Protein AF-0000000076581556 (afdb_homodimer)

Secondary structure (DSSP, 8-state):
--------------------------HHHHS----SS--PPPHHHHHHHHHHHHHHHHHHS-HHHHHHHH--EEETTEEEB-HHHHHHHHS-PPPPTT-----SS--TT--------HHHHHHHHHHH-TTSSSSB-HHHHHHHHHHHTS-GGGHHHHHHHH-TT-SSSB-HHHHHHHHHHHHHHTT--TT---SSS-------SS-HHHHHHHHTTTT-B-HHHHHHHHHHHHHHHHHHHHHHH-TT-SSEEEHHHHHHHHHTTS-TTTHHHHHHHHHT--HHHHT-EEEHHHHHHHHHHHHTHHHHHHHHHHHHHTT----HHHHHHHHHHHH-----HHHHHHHHHHHB-TTS-B-HHHHHHHHHHHHSPSS-------SSS---S---S-HHHHHHHHHHH-S----GGG-/--------------------------HHHHS----SS--PPPHHHHHHHHHHHHHHHHHHS-HHHHHHHH--EEETTEEEB-HHHHHHHHS-PPPPTT-----SS--TT--------HHHHHHHHHHH-TTSSSSB-HHHHHHHHHHHTS-GGGHHHHHHHH-TT-SSSB-HHHHHHHHHHHHHHTT--TT---SSS-------SS-HHHHHHHHTTTT-B-HHHHHHHHHHHHHHHHHHHHHHH-TT-SSEEEHHHHHHHHHTTS-TTTHHHHHHHHHT--HHHHT-EEEHHHHHHHHHHHHTHHHHHHHHHHHHHTT----HHHHHHHHHHHH-----HHHHHHHHHHHB-TTS-B-HHHHHHHHHHHHSPSS--------SS---S---S-HHHHHHHHHHH-S----GGG-

Solvent-accessible surface area (backbone atoms only — not comparable to full-atom values): 46384 Å² total; per-residue (Å²): 128,83,76,76,74,74,77,75,73,76,76,73,72,73,70,70,70,72,69,68,77,80,69,80,71,53,66,74,67,67,58,66,78,64,75,71,98,70,80,77,73,55,66,70,57,46,27,50,53,40,44,51,51,50,46,46,41,27,54,57,26,29,53,65,57,36,47,59,33,25,30,46,42,70,56,95,87,36,67,22,21,39,54,65,30,50,42,56,45,54,37,62,70,63,71,35,80,92,55,87,61,48,60,86,56,31,61,92,89,52,75,45,80,72,84,69,69,67,71,63,34,46,60,50,33,66,65,50,19,66,80,70,73,71,44,32,44,67,69,50,47,51,49,51,52,58,58,66,40,54,49,79,92,45,47,64,40,54,50,59,63,45,19,75,85,68,75,70,36,37,32,64,65,41,49,48,51,46,49,52,28,39,44,58,39,28,47,60,56,67,68,52,47,55,91,68,75,74,55,50,66,63,89,59,76,72,58,52,46,57,42,54,62,31,64,77,32,71,89,23,36,37,65,67,56,51,49,50,50,52,50,49,52,53,48,36,49,51,50,43,52,51,46,62,50,19,76,81,67,74,64,39,28,36,30,38,41,51,38,41,59,57,37,45,34,28,55,82,91,49,25,60,64,36,48,51,39,31,72,62,45,54,67,71,53,28,66,29,79,41,36,58,70,57,53,48,51,54,51,51,48,51,76,52,35,63,60,50,44,52,41,43,50,50,31,55,52,45,65,49,83,31,41,64,68,52,46,52,49,47,42,29,71,64,67,71,42,82,76,55,70,68,59,49,51,50,49,42,59,49,36,23,47,97,84,52,28,53,38,51,65,60,47,43,52,22,47,50,46,53,70,37,60,54,16,32,19,69,56,79,72,39,65,90,70,90,70,75,73,47,73,42,16,11,59,41,56,33,47,37,37,36,57,64,50,17,48,78,85,78,73,70,49,75,119,127,82,75,75,74,75,73,74,71,75,75,71,71,74,69,69,70,70,68,68,76,79,70,80,72,53,66,74,70,67,55,68,82,61,75,71,100,68,80,76,72,55,67,70,57,45,28,52,53,39,43,51,51,51,46,46,41,26,54,54,26,29,53,65,56,36,48,59,33,24,29,47,41,71,57,98,77,37,67,22,21,42,52,65,28,50,40,55,46,54,38,62,70,63,72,35,79,91,54,86,61,50,62,86,56,30,61,90,90,52,76,45,81,72,86,68,74,68,71,63,33,47,60,51,32,66,66,50,21,67,80,69,72,73,42,33,44,67,70,48,47,51,49,50,51,57,57,66,41,53,51,78,92,45,46,63,41,53,49,58,63,45,19,75,84,68,74,70,36,38,32,64,65,42,48,49,52,47,49,53,28,39,42,59,38,29,50,59,57,64,69,52,53,52,89,65,64,75,47,54,60,64,87,60,73,74,58,53,46,56,41,54,64,32,62,76,32,69,90,23,38,37,65,68,56,51,48,50,50,54,50,48,51,53,48,36,49,51,48,42,51,50,46,61,51,19,75,82,68,74,64,39,27,38,30,37,42,50,38,41,59,57,36,45,34,27,54,82,90,51,25,62,65,35,48,51,39,32,72,62,45,54,68,72,54,29,66,30,79,41,38,59,70,56,52,48,50,54,53,52,47,51,76,51,34,62,62,48,45,51,41,42,50,50,30,55,51,46,66,49,84,30,41,67,68,51,45,51,50,47,41,29,71,63,66,70,43,84,76,54,66,67,58,49,51,51,48,42,59,51,36,24,47,97,86,53,28,52,37,52,65,62,46,41,52,21,47,51,45,52,68,38,60,55,16,32,18,70,57,79,67,44,67,86,74,89,72,73,74,44,71,43,18,10,61,41,55,33,47,36,37,34,57,66,47,17,49,76,84,78,71,70,48,75,120

Sequence (830 aa):
MAAAAAAASPALADKSSALPPVSAVDPEQADGVVTGGSKLLPLSMRQRIFFKYEKRIRDLSSLEKIYEYFATHDHAGTKVMTSQDVVRALVPTYPPVGSNVVRAGFLDGERGHSQDSHAAQQQLLHFFDRDQSGTLDFNEFVLIVICLSVPEKDIEVVFDVMDLDNNGVIDEEEFKQVLAQLERRAGIQQGFHSRAGKHAIVDRDQPEMVHRLFQEAGAGVHLSKFRAFLQRLQEGMLRLEFAHYDTAGKGSISGADFANSLVTAADVRRVDALLDKAEQLPPQLAAAHISYKDFKAMAALRSSIYSLSFALDFCTQIERPLSREDFAKLISKTLRLKLPATVMDVLMHVFGDEQGRLDGTTFVQVMKHRNKVPGYKRGPVGISGSESEGQNAGPVVSWLNCCWQCTVADKESRNMAAAAAAASPALADKSSALPPVSAVDPEQADGVVTGGSKLLPLSMRQRIFFKYEKRIRDLSSLEKIYEYFATHDHAGTKVMTSQDVVRALVPTYPPVGSNVVRAGFLDGERGHSQDSHAAQQQLLHFFDRDQSGTLDFNEFVLIVICLSVPEKDIEVVFDVMDLDNNGVIDEEEFKQVLAQLERRAGIQQGFHSRAGKHAIVDRDQPEMVHRLFQEAGAGVHLSKFRAFLQRLQEGMLRLEFAHYDTAGKGSISGADFANSLVTAADVRRVDALLDKAEQLPPQLAAAHISYKDFKAMAALRSSIYSLSFALDFCTQIERPLSREDFAKLISKTLRLKLPATVMDVLMHVFGDEQGRLDGTTFVQVMKHRNKVPGYKRGPVGISGSESEGQNAGPVVSWLNCCWQCTVADKESRN

Foldseek 3Di:
DPPPVPPPPDPPPPPPVPPPPPPLPPLVNLPPPDDDPDDRDPLVVLLLSQLLVLVCCQAQHALVSLQVFLFQDDDPRATWHFPLSLLVSWASAGQAPPDSDRHNTDDPPDRDPPPDPPPLRCQLCVLQVLVVPNTHHSLSSVVLLLLLLAALVCLVVVQCVLPVVRPQFRALVSVQVVSVVQCVQQQVPLPPQPVPGDPRVPPDDRRSSSVVLHVVVPVGHGSVSSSVVSVSSVVSSLVSSQCSNVVVPPQWHFLLSVQLSQLSLADSVCSVVLNVLSVVDDPVLRRDTQGSVLSVLVVLCLSVVQQVLVVLVVCVVVVNWAALVNSQVSCCVRVVGGHDPSSSVSQQRSQPDPVSTGPSQRSSNSSLSSSQTGRAPPDPPDPDDDPDPSPRGGPSSNVSSCVSPPPDPDDPPPD/DPDVVPPPPPPPPVPPVPPPPPPLPPLVVLPPPDDDPDDRDPLVVLLLSQLLVLVCCQAQHALVSLQVFLQQDDDPRAGWHFPLSLLVSWASAGQAPPDSDRHRTDDPPDRDPPPDPPPLRCQLCVLQVLVVPNTHHSLSSVVLLLLLLAALVCLVVVQCVLPVVRPQFRALVSVQVVSVVQCVQQQVPQQPQPVPDRPRVPPDDRRCSSVVLHVVVPVGHGSVSSSVSSVSSVVSSLVSSQCSNVVVVPQWHFLLSVQLSQLSLADSVCSVVLNVLSVVDDPVLRRDTHGSVLSVLVVLCLSVVQQVLVVLVVCVVVVNWAALVNSQVSCCVRVVGGHDPSSSVSQQRSQPDPVSTGPSVRSSNSSLSSSQTGRAPPPPPDPDDDPDDSPRGGPSSNVSSCVSPPPDPDDPPPD

InterPro domains:
  IPR002048 EF-hand domain [PF13499] (123-178)
  IPR002048 EF-hand domain [PS50222] (150-185)
  IPR002048 EF-hand domain [SM00054] (120-148)
  IPR002048 EF-hand domain [SM00054] (154-182)
  IPR002048 EF-hand domain [cd00051] (128-180)
  IPR011992 EF-hand domain pair [SSF47473] (61-268)
  IPR011992 EF-hand domain pair [SSF47473] (206-368)
  IPR018247 EF-Hand 1, calcium-binding site [PS00018] (163-175)
  IPR039800 Calcium uptake protein 1/2/3 [PTHR12294] (18-407)

pLDDT: mean 70.64, std 23.28, range [20.28, 97.56]

Radius of gyration: 30.27 Å; Cα contacts (8 Å, |Δi|>4): 1156; chains: 2; bounding box: 119×92×73 Å

Structure (mmCIF, N/CA/C/O backbone):
data_AF-0000000076581556-model_v1
#
loop_
_entity.id
_entity.type
_entity.pdbx_description
1 polymer 'EF-hand domain-containing protein'
#
loop_
_atom_site.group_PDB
_atom_site.id
_atom_site.type_symbol
_atom_site.label_atom_id
_atom_site.label_alt_id
_atom_site.label_comp_id
_atom_site.label_asym_id
_atom_site.label_entity_id
_atom_site.label_seq_id
_atom_site.pdbx_PDB_ins_code
_atom_site.Cartn_x
_atom_site.Cartn_y
_atom_site.Cartn_z
_atom_site.occupancy
_atom_site.B_iso_or_equiv
_atom_site.auth_seq_id
_atom_site.auth_comp_id
_atom_site.auth_asym_id
_atom_site.auth_atom_id
_atom_site.pdbx_PDB_model_num
ATOM 1 N N . MET A 1 1 ? -56.812 17.719 -35.375 1 20.28 1 MET A N 1
ATOM 2 C CA . MET A 1 1 ? -55.688 18 -36.25 1 20.28 1 MET A CA 1
ATOM 3 C C . MET A 1 1 ? -54.688 18.906 -35.562 1 20.28 1 MET A C 1
ATOM 5 O O . MET A 1 1 ? -53.75 19.422 -36.219 1 20.28 1 MET A O 1
ATOM 9 N N . ALA A 1 2 ? -55.031 19.297 -34.344 1 22.84 2 ALA A N 1
ATOM 10 C CA . ALA A 1 2 ? -54.375 20.453 -33.75 1 22.84 2 ALA A CA 1
ATOM 11 C C . ALA A 1 2 ? -52.875 20.234 -33.625 1 22.84 2 ALA A C 1
ATOM 13 O O . ALA A 1 2 ? -52.406 19.188 -33.156 1 22.84 2 ALA A O 1
ATOM 14 N N . ALA A 1 3 ? -52.094 20.953 -34.469 1 20.64 3 ALA A N 1
ATOM 15 C CA . ALA A 1 3 ? -50.688 21.016 -34.875 1 20.64 3 ALA A CA 1
ATOM 16 C C . ALA A 1 3 ? -49.781 21.344 -33.688 1 20.64 3 ALA A C 1
ATOM 18 O O . ALA A 1 3 ? -49.875 22.422 -33.094 1 20.64 3 ALA A O 1
ATOM 19 N N . ALA A 1 4 ? -49.594 20.359 -32.781 1 22.97 4 ALA A N 1
ATOM 20 C CA . ALA A 1 4 ? -48.875 20.422 -31.516 1 22.97 4 ALA A CA 1
ATOM 21 C C . ALA A 1 4 ? -47.469 20.969 -31.719 1 22.97 4 ALA A C 1
ATOM 23 O O . ALA A 1 4 ? -46.625 20.328 -32.344 1 22.97 4 ALA A O 1
ATOM 24 N N . ALA A 1 5 ? -47.406 22.328 -32.031 1 21.92 5 ALA A N 1
ATOM 25 C CA . ALA A 1 5 ? -46.188 23.031 -32.406 1 21.92 5 ALA A CA 1
ATOM 26 C C . ALA A 1 5 ? -45.094 22.844 -31.344 1 21.92 5 ALA A C 1
ATOM 28 O O . ALA A 1 5 ? -45.281 23.188 -30.188 1 21.92 5 ALA A O 1
ATOM 29 N N . ALA A 1 6 ? -44.344 21.719 -31.438 1 23.2 6 ALA A N 1
ATOM 30 C CA . ALA A 1 6 ? -43.281 21.219 -30.562 1 23.2 6 ALA A CA 1
ATOM 31 C C . ALA A 1 6 ? -42.188 22.281 -30.359 1 23.2 6 ALA A C 1
ATOM 33 O O . ALA A 1 6 ? -41.594 22.734 -31.328 1 23.2 6 ALA A O 1
ATOM 34 N N . ALA A 1 7 ? -42.5 23.266 -29.438 1 23.34 7 ALA A N 1
ATOM 35 C CA . ALA A 1 7 ? -41.625 24.406 -29.172 1 23.34 7 ALA A CA 1
ATOM 36 C C . ALA A 1 7 ? -40.188 23.969 -29 1 23.34 7 ALA A C 1
ATOM 38 O O . ALA A 1 7 ? -39.875 23.016 -28.281 1 23.34 7 ALA A O 1
AT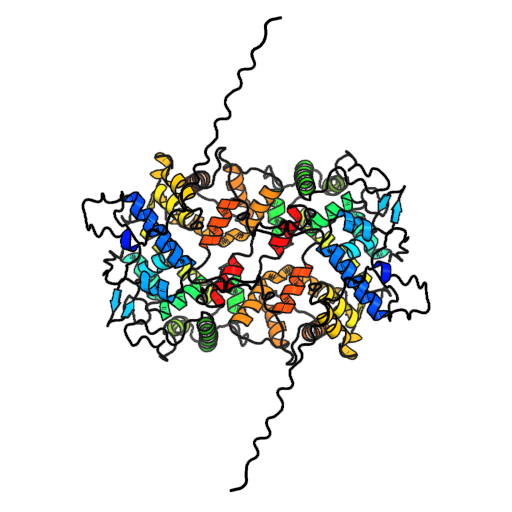OM 39 N N . ALA A 1 8 ? -39.312 24.188 -30.031 1 22.58 8 ALA A N 1
ATOM 40 C CA . ALA A 1 8 ? -37.875 23.953 -30.25 1 22.58 8 ALA A CA 1
ATOM 41 C C . ALA A 1 8 ? -37.031 24.562 -29.141 1 22.58 8 ALA A C 1
ATOM 43 O O . ALA A 1 8 ? -37.062 25.781 -28.938 1 22.58 8 ALA A O 1
ATOM 44 N N . SER A 1 9 ? -37.156 24.016 -27.906 1 23.86 9 SER A N 1
ATOM 45 C CA . SER A 1 9 ? -36.438 24.75 -26.844 1 23.86 9 SER A CA 1
ATOM 46 C C . SER A 1 9 ? -35 25.031 -27.219 1 23.86 9 SER A C 1
ATOM 48 O O . SER A 1 9 ? -34.312 24.156 -27.719 1 23.86 9 SER A O 1
ATOM 50 N N . PRO A 1 10 ? -34.656 26.297 -27.516 1 25.55 10 PRO A N 1
ATOM 51 C CA . PRO A 1 10 ? -33.344 26.719 -28.016 1 25.55 10 PRO A CA 1
ATOM 52 C C . PRO A 1 10 ? -32.188 26.125 -27.203 1 25.55 10 PRO A C 1
ATOM 54 O O . PRO A 1 10 ? -32.375 25.797 -26.031 1 25.55 10 PRO A O 1
ATOM 57 N N . ALA A 1 11 ? -31.312 25.375 -27.875 1 23.88 11 ALA A N 1
ATOM 58 C CA . ALA A 1 11 ? -30.031 24.781 -27.5 1 23.88 11 ALA A CA 1
ATOM 59 C C . ALA A 1 11 ? -29.141 25.781 -26.781 1 23.88 11 ALA A C 1
ATOM 61 O O . ALA A 1 11 ? -28.688 26.766 -27.375 1 23.88 11 ALA A O 1
ATOM 62 N N . LEU A 1 12 ? -29.641 26.297 -25.656 1 22.34 12 LEU A N 1
ATOM 63 C CA . LEU A 1 12 ? -28.734 27.234 -25.016 1 22.34 12 LEU A CA 1
ATOM 64 C C . LEU A 1 12 ? -27.297 26.75 -25.078 1 22.34 12 LEU A C 1
ATOM 66 O O . LEU A 1 12 ? -27 25.625 -24.672 1 22.34 12 LEU A O 1
ATOM 70 N N . ALA A 1 13 ? -26.562 27.188 -26.094 1 25.42 13 ALA A N 1
ATOM 71 C CA . ALA A 1 13 ? -25.125 27.062 -26.344 1 25.42 13 ALA A CA 1
ATOM 72 C C . ALA A 1 13 ? -24.328 27.234 -25.047 1 25.42 13 ALA A C 1
ATOM 74 O O . ALA A 1 13 ? -24.328 28.312 -24.453 1 25.42 13 ALA A O 1
ATOM 75 N N . ASP A 1 14 ? -24.5 26.25 -24.219 1 22.11 14 ASP A N 1
ATOM 76 C CA . ASP A 1 14 ? -23.781 26.359 -22.953 1 22.11 14 ASP A CA 1
ATOM 77 C C . ASP A 1 14 ? -22.312 26.75 -23.188 1 22.11 14 ASP A C 1
ATOM 79 O O . ASP A 1 14 ? -21.547 25.969 -23.766 1 22.11 14 ASP A O 1
ATOM 83 N N . LYS A 1 15 ? -22.109 28.016 -23.703 1 26.53 15 LYS A N 1
ATOM 84 C CA . LYS A 1 15 ? -20.766 28.609 -23.781 1 26.53 15 LYS A CA 1
ATOM 85 C C . LYS A 1 15 ? -19.938 28.234 -22.562 1 26.53 15 LYS A C 1
ATOM 87 O O . LYS A 1 15 ? -20.188 28.703 -21.453 1 26.53 15 LYS A O 1
ATOM 92 N N . SER A 1 16 ? -19.656 27 -22.531 1 24.89 16 SER A N 1
ATOM 93 C CA . SER A 1 16 ? -18.688 26.578 -21.516 1 24.89 16 SER A CA 1
ATOM 94 C C . SER A 1 16 ? -17.547 27.578 -21.391 1 24.89 16 SER A C 1
ATOM 96 O O . SER A 1 16 ? -16.766 27.766 -22.328 1 24.89 16 SER A O 1
ATOM 98 N N . SER A 1 17 ? -17.875 28.766 -20.969 1 24.41 17 SER A N 1
ATOM 99 C CA . SER A 1 17 ? -16.844 29.766 -20.75 1 24.41 17 SER A CA 1
ATOM 100 C C . SER A 1 17 ? -15.555 29.125 -20.234 1 24.41 17 SER A C 1
ATOM 102 O O . SER A 1 17 ? -15.547 28.469 -19.188 1 24.41 17 SER A O 1
ATOM 104 N N . ALA A 1 18 ? -14.727 28.656 -21.156 1 29.45 18 ALA A N 1
ATOM 105 C CA . ALA A 1 18 ? -13.312 28.328 -20.938 1 29.45 18 ALA A CA 1
ATOM 106 C C . ALA A 1 18 ? -12.68 29.281 -19.922 1 29.45 18 ALA A C 1
ATOM 108 O O . ALA A 1 18 ? -12.516 30.469 -20.203 1 29.45 18 ALA A O 1
ATOM 109 N N . LEU A 1 19 ? -13.086 29.125 -18.688 1 26.64 19 LEU A N 1
ATOM 110 C CA . LEU A 1 19 ? -12.422 30.031 -17.75 1 26.64 19 LEU A CA 1
ATOM 111 C C . LEU A 1 19 ? -10.953 30.203 -18.109 1 26.64 19 LEU A C 1
ATOM 113 O O . LEU A 1 19 ? -10.281 29.25 -18.5 1 26.64 19 LEU A O 1
ATOM 117 N N . PRO A 1 20 ? -10.5 31.328 -18.484 1 30.09 20 PRO A N 1
ATOM 118 C CA . PRO A 1 20 ? -9.117 31.578 -18.906 1 30.09 20 PRO A CA 1
ATOM 119 C C . PRO A 1 20 ? -8.102 30.844 -18.031 1 30.09 20 PRO A C 1
ATOM 121 O O . PRO A 1 20 ? -8.398 30.484 -16.891 1 30.09 20 PRO A O 1
ATOM 124 N N . PRO A 1 21 ? -7.133 30.172 -18.594 1 32.97 21 PRO A N 1
ATOM 125 C CA . PRO A 1 21 ? -6.031 29.578 -17.844 1 32.97 21 PRO A CA 1
ATOM 126 C C . PRO A 1 21 ? -5.574 30.453 -16.672 1 32.97 21 PRO A C 1
ATOM 128 O O . PRO A 1 21 ? -5.406 31.656 -16.844 1 32.97 21 PRO A O 1
ATOM 131 N N . VAL A 1 22 ? -6.145 30.406 -15.562 1 33.19 22 VAL A N 1
ATOM 132 C CA . VAL A 1 22 ? -5.676 31.219 -14.445 1 33.19 22 VAL A CA 1
ATOM 133 C C . VAL A 1 22 ? -4.176 31.469 -14.578 1 33.19 22 VAL A C 1
ATOM 135 O O . VAL A 1 22 ? -3.379 30.531 -14.57 1 33.19 22 VAL A O 1
ATOM 138 N N . SER A 1 23 ? -3.658 32.344 -15.258 1 32.62 23 SER A N 1
ATOM 139 C CA . SER A 1 23 ? -2.354 33 -15.305 1 32.62 23 SER A CA 1
ATOM 140 C C . SER A 1 23 ? -1.697 33.031 -13.922 1 32.62 23 SER A C 1
ATOM 142 O O . SER A 1 23 ? -2.363 33.25 -12.914 1 32.62 23 SER A O 1
ATOM 144 N N . ALA A 1 24 ? -0.569 32.25 -13.648 1 40.16 24 ALA A N 1
ATOM 145 C CA . ALA A 1 24 ? 0.362 32.312 -12.523 1 40.16 24 ALA A CA 1
ATOM 146 C C . ALA A 1 24 ? 0.515 33.719 -11.992 1 40.16 24 ALA A C 1
ATOM 148 O O . ALA A 1 24 ? 1.237 34.531 -12.578 1 40.16 24 ALA A O 1
ATOM 149 N N . VAL A 1 25 ? -0.468 34.312 -11.531 1 40.56 25 VAL A N 1
ATOM 150 C CA . VAL A 1 25 ? -0.182 35.594 -10.883 1 40.56 25 VAL A CA 1
ATOM 151 C C . VAL A 1 25 ? 1.058 35.469 -10 1 40.56 25 VAL A C 1
ATOM 153 O O . VAL A 1 25 ? 1.188 34.5 -9.242 1 40.56 25 VAL A O 1
ATOM 156 N N . ASP A 1 26 ? 2.203 35.938 -10.367 1 45.44 26 ASP A N 1
ATOM 157 C CA . ASP A 1 26 ? 3.461 36.062 -9.641 1 45.44 26 ASP A CA 1
ATOM 158 C C . ASP A 1 26 ? 3.217 36.5 -8.195 1 45.44 26 ASP A C 1
ATOM 160 O O . ASP A 1 26 ? 2.564 37.531 -7.957 1 45.44 26 ASP A O 1
ATOM 164 N N . PRO A 1 27 ? 3.277 35.625 -7.219 1 49.97 27 PRO A N 1
ATOM 165 C CA . PRO A 1 27 ? 3.076 36.062 -5.828 1 49.97 27 PRO A CA 1
ATOM 166 C C . PRO A 1 27 ? 3.621 37.438 -5.539 1 49.97 27 PRO A C 1
ATOM 168 O O . PRO A 1 27 ? 3.086 38.156 -4.688 1 49.97 27 PRO A O 1
ATOM 171 N N . GLU A 1 28 ? 4.699 37.781 -6.172 1 48.75 28 GLU A N 1
ATOM 172 C CA . GLU A 1 28 ? 5.199 39.156 -5.957 1 48.75 28 GLU A CA 1
ATOM 173 C C . GLU A 1 28 ? 4.141 40.188 -6.312 1 48.75 28 GLU A C 1
ATOM 175 O O . GLU A 1 28 ? 4.086 41.25 -5.703 1 48.75 28 GLU A O 1
ATOM 180 N N . GLN A 1 29 ? 3.479 39.875 -7.262 1 47.38 29 GLN A N 1
ATOM 181 C CA . GLN A 1 29 ? 2.457 40.844 -7.648 1 47.38 29 GLN A CA 1
ATOM 182 C C . GLN A 1 29 ? 1.274 40.812 -6.684 1 47.38 29 GLN A C 1
ATOM 184 O O . GLN A 1 29 ? 0.545 41.812 -6.555 1 47.38 29 GLN A O 1
ATOM 189 N N . ALA A 1 30 ? 1.108 39.781 -6.043 1 45.78 30 ALA A N 1
ATOM 190 C CA . ALA A 1 30 ? -0.012 39.656 -5.113 1 45.78 30 ALA A CA 1
ATOM 191 C C . ALA A 1 30 ? 0.293 40.375 -3.801 1 45.78 30 ALA A C 1
ATOM 193 O O . ALA A 1 30 ? -0.62 40.688 -3.037 1 45.78 30 ALA A O 1
ATOM 194 N N . ASP A 1 31 ? 1.615 40.5 -3.412 1 42.91 31 ASP A N 1
ATOM 195 C CA . ASP A 1 31 ? 1.929 41.219 -2.182 1 42.91 31 ASP A CA 1
ATOM 196 C C . ASP A 1 31 ? 1.686 42.719 -2.342 1 42.91 31 ASP A C 1
ATOM 198 O O . ASP A 1 31 ? 2.482 43.406 -2.973 1 42.91 31 ASP A O 1
ATOM 202 N N . GLY A 1 32 ? 0.62 43.312 -2.586 1 40.28 32 GLY A N 1
ATOM 203 C CA . GLY A 1 32 ? 0.075 44.656 -2.496 1 40.28 32 GLY A CA 1
ATOM 204 C C . GLY A 1 32 ? 1.046 45.719 -2.961 1 40.28 32 GLY A C 1
ATOM 205 O O . GLY A 1 32 ? 0.921 46.875 -2.582 1 40.28 32 GLY A O 1
ATOM 206 N N . VAL A 1 33 ? 2.377 45.594 -3.312 1 36.62 33 VAL A N 1
ATOM 207 C CA . VAL A 1 33 ? 2.951 46.875 -3.707 1 36.62 33 VAL A CA 1
ATOM 208 C C . VAL A 1 33 ? 2.09 47.5 -4.793 1 36.62 33 VAL A C 1
ATOM 210 O O . VAL A 1 33 ? 1.878 46.906 -5.855 1 36.62 33 VAL A O 1
ATOM 213 N N . VAL A 1 34 ? 1.271 48.531 -4.34 1 35.66 34 VAL A N 1
ATOM 214 C CA . VAL A 1 34 ? 0.47 49.594 -4.977 1 35.66 34 VAL A CA 1
ATOM 215 C C . VAL A 1 34 ? 1.317 50.344 -5.996 1 35.66 34 VAL A C 1
ATOM 217 O O . VAL A 1 34 ? 2.178 51.125 -5.629 1 35.66 34 VAL A O 1
ATOM 220 N N . THR A 1 35 ? 1.955 49.938 -6.898 1 34.78 35 THR A N 1
ATOM 221 C CA . THR A 1 35 ? 2.166 51.156 -7.684 1 34.78 35 THR A CA 1
ATOM 222 C C . THR A 1 35 ? 0.85 51.906 -7.906 1 34.78 35 THR A C 1
ATOM 224 O O . THR A 1 35 ? 0.73 53.062 -7.582 1 34.78 35 THR A O 1
ATOM 227 N N . GLY A 1 36 ? 0.275 52.125 -9.219 1 38.88 36 GLY A N 1
ATOM 228 C CA . GLY A 1 36 ? -0.773 53.062 -9.562 1 38.88 36 GLY A CA 1
ATOM 229 C C . GLY A 1 36 ? -2.084 52.781 -8.852 1 38.88 36 GLY A C 1
ATOM 230 O O . GLY A 1 36 ? -2.189 51.844 -8.086 1 38.88 36 GLY A O 1
ATOM 231 N N . GLY A 1 37 ? -3.377 53.5 -9.227 1 39.31 37 GLY A N 1
ATOM 232 C CA . GLY A 1 37 ? -4.754 53.562 -8.766 1 39.31 37 GLY A CA 1
ATOM 233 C C . GLY A 1 37 ? -5.332 52.219 -8.398 1 39.31 37 GLY A C 1
ATOM 234 O O . GLY A 1 37 ? -6.555 52.031 -8.344 1 39.31 37 GLY A O 1
ATOM 235 N N . SER A 1 38 ? -4.836 50.969 -8.57 1 43.94 38 SER A N 1
ATOM 236 C CA . SER A 1 38 ? -5.332 49.594 -8.758 1 43.94 38 SER A CA 1
ATOM 237 C C . SER A 1 38 ? -5.758 48.969 -7.434 1 43.94 38 SER A C 1
ATOM 239 O O . SER A 1 38 ? -5.039 49.062 -6.441 1 43.94 38 SER A O 1
ATOM 241 N N . LYS A 1 39 ? -7.117 48.719 -7.074 1 55.12 39 LYS A N 1
ATOM 242 C CA . LYS A 1 39 ? -7.957 48.156 -6.008 1 55.12 39 LYS A CA 1
ATOM 243 C C . LYS A 1 39 ? -7.387 46.844 -5.48 1 55.12 39 LYS A C 1
ATOM 245 O O . LYS A 1 39 ? -7.07 45.969 -6.258 1 55.12 39 LYS A O 1
ATOM 250 N N . LEU A 1 40 ? -6.895 46.844 -4.246 1 64.69 40 LEU A N 1
ATOM 251 C CA . LEU A 1 40 ? -6.379 45.688 -3.521 1 64.69 40 LEU A CA 1
ATOM 252 C C . LEU A 1 40 ? -7.395 44.562 -3.518 1 64.69 40 LEU A C 1
ATOM 254 O O . LEU A 1 40 ? -8.602 44.781 -3.445 1 64.69 40 LEU A O 1
ATOM 258 N N . LEU A 1 41 ? -6.996 43.375 -3.906 1 78.5 41 LEU A N 1
ATOM 259 C CA . LEU A 1 41 ? -7.852 42.219 -3.842 1 78.5 41 LEU A CA 1
ATOM 260 C C . LEU A 1 41 ? -8.359 41.969 -2.42 1 78.5 41 LEU A C 1
ATOM 262 O O . LEU A 1 41 ? -7.656 42.281 -1.452 1 78.5 41 LEU A O 1
ATOM 266 N N . PRO A 1 42 ? -9.641 41.625 -2.297 1 85.56 42 PRO A N 1
ATOM 267 C CA . PRO A 1 42 ? -10.172 41.281 -0.974 1 85.56 42 PRO A CA 1
ATOM 268 C C . PRO A 1 42 ? -9.273 40.312 -0.224 1 85.56 42 PRO A C 1
ATOM 270 O O . PRO A 1 42 ? -8.555 39.531 -0.848 1 85.56 42 PRO A O 1
ATOM 273 N N . LEU A 1 43 ? -9.203 40.469 1.059 1 86.5 43 LEU A N 1
ATOM 274 C CA . LEU A 1 43 ? -8.359 39.688 1.937 1 86.5 43 LEU A CA 1
ATOM 275 C C . LEU A 1 43 ? -8.523 38.188 1.644 1 86.5 43 LEU A C 1
ATOM 277 O O . LEU A 1 43 ? -7.535 37.469 1.538 1 86.5 43 LEU A O 1
ATOM 281 N N . SER A 1 44 ? -9.758 37.781 1.514 1 86.25 44 SER A N 1
ATOM 282 C CA . SER A 1 44 ? -10.047 36.375 1.297 1 86.25 44 SER A CA 1
ATOM 283 C C . SER A 1 44 ? -9.391 35.875 0.015 1 86.25 44 SER A C 1
ATOM 285 O O . SER A 1 44 ? -8.867 34.75 -0.023 1 86.25 44 SER A O 1
ATOM 287 N N . MET A 1 45 ? -9.414 36.625 -0.93 1 87.38 45 MET A N 1
ATOM 288 C CA . MET A 1 45 ? -8.812 36.25 -2.205 1 87.38 45 MET A CA 1
ATOM 289 C C . MET A 1 45 ? -7.293 36.188 -2.094 1 87.38 45 MET A C 1
ATOM 291 O O . MET A 1 45 ? -6.66 35.281 -2.639 1 87.38 45 MET A O 1
ATOM 295 N N . ARG A 1 46 ? -6.73 37.156 -1.409 1 87.62 46 ARG A N 1
ATOM 296 C CA . ARG A 1 46 ? -5.281 37.156 -1.221 1 87.62 46 ARG A CA 1
ATOM 297 C C . ARG A 1 46 ? -4.824 35.938 -0.434 1 87.62 46 ARG A C 1
ATOM 299 O O . ARG A 1 46 ? -3.818 35.312 -0.776 1 87.62 46 ARG A O 1
ATOM 306 N N . GLN A 1 47 ? -5.551 35.625 0.598 1 89.31 47 GLN A N 1
ATOM 307 C CA . GLN A 1 47 ? -5.234 34.469 1.416 1 89.31 47 GLN A CA 1
ATOM 308 C C . GLN A 1 47 ? -5.23 33.188 0.579 1 89.31 47 GLN A C 1
ATOM 310 O O . GLN A 1 47 ? -4.328 32.375 0.706 1 89.31 47 GLN A O 1
ATOM 315 N N . ARG A 1 48 ? -6.172 33.094 -0.262 1 89.56 48 ARG A N 1
ATOM 316 C CA . ARG A 1 48 ? -6.277 31.891 -1.112 1 89.56 48 ARG A CA 1
ATOM 317 C C . ARG A 1 48 ? -5.117 31.828 -2.104 1 89.56 48 ARG A C 1
ATOM 319 O O . ARG A 1 48 ? -4.551 30.766 -2.334 1 89.56 48 ARG A O 1
ATOM 326 N N . ILE A 1 49 ? -4.809 32.969 -2.686 1 87.56 49 ILE A N 1
ATOM 327 C CA . ILE A 1 49 ? -3.736 33.031 -3.672 1 87.56 49 ILE A CA 1
ATOM 328 C C . ILE A 1 49 ? -2.412 32.625 -3.018 1 87.56 49 ILE A C 1
ATOM 330 O O . ILE A 1 49 ? -1.678 31.797 -3.543 1 87.56 49 ILE A O 1
ATOM 334 N N . PHE A 1 50 ? -2.15 33.188 -1.896 1 87.25 50 PHE A N 1
ATOM 335 C CA . PHE A 1 50 ? -0.893 32.906 -1.221 1 87.25 50 PHE A CA 1
ATOM 336 C C . PHE A 1 50 ? -0.871 31.453 -0.719 1 87.25 50 PHE A C 1
ATOM 338 O O . PHE A 1 50 ? 0.175 30.797 -0.73 1 87.25 50 PHE A O 1
ATOM 345 N N . PHE A 1 51 ? -1.968 31.047 -0.203 1 91.19 51 PHE A N 1
ATOM 346 C CA . PHE A 1 51 ? -2.033 29.672 0.243 1 91.19 51 PHE A CA 1
ATOM 347 C C . PHE A 1 51 ? -1.659 28.719 -0.888 1 91.19 51 PHE A C 1
ATOM 349 O O . PHE A 1 51 ? -0.867 27.797 -0.691 1 91.19 51 PHE A O 1
ATOM 356 N N . LYS A 1 52 ? -2.225 28.938 -2.018 1 90.19 52 LYS A N 1
ATOM 357 C CA . LYS A 1 52 ? -1.942 28.062 -3.162 1 90.19 52 LYS A CA 1
ATOM 358 C C . LYS A 1 52 ? -0.477 28.172 -3.576 1 90.19 52 LYS A C 1
ATOM 360 O O . LYS A 1 52 ? 0.132 27.172 -3.967 1 90.19 52 LYS A O 1
ATOM 365 N N . TYR A 1 53 ? 0.037 29.359 -3.51 1 87.12 53 TYR A N 1
ATOM 366 C CA . TYR A 1 53 ? 1.455 29.531 -3.799 1 87.12 53 TYR A CA 1
ATOM 367 C C . TYR A 1 53 ? 2.316 28.734 -2.834 1 87.12 53 TYR A C 1
ATOM 369 O O . TYR A 1 53 ? 3.221 28 -3.258 1 87.12 53 TYR A O 1
ATOM 377 N N . GLU A 1 54 ? 1.979 28.875 -1.584 1 89.81 54 GLU A N 1
ATOM 378 C CA . GLU A 1 54 ? 2.732 28.156 -0.554 1 89.81 54 GLU A CA 1
ATOM 379 C C . GLU A 1 54 ? 2.564 26.656 -0.688 1 89.81 54 GLU A C 1
ATOM 381 O O . GLU A 1 54 ? 3.494 25.891 -0.413 1 89.81 54 GLU A O 1
ATOM 386 N N . LYS A 1 55 ? 1.44 26.266 -1.017 1 89.38 55 LYS A N 1
ATOM 387 C CA . LYS A 1 55 ? 1.202 24.844 -1.241 1 89.38 55 LYS A CA 1
ATOM 388 C C . LYS A 1 55 ? 2.07 24.312 -2.379 1 89.38 55 LYS A C 1
ATOM 390 O O . LYS A 1 55 ? 2.6 23.203 -2.297 1 89.38 55 LYS A O 1
ATOM 395 N N . ARG A 1 56 ? 2.195 25.078 -3.432 1 85.94 56 ARG A N 1
ATOM 396 C CA . ARG A 1 56 ? 3.068 24.672 -4.531 1 85.94 56 ARG A CA 1
ATOM 397 C C . ARG A 1 56 ? 4.516 24.562 -4.066 1 85.94 56 ARG A C 1
ATOM 399 O O . ARG A 1 56 ? 5.238 23.656 -4.48 1 85.94 56 ARG A O 1
ATOM 406 N N . ILE A 1 57 ? 4.891 25.484 -3.23 1 84.38 57 ILE A N 1
ATOM 407 C CA . ILE A 1 57 ? 6.246 25.438 -2.688 1 84.38 57 ILE A CA 1
ATOM 408 C C . ILE A 1 57 ? 6.438 24.141 -1.914 1 84.38 57 ILE A C 1
ATOM 410 O O . ILE A 1 57 ? 7.445 23.438 -2.09 1 84.38 57 ILE A O 1
ATOM 414 N N . ARG A 1 58 ? 5.492 23.797 -1.154 1 86 58 ARG A N 1
ATOM 415 C CA . ARG A 1 58 ? 5.57 22.578 -0.352 1 86 58 ARG A CA 1
ATOM 416 C C . ARG A 1 58 ? 5.613 21.344 -1.239 1 86 58 ARG A C 1
ATOM 418 O O . ARG A 1 58 ? 6.402 20.422 -0.997 1 86 58 ARG A O 1
ATOM 425 N N . ASP A 1 59 ? 4.793 21.359 -2.248 1 80.12 59 ASP A N 1
ATOM 426 C CA . ASP A 1 59 ? 4.574 20.141 -3.035 1 80.12 59 ASP A CA 1
ATOM 427 C C . ASP A 1 59 ? 5.668 19.969 -4.086 1 80.12 59 ASP A C 1
ATOM 429 O O . ASP A 1 59 ? 5.988 18.844 -4.473 1 80.12 59 ASP A O 1
ATOM 433 N N . LEU A 1 60 ? 6.258 21.094 -4.496 1 76.31 60 LEU A N 1
ATOM 434 C CA . LEU A 1 60 ? 7.059 20.984 -5.711 1 76.31 60 LEU A CA 1
ATOM 435 C C . LEU A 1 60 ? 8.492 21.438 -5.461 1 76.31 60 LEU A C 1
ATOM 437 O O . LEU A 1 60 ? 9.359 21.281 -6.324 1 76.31 60 LEU A O 1
ATOM 441 N N . SER A 1 61 ? 8.742 21.938 -4.371 1 76.81 61 SER A N 1
ATOM 442 C CA . SER A 1 61 ? 10.062 22.531 -4.152 1 76.81 61 SER A CA 1
ATOM 443 C C . SER A 1 61 ? 10.945 21.594 -3.33 1 76.81 61 SER A C 1
ATOM 445 O O . SER A 1 61 ? 10.469 20.625 -2.742 1 76.81 61 SER A O 1
ATOM 447 N N . SER A 1 62 ? 12.242 21.906 -3.332 1 75.44 62 SER A N 1
ATOM 448 C CA . SER A 1 62 ? 13.211 21.203 -2.494 1 75.44 62 SER A CA 1
ATOM 449 C C . SER A 1 62 ? 13.047 21.594 -1.026 1 75.44 62 SER A C 1
ATOM 451 O O . SER A 1 62 ? 12.438 22.609 -0.71 1 75.44 62 SER A O 1
ATOM 453 N N . LEU A 1 63 ? 13.609 20.812 -0.173 1 79 63 LEU A N 1
ATOM 454 C CA . LEU A 1 63 ? 13.555 21.109 1.255 1 79 63 LEU A CA 1
ATOM 455 C C . LEU A 1 63 ? 14.258 22.422 1.567 1 79 63 LEU A C 1
ATOM 457 O O . LEU A 1 63 ? 13.844 23.156 2.479 1 79 63 LEU A O 1
ATOM 461 N N . GLU A 1 64 ? 15.258 22.672 0.826 1 78.5 64 GLU A N 1
ATOM 462 C CA . GLU A 1 64 ? 15.984 23.922 1.025 1 78.5 64 GLU A CA 1
ATOM 463 C C . GLU A 1 64 ? 15.094 25.125 0.763 1 78.5 64 GLU A C 1
ATOM 465 O O . GLU A 1 64 ? 15.07 26.078 1.549 1 78.5 64 GLU A O 1
ATOM 470 N N . LYS A 1 65 ? 14.461 25.062 -0.321 1 81.44 65 LYS A N 1
ATOM 471 C CA . LYS A 1 65 ? 13.578 26.172 -0.677 1 81.44 65 LYS A CA 1
ATOM 472 C C . LYS A 1 65 ? 12.438 26.297 0.328 1 81.44 65 LYS A C 1
ATOM 474 O O . LYS A 1 65 ? 12.031 27.422 0.67 1 81.44 65 LYS A O 1
ATOM 479 N N . ILE A 1 66 ? 11.977 25.188 0.724 1 86.44 66 ILE A N 1
ATOM 480 C CA . ILE A 1 66 ? 10.922 25.203 1.731 1 86.44 66 ILE A CA 1
ATOM 481 C C . ILE A 1 66 ? 11.445 25.828 3.02 1 86.44 66 ILE A C 1
ATOM 483 O O . ILE A 1 66 ? 10.805 26.703 3.596 1 86.44 66 ILE A O 1
ATOM 487 N N . TYR A 1 67 ? 12.562 25.344 3.402 1 85.31 67 TYR A N 1
ATOM 488 C CA . TYR A 1 67 ? 13.195 25.891 4.602 1 85.31 67 TYR A CA 1
ATOM 489 C C . TYR A 1 67 ? 13.398 27.391 4.488 1 85.31 67 TYR A C 1
ATOM 491 O O . TYR A 1 67 ? 13.047 28.141 5.402 1 85.31 67 TYR A O 1
ATOM 499 N N . GLU A 1 68 ? 13.859 27.875 3.404 1 84.12 68 GLU A N 1
ATOM 500 C CA . GLU A 1 68 ? 14.156 29.281 3.189 1 84.12 68 GLU A CA 1
ATOM 501 C C . GLU A 1 68 ? 12.883 30.125 3.195 1 84.12 68 GLU A C 1
ATOM 503 O O . GLU A 1 68 ? 12.867 31.234 3.721 1 84.12 68 GLU A O 1
ATOM 508 N N . TYR A 1 69 ? 11.938 29.609 2.652 1 86.5 69 TYR A N 1
ATOM 509 C CA . TYR A 1 69 ? 10.695 30.359 2.523 1 86.5 69 TYR A CA 1
ATOM 510 C C . TYR A 1 69 ? 10 30.484 3.871 1 86.5 69 TYR A C 1
ATOM 512 O O . TYR A 1 69 ? 9.445 31.547 4.191 1 86.5 69 TYR A O 1
ATOM 520 N N . PHE A 1 70 ? 10.031 29.5 4.664 1 89.25 70 PHE A N 1
ATOM 521 C CA . PHE A 1 70 ? 9.172 29.469 5.84 1 89.25 70 PHE A CA 1
ATOM 522 C C . PHE A 1 70 ? 9.961 29.844 7.094 1 89.25 70 PHE A C 1
ATOM 524 O O . PHE A 1 70 ? 9.375 30.125 8.141 1 89.25 70 PHE A O 1
ATOM 531 N N . ALA A 1 71 ? 11.25 29.844 6.965 1 87.31 71 ALA A N 1
ATOM 532 C CA . ALA A 1 71 ? 12.055 30.266 8.109 1 87.31 71 ALA A CA 1
ATOM 533 C C . ALA A 1 71 ? 11.867 31.75 8.406 1 87.31 71 ALA A C 1
ATOM 535 O O . ALA A 1 71 ? 12.031 32.594 7.516 1 87.31 71 ALA A O 1
ATOM 536 N N . THR A 1 72 ? 11.531 32.062 9.617 1 81.44 72 THR A N 1
ATOM 537 C CA . THR A 1 72 ? 11.188 33.438 9.938 1 81.44 72 THR A CA 1
ATOM 538 C C . THR A 1 72 ? 12.312 34.094 10.734 1 81.44 72 THR A C 1
ATOM 540 O O . THR A 1 72 ? 12.367 35.344 10.836 1 81.44 72 THR A O 1
ATOM 543 N N . HIS A 1 73 ? 13.195 33.375 11.328 1 77.88 73 HIS A N 1
ATOM 544 C CA . HIS A 1 73 ? 14.195 33.969 12.219 1 77.88 73 HIS A CA 1
ATOM 545 C C . HIS A 1 73 ? 15.594 33.875 11.602 1 77.88 73 HIS A C 1
ATOM 547 O O . HIS A 1 73 ? 15.797 33.156 10.609 1 77.88 73 HIS A O 1
ATOM 553 N N . ASP A 1 74 ? 16.328 34.812 12.062 1 74.94 74 ASP A N 1
ATOM 554 C CA . ASP A 1 74 ? 17.734 34.844 11.625 1 74.94 74 ASP A CA 1
ATOM 555 C C . ASP A 1 74 ? 18.672 34.812 12.828 1 74.94 74 ASP A C 1
ATOM 557 O O . ASP A 1 74 ? 18.453 35.562 13.805 1 74.94 74 ASP A O 1
ATOM 561 N N . HIS A 1 75 ? 19.5 33.906 12.852 1 73.5 75 HIS A N 1
ATOM 562 C CA . HIS A 1 75 ? 20.547 33.812 13.859 1 73.5 75 HIS A CA 1
ATOM 563 C C . HIS A 1 75 ? 21.922 33.875 13.211 1 73.5 75 HIS A C 1
ATOM 565 O O . HIS A 1 75 ? 22.344 32.906 12.555 1 73.5 75 HIS A O 1
ATOM 571 N N . ALA A 1 76 ? 22.656 34.969 13.539 1 70.38 76 ALA A N 1
ATOM 572 C CA . ALA A 1 76 ? 24.016 35.156 13.062 1 70.38 76 ALA A CA 1
ATOM 573 C C . ALA A 1 76 ? 24.094 35.031 11.539 1 70.38 76 ALA A C 1
ATOM 575 O O . ALA A 1 76 ? 24.984 34.375 11 1 70.38 76 ALA A O 1
ATOM 576 N N . GLY A 1 77 ? 23.031 35.531 10.875 1 67.56 77 GLY A N 1
ATOM 577 C CA . GLY A 1 77 ? 23.078 35.562 9.422 1 67.56 77 GLY A CA 1
ATOM 578 C C . GLY A 1 77 ? 22.484 34.344 8.766 1 67.56 77 GLY A C 1
ATOM 579 O O . GLY A 1 77 ? 22.406 34.25 7.539 1 67.56 77 GLY A O 1
ATOM 580 N N . THR A 1 78 ? 22.172 33.406 9.555 1 73.94 78 THR A N 1
ATOM 581 C CA . THR A 1 78 ? 21.578 32.188 8.992 1 73.94 78 THR A CA 1
ATOM 582 C C . THR A 1 78 ? 20.125 32.031 9.406 1 73.94 78 THR A C 1
ATOM 584 O O . THR A 1 78 ? 19.766 32.312 10.562 1 73.94 78 THR A O 1
ATOM 587 N N . LYS A 1 79 ? 19.344 31.703 8.438 1 81.62 79 LYS A N 1
ATOM 588 C CA . LYS A 1 79 ? 17.938 31.531 8.742 1 81.62 79 LYS A CA 1
ATOM 589 C C . LYS A 1 79 ? 17.703 30.312 9.633 1 81.62 79 LYS A C 1
ATOM 591 O O . LYS A 1 79 ? 18.359 29.266 9.453 1 81.62 79 LYS A O 1
ATOM 596 N N . VAL A 1 80 ? 16.859 30.531 10.578 1 83.38 80 VAL A N 1
ATOM 597 C CA . VAL A 1 80 ? 16.5 29.438 11.477 1 83.38 80 VAL A CA 1
ATOM 598 C C . VAL A 1 80 ? 14.984 29.391 11.648 1 83.38 80 VAL A C 1
ATOM 600 O O . VAL A 1 80 ? 14.297 30.375 11.398 1 83.38 80 VAL A O 1
ATOM 603 N N . MET A 1 81 ? 14.492 28.219 12.008 1 85.56 81 MET A N 1
ATOM 604 C CA . MET A 1 81 ? 13.047 28 12.102 1 85.56 81 MET A CA 1
ATOM 605 C C . MET A 1 81 ? 12.617 27.875 13.562 1 85.56 81 MET A C 1
ATOM 607 O O . MET A 1 81 ? 13.336 27.297 14.375 1 85.56 81 MET A O 1
ATOM 611 N N . THR A 1 82 ? 11.477 28.453 13.797 1 83.81 82 THR A N 1
ATOM 612 C CA . THR A 1 82 ? 10.773 28.094 15.023 1 83.81 82 THR A CA 1
ATOM 613 C C . THR A 1 82 ? 9.953 26.812 14.828 1 83.81 82 THR A C 1
ATOM 615 O O . THR A 1 82 ? 9.836 26.312 13.703 1 83.81 82 THR A O 1
ATOM 618 N N . SER A 1 83 ? 9.359 26.344 15.969 1 83.5 83 SER A N 1
ATOM 619 C CA . SER A 1 83 ? 8.492 25.188 15.867 1 83.5 83 SER A CA 1
ATOM 620 C C . SER A 1 83 ? 7.277 25.469 14.992 1 83.5 83 SER A C 1
ATOM 622 O O . SER A 1 83 ? 6.828 24.609 14.234 1 83.5 83 SER A O 1
ATOM 624 N N . GLN A 1 84 ? 6.828 26.656 15.055 1 83.56 84 GLN A N 1
ATOM 625 C CA . GLN A 1 84 ? 5.668 27.031 14.25 1 83.56 84 GLN A CA 1
ATOM 626 C C . GLN A 1 84 ? 6.031 27.109 12.773 1 83.56 84 GLN A C 1
ATOM 628 O O . GLN A 1 84 ? 5.211 26.797 11.906 1 83.56 84 GLN A O 1
ATOM 633 N N . ASP A 1 85 ? 7.242 27.562 12.516 1 87.69 85 ASP A N 1
ATOM 634 C CA . ASP A 1 85 ? 7.707 27.578 11.133 1 87.69 85 ASP A CA 1
ATOM 635 C C . ASP A 1 85 ? 7.719 26.172 10.539 1 87.69 85 ASP A C 1
ATOM 637 O O . ASP A 1 85 ? 7.379 25.984 9.375 1 87.69 85 ASP A O 1
ATOM 641 N N . VAL A 1 86 ? 8.109 25.234 11.383 1 87.62 86 VAL A N 1
ATOM 642 C CA . VAL A 1 86 ? 8.195 23.844 10.922 1 87.62 86 VAL A CA 1
ATOM 643 C C . VAL A 1 86 ? 6.809 23.359 10.516 1 87.62 86 VAL A C 1
ATOM 645 O O . VAL A 1 86 ? 6.645 22.75 9.461 1 87.62 86 VAL A O 1
ATOM 648 N N . VAL A 1 87 ? 5.848 23.656 11.312 1 88.38 87 VAL A N 1
ATOM 649 C CA . VAL A 1 87 ? 4.488 23.219 11.016 1 88.38 87 VAL A CA 1
ATOM 650 C C . VAL A 1 87 ? 3.994 23.891 9.742 1 88.38 87 VAL A C 1
ATOM 652 O O . VAL A 1 87 ? 3.408 23.25 8.875 1 88.38 87 VAL A O 1
ATOM 655 N N . ARG A 1 88 ? 4.262 25.156 9.633 1 88.94 88 ARG A N 1
ATOM 656 C CA . ARG A 1 88 ? 3.816 25.875 8.453 1 88.94 88 ARG A CA 1
ATOM 657 C C . ARG A 1 88 ? 4.516 25.359 7.195 1 88.94 88 ARG A C 1
ATOM 659 O O . ARG A 1 88 ? 3.941 25.391 6.105 1 88.94 88 ARG A O 1
ATOM 666 N N . ALA A 1 89 ? 5.707 24.938 7.406 1 89.62 89 ALA A N 1
ATOM 667 C CA . ALA A 1 89 ? 6.492 24.438 6.277 1 89.62 89 ALA A CA 1
ATOM 668 C C . ALA A 1 89 ? 6.004 23.062 5.836 1 89.62 89 ALA A C 1
ATOM 670 O O . ALA A 1 89 ? 6.047 22.734 4.648 1 89.62 89 ALA A O 1
ATOM 671 N N . LEU A 1 90 ? 5.492 22.312 6.793 1 89.19 90 LEU A N 1
ATOM 672 C CA . LEU A 1 90 ? 5.27 20.891 6.484 1 89.19 90 LEU A CA 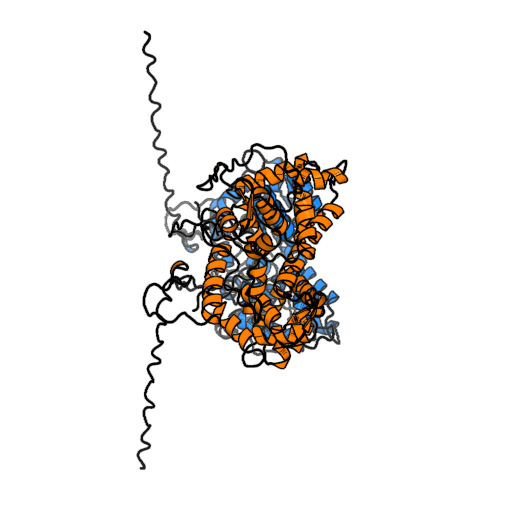1
ATOM 673 C C . LEU A 1 90 ? 3.781 20.594 6.387 1 89.19 90 LEU A C 1
ATOM 675 O O . LEU A 1 90 ? 3.389 19.562 5.824 1 89.19 90 LEU A O 1
ATOM 679 N N . VAL A 1 91 ? 2.994 21.375 6.973 1 90.12 91 VAL A N 1
ATOM 680 C CA . VAL A 1 91 ? 1.548 21.188 6.965 1 90.12 91 VAL A CA 1
ATOM 681 C C . VAL A 1 91 ? 0.881 22.359 6.227 1 90.12 91 VAL A C 1
ATOM 683 O O . VAL A 1 91 ? 1.157 23.516 6.516 1 90.12 91 VAL A O 1
ATOM 686 N N . PRO A 1 92 ? 0.06 22.031 5.246 1 91.69 92 PRO A N 1
ATOM 687 C CA . PRO A 1 92 ? -0.639 23.125 4.562 1 91.69 92 PRO A CA 1
ATOM 688 C C . PRO A 1 92 ? -1.703 23.781 5.434 1 91.69 92 PRO A C 1
ATOM 690 O O . PRO A 1 92 ? -2.895 23.516 5.273 1 91.69 92 PRO A O 1
ATOM 693 N N . THR A 1 93 ? -1.275 24.688 6.195 1 90.81 93 THR A N 1
ATOM 694 C CA . THR A 1 93 ? -2.186 25.391 7.09 1 90.81 93 THR A CA 1
ATOM 695 C C . THR A 1 93 ? -2.828 26.578 6.387 1 90.81 93 THR A C 1
ATOM 697 O O . THR A 1 93 ? -2.164 27.281 5.625 1 90.81 93 THR A O 1
ATOM 700 N N . TYR A 1 94 ? -4.07 26.703 6.535 1 92.25 94 TYR A N 1
ATOM 701 C CA . TYR A 1 94 ? -4.824 27.859 6.066 1 92.25 94 TYR A CA 1
ATOM 702 C C . TYR A 1 94 ? -4.926 28.922 7.156 1 92.25 94 TYR A C 1
ATOM 704 O O . TYR A 1 94 ? -4.918 28.594 8.344 1 92.25 94 TYR A O 1
ATOM 712 N N . PRO A 1 95 ? -5 30.172 6.727 1 90.69 95 PRO A N 1
ATOM 713 C CA . PRO A 1 95 ? -5.176 31.188 7.766 1 90.69 95 PRO A CA 1
ATOM 714 C C . PRO A 1 95 ? -6.43 30.953 8.609 1 90.69 95 PRO A C 1
ATOM 716 O O . PRO A 1 95 ? -7.488 30.609 8.07 1 90.69 95 PRO A O 1
ATOM 719 N N . PRO A 1 96 ? -6.266 31.078 9.914 1 91.62 96 PRO A N 1
ATOM 720 C CA . PRO A 1 96 ? -7.441 30.891 10.766 1 91.62 96 PRO A CA 1
ATOM 721 C C . PRO A 1 96 ? -8.586 31.844 10.398 1 91.62 96 PRO A C 1
ATOM 723 O O . PRO A 1 96 ? -8.352 32.969 9.961 1 91.62 96 PRO A O 1
ATOM 726 N N . VAL A 1 97 ? -9.75 31.344 10.617 1 90.69 97 VAL A N 1
ATOM 727 C CA . VAL A 1 97 ? -10.938 32.156 10.336 1 90.69 97 VAL A CA 1
ATOM 728 C C . VAL A 1 97 ? -10.914 33.406 11.18 1 90.69 97 VAL A C 1
ATOM 730 O O . VAL A 1 97 ? -10.664 33.375 12.383 1 90.69 97 VAL A O 1
ATOM 733 N N . GLY A 1 98 ? -11.117 34.531 10.523 1 85.19 98 GLY A N 1
ATOM 734 C CA . GLY A 1 98 ? -11.148 35.812 11.211 1 85.19 98 GLY A CA 1
ATOM 735 C C . GLY A 1 98 ? -9.789 36.469 11.312 1 85.19 98 GLY A C 1
ATOM 736 O O . GLY A 1 98 ? -9.672 37.625 11.758 1 85.19 98 GLY A O 1
ATOM 737 N N . SER A 1 99 ? -8.789 35.719 10.984 1 85.25 99 SER A N 1
ATOM 738 C CA . SER A 1 99 ? -7.445 36.281 11.039 1 85.25 99 SER A CA 1
ATOM 739 C C . SER A 1 99 ? -7.191 37.219 9.852 1 85.25 99 SER A C 1
ATOM 741 O O . SER A 1 99 ? -7.809 37.062 8.797 1 85.25 99 SER A O 1
ATOM 743 N N . ASN A 1 100 ? -6.258 38.125 10.039 1 81.69 100 ASN A N 1
ATOM 744 C CA . ASN A 1 100 ? -5.859 39.031 8.961 1 81.69 100 ASN A CA 1
ATOM 745 C C . ASN A 1 100 ? -4.52 38.625 8.352 1 81.69 100 ASN A C 1
ATOM 747 O O . ASN A 1 100 ? -3.953 39.344 7.539 1 81.69 100 ASN A O 1
ATOM 751 N N . VAL A 1 101 ? -4.109 37.469 8.789 1 80.25 101 VAL A N 1
ATOM 752 C CA . VAL A 1 101 ? -2.844 36.969 8.258 1 80.25 101 VAL A CA 1
ATOM 753 C C . VAL A 1 101 ? -3.039 36.5 6.82 1 80.25 101 VAL A C 1
ATOM 755 O O . VAL A 1 101 ? -3.982 35.781 6.523 1 80.25 101 VAL A O 1
ATOM 758 N N . VAL A 1 102 ? -2.133 36.906 5.934 1 75.31 102 VAL A N 1
ATOM 759 C CA . VAL A 1 102 ? -2.33 36.656 4.512 1 75.31 102 VAL A CA 1
ATOM 760 C C . VAL A 1 102 ? -1.516 35.438 4.09 1 75.31 102 VAL A C 1
ATOM 762 O O . VAL A 1 102 ? -1.91 34.688 3.18 1 75.31 102 VAL A O 1
ATOM 765 N N . ARG A 1 103 ? -0.378 35.25 4.711 1 75.06 103 ARG A N 1
ATOM 766 C CA . ARG A 1 103 ? 0.472 34.125 4.297 1 75.06 103 ARG A CA 1
ATOM 767 C C . ARG A 1 103 ? 1.222 33.531 5.484 1 75.06 103 ARG A C 1
ATOM 769 O O . ARG A 1 103 ? 1.373 34.188 6.52 1 75.06 103 ARG A O 1
ATOM 776 N N . ALA A 1 104 ? 1.61 32.312 5.352 1 70.81 104 ALA A N 1
ATOM 777 C CA . ALA A 1 104 ? 2.34 31.609 6.406 1 70.81 104 ALA A CA 1
ATOM 778 C C . ALA A 1 104 ? 3.842 31.859 6.285 1 70.81 104 ALA A C 1
ATOM 780 O O . ALA A 1 104 ? 4.551 31.906 7.293 1 70.81 104 ALA A O 1
ATOM 781 N N . GLY A 1 105 ? 4.301 32.062 5.086 1 70.5 105 GLY A N 1
ATOM 782 C CA . GLY A 1 105 ? 5.73 32.219 4.867 1 70.5 105 GLY A CA 1
ATOM 783 C C . GLY A 1 105 ? 6.141 33.625 4.586 1 70.5 105 GLY A C 1
ATOM 784 O O . GLY A 1 105 ? 5.359 34.562 4.801 1 70.5 105 GLY A O 1
ATOM 785 N N . PHE A 1 106 ? 7.453 33.781 4.523 1 63.78 106 PHE A N 1
ATOM 786 C CA . PHE A 1 106 ? 7.977 35.125 4.328 1 63.78 106 PHE A CA 1
ATOM 787 C C . PHE A 1 106 ? 8.883 35.188 3.104 1 63.78 106 PHE A C 1
ATOM 789 O O . PHE A 1 106 ? 9.703 34.281 2.893 1 63.78 106 PHE A O 1
ATOM 796 N N . LEU A 1 107 ? 8.469 36.031 2.131 1 53.84 107 LEU A N 1
ATOM 797 C CA . LEU A 1 107 ? 9.305 36.25 0.955 1 53.84 107 LEU A CA 1
ATOM 798 C C . LEU A 1 107 ? 10.633 36.906 1.343 1 53.84 107 LEU A C 1
ATOM 800 O O . LEU A 1 107 ? 10.789 37.375 2.467 1 53.84 107 LEU A O 1
ATOM 804 N N . ASP A 1 108 ? 11.586 36.75 0.48 1 53.09 108 ASP A N 1
ATOM 805 C CA . ASP A 1 108 ? 12.906 37.344 0.685 1 53.09 108 ASP A CA 1
ATOM 806 C C . ASP A 1 108 ? 12.797 38.812 1.16 1 53.09 108 ASP A C 1
ATOM 808 O O . ASP A 1 108 ? 12.031 39.594 0.596 1 53.09 108 ASP A O 1
ATOM 812 N N . GLY A 1 109 ? 13.469 39.125 2.258 1 49.38 109 GLY A N 1
ATOM 813 C CA . GLY A 1 109 ? 13.531 40.469 2.766 1 49.38 109 GLY A CA 1
ATOM 814 C C . GLY A 1 109 ? 12.492 40.75 3.83 1 49.38 109 GLY A C 1
ATOM 815 O O . GLY A 1 109 ? 12.539 41.812 4.488 1 49.38 109 GLY A O 1
ATOM 816 N N . GLU A 1 110 ? 11.477 39.875 3.877 1 54.19 110 GLU A N 1
ATOM 817 C CA . GLU A 1 110 ? 10.445 40.156 4.871 1 54.19 110 GLU A CA 1
ATOM 818 C C . GLU A 1 110 ? 10.781 39.5 6.215 1 54.19 110 GLU A C 1
ATOM 820 O O . GLU A 1 110 ? 11.391 38.438 6.258 1 54.19 110 GLU A O 1
ATOM 825 N N . ARG A 1 111 ? 10.953 40.375 7.215 1 48.34 111 ARG A N 1
ATOM 826 C CA . ARG A 1 111 ? 11.164 39.844 8.555 1 48.34 111 ARG A CA 1
ATOM 827 C C . ARG A 1 111 ? 9.867 39.25 9.117 1 48.34 111 ARG A C 1
ATOM 829 O O . ARG A 1 111 ? 8.82 39.906 9.062 1 48.34 111 ARG A O 1
ATOM 836 N N . GLY A 1 112 ? 9.648 38 9.07 1 51.62 112 GLY A N 1
ATOM 837 C CA . GLY A 1 112 ? 8.461 37.375 9.625 1 51.62 112 GLY A CA 1
ATOM 838 C C . GLY A 1 112 ? 8.258 37.688 11.094 1 51.62 112 GLY A C 1
ATOM 839 O O . GLY A 1 112 ? 9.219 37.844 11.836 1 51.62 112 GLY A O 1
ATOM 840 N N . HIS A 1 113 ? 7.262 38.531 11.562 1 47.88 113 HIS A N 1
ATOM 841 C CA . HIS A 1 113 ? 6.926 38.656 12.977 1 47.88 113 HIS A CA 1
ATOM 842 C C . HIS A 1 113 ? 6.043 37.5 13.453 1 47.88 113 HIS A C 1
ATOM 844 O O . HIS A 1 113 ? 4.98 37.25 12.875 1 47.88 113 HIS A O 1
ATOM 850 N N . SER A 1 114 ? 6.578 36.375 13.648 1 49.34 114 SER A N 1
ATOM 851 C CA . SER A 1 114 ? 5.719 35.281 14.109 1 49.34 114 SER A CA 1
ATOM 852 C C . SER A 1 114 ? 5.305 35.5 15.562 1 49.34 114 SER A C 1
ATOM 854 O O . SER A 1 114 ? 6.133 35.844 16.406 1 49.34 114 SER A O 1
ATOM 856 N N . GLN A 1 115 ? 4.168 36 15.875 1 45.38 115 GLN A N 1
ATOM 857 C CA . GLN A 1 115 ? 3.623 35.906 17.219 1 45.38 115 GLN A CA 1
ATOM 858 C C . GLN A 1 115 ? 3.561 34.438 17.688 1 45.38 115 GLN A C 1
ATOM 860 O O . GLN A 1 115 ? 2.707 33.688 17.219 1 45.38 115 GLN A O 1
ATOM 865 N N . ASP A 1 116 ? 4.652 33.812 17.953 1 47.91 116 ASP A N 1
ATOM 866 C CA . ASP A 1 116 ? 4.805 32.406 18.297 1 47.91 116 ASP A CA 1
ATOM 867 C C . ASP A 1 116 ? 4.051 32.062 19.594 1 47.91 116 ASP A C 1
ATOM 869 O O . ASP A 1 116 ? 4.195 32.781 20.594 1 47.91 116 ASP A O 1
ATOM 873 N N . SER A 1 117 ? 2.932 31.578 19.594 1 47.47 117 SER A N 1
ATOM 874 C CA . SER A 1 117 ? 2.348 31.031 20.828 1 47.47 117 SER A CA 1
ATOM 875 C C . SER A 1 117 ? 3.314 30.094 21.531 1 47.47 117 SER A C 1
ATOM 877 O O . SER A 1 117 ? 3.945 29.25 20.891 1 47.47 117 SER A O 1
ATOM 879 N N . HIS A 1 118 ? 3.844 30.422 22.719 1 46 118 HIS A N 1
ATOM 880 C CA . HIS A 1 118 ? 4.926 29.922 23.562 1 46 118 HIS A CA 1
ATOM 881 C C . HIS A 1 118 ? 4.793 28.422 23.797 1 46 118 HIS A C 1
ATOM 883 O O . HIS A 1 118 ? 5.789 27.703 23.781 1 46 118 HIS A O 1
ATOM 889 N N . ALA A 1 119 ? 3.662 27.953 24.203 1 44.91 119 ALA A N 1
ATOM 890 C CA . ALA A 1 119 ? 3.619 26.688 24.922 1 44.91 119 ALA A CA 1
ATOM 891 C C . ALA A 1 119 ? 3.891 25.516 23.969 1 44.91 119 ALA A C 1
ATOM 893 O O . ALA A 1 119 ? 4.633 24.594 24.312 1 44.91 119 ALA A O 1
ATOM 894 N N . ALA A 1 120 ? 3.203 25.359 22.875 1 49.03 120 ALA A N 1
ATOM 895 C CA . ALA A 1 120 ? 3.316 24.188 22 1 49.03 120 ALA A CA 1
ATOM 896 C C . ALA A 1 120 ? 4.691 24.141 21.344 1 49.03 120 ALA A C 1
ATOM 898 O O . ALA A 1 120 ? 5.184 23.047 21.031 1 49.03 120 ALA A O 1
ATOM 899 N N . GLN A 1 121 ? 5.383 25.266 21.328 1 53.81 121 GLN A N 1
ATOM 900 C CA . GLN A 1 121 ? 6.703 25.453 20.734 1 53.81 121 GLN A CA 1
ATOM 901 C C . GLN A 1 121 ? 7.754 24.609 21.438 1 53.81 121 GLN A C 1
ATOM 903 O O . GLN A 1 121 ? 8.633 24.031 20.797 1 53.81 121 GLN A O 1
ATOM 908 N N . GLN A 1 122 ? 7.414 24.422 22.766 1 54.88 122 GLN A N 1
ATOM 909 C CA . GLN A 1 122 ? 8.508 23.891 23.562 1 54.88 122 GLN A CA 1
ATOM 910 C C . GLN A 1 122 ? 8.672 22.391 23.344 1 54.88 122 GLN A C 1
ATOM 912 O O . GLN A 1 122 ? 9.781 21.859 23.438 1 54.88 122 GLN A O 1
ATOM 917 N N . GLN A 1 123 ? 7.602 21.781 23.031 1 54.72 123 GLN A N 1
ATOM 918 C CA . GLN A 1 123 ? 7.734 20.328 23.047 1 54.72 123 GLN A CA 1
ATOM 919 C C . GLN A 1 123 ? 8.562 19.844 21.859 1 54.72 123 GLN A C 1
ATOM 921 O O . GLN A 1 123 ? 9.453 19 22.031 1 54.72 123 GLN A O 1
ATOM 926 N N . LEU A 1 124 ? 8.289 20.375 20.609 1 58.69 124 LEU A N 1
ATOM 927 C CA . LEU A 1 124 ? 9.039 19.891 19.453 1 58.69 124 LEU A CA 1
ATOM 928 C C . LEU A 1 124 ? 10.5 20.312 19.531 1 58.69 124 LEU A C 1
ATOM 930 O O . LEU A 1 124 ? 11.398 19.516 19.234 1 58.69 124 LEU A O 1
ATOM 934 N N . LEU A 1 125 ? 10.625 21.594 20.094 1 59.47 125 LEU A N 1
ATOM 935 C CA . LEU A 1 125 ? 11.953 22.172 20.188 1 59.47 125 LEU A CA 1
ATOM 936 C C . LEU A 1 125 ? 12.82 21.422 21.172 1 59.47 125 LEU A C 1
ATOM 938 O O . LEU A 1 125 ? 14.023 21.234 20.953 1 59.47 125 LEU A O 1
ATOM 942 N N . HIS A 1 126 ? 12.062 21.016 22.172 1 60.94 126 HIS A N 1
ATOM 943 C CA . HIS A 1 126 ? 12.828 20.312 23.203 1 60.94 126 HIS A CA 1
ATOM 944 C C . HIS A 1 126 ? 13.461 19.047 22.641 1 60.94 126 HIS A C 1
ATOM 946 O O . HIS A 1 126 ? 14.57 18.672 23.047 1 60.94 126 HIS A O 1
ATOM 952 N N . PHE A 1 127 ? 12.844 18.547 21.672 1 60.44 127 PHE A N 1
ATOM 953 C CA . PHE A 1 127 ? 13.375 17.281 21.156 1 60.44 127 PHE A CA 1
ATOM 954 C C . PHE A 1 127 ? 14.43 17.547 20.094 1 60.44 127 PHE A C 1
ATOM 956 O O . PHE A 1 127 ? 15.398 16.797 19.984 1 60.44 127 PHE A O 1
ATOM 963 N N . PHE A 1 128 ? 14.281 18.672 19.469 1 60.59 128 PHE A N 1
ATOM 964 C CA . PHE A 1 128 ? 15.109 18.766 18.281 1 60.59 128 PHE A CA 1
ATOM 965 C C . PHE A 1 128 ? 16.031 19.969 18.359 1 60.59 128 PHE A C 1
ATOM 967 O O . PHE A 1 128 ? 16.969 20.094 17.562 1 60.59 128 PHE A O 1
ATOM 974 N N . ASP A 1 129 ? 15.648 20.844 19.391 1 57.34 129 ASP A N 1
ATOM 975 C CA . ASP A 1 129 ? 16.484 22.031 19.531 1 57.34 129 ASP A CA 1
ATOM 976 C C . ASP A 1 129 ? 17.812 21.688 20.219 1 57.34 129 ASP A C 1
ATOM 978 O O . ASP A 1 129 ? 17.906 21.75 21.453 1 57.34 129 ASP A O 1
ATOM 982 N N . ARG A 1 130 ? 18.734 21.297 19.453 1 54.75 130 ARG A N 1
ATOM 983 C CA . ARG A 1 130 ? 20.031 20.75 19.859 1 54.75 130 ARG A CA 1
ATOM 984 C C . ARG A 1 130 ? 20.781 21.75 20.734 1 54.75 130 ARG A C 1
ATOM 986 O O . ARG A 1 130 ? 21.391 21.375 21.734 1 54.75 130 ARG A O 1
ATOM 993 N N . ASP A 1 131 ? 20.859 22.984 20.25 1 54.03 131 ASP A N 1
ATOM 994 C CA . ASP A 1 131 ? 21.734 23.969 20.875 1 54.03 131 ASP A CA 1
ATOM 995 C C . ASP A 1 131 ? 20.969 24.812 21.891 1 54.03 131 ASP A C 1
ATOM 997 O O . ASP A 1 131 ? 21.5 25.797 22.406 1 54.03 131 ASP A O 1
ATOM 1001 N N . GLN A 1 132 ? 19.688 24.203 22.203 1 59.12 132 GLN A N 1
ATOM 1002 C CA . GLN A 1 132 ? 18.828 24.891 23.156 1 59.12 132 GLN A CA 1
ATOM 1003 C C . GLN A 1 132 ? 18.719 26.375 22.828 1 59.12 132 GLN A C 1
ATOM 1005 O O . GLN A 1 132 ? 18.719 27.219 23.719 1 59.12 132 GLN A O 1
ATOM 1010 N N . SER A 1 133 ? 19 26.672 21.438 1 61 133 SER A N 1
ATOM 1011 C CA . SER A 1 133 ? 18.875 28.062 21 1 61 133 SER A CA 1
ATOM 1012 C C . SER A 1 133 ? 17.406 28.484 20.906 1 61 133 SER A C 1
ATOM 1014 O O . SER A 1 133 ? 17.109 29.672 20.828 1 61 133 SER A O 1
ATOM 1016 N N . GLY A 1 134 ? 16.516 27.391 20.953 1 70.88 134 GLY A N 1
ATOM 1017 C CA . GLY A 1 134 ? 15.094 27.688 20.797 1 70.88 134 GLY A CA 1
ATOM 1018 C C . GLY A 1 134 ? 14.648 27.766 19.359 1 70.88 134 GLY A C 1
ATOM 1019 O O . GLY A 1 134 ? 13.492 28.078 19.062 1 70.88 134 GLY A O 1
ATOM 1020 N N . THR A 1 135 ? 15.68 27.516 18.422 1 80.31 135 THR A N 1
ATOM 1021 C CA . THR A 1 135 ? 15.391 27.547 17 1 80.31 135 THR A CA 1
ATOM 1022 C C . THR A 1 135 ? 15.977 26.312 16.312 1 80.31 135 THR A C 1
ATOM 1024 O O . THR A 1 135 ? 16.766 25.578 16.906 1 80.31 135 THR A O 1
ATOM 1027 N N . LEU A 1 136 ? 15.5 26.047 15.141 1 83.06 136 LEU A N 1
ATOM 1028 C CA . LEU A 1 136 ? 15.914 24.875 14.383 1 83.06 136 LEU A CA 1
ATOM 1029 C C . LEU A 1 136 ? 16.672 25.281 13.125 1 83.06 136 LEU A C 1
ATOM 1031 O O . LEU A 1 136 ? 16.203 26.125 12.352 1 83.06 136 LEU A O 1
ATOM 1035 N N . ASP A 1 137 ? 17.812 24.75 12.953 1 80.44 137 ASP A N 1
ATOM 1036 C CA . ASP A 1 137 ? 18.562 24.969 11.719 1 80.44 137 ASP A CA 1
ATOM 1037 C C . ASP A 1 137 ? 18.125 24 10.625 1 80.44 137 ASP A C 1
ATOM 1039 O O . ASP A 1 137 ? 17.219 23.188 10.836 1 80.44 137 ASP A O 1
ATOM 1043 N N . PHE A 1 138 ? 18.719 24.094 9.469 1 79.25 138 PHE A N 1
ATOM 1044 C CA . PHE A 1 138 ? 18.281 23.312 8.312 1 79.25 138 PHE A CA 1
ATOM 1045 C C . PHE A 1 138 ? 18.484 21.828 8.562 1 79.25 138 PHE A C 1
ATOM 1047 O O . PHE A 1 138 ? 17.641 21 8.195 1 79.25 138 PHE A O 1
ATOM 1054 N N . ASN A 1 139 ? 19.578 21.438 9.078 1 72.94 139 ASN A N 1
ATOM 1055 C CA . ASN A 1 139 ? 19.859 20.031 9.328 1 72.94 139 ASN A CA 1
ATOM 1056 C C . ASN A 1 139 ? 18.828 19.422 10.281 1 72.94 139 ASN A C 1
ATOM 1058 O O . ASN A 1 139 ? 18.422 18.281 10.094 1 72.94 139 ASN A O 1
ATOM 1062 N N . GLU A 1 140 ? 18.5 20.203 11.273 1 77.62 140 GLU A N 1
ATOM 1063 C CA . GLU A 1 140 ? 17.469 19.75 12.211 1 77.62 140 GLU A CA 1
ATOM 1064 C C . GLU A 1 140 ? 16.109 19.625 11.523 1 77.62 140 GLU A C 1
ATOM 1066 O O . GLU A 1 140 ? 15.359 18.688 11.805 1 77.62 140 GLU A O 1
ATOM 1071 N N . PHE A 1 141 ? 15.914 20.5 10.711 1 82.56 141 PHE A N 1
ATOM 1072 C CA . PHE A 1 141 ? 14.68 20.469 9.93 1 82.56 141 PHE A CA 1
ATOM 1073 C C . PHE A 1 141 ? 14.617 19.219 9.07 1 82.56 141 PHE A C 1
ATOM 1075 O O . PHE A 1 141 ? 13.594 18.531 9.031 1 82.56 141 PHE A O 1
ATOM 1082 N N . VAL A 1 142 ? 15.664 18.906 8.43 1 76.5 142 VAL A N 1
ATOM 1083 C CA . VAL A 1 142 ? 15.734 17.734 7.578 1 76.5 142 VAL A CA 1
ATOM 1084 C C . VAL A 1 142 ? 15.5 16.469 8.414 1 76.5 142 VAL A C 1
ATOM 1086 O O . VAL A 1 142 ? 14.797 15.555 7.977 1 76.5 142 VAL A O 1
ATOM 1089 N N . LEU A 1 143 ? 16.031 16.469 9.508 1 75.38 143 LEU A N 1
ATOM 1090 C CA . LEU A 1 143 ? 15.867 15.32 10.391 1 75.38 143 LEU A CA 1
ATOM 1091 C C . LEU A 1 143 ? 14.398 15.148 10.773 1 75.38 143 LEU A C 1
ATOM 1093 O O . LEU A 1 143 ? 13.898 14.023 10.812 1 75.38 143 LEU A O 1
ATOM 1097 N N . ILE A 1 144 ? 13.789 16.219 11.094 1 80.31 144 ILE A N 1
ATOM 1098 C CA . ILE A 1 144 ? 12.367 16.172 11.43 1 80.31 144 ILE A CA 1
ATOM 1099 C C . ILE A 1 144 ? 11.57 15.609 10.258 1 80.31 144 ILE A C 1
ATOM 1101 O O . ILE A 1 144 ? 10.695 14.758 10.453 1 80.31 144 ILE A O 1
ATOM 1105 N N . VAL A 1 145 ? 11.93 16.047 9.125 1 80.44 145 VAL A N 1
ATOM 1106 C CA . VAL A 1 145 ? 11.242 15.602 7.918 1 80.44 145 VAL A CA 1
ATOM 1107 C C . VAL A 1 145 ? 11.43 14.094 7.738 1 80.44 145 VAL A C 1
ATOM 1109 O O . VAL A 1 145 ? 10.477 13.367 7.449 1 80.44 145 VAL A O 1
ATOM 1112 N N . ILE A 1 146 ? 12.578 13.625 7.895 1 74.12 146 ILE A N 1
ATOM 1113 C CA . ILE A 1 146 ? 12.891 12.211 7.75 1 74.12 146 ILE A CA 1
ATOM 1114 C C . ILE A 1 146 ? 12.086 11.398 8.766 1 74.12 146 ILE A C 1
ATOM 1116 O O . ILE A 1 146 ? 11.469 10.391 8.414 1 74.12 146 ILE A O 1
ATOM 1120 N N . CYS A 1 147 ? 12.094 11.852 9.977 1 77 147 CYS A N 1
ATOM 1121 C CA . CYS A 1 147 ? 11.391 11.148 11.039 1 77 147 CYS A CA 1
ATOM 1122 C C . CYS A 1 147 ? 9.891 11.117 10.773 1 77 147 CYS A C 1
ATOM 1124 O O . CYS A 1 147 ? 9.242 10.086 10.969 1 77 147 CYS A O 1
ATOM 1126 N N . LEU A 1 148 ? 9.391 12.195 10.32 1 80.19 148 LEU A N 1
ATOM 1127 C CA . LEU A 1 148 ? 7.957 12.312 10.078 1 80.19 148 LEU A CA 1
ATOM 1128 C C . LEU A 1 148 ? 7.543 11.492 8.867 1 80.19 148 LEU A C 1
ATOM 1130 O O . LEU A 1 148 ? 6.359 11.188 8.688 1 80.19 148 LEU A O 1
ATOM 1134 N N . SER A 1 149 ? 8.469 11.18 8.055 1 75.62 149 SER A N 1
ATOM 1135 C CA . SER A 1 149 ? 8.164 10.445 6.832 1 75.62 149 SER A CA 1
ATOM 1136 C C . SER A 1 149 ? 7.969 8.961 7.109 1 75.62 149 SER A C 1
ATOM 1138 O O . SER A 1 149 ? 7.484 8.219 6.25 1 75.62 149 SER A O 1
ATOM 1140 N N . VAL A 1 150 ? 8.289 8.484 8.289 1 76.25 150 VAL A N 1
ATOM 1141 C CA . VAL A 1 150 ? 8.102 7.086 8.656 1 76.25 150 VAL A CA 1
ATOM 1142 C C . VAL A 1 150 ? 6.648 6.848 9.062 1 76.25 150 VAL A C 1
ATOM 1144 O O . VAL A 1 150 ? 6.184 7.387 10.07 1 76.25 150 VAL A O 1
ATOM 1147 N N . PRO A 1 151 ? 5.992 6.07 8.258 1 76.31 151 PRO A N 1
ATOM 1148 C CA . PRO A 1 151 ? 4.625 5.766 8.68 1 76.31 151 PRO A CA 1
ATOM 1149 C C . PRO A 1 151 ? 4.578 4.992 10 1 76.31 151 PRO A C 1
ATOM 1151 O O . PRO A 1 151 ? 5.449 4.16 10.266 1 76.31 151 PRO A O 1
ATOM 1154 N N . GLU A 1 152 ? 3.572 5.281 10.734 1 78.5 152 GLU A N 1
ATOM 1155 C CA . GLU A 1 152 ? 3.43 4.648 12.039 1 78.5 152 GLU A CA 1
ATOM 1156 C C . GLU A 1 152 ? 3.445 3.129 11.93 1 78.5 152 GLU A C 1
ATOM 1158 O O . GLU A 1 152 ? 4.066 2.445 12.742 1 78.5 152 GLU A O 1
ATOM 1163 N N . LYS A 1 153 ? 2.828 2.588 10.969 1 77.44 153 LYS A N 1
ATOM 1164 C CA . LYS A 1 153 ? 2.699 1.143 10.812 1 77.44 153 LYS A CA 1
ATOM 1165 C C . LYS A 1 153 ? 4.047 0.501 10.492 1 77.44 153 LYS A C 1
ATOM 1167 O O . LYS A 1 153 ? 4.223 -0.706 10.664 1 77.44 153 LYS A O 1
ATOM 1172 N N . ASP A 1 154 ? 4.984 1.263 10.023 1 79.81 154 ASP A N 1
ATOM 1173 C CA . ASP A 1 154 ? 6.242 0.705 9.539 1 79.81 154 ASP A CA 1
ATOM 1174 C C . ASP A 1 154 ? 7.391 1.018 10.492 1 79.81 154 ASP A C 1
ATOM 1176 O O . ASP A 1 154 ? 8.555 0.741 10.188 1 79.81 154 ASP A O 1
ATOM 1180 N N . ILE A 1 155 ? 7.121 1.607 11.648 1 83.94 155 ILE A N 1
ATOM 1181 C CA . ILE A 1 155 ? 8.148 1.986 12.609 1 83.94 155 ILE A CA 1
ATOM 1182 C C . ILE A 1 155 ? 8.977 0.759 12.992 1 83.94 155 ILE A C 1
ATOM 1184 O O . ILE A 1 155 ? 10.203 0.823 13.055 1 83.94 155 ILE A O 1
ATOM 1188 N N . GLU A 1 156 ? 8.336 -0.316 13.219 1 87.25 156 GLU A N 1
ATOM 1189 C CA . GLU A 1 156 ? 9.039 -1.531 13.617 1 87.25 156 GLU A CA 1
ATOM 1190 C C . GLU A 1 156 ? 9.961 -2.023 12.508 1 87.25 156 GLU A C 1
ATOM 1192 O O . GLU A 1 156 ? 11.078 -2.482 12.773 1 87.25 156 GLU A O 1
ATOM 1197 N N . VAL A 1 157 ? 9.516 -1.962 11.336 1 84.56 157 VAL A N 1
ATOM 1198 C CA . VAL A 1 157 ? 10.312 -2.406 10.195 1 84.56 157 VAL A CA 1
ATOM 1199 C C . VAL A 1 157 ? 11.555 -1.532 10.062 1 84.56 157 VAL A C 1
ATOM 1201 O O . VAL A 1 157 ? 12.656 -2.041 9.844 1 84.56 157 VAL A O 1
ATOM 1204 N N . VAL A 1 158 ? 11.414 -0.21 10.141 1 83.88 158 VAL A N 1
ATOM 1205 C CA . VAL A 1 158 ? 12.539 0.716 10.07 1 83.88 158 VAL A CA 1
ATOM 1206 C C . VAL A 1 158 ? 13.547 0.393 11.164 1 83.88 158 VAL A C 1
ATOM 1208 O O . VAL A 1 158 ? 14.758 0.366 10.922 1 83.88 158 VAL A O 1
ATOM 1211 N N . PHE A 1 159 ? 12.969 0.14 12.328 1 86.12 159 PHE A N 1
ATOM 1212 C CA . PHE A 1 159 ? 13.812 -0.237 13.461 1 86.12 159 PHE A CA 1
ATOM 1213 C C . PHE A 1 159 ? 14.617 -1.488 13.133 1 86.12 159 PHE A C 1
ATOM 1215 O O . PHE A 1 159 ? 15.828 -1.53 13.375 1 86.12 159 PHE A O 1
ATOM 1222 N N . ASP A 1 160 ? 13.984 -2.469 12.586 1 85.25 160 ASP A N 1
ATOM 1223 C CA . ASP A 1 160 ? 14.617 -3.746 12.266 1 85.25 160 ASP A CA 1
ATOM 1224 C C . ASP A 1 160 ? 15.719 -3.568 11.234 1 85.25 160 ASP A C 1
ATOM 1226 O O . ASP A 1 160 ? 16.75 -4.242 11.297 1 85.25 160 ASP A O 1
ATOM 1230 N N . VAL A 1 161 ? 15.523 -2.666 10.305 1 83.75 161 VAL A N 1
ATOM 1231 C CA . VAL A 1 161 ? 16.516 -2.432 9.258 1 83.75 161 VAL A CA 1
ATOM 1232 C C . VAL A 1 161 ? 17.703 -1.661 9.82 1 83.75 161 VAL A C 1
ATOM 1234 O O . VAL A 1 161 ? 18.844 -1.905 9.438 1 83.75 161 VAL A O 1
ATOM 1237 N N . MET A 1 162 ? 17.406 -0.773 10.703 1 83.44 162 MET A N 1
ATOM 1238 C CA . MET A 1 162 ? 18.453 0.083 11.25 1 83.44 162 MET A CA 1
ATOM 1239 C C . MET A 1 162 ? 19.328 -0.694 12.219 1 83.44 162 MET A C 1
ATOM 1241 O O . MET A 1 162 ? 20.5 -0.348 12.414 1 83.44 162 MET A O 1
ATOM 1245 N N . ASP A 1 163 ? 18.703 -1.711 12.812 1 84.94 163 ASP A N 1
ATOM 1246 C CA . ASP A 1 163 ? 19.469 -2.561 13.719 1 84.94 163 ASP A CA 1
ATOM 1247 C C . ASP A 1 163 ? 20.391 -3.49 12.938 1 84.94 163 ASP A C 1
ATOM 1249 O O . ASP A 1 163 ? 20.141 -4.691 12.844 1 84.94 163 ASP A O 1
ATOM 1253 N N . LEU A 1 164 ? 21.453 -3.006 12.555 1 76.69 164 LEU A N 1
ATOM 1254 C CA . LEU A 1 164 ? 22.359 -3.648 11.617 1 76.69 164 LEU A CA 1
ATOM 1255 C C . LEU A 1 164 ? 22.984 -4.902 12.219 1 76.69 164 LEU A C 1
ATOM 1257 O O . LEU A 1 164 ? 23.219 -5.883 11.516 1 76.69 164 LEU A O 1
ATOM 1261 N N . ASP A 1 165 ? 23.297 -4.902 13.414 1 78.31 165 ASP A N 1
ATOM 1262 C CA . ASP A 1 165 ? 23.953 -6.062 14 1 78.31 165 ASP A CA 1
ATOM 1263 C C . ASP A 1 165 ? 22.953 -6.996 14.664 1 78.31 165 ASP A C 1
ATOM 1265 O O . ASP A 1 165 ? 23.328 -7.973 15.312 1 78.31 165 ASP A O 1
ATOM 1269 N N . ASN A 1 166 ? 21.625 -6.613 14.633 1 79.62 166 ASN A N 1
ATOM 1270 C CA . ASN A 1 166 ? 20.5 -7.445 15.078 1 79.62 166 ASN A CA 1
ATOM 1271 C C . ASN A 1 166 ? 20.562 -7.723 16.578 1 79.62 166 ASN A C 1
ATOM 1273 O O . ASN A 1 166 ? 20.312 -8.844 17.016 1 79.62 166 ASN A O 1
ATOM 1277 N N . ASN A 1 167 ? 21.031 -6.789 17.312 1 84.19 167 ASN A N 1
ATOM 1278 C CA . ASN A 1 167 ? 21.141 -7.012 18.766 1 84.19 167 ASN A CA 1
ATOM 1279 C C . ASN A 1 167 ? 19.922 -6.453 19.5 1 84.19 167 ASN A C 1
ATOM 1281 O O . ASN A 1 167 ? 19.906 -6.418 20.734 1 84.19 167 ASN A O 1
ATOM 1285 N N . GLY A 1 168 ? 18.938 -5.91 18.75 1 84.81 168 GLY A N 1
ATOM 1286 C CA . GLY A 1 168 ? 17.688 -5.5 19.344 1 84.81 168 GLY A CA 1
ATOM 1287 C C . GLY A 1 168 ? 17.672 -4.043 19.766 1 84.81 168 GLY A C 1
ATOM 1288 O O . GLY A 1 168 ? 16.656 -3.553 20.297 1 84.81 168 GLY A O 1
ATOM 1289 N N . VAL A 1 169 ? 18.859 -3.424 19.594 1 87.06 169 VAL A N 1
ATOM 1290 C CA . VAL A 1 169 ? 18.922 -2.002 19.922 1 87.06 169 VAL A CA 1
ATOM 1291 C C . VAL A 1 169 ? 19.594 -1.238 18.781 1 87.06 169 VAL A C 1
ATOM 1293 O O . VAL A 1 169 ? 20.422 -1.792 18.062 1 87.06 169 VAL A O 1
ATOM 1296 N N . ILE A 1 170 ? 19.141 -0.053 18.609 1 85.56 170 ILE A N 1
ATOM 1297 C CA . ILE A 1 170 ? 19.812 0.84 17.672 1 85.56 170 ILE A CA 1
ATOM 1298 C C . ILE A 1 170 ? 20.828 1.704 18.422 1 85.56 170 ILE A C 1
ATOM 1300 O O . ILE A 1 170 ? 20.453 2.482 19.297 1 85.56 170 ILE A O 1
ATOM 1304 N N . ASP A 1 171 ? 22.016 1.482 18.141 1 82 171 ASP A N 1
ATOM 1305 C CA . ASP A 1 171 ? 23.016 2.314 18.797 1 82 171 ASP A CA 1
ATOM 1306 C C . ASP A 1 171 ? 23.281 3.586 18 1 82 171 ASP A C 1
ATOM 1308 O O . ASP A 1 171 ? 22.703 3.779 16.922 1 82 171 ASP A O 1
ATOM 1312 N N . GLU A 1 172 ? 24.062 4.426 18.578 1 76.75 172 GLU A N 1
ATOM 1313 C CA . GLU A 1 172 ? 24.297 5.738 17.984 1 76.75 172 GLU A CA 1
ATOM 1314 C C . GLU A 1 172 ? 24.969 5.613 16.625 1 76.75 172 GLU A C 1
ATOM 1316 O O . GLU A 1 172 ? 24.641 6.359 15.695 1 76.75 172 GLU A O 1
ATOM 1321 N N . GLU A 1 173 ? 25.812 4.695 16.531 1 77.44 173 GLU A N 1
ATOM 1322 C CA . GLU A 1 173 ? 26.531 4.52 15.273 1 77.44 173 GLU A CA 1
ATOM 1323 C C . GLU A 1 173 ? 25.594 4.043 14.164 1 77.44 173 GLU A C 1
ATOM 1325 O O . GLU A 1 173 ? 25.672 4.531 13.031 1 77.44 173 GLU A O 1
ATOM 1330 N N . GLU A 1 174 ? 24.766 3.111 14.461 1 80.75 174 GLU A N 1
ATOM 1331 C CA . GLU A 1 174 ? 23.797 2.617 13.5 1 80.75 174 GLU A CA 1
ATOM 1332 C C . GLU A 1 174 ? 22.875 3.734 13.023 1 80.75 174 GLU A C 1
ATOM 1334 O O . GLU A 1 174 ? 22.609 3.865 11.828 1 80.75 174 GLU A O 1
ATOM 1339 N N . PHE A 1 175 ? 22.484 4.484 13.984 1 75.56 175 PHE A N 1
ATOM 1340 C CA . PHE A 1 175 ? 21.578 5.586 13.672 1 75.56 175 PHE A CA 1
ATOM 1341 C C . PHE A 1 175 ? 22.25 6.602 12.766 1 75.56 175 PHE A C 1
ATOM 1343 O O . PHE A 1 175 ? 21.672 7.051 11.773 1 75.56 175 PHE A O 1
ATOM 1350 N N . LYS A 1 176 ? 23.438 6.926 13.07 1 71.75 176 LYS A N 1
ATOM 1351 C CA . LYS A 1 176 ? 24.203 7.895 12.289 1 71.75 176 LYS A CA 1
ATOM 1352 C C . LYS A 1 176 ? 24.406 7.402 10.852 1 71.75 176 LYS A C 1
ATOM 1354 O O . LYS A 1 176 ? 24.312 8.188 9.906 1 71.75 176 LYS A O 1
ATOM 1359 N N . GLN A 1 177 ? 24.641 6.211 10.781 1 73.06 177 GLN A N 1
ATOM 1360 C CA . GLN A 1 177 ? 24.875 5.633 9.461 1 73.06 177 GLN A CA 1
AT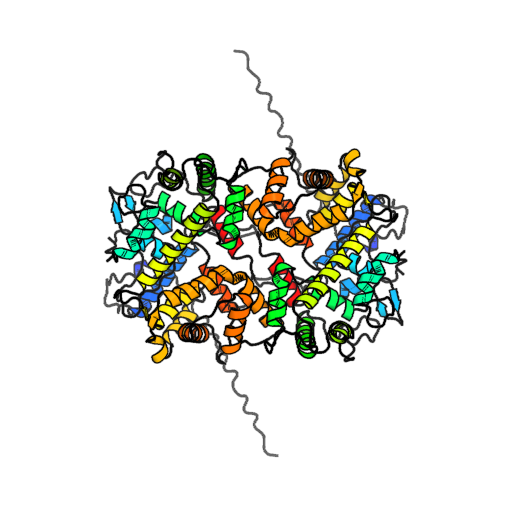OM 1361 C C . GLN A 1 177 ? 23.625 5.742 8.578 1 73.06 177 GLN A C 1
ATOM 1363 O O . GLN A 1 177 ? 23.719 6.125 7.414 1 73.06 177 GLN A O 1
ATOM 1368 N N . VAL A 1 178 ? 22.547 5.398 9.164 1 72.19 178 VAL A N 1
ATOM 1369 C CA . VAL A 1 178 ? 21.297 5.422 8.422 1 72.19 178 VAL A CA 1
ATOM 1370 C C . VAL A 1 178 ? 20.938 6.863 8.07 1 72.19 178 VAL A C 1
ATOM 1372 O O . VAL A 1 178 ? 20.531 7.152 6.938 1 72.19 178 VAL A O 1
ATOM 1375 N N . LEU A 1 179 ? 21.172 7.703 9.062 1 68.19 179 LEU A N 1
ATOM 1376 C CA . LEU A 1 179 ? 20.859 9.109 8.836 1 68.19 179 LEU A CA 1
ATOM 1377 C C . LEU A 1 179 ? 21.734 9.688 7.727 1 68.19 179 LEU A C 1
ATOM 1379 O O . LEU A 1 179 ? 21.25 10.438 6.879 1 68.19 179 LEU A O 1
ATOM 1383 N N . ALA A 1 180 ? 22.969 9.375 7.801 1 66.69 180 ALA A N 1
ATOM 1384 C CA . ALA A 1 180 ? 23.906 9.852 6.785 1 66.69 180 ALA A CA 1
ATOM 1385 C C . ALA A 1 180 ? 23.5 9.383 5.395 1 66.69 180 ALA A C 1
ATOM 1387 O O . ALA A 1 180 ? 23.578 10.148 4.426 1 66.69 180 ALA A O 1
ATOM 1388 N N . GLN A 1 181 ? 23.047 8.219 5.352 1 68.69 181 GLN A N 1
ATOM 1389 C CA . GLN A 1 181 ? 22.641 7.672 4.066 1 68.69 181 GLN A CA 1
ATOM 1390 C C . GLN A 1 181 ? 21.344 8.336 3.572 1 68.69 181 GLN A C 1
ATOM 1392 O O . GLN A 1 181 ? 21.219 8.625 2.383 1 68.69 181 GLN A O 1
ATOM 1397 N N . LEU A 1 182 ? 20.469 8.555 4.473 1 64.38 182 LEU A N 1
ATOM 1398 C CA . LEU A 1 182 ? 19.203 9.195 4.129 1 64.38 182 LEU A CA 1
ATOM 1399 C C . LEU A 1 182 ? 19.438 10.633 3.662 1 64.38 182 LEU A C 1
ATOM 1401 O O . LEU A 1 182 ? 18.797 11.094 2.717 1 64.38 182 LEU A O 1
ATOM 1405 N N . GLU A 1 183 ? 20.344 11.305 4.336 1 62.22 183 GLU A N 1
ATOM 1406 C CA . GLU A 1 183 ? 20.703 12.672 3.969 1 62.22 183 GLU A CA 1
ATOM 1407 C C . GLU A 1 183 ? 21.312 12.727 2.576 1 62.22 183 GLU A C 1
ATOM 1409 O O . GLU A 1 183 ? 21.016 13.625 1.79 1 62.22 183 GLU A O 1
ATOM 1414 N N . ARG A 1 184 ? 22.219 11.852 2.344 1 61.69 184 ARG A N 1
ATOM 1415 C CA . ARG A 1 184 ? 22.875 11.773 1.042 1 61.69 184 ARG A CA 1
ATOM 1416 C C . ARG A 1 184 ? 21.859 11.57 -0.074 1 61.69 184 ARG A C 1
ATOM 1418 O O . ARG A 1 184 ? 21.953 12.203 -1.128 1 61.69 184 ARG A O 1
ATOM 1425 N N . ARG A 1 185 ? 20.984 10.812 0.245 1 56.78 185 ARG A N 1
ATOM 1426 C CA . ARG A 1 185 ? 20 10.461 -0.774 1 56.78 185 ARG A CA 1
ATOM 1427 C C . ARG A 1 185 ? 18.953 11.57 -0.945 1 56.78 185 ARG A C 1
ATOM 1429 O O . ARG A 1 185 ? 18.359 11.711 -2.016 1 56.78 185 ARG A O 1
ATOM 1436 N N . ALA A 1 186 ? 18.594 12.172 0.156 1 53.72 186 ALA A N 1
ATOM 1437 C CA . ALA A 1 186 ? 17.656 13.281 0.094 1 53.72 186 ALA A CA 1
ATOM 1438 C C . ALA A 1 186 ? 18.203 14.438 -0.739 1 53.72 186 ALA A C 1
ATOM 1440 O O . ALA A 1 186 ? 17.484 15.367 -1.086 1 53.72 186 ALA A O 1
ATOM 1441 N N . GLY A 1 187 ? 19.281 14.172 -1.577 1 48.25 187 GLY A N 1
ATOM 1442 C CA . GLY A 1 187 ? 19.906 15.211 -2.387 1 48.25 187 GLY A CA 1
ATOM 1443 C C . GLY A 1 187 ? 20.375 16.406 -1.572 1 48.25 187 GLY A C 1
ATOM 1444 O O . GLY A 1 187 ? 20.391 17.531 -2.07 1 48.25 187 GLY A O 1
ATOM 1445 N N . ILE A 1 188 ? 20.344 16.453 -0.364 1 45.06 188 ILE A N 1
ATOM 1446 C CA . ILE A 1 188 ? 20.859 17.578 0.399 1 45.06 188 ILE A CA 1
ATOM 1447 C C . ILE A 1 188 ? 22.297 17.891 -0.031 1 45.06 188 ILE A C 1
ATOM 1449 O O . ILE A 1 188 ? 23.188 17.062 0.136 1 45.06 188 ILE A O 1
ATOM 1453 N N . GLN A 1 189 ? 22.438 18.406 -1.351 1 40.94 189 GLN A N 1
ATOM 1454 C CA . GLN A 1 189 ? 23.734 18.859 -1.847 1 40.94 189 GLN A CA 1
ATOM 1455 C C . G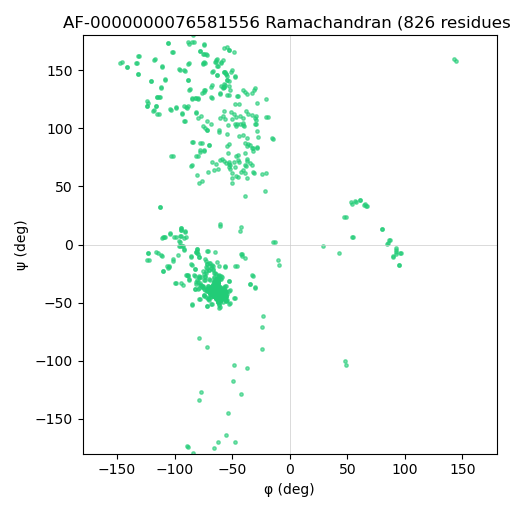LN A 1 189 ? 24.609 19.406 -0.714 1 40.94 189 GLN A C 1
ATOM 1457 O O . GLN A 1 189 ? 24.125 20.156 0.14 1 40.94 189 GLN A O 1
ATOM 1462 N N . GLN A 1 190 ? 25.578 18.719 -0.392 1 42.28 190 GLN A N 1
ATOM 1463 C CA . GLN A 1 190 ? 26.594 19.234 0.521 1 42.28 190 GLN A CA 1
ATOM 1464 C C . GLN A 1 190 ? 26.719 20.75 0.393 1 42.28 190 GLN A C 1
ATOM 1466 O O . GLN A 1 190 ? 27.141 21.422 1.336 1 42.28 190 GLN A O 1
ATOM 1471 N N . GLY A 1 191 ? 26.594 21.297 -0.823 1 37.5 191 GLY A N 1
ATOM 1472 C CA . GLY A 1 191 ? 26.906 22.688 -1.074 1 37.5 191 GLY A CA 1
ATOM 1473 C C . GLY A 1 191 ? 25.719 23.609 -0.916 1 37.5 191 GLY A C 1
ATOM 1474 O O . GLY A 1 191 ? 25.469 24.453 -1.777 1 37.5 191 GLY A O 1
ATOM 1475 N N . PHE A 1 192 ? 24.688 23.297 -0.454 1 39.31 192 PHE A N 1
ATOM 1476 C CA . PHE A 1 192 ? 23.688 24.344 -0.306 1 39.31 192 PHE A CA 1
ATOM 1477 C C . PHE A 1 192 ? 24.297 25.609 0.252 1 39.31 192 PHE A C 1
ATOM 1479 O O . PHE A 1 192 ? 24.656 25.672 1.428 1 39.31 192 PHE A O 1
ATOM 1486 N N . HIS A 1 193 ? 25.109 26.312 -0.529 1 35 193 HIS A N 1
ATOM 1487 C CA . HIS A 1 193 ? 25.453 27.688 -0.21 1 35 193 HIS A CA 1
ATOM 1488 C C . HIS A 1 193 ? 24.234 28.609 -0.245 1 35 193 HIS A C 1
ATOM 1490 O O . HIS A 1 193 ? 23.609 28.766 -1.293 1 35 193 HIS A O 1
ATOM 1496 N N . SER A 1 194 ? 23.25 28.594 0.592 1 37.62 194 SER A N 1
ATOM 1497 C CA . SER A 1 194 ? 22.453 29.812 0.591 1 37.62 194 SER A CA 1
ATOM 1498 C C . SER A 1 194 ? 23.234 30.984 -0.006 1 37.62 194 SER A C 1
ATOM 1500 O O . SER A 1 194 ? 24.469 31 0.043 1 37.62 194 SER A O 1
ATOM 1502 N N . ARG A 1 195 ? 22.812 31.734 -1.008 1 35.47 195 ARG A N 1
ATOM 1503 C CA . ARG A 1 195 ? 23.531 32.938 -1.389 1 35.47 195 ARG A CA 1
ATOM 1504 C C . ARG A 1 195 ? 24.359 33.469 -0.227 1 35.47 195 ARG A C 1
ATOM 1506 O O . ARG A 1 195 ? 25.359 34.188 -0.437 1 35.47 195 ARG A O 1
ATOM 1513 N N . ALA A 1 196 ? 23.844 33.844 0.87 1 32.59 196 ALA A N 1
ATOM 1514 C CA . ALA A 1 196 ? 24.844 34.156 1.898 1 32.59 196 ALA A CA 1
ATOM 1515 C C . ALA A 1 196 ? 25.703 32.906 2.18 1 32.59 196 ALA A C 1
ATOM 1517 O O . ALA A 1 196 ? 25.281 31.781 1.958 1 32.59 196 ALA A O 1
ATOM 1518 N N . GLY A 1 197 ? 27.094 32.938 2.32 1 31.7 197 GLY A N 1
ATOM 1519 C CA . GLY A 1 197 ? 28.266 32.062 2.408 1 31.7 197 GLY A CA 1
ATOM 1520 C C . GLY A 1 197 ? 27.938 30.672 2.889 1 31.7 197 GLY A C 1
ATOM 1521 O O . GLY A 1 197 ? 28.297 29.688 2.24 1 31.7 197 GLY A O 1
ATOM 1522 N N . LYS A 1 198 ? 27.938 30.312 4.289 1 34.19 198 LYS A N 1
ATOM 1523 C CA . LYS A 1 198 ? 28.609 29.406 5.223 1 34.19 198 LYS A CA 1
ATOM 1524 C C . LYS A 1 198 ? 27.781 28.141 5.438 1 34.19 198 LYS A C 1
ATOM 1526 O O . LYS A 1 198 ? 27.984 27.422 6.418 1 34.19 198 LYS A O 1
ATOM 1531 N N . HIS A 1 199 ? 26.531 27.953 4.992 1 35.16 199 HIS A N 1
ATOM 1532 C CA . HIS A 1 199 ? 26.094 26.875 5.879 1 35.16 199 HIS A CA 1
ATOM 1533 C C . HIS A 1 199 ? 26.609 25.516 5.406 1 35.16 199 HIS A C 1
ATOM 1535 O O . HIS A 1 199 ? 26.172 25.016 4.375 1 35.16 199 HIS A O 1
ATOM 1541 N N . ALA A 1 200 ? 27.891 25.312 5.312 1 33.44 200 ALA A N 1
ATOM 1542 C CA . ALA A 1 200 ? 28.484 23.984 5.23 1 33.44 200 ALA A CA 1
ATOM 1543 C C . ALA A 1 200 ? 27.609 22.953 5.949 1 33.44 200 ALA A C 1
ATOM 1545 O O . ALA A 1 200 ? 27.094 23.219 7.035 1 33.44 200 ALA A O 1
ATOM 1546 N N . ILE A 1 201 ? 26.828 22.266 5.281 1 37.59 201 ILE A N 1
ATOM 1547 C CA . ILE A 1 201 ? 26.484 21.078 6.059 1 37.59 201 ILE A CA 1
ATOM 1548 C C . ILE A 1 201 ? 27.594 20.797 7.07 1 37.59 201 ILE A C 1
ATOM 1550 O O . ILE A 1 201 ? 28.734 20.516 6.691 1 37.59 201 ILE A O 1
ATOM 1554 N N . VAL A 1 202 ? 27.938 21.703 8.055 1 33.16 202 VAL A N 1
ATOM 1555 C CA . VAL A 1 202 ? 28.969 21.547 9.078 1 33.16 202 VAL A CA 1
ATOM 1556 C C . VAL A 1 202 ? 29.391 20.078 9.164 1 33.16 202 VAL A C 1
ATOM 1558 O O . VAL A 1 202 ? 28.547 19.188 9.297 1 33.16 202 VAL A O 1
ATOM 1561 N N . ASP A 1 203 ? 30.375 19.547 8.492 1 38.03 203 ASP A N 1
ATOM 1562 C CA . ASP A 1 203 ? 31.219 18.438 8.945 1 38.03 203 ASP A CA 1
ATOM 1563 C C . ASP A 1 203 ? 30.953 18.109 10.414 1 38.03 203 ASP A C 1
ATOM 1565 O O . ASP A 1 203 ? 31.812 17.562 11.102 1 38.03 203 ASP A O 1
ATOM 1569 N N . ARG A 1 204 ? 30.281 19.141 11.148 1 37.75 204 ARG A N 1
ATOM 1570 C CA . ARG A 1 204 ? 30.406 19.078 12.602 1 37.75 204 ARG A CA 1
ATOM 1571 C C . ARG A 1 204 ? 29.906 17.734 13.133 1 37.75 204 ARG A C 1
ATOM 1573 O O . ARG A 1 204 ? 29.172 17.016 12.445 1 37.75 204 ARG A O 1
ATOM 1580 N N . ASP A 1 205 ? 30.188 17.5 14.406 1 40.19 205 ASP A N 1
ATOM 1581 C CA . ASP A 1 205 ? 29.844 16.516 15.414 1 40.19 205 ASP A CA 1
ATOM 1582 C C . ASP A 1 205 ? 28.391 16.062 15.289 1 40.19 205 ASP A C 1
ATOM 1584 O O . ASP A 1 205 ? 27.516 16.875 14.945 1 40.19 205 ASP A O 1
ATOM 1588 N N . GLN A 1 206 ? 28.172 14.75 15.258 1 47.31 206 GLN A N 1
ATOM 1589 C CA . GLN A 1 206 ? 26.969 13.914 15.266 1 47.31 206 GLN A CA 1
ATOM 1590 C C . GLN A 1 206 ? 25.766 14.695 15.781 1 47.31 206 GLN A C 1
ATOM 1592 O O . GLN A 1 206 ? 25.859 15.406 16.781 1 47.31 206 GLN A O 1
ATOM 1597 N N . PRO A 1 207 ? 24.844 15.008 14.898 1 48.62 207 PRO A N 1
ATOM 1598 C CA . PRO A 1 207 ? 23.672 15.758 15.359 1 48.62 207 PRO A CA 1
ATOM 1599 C C . PRO A 1 207 ? 23.312 15.461 16.812 1 48.62 207 PRO A C 1
ATOM 1601 O O . PRO A 1 207 ? 23.375 14.312 17.25 1 48.62 207 PRO A O 1
ATOM 1604 N N . GLU A 1 208 ? 23.641 16.375 17.672 1 48.88 208 GLU A N 1
ATOM 1605 C CA . GLU A 1 208 ? 23.266 16.297 19.078 1 48.88 208 GLU A CA 1
ATOM 1606 C C . GLU A 1 208 ? 21.922 15.586 19.25 1 48.88 208 GLU A C 1
ATOM 1608 O O . GLU A 1 208 ? 21.656 14.984 20.297 1 48.88 208 GLU A O 1
ATOM 1613 N N . MET A 1 209 ? 21.062 15.68 18.172 1 53.38 209 MET A N 1
ATOM 1614 C CA . MET A 1 209 ? 19.797 14.953 18.297 1 53.38 209 MET A CA 1
ATOM 1615 C C . MET A 1 209 ? 20.062 13.469 18.547 1 53.38 209 MET A C 1
ATOM 1617 O O . MET A 1 209 ? 19.406 12.859 19.406 1 53.38 209 MET A O 1
ATOM 1621 N N . VAL A 1 210 ? 21 13.023 17.719 1 57.53 210 VAL A N 1
ATOM 1622 C CA . VAL A 1 210 ? 21.359 11.625 17.875 1 57.53 210 VAL A CA 1
ATOM 1623 C C . VAL A 1 210 ? 21.906 11.398 19.297 1 57.53 210 VAL A C 1
ATOM 1625 O O . VAL A 1 210 ? 21.578 10.406 19.938 1 57.53 210 VAL A O 1
ATOM 1628 N N . HIS A 1 211 ? 22.484 12.461 19.75 1 58.34 211 HIS A N 1
ATOM 1629 C CA . HIS A 1 211 ? 23.094 12.32 21.062 1 58.34 211 HIS A CA 1
ATOM 1630 C C . HIS A 1 211 ? 22.031 12.289 22.156 1 58.34 211 HIS A C 1
ATOM 1632 O O . HIS A 1 211 ? 22.141 11.5 23.109 1 58.34 211 HIS A O 1
ATOM 1638 N N . ARG A 1 212 ? 21.062 13.023 22.031 1 58.84 212 ARG A N 1
ATOM 1639 C CA . ARG A 1 212 ? 20.031 13.055 23.078 1 58.84 212 ARG A CA 1
ATOM 1640 C C . ARG A 1 212 ? 19.234 11.758 23.078 1 58.84 212 ARG A C 1
ATOM 1642 O O . ARG A 1 212 ? 18.891 11.234 24.156 1 58.84 212 ARG A O 1
ATOM 1649 N N . LEU A 1 213 ? 18.828 11.367 21.875 1 61.59 213 LEU A N 1
ATOM 1650 C CA . LEU A 1 213 ? 18.141 10.086 21.797 1 61.59 213 LEU A CA 1
ATOM 1651 C C . LEU A 1 213 ? 18.953 8.984 22.453 1 61.59 213 LEU A C 1
ATOM 1653 O O . LEU A 1 213 ? 18.406 8.102 23.109 1 61.59 213 LEU A O 1
ATOM 1657 N N . PHE A 1 214 ? 20.234 9.172 22.359 1 64.62 214 PHE A N 1
ATOM 1658 C CA . PHE A 1 214 ? 21.094 8.086 22.812 1 64.62 214 PHE A CA 1
ATOM 1659 C C . PHE A 1 214 ? 21.734 8.43 24.156 1 64.62 214 PHE A C 1
ATOM 1661 O O . PHE A 1 214 ? 22.266 7.555 24.844 1 64.62 214 PHE A O 1
ATOM 1668 N N . GLN A 1 215 ? 21.797 9.695 24.531 1 60.38 215 GLN A N 1
ATOM 1669 C CA . GLN A 1 215 ? 22.312 10.016 25.859 1 60.38 215 GLN A CA 1
ATOM 1670 C C . GLN A 1 215 ? 21.531 9.297 26.953 1 60.38 215 GLN A C 1
ATOM 1672 O O . GLN A 1 215 ? 22.109 8.812 27.922 1 60.38 215 GLN A O 1
ATOM 1677 N N . GLU A 1 216 ? 20.266 9.266 26.719 1 58.22 216 GLU A N 1
ATOM 1678 C CA . GLU A 1 216 ? 19.453 8.625 27.75 1 58.22 216 GLU A CA 1
ATOM 1679 C C . GLU A 1 216 ? 19.438 7.109 27.594 1 58.22 216 GLU A C 1
ATOM 1681 O O . GLU A 1 216 ? 19.125 6.379 28.531 1 58.22 216 GLU A O 1
ATOM 1686 N N . ALA A 1 217 ? 19.75 6.684 26.391 1 59.44 217 ALA A N 1
ATOM 1687 C CA . ALA A 1 217 ? 19.5 5.273 26.094 1 59.44 217 ALA A CA 1
ATOM 1688 C C . ALA A 1 217 ? 20.734 4.426 26.391 1 59.44 217 ALA A C 1
ATOM 1690 O O . ALA A 1 217 ? 20.641 3.195 26.453 1 59.44 217 ALA A O 1
ATOM 1691 N N . GLY A 1 218 ? 21.828 5 26.984 1 59.31 218 GLY A N 1
ATOM 1692 C CA . GLY A 1 218 ? 23.031 4.246 27.281 1 59.31 218 GLY A CA 1
ATOM 16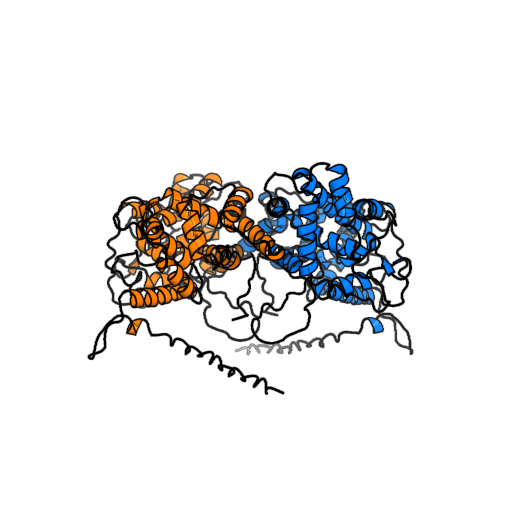93 C C . GLY A 1 218 ? 23.516 3.406 26.109 1 59.31 218 GLY A C 1
ATOM 1694 O O . GLY A 1 218 ? 24.016 3.943 25.125 1 59.31 218 GLY A O 1
ATOM 1695 N N . ALA A 1 219 ? 23.172 2.051 26.188 1 63.97 219 ALA A N 1
ATOM 1696 C CA . ALA A 1 219 ? 23.656 0.979 25.328 1 63.97 219 ALA A CA 1
ATOM 1697 C C . ALA A 1 219 ? 22.891 0.941 24 1 63.97 219 ALA A C 1
ATOM 1699 O O . ALA A 1 219 ? 23.297 0.252 23.062 1 63.97 219 ALA A O 1
ATOM 1700 N N . GLY A 1 220 ? 21.781 1.848 23.781 1 76.56 220 GLY A N 1
ATOM 1701 C CA . GLY A 1 220 ? 21.031 1.831 22.547 1 76.56 220 GLY A CA 1
ATOM 1702 C C . GLY A 1 220 ? 19.547 2.066 22.75 1 76.56 220 GLY A C 1
ATOM 1703 O O . GLY A 1 220 ? 19.062 2.062 23.891 1 76.56 220 GLY A O 1
ATOM 1704 N N . VAL A 1 221 ? 18.938 2.438 21.75 1 84 221 VAL A N 1
ATOM 1705 C CA . VAL A 1 221 ? 17.516 2.725 21.781 1 84 221 VAL A CA 1
ATOM 1706 C C . VAL A 1 221 ? 16.719 1.47 21.406 1 84 221 VAL A C 1
ATOM 1708 O O . VAL A 1 221 ? 16.922 0.909 20.328 1 84 221 VAL A O 1
ATOM 1711 N N . HIS A 1 222 ? 15.898 1.011 22.328 1 87.31 222 HIS A N 1
ATOM 1712 C CA . HIS A 1 222 ? 15.008 -0.111 22.062 1 87.31 222 HIS A CA 1
ATOM 1713 C C . HIS A 1 222 ? 13.836 0.316 21.188 1 87.31 222 HIS A C 1
ATOM 1715 O O . HIS A 1 222 ? 13.578 1.512 21.016 1 87.31 222 HIS A O 1
ATOM 1721 N N . LEU A 1 223 ? 13.195 -0.694 20.641 1 87.5 223 LEU A N 1
ATOM 1722 C CA . LEU A 1 223 ? 12.055 -0.454 19.766 1 87.5 223 LEU A CA 1
ATOM 1723 C C . LEU A 1 223 ? 11.008 0.407 20.453 1 87.5 223 LEU A C 1
ATOM 1725 O O . LEU A 1 223 ? 10.453 1.326 19.844 1 87.5 223 LEU A O 1
ATOM 1729 N N . SER A 1 224 ? 10.758 0.137 21.656 1 87.56 224 SER A N 1
ATOM 1730 C CA . SER A 1 224 ? 9.727 0.857 22.391 1 87.56 224 SER A CA 1
ATOM 1731 C C . SER A 1 224 ? 10.055 2.342 22.5 1 87.56 224 SER A C 1
ATOM 1733 O O . SER A 1 224 ? 9.188 3.193 22.297 1 87.56 224 SER A O 1
ATOM 1735 N N . LYS A 1 225 ? 11.289 2.641 22.812 1 83.88 225 LYS A N 1
ATOM 1736 C CA . LYS A 1 225 ? 11.703 4.035 22.922 1 83.88 225 LYS A CA 1
ATOM 1737 C C . LYS A 1 225 ? 11.703 4.73 21.562 1 83.88 225 LYS A C 1
ATOM 1739 O O . LYS A 1 225 ? 11.336 5.898 21.469 1 83.88 225 LYS A O 1
ATOM 1744 N N . PHE A 1 226 ? 12.172 3.99 20.641 1 83.56 226 PHE A N 1
ATOM 1745 C CA . PHE A 1 226 ? 12.18 4.516 19.281 1 83.56 226 PHE A CA 1
ATOM 1746 C C . PHE A 1 226 ? 10.758 4.855 18.828 1 83.56 226 PHE A C 1
ATOM 1748 O O . PHE A 1 226 ? 10.516 5.949 18.312 1 83.56 226 PHE A O 1
ATOM 1755 N N . ARG A 1 227 ? 9.898 4.004 19.031 1 87.56 227 ARG A N 1
ATOM 1756 C CA . ARG A 1 227 ? 8.492 4.195 18.688 1 87.56 227 ARG A CA 1
ATOM 1757 C C . ARG A 1 227 ? 7.898 5.387 19.438 1 87.56 227 ARG A C 1
ATOM 1759 O O . ARG A 1 227 ? 7.23 6.23 18.828 1 87.56 227 ARG A O 1
ATOM 1766 N N . ALA A 1 228 ? 8.133 5.469 20.672 1 84.62 228 ALA A N 1
ATOM 1767 C CA . ALA A 1 228 ? 7.621 6.562 21.5 1 84.62 228 ALA A CA 1
ATOM 1768 C C . ALA A 1 228 ? 8.148 7.906 21 1 84.62 228 ALA A C 1
ATOM 1770 O O . ALA A 1 228 ? 7.414 8.898 21 1 84.62 228 ALA A O 1
ATOM 1771 N N . PHE A 1 229 ? 9.359 7.879 20.641 1 81.56 229 PHE A N 1
ATOM 1772 C CA . PHE A 1 229 ? 9.977 9.109 20.141 1 81.56 229 PHE A CA 1
ATOM 1773 C C . PHE A 1 229 ? 9.258 9.602 18.891 1 81.56 229 PHE A C 1
ATOM 1775 O O . PHE A 1 229 ? 8.891 10.773 18.812 1 81.56 229 PHE A O 1
ATOM 1782 N N . LEU A 1 230 ? 9.094 8.75 17.938 1 82.81 230 LEU A N 1
ATOM 1783 C CA . LEU A 1 230 ? 8.438 9.125 16.688 1 82.81 230 LEU A CA 1
ATOM 1784 C C . LEU A 1 230 ? 6.988 9.523 16.938 1 82.81 230 LEU A C 1
ATOM 1786 O O . LEU A 1 230 ? 6.496 10.484 16.328 1 82.81 230 LEU A O 1
ATOM 1790 N N . GLN A 1 231 ? 6.359 8.828 17.828 1 86.38 231 GLN A N 1
ATOM 1791 C CA . GLN A 1 231 ? 4.969 9.141 18.156 1 86.38 231 GLN A CA 1
ATOM 1792 C C . GLN A 1 231 ? 4.859 10.508 18.828 1 86.38 231 GLN A C 1
ATOM 1794 O O . GLN A 1 231 ? 3.918 11.258 18.578 1 86.38 231 GLN A O 1
ATOM 1799 N N . ARG A 1 232 ? 5.762 10.805 19.656 1 84.75 232 ARG A N 1
ATOM 1800 C CA . ARG A 1 232 ? 5.785 12.109 20.312 1 84.75 232 ARG A CA 1
ATOM 1801 C C . ARG A 1 232 ? 6 13.227 19.312 1 84.75 232 ARG A C 1
ATOM 1803 O O . ARG A 1 232 ? 5.406 14.305 19.422 1 84.75 232 ARG A O 1
ATOM 1810 N N . LEU A 1 233 ? 6.879 12.969 18.422 1 83.75 233 LEU A N 1
ATOM 1811 C CA . LEU A 1 233 ? 7.121 13.953 17.375 1 83.75 233 LEU A CA 1
ATOM 1812 C C . LEU A 1 233 ? 5.855 14.203 16.562 1 83.75 233 LEU A C 1
ATOM 1814 O O . LEU A 1 233 ? 5.5 15.352 16.297 1 83.75 233 LEU A O 1
ATOM 1818 N N . GLN A 1 234 ? 5.211 13.188 16.203 1 86.19 234 GLN A N 1
ATOM 1819 C CA . GLN A 1 234 ? 3.969 13.297 15.438 1 86.19 234 GLN A CA 1
ATOM 1820 C C . GLN A 1 234 ? 2.902 14.047 16.234 1 86.19 234 GLN A C 1
ATOM 1822 O O . GLN A 1 234 ? 2.193 14.898 15.695 1 86.19 234 GLN A O 1
ATOM 1827 N N . GLU A 1 235 ? 2.846 13.734 17.453 1 88.94 235 GLU A N 1
ATOM 1828 C CA . GLU A 1 235 ? 1.885 14.406 18.312 1 88.94 235 GLU A CA 1
ATOM 1829 C C . GLU A 1 235 ? 2.23 15.883 18.484 1 88.94 235 GLU A C 1
ATOM 1831 O O . GLU A 1 235 ? 1.339 16.734 18.531 1 88.94 235 GLU A O 1
ATOM 1836 N N . GLY A 1 236 ? 3.496 16.125 18.625 1 87.19 236 GLY A N 1
ATOM 1837 C CA . GLY A 1 236 ? 3.926 17.5 18.703 1 87.19 236 GLY A CA 1
ATOM 1838 C C . GLY A 1 236 ? 3.518 18.312 17.484 1 87.19 236 GLY A C 1
ATOM 1839 O O . GLY A 1 236 ? 3.039 19.453 17.609 1 87.19 236 GLY A O 1
ATOM 1840 N N . MET A 1 237 ? 3.658 17.75 16.328 1 88.62 237 MET A N 1
ATOM 1841 C CA . MET A 1 237 ? 3.242 18.406 15.094 1 88.62 237 MET A CA 1
ATOM 1842 C C . MET A 1 237 ? 1.739 18.672 15.094 1 88.62 237 MET A C 1
ATOM 1844 O O . MET A 1 237 ? 1.287 19.734 14.68 1 88.62 237 MET A O 1
ATOM 1848 N N . LEU A 1 238 ? 1.022 17.719 15.562 1 91.5 238 LEU A N 1
ATOM 1849 C CA . LEU A 1 238 ? -0.431 17.828 15.609 1 91.5 238 LEU A CA 1
ATOM 1850 C C . LEU A 1 238 ? -0.855 18.953 16.562 1 91.5 238 LEU A C 1
ATOM 1852 O O . LEU A 1 238 ? -1.773 19.719 16.266 1 91.5 238 LEU A O 1
ATOM 1856 N N . ARG A 1 239 ? -0.223 19.016 17.625 1 90.62 239 ARG A N 1
ATOM 1857 C CA . ARG A 1 239 ? -0.53 20.062 18.594 1 90.62 239 ARG A CA 1
ATOM 1858 C C . ARG A 1 239 ? -0.236 21.453 18.031 1 90.62 239 ARG A C 1
ATOM 1860 O O . ARG A 1 239 ? -1.002 22.391 18.25 1 90.62 239 ARG A O 1
ATOM 1867 N N . LEU A 1 240 ? 0.847 21.516 17.359 1 88.62 240 LEU A N 1
ATOM 1868 C CA . LEU A 1 240 ? 1.222 22.797 16.766 1 88.62 240 LEU A CA 1
ATOM 1869 C C . LEU A 1 240 ? 0.245 23.188 15.672 1 88.62 240 LEU A C 1
ATOM 1871 O O . LEU A 1 240 ? -0.089 24.375 15.531 1 88.62 240 LEU A O 1
ATOM 1875 N N . GLU A 1 241 ? -0.155 22.25 14.898 1 91.62 241 GLU A N 1
ATOM 1876 C CA . GLU A 1 241 ? -1.174 22.531 13.898 1 91.62 241 GLU A CA 1
ATOM 1877 C C . GLU A 1 241 ? -2.469 23.016 14.539 1 91.62 241 GLU A C 1
ATOM 1879 O O . GLU A 1 241 ? -3.09 23.969 14.07 1 91.62 241 GLU A O 1
ATOM 1884 N N . PHE A 1 242 ? -2.879 22.312 15.555 1 93.5 242 PHE A N 1
ATOM 1885 C CA . PHE A 1 242 ? -4.074 22.703 16.297 1 93.5 242 PHE A CA 1
ATOM 1886 C C . PHE A 1 242 ? -3.93 24.125 16.844 1 93.5 242 PHE A C 1
ATOM 1888 O O . PHE A 1 242 ? -4.852 24.938 16.734 1 93.5 242 PHE A O 1
ATOM 1895 N N . ALA A 1 243 ? -2.791 24.391 17.375 1 89.19 243 ALA A N 1
ATOM 1896 C CA . ALA A 1 243 ? -2.516 25.703 17.969 1 89.19 243 ALA A CA 1
ATOM 1897 C C . ALA A 1 243 ? -2.557 26.797 16.906 1 89.19 243 ALA A C 1
ATOM 1899 O O . ALA A 1 243 ? -2.926 27.938 17.203 1 89.19 243 ALA A O 1
ATOM 1900 N N . HIS A 1 244 ? -2.189 26.453 15.727 1 88.38 244 HIS A N 1
ATOM 1901 C CA . HIS A 1 244 ? -2.271 27.406 14.617 1 88.38 244 HIS A CA 1
ATOM 1902 C C . HIS A 1 244 ? -3.689 27.938 14.453 1 88.38 244 HIS A C 1
ATOM 1904 O O . HIS A 1 244 ? -3.881 29.141 14.219 1 88.38 244 HIS A O 1
ATOM 1910 N N . TYR A 1 245 ? -4.656 27.125 14.602 1 91.81 245 TYR A N 1
ATOM 1911 C CA . TYR A 1 245 ? -6.047 27.516 14.406 1 91.81 245 TYR A CA 1
ATOM 1912 C C . TYR A 1 245 ? -6.66 28.031 15.703 1 91.81 245 TYR A C 1
ATOM 1914 O O . TYR A 1 245 ? -7.637 28.781 15.672 1 91.81 245 TYR A O 1
ATOM 1922 N N . ASP A 1 246 ? -6.117 27.562 16.797 1 91.56 246 ASP A N 1
ATOM 1923 C CA . ASP A 1 246 ? -6.578 28.047 18.094 1 91.56 246 ASP A CA 1
ATOM 1924 C C . ASP A 1 246 ? -5.855 29.328 18.484 1 91.56 246 ASP A C 1
ATOM 1926 O O . ASP A 1 246 ? -5.148 29.359 19.5 1 91.56 246 ASP A O 1
ATOM 1930 N N . THR A 1 247 ? -6.109 30.359 17.812 1 84.56 247 THR A N 1
ATOM 1931 C CA . THR A 1 247 ? -5.387 31.609 17.969 1 84.56 247 THR A CA 1
ATOM 1932 C C . THR A 1 247 ? -5.633 32.219 19.344 1 84.56 247 THR A C 1
ATOM 1934 O O . THR A 1 247 ? -4.781 32.906 19.891 1 84.56 247 THR A O 1
ATOM 1937 N N . ALA A 1 248 ? -6.746 31.953 19.906 1 83.31 248 ALA A N 1
ATOM 1938 C CA . ALA A 1 248 ? -7.102 32.531 21.188 1 83.31 248 ALA A CA 1
ATOM 1939 C C . ALA A 1 248 ? -6.68 31.625 22.344 1 83.31 248 ALA A C 1
ATOM 1941 O O . ALA A 1 248 ? -6.875 31.969 23.516 1 83.31 248 ALA A O 1
ATOM 1942 N N . GLY A 1 249 ? -6.188 30.5 22.047 1 86.19 249 GLY A N 1
ATOM 1943 C CA . GLY A 1 249 ? -5.734 29.578 23.078 1 86.19 249 GLY A CA 1
ATOM 1944 C C . GLY A 1 249 ? -6.867 29.031 23.938 1 86.19 249 GLY A C 1
ATOM 1945 O O . GLY A 1 249 ? -6.723 28.906 25.156 1 86.19 249 GLY A O 1
ATOM 1946 N N . LYS A 1 250 ? -8.023 28.844 23.375 1 88.69 250 LYS A N 1
ATOM 1947 C CA . LYS A 1 250 ? -9.211 28.422 24.109 1 88.69 250 LYS A CA 1
ATOM 1948 C C . LYS A 1 250 ? -9.258 26.891 24.234 1 88.69 250 LYS A C 1
ATOM 1950 O O . LYS A 1 250 ? -10.109 26.359 24.938 1 88.69 250 LYS A O 1
ATOM 1955 N N . GLY A 1 251 ? -8.422 26.234 23.531 1 90.75 251 GLY A N 1
ATOM 1956 C CA . GLY A 1 251 ? -8.43 24.781 23.562 1 90.75 251 GLY A CA 1
ATOM 1957 C C . GLY A 1 251 ? -9.406 24.156 22.578 1 90.75 251 GLY A C 1
ATOM 1958 O O . GLY A 1 251 ? -9.695 22.969 22.656 1 90.75 251 GLY A O 1
ATOM 1959 N N . SER A 1 252 ? -10.008 25 21.812 1 94.94 252 SER A N 1
ATOM 1960 C CA . SER A 1 252 ? -10.906 24.547 20.75 1 94.94 252 SER A CA 1
ATOM 1961 C C . SER A 1 252 ? -10.766 25.406 19.5 1 94.94 252 SER A C 1
ATOM 1963 O O . SER A 1 252 ? -10.32 26.562 19.578 1 94.94 252 SER A O 1
ATOM 1965 N N . ILE A 1 253 ? -11.062 24.828 18.375 1 96.06 253 ILE A N 1
ATOM 1966 C CA . ILE A 1 253 ? -11.102 25.562 17.125 1 96.06 253 ILE A CA 1
ATOM 1967 C C . ILE A 1 253 ? -12.516 25.531 16.547 1 96.06 253 ILE A C 1
ATOM 1969 O O . ILE A 1 253 ? -13.344 24.719 16.969 1 96.06 253 ILE A O 1
ATOM 1973 N N . SER A 1 254 ? -12.789 26.453 15.688 1 96.12 254 SER A N 1
ATOM 1974 C CA . SER A 1 254 ? -14.125 26.5 15.094 1 96.12 254 SER A CA 1
ATOM 1975 C C . SER A 1 254 ? -14.32 25.391 14.062 1 96.12 254 SER A C 1
ATOM 1977 O O . SER A 1 254 ? -13.344 24.859 13.539 1 96.12 254 SER A O 1
ATOM 1979 N N . GLY A 1 255 ? -15.594 25.078 13.852 1 97.25 255 GLY A N 1
ATOM 1980 C CA . GLY A 1 255 ? -15.891 24.141 12.781 1 97.25 255 GLY A CA 1
ATOM 1981 C C . GLY A 1 255 ? -15.352 24.578 11.438 1 97.25 255 GLY A C 1
ATOM 1982 O O . GLY A 1 255 ? -14.93 23.75 10.633 1 97.25 255 GLY A O 1
ATOM 1983 N N . ALA A 1 256 ? -15.391 25.844 11.242 1 96.88 256 ALA A N 1
ATOM 1984 C CA . ALA A 1 256 ? -14.875 26.391 9.992 1 96.88 256 ALA A CA 1
ATOM 1985 C C . ALA A 1 256 ? -13.367 26.172 9.875 1 96.88 256 ALA A C 1
ATOM 1987 O O . ALA A 1 256 ? -12.883 25.75 8.82 1 96.88 256 ALA A O 1
ATOM 1988 N N . ASP A 1 257 ? -12.68 26.422 10.938 1 96.44 257 ASP A N 1
ATOM 1989 C CA . ASP A 1 257 ? -11.242 26.188 10.938 1 96.44 257 ASP A CA 1
ATOM 1990 C C . ASP A 1 257 ? -10.914 24.703 10.758 1 96.44 257 ASP A C 1
ATOM 1992 O O . ASP A 1 257 ? -9.969 24.359 10.055 1 96.44 257 ASP A O 1
ATOM 1996 N N . PHE A 1 258 ? -11.711 23.953 11.422 1 97.56 258 PHE A N 1
ATOM 1997 C CA . PHE A 1 258 ? -11.523 22.516 11.273 1 97.56 258 PHE A CA 1
ATOM 1998 C C . PHE A 1 258 ? -11.75 22.078 9.828 1 97.56 258 PHE A C 1
ATOM 2000 O O . PHE A 1 258 ? -10.953 21.312 9.281 1 97.56 258 PHE A O 1
ATOM 2007 N N . ALA A 1 259 ? -12.773 22.531 9.195 1 97.56 259 ALA A N 1
ATOM 2008 C CA . ALA A 1 259 ? -13.047 22.234 7.793 1 97.56 259 ALA A CA 1
ATOM 2009 C C . ALA A 1 259 ? -11.867 22.641 6.91 1 97.56 259 ALA A C 1
ATOM 2011 O O . ALA A 1 259 ? -11.445 21.875 6.043 1 97.56 259 ALA A O 1
ATOM 2012 N N . ASN A 1 260 ? -11.359 23.844 7.172 1 95.56 260 ASN A N 1
ATOM 2013 C CA . ASN A 1 260 ? -10.195 24.312 6.426 1 95.56 260 ASN A CA 1
ATOM 2014 C C . ASN A 1 260 ? -9 23.375 6.613 1 95.56 260 ASN A C 1
ATOM 2016 O O . ASN A 1 260 ? -8.312 23.047 5.648 1 95.56 260 ASN A O 1
ATOM 2020 N N . SER A 1 261 ? -8.773 22.969 7.82 1 95.25 261 SER A N 1
ATOM 2021 C CA . SER A 1 261 ? -7.633 22.094 8.109 1 95.25 261 SER A CA 1
ATOM 2022 C C . SER A 1 261 ? -7.742 20.766 7.363 1 95.25 261 SER A C 1
ATOM 2024 O O . SER A 1 261 ? -6.73 20.141 7.066 1 95.25 261 SER A O 1
ATOM 2026 N N . LEU A 1 262 ? -8.906 20.328 7.039 1 94.75 262 LEU A N 1
ATOM 2027 C CA . LEU A 1 262 ? -9.125 19.078 6.328 1 94.75 262 LEU A CA 1
ATOM 2028 C C . LEU A 1 262 ? -8.844 19.25 4.836 1 94.75 262 LEU A C 1
ATOM 2030 O O . LEU A 1 262 ? -8.117 18.438 4.246 1 94.75 262 LEU A O 1
ATOM 2034 N N . VAL A 1 263 ? -9.352 20.266 4.254 1 94.69 263 VAL A N 1
ATOM 2035 C CA . VAL A 1 263 ? -9.43 20.344 2.801 1 94.69 263 VAL A CA 1
ATOM 2036 C C . VAL A 1 263 ? -8.117 20.891 2.238 1 94.69 263 VAL A C 1
ATOM 2038 O O . VAL A 1 263 ? -7.836 20.734 1.049 1 94.69 263 VAL A O 1
ATOM 2041 N N . THR A 1 264 ? -7.312 21.516 3.074 1 91.81 264 THR A N 1
ATOM 2042 C CA . THR A 1 264 ? -6.109 22.172 2.594 1 91.81 264 THR A CA 1
ATOM 2043 C C . THR A 1 264 ? -5.078 21.156 2.115 1 91.81 264 THR A C 1
ATOM 2045 O O . THR A 1 264 ? -4.148 21.5 1.383 1 91.81 264 THR A O 1
ATOM 2048 N N . ALA A 1 265 ? -5.273 19.969 2.482 1 88.94 265 ALA A N 1
ATOM 2049 C CA . ALA A 1 265 ? -4.344 18.938 2.043 1 88.94 265 ALA A CA 1
ATOM 2050 C C . ALA A 1 265 ? -4.652 18.484 0.617 1 88.94 265 ALA A C 1
ATOM 2052 O O . ALA A 1 265 ? -3.863 17.766 0.002 1 88.94 265 ALA A O 1
ATOM 2053 N N . ALA A 1 266 ? -5.707 18.938 0.083 1 91.31 266 ALA A N 1
ATOM 2054 C CA . ALA A 1 266 ? -6.09 18.547 -1.272 1 91.31 266 ALA A CA 1
ATOM 2055 C C . ALA A 1 266 ? -5.07 19.047 -2.293 1 91.31 266 ALA A C 1
ATOM 2057 O O . ALA A 1 266 ? -4.32 19.984 -2.023 1 91.31 266 ALA A O 1
ATOM 2058 N N . ASP A 1 267 ? -5.09 18.375 -3.375 1 86.06 267 ASP A N 1
ATOM 2059 C CA . ASP A 1 267 ? -4.277 18.844 -4.492 1 86.06 267 ASP A CA 1
ATOM 2060 C C . ASP A 1 267 ? -4.621 20.281 -4.852 1 86.06 267 ASP A C 1
ATOM 2062 O O . ASP A 1 267 ? -5.781 20.688 -4.773 1 86.06 267 ASP A O 1
ATOM 2066 N N . VAL A 1 268 ? -3.598 21.016 -5.293 1 86.44 268 VAL A N 1
ATOM 2067 C CA . VAL A 1 268 ? -3.754 22.438 -5.566 1 86.44 268 VAL A CA 1
ATOM 2068 C C . VAL A 1 268 ? -4.824 22.641 -6.637 1 86.44 268 VAL A C 1
ATOM 2070 O O . VAL A 1 268 ? -5.5 23.672 -6.66 1 86.44 268 VAL A O 1
ATOM 2073 N N . ARG A 1 269 ? -5.047 21.719 -7.496 1 85.25 269 ARG A N 1
ATOM 2074 C CA . ARG A 1 269 ? -6.035 21.797 -8.57 1 85.25 269 ARG A CA 1
ATOM 2075 C C . ARG A 1 269 ? -7.453 21.672 -8.023 1 85.25 269 ARG A C 1
ATOM 2077 O O . ARG A 1 269 ? -8.414 22.094 -8.664 1 85.25 269 ARG A O 1
ATOM 2084 N N . ARG A 1 270 ? -7.602 21.047 -6.871 1 88.94 270 ARG A N 1
ATOM 2085 C CA . ARG A 1 270 ? -8.922 20.734 -6.344 1 88.94 270 ARG A CA 1
ATOM 2086 C C . ARG A 1 270 ? -9.195 21.5 -5.051 1 88.94 270 ARG A C 1
ATOM 2088 O O . ARG A 1 270 ? -10.312 21.469 -4.531 1 88.94 270 ARG A O 1
ATOM 2095 N N . VAL A 1 271 ? -8.234 22.125 -4.594 1 93.12 271 VAL A N 1
ATOM 2096 C CA . VAL A 1 271 ? -8.32 22.703 -3.254 1 93.12 271 VAL A CA 1
ATOM 2097 C C . VAL A 1 271 ? -9.352 23.812 -3.238 1 93.12 271 VAL A C 1
ATOM 2099 O O . VAL A 1 271 ? -10.07 24 -2.252 1 93.12 271 VAL A O 1
ATOM 2102 N N . ASP A 1 272 ? -9.477 24.562 -4.324 1 92.25 272 ASP A N 1
ATOM 2103 C CA . ASP A 1 272 ? -10.414 25.672 -4.371 1 92.25 272 ASP A CA 1
ATOM 2104 C C . ASP A 1 272 ? -11.852 25.203 -4.18 1 92.25 272 ASP A C 1
ATOM 2106 O O . ASP A 1 272 ? -12.602 25.781 -3.395 1 92.25 272 ASP A O 1
ATOM 2110 N N . ALA A 1 273 ? -12.156 24.172 -4.855 1 93.31 273 ALA A N 1
ATOM 2111 C CA . ALA A 1 273 ? -13.508 23.641 -4.758 1 93.31 273 ALA A CA 1
ATOM 2112 C C . ALA A 1 273 ? -13.82 23.188 -3.334 1 93.31 273 ALA A C 1
ATOM 2114 O O . ALA A 1 273 ? -14.93 23.422 -2.834 1 93.31 273 ALA A O 1
ATOM 2115 N N . LEU A 1 274 ? -12.938 22.641 -2.725 1 95.44 274 LEU A N 1
ATOM 2116 C CA . LEU A 1 274 ? -13.148 22.141 -1.372 1 95.44 274 LEU A CA 1
ATOM 2117 C C . LEU A 1 274 ? -13.156 23.281 -0.363 1 95.44 274 LEU A C 1
ATOM 2119 O O . LEU A 1 274 ? -13.898 23.234 0.622 1 95.44 274 LEU A O 1
ATOM 2123 N N . LEU A 1 275 ? -12.312 24.297 -0.625 1 95 275 LEU A N 1
ATOM 2124 C CA . LEU A 1 275 ? -12.352 25.484 0.224 1 95 275 LEU A CA 1
ATOM 2125 C C . LEU A 1 275 ? -13.703 26.188 0.117 1 95 275 LEU A C 1
ATOM 2127 O O . LEU A 1 275 ? -14.211 26.719 1.108 1 95 275 LEU A O 1
ATOM 2131 N N . ASP A 1 276 ? -14.227 26.203 -1.087 1 95.06 276 ASP A N 1
ATOM 2132 C CA . ASP A 1 276 ? -15.57 26.75 -1.269 1 95.06 276 ASP A CA 1
ATOM 2133 C C . ASP A 1 276 ? -16.594 26.016 -0.407 1 95.06 276 ASP A C 1
ATOM 2135 O O . ASP A 1 276 ? -17.438 26.641 0.23 1 95.06 276 ASP A O 1
ATOM 2139 N N . LYS A 1 277 ? -16.516 24.734 -0.381 1 95.38 277 LYS A N 1
ATOM 2140 C CA . LYS A 1 277 ? -17.422 23.938 0.441 1 95.38 277 LYS A CA 1
ATOM 2141 C C . LYS A 1 277 ? -17.234 24.234 1.924 1 95.38 277 LYS A C 1
ATOM 2143 O O . LYS A 1 277 ? -18.203 24.312 2.676 1 95.38 277 LYS A O 1
ATOM 2148 N N . ALA A 1 278 ? -16.016 24.406 2.312 1 95.62 278 ALA A N 1
ATOM 2149 C CA . ALA A 1 278 ? -15.734 24.75 3.703 1 95.62 278 ALA A CA 1
ATOM 2150 C C . ALA A 1 278 ? -16.344 26.094 4.07 1 95.62 278 ALA A C 1
ATOM 2152 O O . ALA A 1 278 ? -16.859 26.266 5.176 1 95.62 278 ALA A O 1
ATOM 2153 N N . GLU A 1 279 ? -16.297 27.016 3.139 1 93.81 279 GLU A N 1
ATOM 2154 C CA . GLU A 1 279 ? -16.844 28.344 3.371 1 93.81 279 GLU A CA 1
ATOM 2155 C C . GLU A 1 279 ? -18.359 28.312 3.447 1 93.81 279 GLU A C 1
ATOM 2157 O O . GLU A 1 279 ? -18.984 29.188 4.051 1 93.81 279 GLU A O 1
ATOM 2162 N N . GLN A 1 280 ? -18.922 27.297 2.881 1 94.81 280 GLN A N 1
ATOM 2163 C CA . GLN A 1 280 ? -20.375 27.188 2.812 1 94.81 280 GLN A CA 1
ATOM 2164 C C . GLN A 1 280 ? -20.922 26.359 3.975 1 94.81 280 GLN A C 1
ATOM 2166 O O . GLN A 1 280 ? -22.109 26 3.99 1 94.81 280 GLN A O 1
ATOM 2171 N N . LEU A 1 281 ? -20.141 26.109 4.91 1 95.88 281 LEU A N 1
ATOM 2172 C CA . LEU A 1 281 ? -20.609 25.391 6.09 1 95.88 281 LEU A CA 1
ATOM 2173 C C . LEU A 1 281 ? -21.781 26.109 6.734 1 95.88 281 LEU A C 1
ATOM 2175 O O . LEU A 1 281 ? -21.766 27.328 6.871 1 95.88 281 LEU A O 1
ATOM 2179 N N . PRO A 1 282 ? -22.781 25.375 7.094 1 95.44 282 PRO A N 1
ATOM 2180 C CA . PRO A 1 282 ? -23.859 26 7.859 1 95.44 282 PRO A CA 1
ATOM 2181 C C . PRO A 1 282 ? -23.359 26.703 9.117 1 95.44 282 PRO A C 1
ATOM 2183 O O . PRO A 1 282 ? -22.422 26.234 9.766 1 95.44 282 PRO A O 1
ATOM 2186 N N . PRO A 1 283 ? -23.938 27.812 9.414 1 95.5 283 PRO A N 1
ATOM 2187 C CA . PRO A 1 283 ? -23.453 28.641 10.516 1 95.5 283 PRO A CA 1
ATOM 2188 C C . PRO A 1 283 ? -23.312 27.859 11.82 1 95.5 283 PRO A C 1
ATOM 2190 O O . PRO A 1 283 ? -22.359 28.062 12.562 1 95.5 283 PRO A O 1
ATOM 2193 N N . GLN A 1 284 ? -24.219 27 12.117 1 95.31 284 GLN A N 1
ATOM 2194 C CA . GLN A 1 284 ? -24.172 26.219 13.352 1 95.31 284 GLN A CA 1
ATOM 2195 C C . GLN A 1 284 ? -22.938 25.312 13.375 1 95.31 284 GLN A C 1
ATOM 2197 O O . GLN A 1 284 ? -22.297 25.156 14.414 1 95.31 284 GLN A O 1
ATOM 2202 N N . LEU A 1 285 ? -22.641 24.75 12.266 1 96.31 285 LEU A N 1
ATOM 2203 C CA . LEU A 1 285 ? -21.5 23.875 12.141 1 96.31 285 LEU A CA 1
ATOM 2204 C C . LEU A 1 285 ? -20.203 24.672 12.086 1 96.31 285 LEU A C 1
ATOM 2206 O O . LEU A 1 285 ? -19.188 24.25 12.648 1 96.31 285 LEU A O 1
ATOM 2210 N N . ALA A 1 286 ? -20.281 25.812 11.438 1 96.69 286 ALA A N 1
ATOM 2211 C CA . ALA A 1 286 ? -19.109 26.688 11.328 1 96.69 286 ALA A CA 1
ATOM 2212 C C . ALA A 1 286 ? -18.672 27.203 12.695 1 96.69 286 ALA A C 1
ATOM 2214 O O . ALA A 1 286 ? -17.484 27.359 12.961 1 96.69 286 ALA A O 1
ATOM 2215 N N . ALA A 1 287 ? -19.641 27.406 13.562 1 95.12 287 ALA A N 1
ATOM 2216 C CA . ALA A 1 287 ? -19.375 27.984 14.875 1 95.12 287 ALA A CA 1
ATOM 2217 C C . ALA A 1 287 ? -19.156 26.891 15.922 1 95.12 287 ALA A C 1
ATOM 2219 O O . ALA A 1 287 ? -18.875 27.188 17.078 1 95.12 287 ALA A O 1
ATOM 2220 N N . ALA A 1 288 ? -19.266 25.641 15.492 1 96.12 288 ALA A N 1
ATOM 2221 C CA . ALA A 1 288 ? -19.109 24.547 16.438 1 96.12 288 ALA A CA 1
ATOM 2222 C C . ALA A 1 288 ? -17.703 24.547 17.031 1 96.12 288 ALA A C 1
ATOM 2224 O O . ALA A 1 288 ? -16.766 25.094 16.453 1 96.12 288 ALA A O 1
ATOM 2225 N N . HIS A 1 289 ? -17.594 24 18.219 1 95.19 289 HIS A N 1
ATOM 2226 C CA . HIS A 1 289 ? -16.312 23.906 18.906 1 95.19 289 HIS A CA 1
ATOM 2227 C C . HIS A 1 289 ? -15.695 22.531 18.75 1 95.19 289 HIS A C 1
ATOM 2229 O O . HIS A 1 289 ? -16.297 21.531 19.156 1 95.19 289 HIS A O 1
ATOM 2235 N N . ILE A 1 290 ? -14.539 22.484 18.125 1 96.94 290 ILE A N 1
ATOM 2236 C CA . ILE A 1 290 ? -13.773 21.25 17.938 1 96.94 290 ILE A CA 1
ATOM 2237 C C . ILE A 1 290 ? -12.609 21.219 18.922 1 96.94 290 ILE A C 1
ATOM 2239 O O . ILE A 1 290 ? -11.688 22.031 18.844 1 96.94 290 ILE A O 1
ATOM 2243 N N . SER A 1 291 ? -12.617 20.266 19.844 1 96.56 291 SER A N 1
ATOM 2244 C CA . SER A 1 291 ? -11.555 20.141 20.828 1 96.56 291 SER A CA 1
ATOM 2245 C C . SER A 1 291 ? -10.312 19.484 20.219 1 96.56 291 SER A C 1
ATOM 2247 O O . SER A 1 291 ? -10.367 18.953 19.109 1 96.56 291 SER A O 1
ATOM 2249 N N . TYR A 1 292 ? -9.242 19.594 20.969 1 95.38 292 TYR A N 1
ATOM 2250 C CA . TYR A 1 292 ? -8.031 18.906 20.516 1 95.38 292 TYR A CA 1
ATOM 2251 C C . TYR A 1 292 ? -8.25 17.406 20.438 1 95.38 292 TYR A C 1
ATOM 2253 O O . TYR A 1 292 ? -7.719 16.75 19.531 1 95.38 292 TYR A O 1
ATOM 2261 N N . LYS A 1 293 ? -8.992 16.891 21.375 1 94.94 293 LYS A N 1
ATOM 2262 C CA . LYS A 1 293 ? -9.305 15.453 21.359 1 94.94 293 LYS A CA 1
ATOM 2263 C C . LYS A 1 293 ? -10.008 15.062 20.062 1 94.94 293 LYS A C 1
ATOM 2265 O O . LYS A 1 293 ? -9.688 14.031 19.469 1 94.94 293 LYS A O 1
ATOM 2270 N N . ASP A 1 294 ? -10.914 15.922 19.641 1 95.5 294 ASP A N 1
ATOM 2271 C CA . ASP A 1 294 ? -11.617 15.688 18.375 1 95.5 294 ASP A CA 1
ATOM 2272 C C . ASP A 1 294 ? -10.648 15.766 17.188 1 95.5 294 ASP A C 1
ATOM 2274 O O . ASP A 1 294 ? -10.703 14.93 16.297 1 95.5 294 ASP A O 1
ATOM 2278 N N . PHE A 1 295 ? -9.852 16.75 17.281 1 96 295 PHE A N 1
ATOM 2279 C CA . PHE A 1 295 ? -8.852 16.969 16.25 1 96 295 PHE A CA 1
ATOM 2280 C C . PHE A 1 295 ? -7.91 15.766 16.141 1 96 295 PHE A C 1
ATOM 2282 O O . PHE A 1 295 ? -7.594 15.305 15.047 1 96 295 PHE A O 1
ATOM 2289 N N . LYS A 1 296 ? -7.512 15.281 17.25 1 94.38 296 LYS A N 1
ATOM 2290 C CA . LYS A 1 296 ? -6.613 14.133 17.344 1 94.38 296 LYS A CA 1
ATOM 2291 C C . LYS A 1 296 ? -7.281 12.875 16.797 1 94.38 296 LYS A C 1
ATOM 2293 O O . LYS A 1 296 ? -6.625 12.023 16.188 1 94.38 296 LYS A O 1
ATOM 2298 N N . ALA A 1 297 ? -8.531 12.719 17 1 94.19 297 ALA A N 1
ATOM 2299 C CA . ALA A 1 297 ? -9.281 11.578 16.484 1 94.19 297 ALA A CA 1
ATOM 2300 C C . ALA A 1 297 ? -9.219 11.547 14.953 1 94.19 297 ALA A C 1
ATOM 2302 O O . ALA A 1 297 ? -9.078 10.477 14.352 1 94.19 297 ALA A O 1
ATOM 2303 N N . MET A 1 298 ? -9.336 12.68 14.359 1 93.94 298 MET A N 1
ATOM 2304 C CA . MET A 1 298 ? -9.234 12.766 12.906 1 93.94 298 MET A CA 1
ATOM 2305 C C . MET A 1 298 ? -7.836 12.391 12.43 1 93.94 298 MET A C 1
ATOM 2307 O O . MET A 1 298 ? -7.684 11.711 11.414 1 93.94 298 MET A O 1
ATOM 2311 N N . ALA A 1 299 ? -6.852 12.82 13.172 1 91.56 299 ALA A N 1
ATOM 2312 C CA . ALA A 1 299 ? -5.473 12.469 12.844 1 91.56 299 ALA A CA 1
ATOM 2313 C C . ALA A 1 299 ? -5.254 10.961 12.938 1 91.56 299 ALA A C 1
ATOM 2315 O O . ALA A 1 299 ? -4.527 10.383 12.125 1 91.56 299 ALA A O 1
ATOM 2316 N N . ALA A 1 300 ? -5.887 10.383 13.914 1 91.06 300 ALA A N 1
ATOM 2317 C CA . ALA A 1 300 ? -5.797 8.938 14.078 1 91.06 300 ALA A CA 1
ATOM 2318 C C . ALA A 1 300 ? -6.418 8.211 12.891 1 91.06 300 ALA A C 1
ATOM 2320 O O . ALA A 1 300 ? -5.883 7.199 12.43 1 91.06 300 ALA A O 1
ATOM 2321 N N . LEU A 1 301 ? -7.473 8.695 12.43 1 92.38 301 LEU A N 1
ATOM 2322 C CA . LEU A 1 301 ? -8.102 8.125 11.242 1 92.38 301 LEU A CA 1
ATOM 2323 C C . LEU A 1 301 ? -7.156 8.203 10.047 1 92.38 301 LEU A C 1
ATOM 2325 O O . LEU A 1 301 ? -6.992 7.219 9.312 1 92.38 301 LEU A O 1
ATOM 2329 N N . ARG A 1 302 ? -6.508 9.266 9.922 1 88.75 302 ARG A N 1
ATOM 2330 C CA . ARG A 1 302 ? -5.605 9.477 8.789 1 88.75 302 ARG A CA 1
ATOM 2331 C C . ARG A 1 302 ? -4.426 8.508 8.844 1 88.75 302 ARG A C 1
ATOM 2333 O O . ARG A 1 302 ? -3.98 8.008 7.809 1 88.75 302 ARG A O 1
ATOM 2340 N N . SER A 1 303 ? -3.979 8.328 10.008 1 83.38 303 SER A N 1
ATOM 2341 C CA . SER A 1 303 ? -2.832 7.441 10.188 1 83.38 303 SER A CA 1
ATOM 2342 C C . SER A 1 303 ? -3.184 6.004 9.82 1 83.38 303 SER A C 1
ATOM 2344 O O . SER A 1 303 ? -2.307 5.219 9.461 1 83.38 303 SER A O 1
ATOM 2346 N N . SER A 1 304 ? -4.465 5.672 9.898 1 80.44 304 SER A N 1
ATOM 2347 C CA . SER A 1 304 ? -4.922 4.32 9.578 1 80.44 304 SER A CA 1
ATOM 2348 C C . SER A 1 304 ? -5.773 4.309 8.32 1 80.44 304 SER A C 1
ATOM 2350 O O . SER A 1 304 ? -6.711 3.514 8.203 1 80.44 304 SER A O 1
ATOM 2352 N N . ILE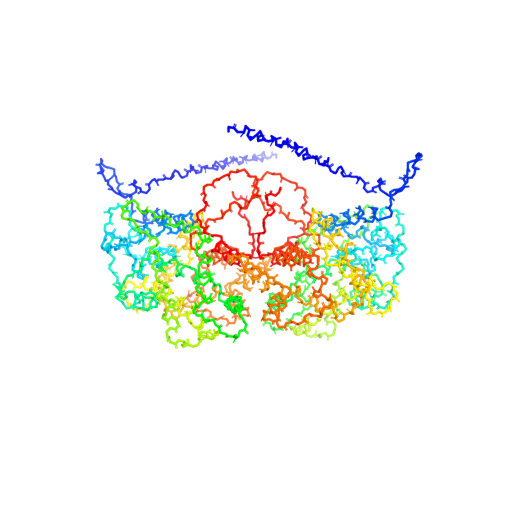 A 1 305 ? -5.441 5.18 7.461 1 84.81 305 ILE A N 1
ATOM 2353 C CA . ILE A 1 305 ? -6.324 5.449 6.336 1 84.81 305 ILE A CA 1
ATOM 2354 C C . ILE A 1 305 ? -6.293 4.273 5.359 1 84.81 305 ILE A C 1
ATOM 2356 O O . ILE A 1 305 ? -7.203 4.109 4.543 1 84.81 305 ILE A O 1
ATOM 2360 N N . TYR A 1 306 ? -5.352 3.451 5.441 1 75.75 306 TYR A N 1
ATOM 2361 C CA . TYR A 1 306 ? -5.188 2.398 4.445 1 75.75 306 TYR A CA 1
ATOM 2362 C C . TYR A 1 306 ? -6.402 1.479 4.422 1 75.75 306 TYR A C 1
ATOM 2364 O O . TYR A 1 306 ? -7.02 1.279 3.371 1 75.75 306 TYR A O 1
ATOM 2372 N N . SER A 1 307 ? -6.746 0.932 5.574 1 80.56 307 SER A N 1
ATOM 2373 C CA . SER A 1 307 ? -7.867 0.001 5.645 1 80.56 307 SER A CA 1
ATOM 2374 C C . SER A 1 307 ? -9.172 0.671 5.219 1 80.56 307 SER A C 1
ATOM 2376 O O . SER A 1 307 ? -9.992 0.064 4.527 1 80.56 307 SER A O 1
ATOM 2378 N N . LEU A 1 308 ? -9.266 1.874 5.621 1 87.38 308 LEU A N 1
ATOM 2379 C CA . LEU A 1 308 ? -10.469 2.607 5.25 1 87.38 308 LEU A CA 1
ATOM 2380 C C . LEU A 1 308 ? -10.5 2.893 3.752 1 87.38 308 LEU A C 1
ATOM 2382 O O . LEU A 1 308 ? -11.555 2.828 3.121 1 87.38 308 LEU A O 1
ATOM 2386 N N . SER A 1 309 ? -9.328 3.291 3.271 1 83.81 309 SER A N 1
ATOM 2387 C CA . SER A 1 309 ? -9.227 3.527 1.836 1 83.81 309 SER A CA 1
ATOM 2388 C C . SER A 1 309 ? -9.648 2.295 1.042 1 83.81 309 SER A C 1
ATOM 2390 O O . SER A 1 309 ? -10.398 2.404 0.067 1 83.81 309 SER A O 1
ATOM 2392 N N . PHE A 1 310 ? -9.195 1.176 1.454 1 79.25 310 PHE A N 1
ATOM 2393 C CA . PHE A 1 310 ? -9.57 -0.074 0.807 1 79.25 310 PHE A CA 1
ATOM 2394 C C . PHE A 1 310 ? -11.078 -0.293 0.897 1 79.25 310 PHE A C 1
ATOM 2396 O O . PHE A 1 310 ? -11.719 -0.656 -0.091 1 79.25 310 PHE A O 1
ATOM 2403 N N . ALA A 1 311 ? -11.625 -0.1 2.049 1 84.62 311 ALA A N 1
ATOM 2404 C CA . ALA A 1 311 ? -13.062 -0.275 2.268 1 84.62 311 ALA A CA 1
ATOM 2405 C C . ALA A 1 311 ? -13.867 0.66 1.374 1 84.62 311 ALA A C 1
ATOM 2407 O O . ALA A 1 311 ? -14.852 0.241 0.753 1 84.62 311 ALA A O 1
ATOM 2408 N N . LEU A 1 312 ? -13.438 1.867 1.312 1 87.12 312 LEU A N 1
ATOM 2409 C CA . LEU A 1 312 ? -14.164 2.855 0.518 1 87.12 312 LEU A CA 1
ATOM 2410 C C . LEU A 1 312 ? -14.062 2.533 -0.969 1 87.12 312 LEU A C 1
ATOM 2412 O O . LEU A 1 312 ? -15.039 2.693 -1.708 1 87.12 312 LEU A O 1
ATOM 2416 N N . ASP A 1 313 ? -12.953 2.15 -1.394 1 76.81 313 ASP A N 1
ATOM 2417 C CA . ASP A 1 313 ? -12.781 1.724 -2.779 1 76.81 313 ASP A CA 1
ATOM 2418 C C . ASP A 1 313 ? -13.68 0.53 -3.1 1 76.81 313 ASP A C 1
ATOM 2420 O O . ASP A 1 313 ? -14.273 0.464 -4.176 1 76.81 313 ASP A O 1
ATOM 2424 N N . PHE A 1 314 ? -13.672 -0.372 -2.18 1 76.62 314 PHE A N 1
ATOM 2425 C CA . PHE A 1 314 ? -14.523 -1.541 -2.367 1 76.62 314 PHE A CA 1
ATOM 2426 C C . PHE A 1 314 ? -15.992 -1.135 -2.451 1 76.62 314 PHE A C 1
ATOM 2428 O O . PHE A 1 314 ? -16.734 -1.642 -3.293 1 76.62 314 PHE A O 1
ATOM 2435 N N . CYS A 1 315 ? -16.406 -0.244 -1.618 1 82.88 315 CYS A N 1
ATOM 2436 C CA . CYS A 1 315 ? -17.766 0.278 -1.673 1 82.88 315 CYS A CA 1
ATOM 2437 C C . CYS A 1 315 ? -18.062 0.88 -3.039 1 82.88 315 CYS A C 1
ATOM 2439 O O . CYS A 1 315 ? -19.156 0.699 -3.576 1 82.88 315 CYS A O 1
ATOM 2441 N N . THR A 1 316 ? -17.109 1.601 -3.498 1 77.5 316 THR A N 1
ATOM 2442 C CA . THR A 1 316 ? -17.266 2.215 -4.812 1 77.5 316 THR A CA 1
ATOM 2443 C C . THR A 1 316 ? -17.406 1.146 -5.895 1 77.5 316 THR A C 1
ATOM 2445 O O . THR A 1 316 ? -18.219 1.284 -6.812 1 77.5 316 THR A O 1
ATOM 2448 N N . GLN A 1 317 ? -16.578 0.106 -5.766 1 70.62 317 GLN A N 1
ATOM 2449 C CA . GLN A 1 317 ? -16.609 -0.967 -6.754 1 70.62 317 GLN A CA 1
ATOM 2450 C C . GLN A 1 317 ? -17.969 -1.659 -6.781 1 70.62 317 GLN A C 1
ATOM 2452 O O . GLN A 1 317 ? -18.422 -2.094 -7.84 1 70.62 317 GLN A O 1
ATOM 2457 N N . ILE A 1 318 ? -18.609 -1.739 -5.668 1 74.25 318 ILE A N 1
ATOM 2458 C CA . ILE A 1 318 ? -19.906 -2.426 -5.629 1 74.25 318 ILE A CA 1
ATOM 2459 C C . ILE A 1 318 ? -21.031 -1.401 -5.684 1 74.25 318 ILE A C 1
ATOM 2461 O O . ILE A 1 318 ? -22.188 -1.722 -5.371 1 74.25 318 ILE A O 1
ATOM 2465 N N . GLU A 1 319 ? -20.672 -0.116 -5.887 1 78.38 319 GLU A N 1
ATOM 2466 C CA . GLU A 1 319 ? -21.625 0.973 -6.078 1 78.38 319 GLU A CA 1
ATOM 2467 C C . GLU A 1 319 ? -22.531 1.142 -4.855 1 78.38 319 GLU A C 1
ATOM 2469 O O . GLU A 1 319 ? -23.75 1.277 -4.988 1 78.38 319 GLU A O 1
ATOM 2474 N N . ARG A 1 320 ? -21.953 0.979 -3.809 1 82.56 320 ARG A N 1
ATOM 2475 C CA . ARG A 1 320 ? -22.656 1.217 -2.549 1 82.56 320 ARG A CA 1
ATOM 2476 C C . ARG A 1 320 ? -22.453 2.656 -2.08 1 82.56 320 ARG A C 1
ATOM 2478 O O . ARG A 1 320 ? -21.375 3.025 -1.623 1 82.56 320 ARG A O 1
ATOM 2485 N N . PRO A 1 321 ? -23.516 3.445 -2.219 1 87.75 321 PRO A N 1
ATOM 2486 C CA . PRO A 1 321 ? -23.375 4.797 -1.673 1 87.75 321 PRO A CA 1
ATOM 2487 C C . PRO A 1 321 ? -23.266 4.809 -0.15 1 87.75 321 PRO A C 1
ATOM 2489 O O . PRO A 1 321 ? -23.828 3.936 0.521 1 87.75 321 PRO A O 1
ATOM 2492 N N . LEU A 1 322 ? -22.562 5.73 0.351 1 92.31 322 LEU A N 1
ATOM 2493 C CA . LEU A 1 322 ? -22.344 5.789 1.792 1 92.31 322 LEU A CA 1
ATOM 2494 C C . LEU A 1 322 ? -23 7.023 2.396 1 92.31 322 LEU A C 1
ATOM 2496 O O . LEU A 1 322 ? -22.562 8.148 2.146 1 92.31 322 LEU A O 1
ATOM 2500 N N . SER A 1 323 ? -24 6.797 3.182 1 93.81 323 SER A N 1
ATOM 2501 C CA . SER A 1 323 ? -24.594 7.855 3.994 1 93.81 323 SER A CA 1
ATOM 2502 C C . SER A 1 323 ? -23.703 8.203 5.184 1 93.81 323 SER A C 1
ATOM 2504 O O . SER A 1 323 ? -22.688 7.539 5.422 1 93.81 323 SER A O 1
ATOM 2506 N N . ARG A 1 324 ? -24.094 9.234 5.855 1 95.19 324 ARG A N 1
ATOM 2507 C CA . ARG A 1 324 ? -23.375 9.633 7.062 1 95.19 324 ARG A CA 1
ATOM 2508 C C . ARG A 1 324 ? -23.312 8.484 8.062 1 95.19 324 ARG A C 1
ATOM 2510 O O . ARG A 1 324 ? -22.25 8.211 8.633 1 95.19 324 ARG A O 1
ATOM 2517 N N . GLU A 1 325 ? -24.406 7.855 8.227 1 93 325 GLU A N 1
ATOM 2518 C CA . GLU A 1 325 ? -24.484 6.758 9.188 1 93 325 GLU A CA 1
ATOM 2519 C C . GLU A 1 325 ? -23.656 5.562 8.727 1 93 325 GLU A C 1
ATOM 2521 O O . GLU A 1 325 ? -22.969 4.926 9.523 1 93 325 GLU A O 1
ATOM 2526 N N . ASP A 1 326 ? -23.734 5.316 7.434 1 91.56 326 ASP A N 1
ATOM 2527 C CA . ASP A 1 326 ? -22.969 4.215 6.871 1 91.56 326 ASP A CA 1
ATOM 2528 C C . ASP A 1 326 ? -21.469 4.469 7.02 1 91.56 326 ASP A C 1
ATOM 2530 O O . ASP A 1 326 ? -20.703 3.553 7.336 1 91.56 326 ASP A O 1
ATOM 2534 N N . PHE A 1 327 ? -21.125 5.691 6.734 1 94.69 327 PHE A N 1
ATOM 2535 C CA . PHE A 1 327 ? -19.703 6.039 6.82 1 94.69 327 PHE A CA 1
ATOM 2536 C C . PHE A 1 327 ? -19.203 5.918 8.258 1 94.69 327 PHE A C 1
ATOM 2538 O O . PHE A 1 327 ? -18.125 5.363 8.5 1 94.69 327 PHE A O 1
ATOM 2545 N N . ALA A 1 328 ? -19.969 6.352 9.211 1 94.38 328 ALA A N 1
ATOM 2546 C CA . ALA A 1 328 ? -19.609 6.246 10.617 1 94.38 328 ALA A CA 1
ATOM 2547 C C . ALA A 1 328 ? -19.438 4.789 11.031 1 94.38 328 ALA A C 1
ATOM 2549 O O . ALA A 1 328 ? -18.484 4.445 11.742 1 94.38 328 ALA A O 1
ATOM 2550 N N . LYS A 1 329 ? -20.281 3.973 10.594 1 91.5 329 LYS A N 1
ATOM 2551 C CA . LYS A 1 329 ? -20.219 2.549 10.906 1 91.5 329 LYS A CA 1
ATOM 2552 C C . LYS A 1 329 ? -18.984 1.91 10.281 1 91.5 329 LYS A C 1
ATOM 2554 O O . LYS A 1 329 ? -18.312 1.085 10.914 1 91.5 329 LYS A O 1
ATOM 2559 N N . LEU A 1 330 ? -18.781 2.291 9.102 1 90.62 330 LEU A N 1
ATOM 2560 C CA . LEU A 1 330 ? -17.625 1.752 8.398 1 90.62 330 LEU A CA 1
ATOM 2561 C C . LEU A 1 330 ? -16.328 2.113 9.117 1 90.62 330 LEU A C 1
ATOM 2563 O O . LEU A 1 330 ? -15.445 1.27 9.273 1 90.62 330 LEU A O 1
ATOM 2567 N N . ILE A 1 331 ? -16.219 3.379 9.555 1 93.88 331 ILE A N 1
ATOM 2568 C CA . ILE A 1 331 ? -15.047 3.826 10.305 1 93.88 331 ILE A CA 1
ATOM 2569 C C . ILE A 1 331 ? -14.914 3.01 11.586 1 93.88 331 ILE A C 1
ATOM 2571 O O . ILE A 1 331 ? -13.828 2.523 11.906 1 93.88 331 ILE A O 1
ATOM 2575 N N . SER A 1 332 ? -15.953 2.855 12.25 1 92.06 332 SER A N 1
ATOM 2576 C CA . SER A 1 332 ? -15.953 2.127 13.508 1 92.06 332 SER A CA 1
ATOM 2577 C C . SER A 1 332 ? -15.539 0.672 13.312 1 92.06 332 SER A C 1
ATOM 2579 O O . SER A 1 332 ? -14.727 0.14 14.07 1 92.06 332 SER A O 1
ATOM 2581 N N . LYS A 1 333 ? -15.984 0.038 12.289 1 87.88 333 LYS A N 1
ATOM 2582 C CA . LYS A 1 333 ? -15.711 -1.374 12.039 1 87.88 333 LYS A CA 1
ATOM 2583 C C . LYS A 1 333 ? -14.281 -1.582 11.555 1 87.88 333 LYS A C 1
ATOM 2585 O O . LYS A 1 333 ? -13.602 -2.521 11.984 1 87.88 333 LYS A O 1
ATOM 2590 N N . THR A 1 334 ? -13.906 -0.724 10.672 1 86.5 334 THR A N 1
ATOM 2591 C CA . THR A 1 334 ? -12.625 -0.934 10.008 1 86.5 334 THR A CA 1
ATOM 2592 C C . THR A 1 334 ? -11.477 -0.424 10.875 1 86.5 334 THR A C 1
ATOM 2594 O O . THR A 1 334 ? -10.406 -1.033 10.914 1 86.5 334 THR A O 1
ATOM 2597 N N . LEU A 1 335 ? -11.703 0.682 11.547 1 89.44 335 LEU A N 1
ATOM 2598 C CA . LEU A 1 335 ? -10.609 1.32 12.266 1 89.44 335 LEU A CA 1
ATOM 2599 C C . LEU A 1 335 ? -10.82 1.223 13.773 1 89.44 335 LEU A C 1
ATOM 2601 O O . LEU A 1 335 ? -9.93 1.566 14.555 1 89.44 335 LEU A O 1
ATOM 2605 N N . ARG A 1 336 ? -11.984 0.783 14.211 1 89.69 336 ARG A N 1
ATOM 2606 C CA . ARG A 1 336 ? -12.344 0.735 15.625 1 89.69 336 ARG A CA 1
ATOM 2607 C C . ARG A 1 336 ? -12.234 2.115 16.266 1 89.69 336 ARG A C 1
ATOM 2609 O O . ARG A 1 336 ? -11.695 2.256 17.359 1 89.69 336 ARG A O 1
ATOM 2616 N N . LEU A 1 337 ? -12.602 3.084 15.492 1 92.81 337 LEU A N 1
ATOM 2617 C CA . LEU A 1 337 ? -12.602 4.48 15.914 1 92.81 337 LEU A CA 1
ATOM 2618 C C . LEU A 1 337 ? -14 5.078 15.812 1 92.81 337 LEU A C 1
ATOM 2620 O O . LEU A 1 337 ? -14.781 4.691 14.945 1 92.81 337 LEU A O 1
ATOM 2624 N N . LYS A 1 338 ? -14.305 5.879 16.797 1 93.25 338 LYS A N 1
ATOM 2625 C CA . LYS A 1 338 ? -15.555 6.641 16.75 1 93.25 338 LYS A CA 1
ATOM 2626 C C . LYS A 1 338 ? -15.273 8.141 16.688 1 93.25 338 LYS A C 1
ATOM 2628 O O . LYS A 1 338 ? -14.625 8.695 17.578 1 93.25 338 LYS A O 1
ATOM 2633 N N . LEU A 1 339 ? -15.734 8.719 15.625 1 95.38 339 LEU A N 1
ATOM 2634 C CA . LEU A 1 339 ? -15.57 10.164 15.492 1 95.38 339 LEU A CA 1
ATOM 2635 C C . LEU A 1 339 ? -16.734 10.906 16.125 1 95.38 339 LEU A C 1
ATOM 2637 O O . LEU A 1 339 ? -17.875 10.453 16.047 1 95.38 339 LEU A O 1
ATOM 2641 N N . PRO A 1 340 ? -16.438 12 16.75 1 94.69 340 PRO A N 1
ATOM 2642 C CA . PRO A 1 340 ? -17.531 12.82 17.281 1 94.69 340 PRO A CA 1
ATOM 2643 C C . PRO A 1 340 ? -18.5 13.289 16.188 1 94.69 340 PRO A C 1
ATOM 2645 O O . PRO A 1 340 ? -18.109 13.414 15.023 1 94.69 340 PRO A O 1
ATOM 2648 N N . ALA A 1 341 ? -19.75 13.602 16.609 1 94.88 341 ALA A N 1
ATOM 2649 C CA . ALA A 1 341 ? -20.812 13.953 15.68 1 94.88 341 ALA A CA 1
ATOM 2650 C C . ALA A 1 341 ? -20.453 15.195 14.875 1 94.88 341 ALA A C 1
ATOM 2652 O O . ALA A 1 341 ? -20.672 15.25 13.664 1 94.88 341 ALA A O 1
ATOM 2653 N N . THR A 1 342 ? -19.891 16.172 15.547 1 95.31 342 THR A N 1
ATOM 2654 C CA . THR A 1 342 ? -19.547 17.422 14.883 1 95.31 342 THR A CA 1
ATOM 2655 C C . THR A 1 342 ? -18.5 17.188 13.805 1 95.31 342 THR A C 1
ATOM 2657 O O . THR A 1 342 ? -18.594 17.75 12.711 1 95.31 342 THR A O 1
ATOM 2660 N N . VAL A 1 343 ? -17.516 16.391 14.133 1 96.5 343 VAL A N 1
ATOM 2661 C CA . VAL A 1 343 ? -16.453 16.047 13.188 1 96.5 343 VAL A CA 1
ATOM 2662 C C . VAL A 1 343 ? -17.047 15.344 11.969 1 96.5 343 VAL A C 1
ATOM 2664 O O . VAL A 1 343 ? -16.75 15.688 10.828 1 96.5 343 VAL A O 1
ATOM 2667 N N . MET A 1 344 ? -17.938 14.414 12.234 1 96.44 344 MET A N 1
ATOM 2668 C CA . MET A 1 344 ? -18.578 13.664 11.156 1 96.44 344 MET A CA 1
ATOM 2669 C C . MET A 1 344 ? -19.406 14.586 10.266 1 96.44 344 MET A C 1
ATOM 2671 O O . MET A 1 344 ? -19.359 14.461 9.039 1 96.44 344 MET A O 1
ATOM 2675 N N . ASP A 1 345 ? -20.062 15.477 10.875 1 96.56 345 ASP A N 1
ATOM 2676 C CA . ASP A 1 345 ? -20.922 16.375 10.125 1 96.56 345 ASP A CA 1
ATOM 2677 C C . ASP A 1 345 ? -20.094 17.297 9.219 1 96.56 345 ASP A C 1
ATOM 2679 O O . ASP A 1 345 ? -20.469 17.547 8.07 1 96.56 345 ASP A O 1
ATOM 2683 N N . VAL A 1 346 ? -19 17.812 9.734 1 96.75 346 VAL A N 1
ATOM 2684 C CA . VAL A 1 346 ? -18.125 18.641 8.93 1 96.75 346 VAL A CA 1
ATOM 2685 C C . VAL A 1 346 ? -17.547 17.828 7.773 1 96.75 346 VAL A C 1
ATOM 2687 O O . VAL A 1 346 ? -17.531 18.281 6.629 1 96.75 346 VAL A O 1
ATOM 2690 N N . LEU A 1 347 ? -17.141 16.609 8.047 1 96.25 347 LEU A N 1
ATOM 2691 C CA . LEU A 1 347 ? -16.594 15.719 7.031 1 96.25 347 LEU A CA 1
ATOM 2692 C C . LEU A 1 347 ? -17.594 15.469 5.914 1 96.25 347 LEU A C 1
ATOM 2694 O O . LEU A 1 347 ? -17.266 15.578 4.73 1 96.25 347 LEU A O 1
ATOM 2698 N N . MET A 1 348 ? -18.797 15.195 6.336 1 96.75 348 MET A N 1
ATOM 2699 C CA . MET A 1 348 ? -19.828 14.867 5.359 1 96.75 348 MET A CA 1
ATOM 2700 C C . MET A 1 348 ? -20.203 16.094 4.531 1 96.75 348 MET A C 1
ATOM 2702 O O . MET A 1 348 ? -20.562 15.961 3.355 1 96.75 348 MET A O 1
ATOM 2706 N N . HIS A 1 349 ? -20.094 17.219 5.133 1 96.5 349 HIS A N 1
ATOM 2707 C CA . HIS A 1 349 ? -20.391 18.438 4.391 1 96.5 349 HIS A CA 1
ATOM 2708 C C . HIS A 1 349 ? -19.328 18.719 3.334 1 96.5 349 HIS A C 1
ATOM 2710 O O . HIS A 1 349 ? -19.656 18.984 2.178 1 96.5 349 HIS A O 1
ATOM 2716 N N . VAL A 1 350 ? -18.094 18.609 3.719 1 96.12 350 VAL A N 1
ATOM 2717 C CA . VAL A 1 350 ? -17 19.016 2.842 1 96.12 350 VAL A CA 1
ATOM 2718 C C . VAL A 1 350 ? -16.766 17.938 1.779 1 96.12 350 VAL A C 1
ATOM 2720 O O . VAL A 1 350 ? -16.484 18.25 0.622 1 96.12 350 VAL A O 1
ATOM 2723 N N . PHE A 1 351 ? -16.953 16.656 2.133 1 96.19 351 PHE A N 1
ATOM 2724 C CA . PHE A 1 351 ? -16.641 15.586 1.199 1 96.19 351 PHE A CA 1
ATOM 2725 C C . PHE A 1 351 ? -17.906 14.906 0.693 1 96.19 351 PHE A C 1
ATOM 2727 O O . PHE A 1 351 ? -17.844 13.875 0.022 1 96.19 351 PHE A O 1
ATOM 2734 N N . GLY A 1 352 ? -18.984 15.445 1.052 1 94.06 352 GLY A N 1
ATOM 2735 C CA . GLY A 1 352 ? -20.25 14.859 0.601 1 94.06 352 GLY A CA 1
ATOM 2736 C C . GLY A 1 352 ? -20.703 15.398 -0.737 1 94.06 352 GLY A C 1
ATOM 2737 O O . GLY A 1 352 ? -20.297 16.484 -1.146 1 94.06 352 GLY A O 1
ATOM 2738 N N . ASP A 1 353 ? -21.484 14.617 -1.375 1 89.94 353 ASP A N 1
ATOM 2739 C CA . ASP A 1 353 ? -22.109 15.094 -2.604 1 89.94 353 ASP A CA 1
ATOM 2740 C C . ASP A 1 353 ? -23.438 15.781 -2.307 1 89.94 353 ASP A C 1
ATOM 2742 O O . ASP A 1 353 ? -23.75 16.062 -1.148 1 89.94 353 ASP A O 1
ATOM 2746 N N . GLU A 1 354 ? -24.125 16.125 -3.35 1 87.75 354 GLU A N 1
ATOM 2747 C CA . GLU A 1 354 ? -25.359 16.906 -3.213 1 87.75 354 GLU A CA 1
ATOM 2748 C C . GLU A 1 354 ? -26.438 16.094 -2.512 1 87.75 354 GLU A C 1
ATOM 2750 O O . GLU A 1 354 ? -27.359 16.656 -1.909 1 87.75 354 GLU A O 1
ATOM 2755 N N . GLN A 1 355 ? -26.281 14.766 -2.557 1 91.44 355 GLN A N 1
ATOM 2756 C CA . GLN A 1 355 ? -27.281 13.898 -1.947 1 91.44 355 GLN A CA 1
ATOM 2757 C C . GLN A 1 355 ? -26.891 13.523 -0.521 1 91.44 355 GLN A C 1
ATOM 2759 O O . GLN A 1 355 ? -27.578 12.734 0.13 1 91.44 355 GLN A O 1
ATOM 2764 N N . GLY A 1 356 ? -25.844 14.125 -0.027 1 90.5 356 GLY A N 1
ATOM 2765 C CA . GLY A 1 356 ? -25.406 13.852 1.332 1 90.5 356 GLY A CA 1
ATOM 2766 C C . GLY A 1 356 ? -24.609 12.562 1.456 1 90.5 356 GLY A C 1
ATOM 2767 O O . GLY A 1 356 ? -24.438 12.031 2.559 1 90.5 356 GLY A O 1
ATOM 2768 N N . ARG A 1 357 ? -24.219 12.086 0.311 1 94.56 357 ARG A N 1
ATOM 2769 C CA . ARG A 1 357 ? -23.406 10.867 0.3 1 94.56 357 ARG A CA 1
ATOM 2770 C C . ARG A 1 357 ? -21.922 11.203 0.225 1 94.56 357 ARG A C 1
ATOM 2772 O O . ARG A 1 357 ? -21.531 12.219 -0.367 1 94.56 357 ARG A O 1
ATOM 2779 N N . LEU A 1 358 ? -21.156 10.289 0.792 1 95.94 358 LEU A N 1
ATOM 2780 C CA . LEU A 1 358 ? -19.719 10.539 0.855 1 95.94 358 LEU A CA 1
ATOM 2781 C C . LEU A 1 358 ? -19.078 10.312 -0.506 1 95.94 358 LEU A C 1
ATOM 2783 O O . LEU A 1 358 ? -19.328 9.297 -1.159 1 95.94 358 LEU A O 1
ATOM 2787 N N . ASP A 1 359 ? -18.312 11.273 -0.889 1 93.31 359 ASP A N 1
ATOM 2788 C CA . ASP A 1 359 ? -17.359 11.055 -1.973 1 93.31 359 ASP A CA 1
ATOM 2789 C C . ASP A 1 359 ? -16.078 10.438 -1.45 1 93.31 359 ASP A C 1
ATOM 2791 O O . ASP A 1 359 ? -15.117 11.148 -1.144 1 93.31 359 ASP A O 1
ATOM 2795 N N . GLY A 1 360 ? -16.094 9.156 -1.402 1 89.75 360 GLY A N 1
ATOM 2796 C CA . GLY A 1 360 ? -14.992 8.414 -0.81 1 89.75 360 GLY A CA 1
ATOM 2797 C C . GLY A 1 360 ? -13.672 8.625 -1.533 1 89.75 360 GLY A C 1
ATOM 2798 O O . GLY A 1 360 ? -12.609 8.672 -0.904 1 89.75 360 GLY A O 1
ATOM 2799 N N . THR A 1 361 ? -13.734 8.828 -2.779 1 83.56 361 THR A N 1
ATOM 2800 C CA . THR A 1 361 ? -12.531 8.984 -3.588 1 83.56 361 THR A CA 1
ATOM 2801 C C . THR A 1 361 ? -11.812 10.289 -3.24 1 83.56 361 THR A C 1
ATOM 2803 O O . THR A 1 361 ? -10.609 10.281 -2.949 1 83.56 361 THR A O 1
ATOM 2806 N N . THR A 1 362 ? -12.547 11.344 -3.25 1 89.19 362 THR A N 1
ATOM 2807 C CA . THR A 1 362 ? -11.961 12.633 -2.902 1 89.19 362 THR A CA 1
ATOM 2808 C C . THR A 1 362 ? -11.438 12.625 -1.467 1 89.19 362 THR A C 1
ATOM 2810 O O . THR A 1 362 ? -10.344 13.117 -1.196 1 89.19 362 THR A O 1
ATOM 2813 N N . PHE A 1 363 ? -12.273 12.078 -0.613 1 94.12 363 PHE A N 1
ATOM 2814 C CA . PHE A 1 363 ? -11.898 12.008 0.793 1 94.12 363 PHE A CA 1
ATOM 2815 C C . PHE A 1 363 ? -10.562 11.297 0.959 1 94.12 363 PHE A C 1
ATOM 2817 O O . PHE A 1 363 ? -9.648 11.812 1.607 1 94.12 363 PHE A O 1
ATOM 2824 N N . VAL A 1 364 ? -10.375 10.164 0.357 1 87.81 364 VAL A N 1
ATOM 2825 C CA . VAL A 1 364 ? -9.172 9.352 0.486 1 87.81 364 VAL A CA 1
ATOM 2826 C C . VAL A 1 364 ? -7.98 10.086 -0.127 1 87.81 364 VAL A C 1
ATOM 2828 O O . VAL A 1 364 ? -6.887 10.086 0.439 1 87.81 364 VAL A O 1
ATOM 2831 N N . GLN A 1 365 ? -8.172 10.656 -1.232 1 84.44 365 GLN A N 1
ATOM 2832 C CA . GLN A 1 365 ? -7.102 11.383 -1.899 1 84.44 365 GLN A CA 1
ATOM 2833 C C . GLN A 1 365 ? -6.562 12.5 -1.012 1 84.44 365 GLN A C 1
ATOM 2835 O O . GLN A 1 365 ? -5.348 12.68 -0.899 1 84.44 365 GLN A O 1
ATOM 2840 N N . VAL A 1 366 ? -7.473 13.18 -0.466 1 90.94 366 VAL A N 1
ATOM 2841 C CA . VAL A 1 366 ? -7.078 14.305 0.38 1 90.94 366 VAL A CA 1
ATOM 2842 C C . VAL A 1 366 ? -6.344 13.789 1.616 1 90.94 366 VAL A C 1
ATOM 2844 O O . VAL A 1 366 ? -5.312 14.336 2.008 1 90.94 366 VAL A O 1
ATOM 2847 N N . MET A 1 367 ? -6.863 12.734 2.23 1 88.94 367 MET A N 1
ATOM 2848 C CA . MET A 1 367 ? -6.246 12.18 3.434 1 88.94 367 MET A CA 1
ATOM 2849 C C . MET A 1 367 ? -4.855 11.633 3.133 1 88.94 367 MET A C 1
ATOM 2851 O O . MET A 1 367 ? -3.918 11.852 3.902 1 88.94 367 MET A O 1
ATOM 2855 N N . LYS A 1 368 ? -4.719 10.969 2.049 1 81.62 368 LYS A N 1
ATOM 2856 C CA . LYS A 1 368 ? -3.424 10.406 1.668 1 81.62 368 LYS A CA 1
ATOM 2857 C C . LYS A 1 368 ? -2.422 11.516 1.351 1 81.62 368 LYS A C 1
ATOM 2859 O O . LYS A 1 368 ? -1.24 11.406 1.68 1 81.62 368 LYS A O 1
ATOM 2864 N N . HIS A 1 369 ? -2.924 12.484 0.684 1 81.75 369 HIS A N 1
ATOM 2865 C CA . HIS A 1 369 ? -2.055 13.617 0.363 1 81.75 369 HIS A CA 1
ATOM 2866 C C . HIS A 1 369 ? -1.535 14.289 1.628 1 81.75 369 HIS A C 1
ATOM 2868 O O . HIS A 1 369 ? -0.396 14.758 1.662 1 81.75 369 HIS A O 1
ATOM 2874 N N . ARG A 1 370 ? -2.375 14.32 2.57 1 84.56 370 ARG A N 1
ATOM 2875 C CA . ARG A 1 370 ? -1.995 14.922 3.844 1 84.56 370 ARG A CA 1
ATOM 2876 C C . ARG A 1 370 ? -0.844 14.164 4.488 1 84.56 370 ARG A C 1
ATOM 2878 O O . ARG A 1 370 ? -0.02 14.75 5.195 1 84.56 370 ARG A O 1
ATOM 2885 N N . ASN A 1 371 ? -0.768 12.945 4.23 1 74.62 371 ASN A N 1
ATOM 2886 C CA . ASN A 1 371 ? 0.254 12.109 4.852 1 74.62 371 ASN A CA 1
ATOM 2887 C C . ASN A 1 371 ? 1.596 12.242 4.137 1 74.62 371 ASN A C 1
ATOM 2889 O O . ASN A 1 371 ? 2.627 11.82 4.66 1 74.62 371 ASN A O 1
ATOM 2893 N N . LYS A 1 372 ? 1.537 12.93 3.09 1 72.94 372 LYS A N 1
ATOM 2894 C CA . LYS A 1 372 ? 2.783 13.148 2.359 1 72.94 372 LYS A CA 1
ATOM 2895 C C . LYS A 1 372 ? 3.609 14.258 3.002 1 72.94 372 LYS A C 1
ATOM 2897 O O . LYS A 1 372 ? 3.074 15.305 3.367 1 72.94 372 LYS A O 1
ATOM 2902 N N . VAL A 1 373 ? 4.797 13.938 3.287 1 68.69 373 VAL A N 1
ATOM 2903 C CA . VAL A 1 373 ? 5.688 14.969 3.797 1 68.69 373 VAL A CA 1
ATOM 2904 C C . VAL A 1 373 ? 6.324 15.727 2.631 1 68.69 373 VAL A C 1
ATOM 2906 O O . VAL A 1 373 ? 6.742 15.117 1.645 1 68.69 373 VAL A O 1
ATOM 2909 N N . PRO A 1 374 ? 6.137 17.125 2.693 1 66.44 374 PRO A N 1
ATOM 2910 C CA . PRO A 1 374 ? 6.652 17.953 1.604 1 66.44 374 PRO A CA 1
ATOM 2911 C C . PRO A 1 374 ? 8.133 17.703 1.321 1 66.44 374 PRO A C 1
ATOM 2913 O O . PRO A 1 374 ? 8.867 17.266 2.205 1 66.44 374 PRO A O 1
ATOM 2916 N N . GLY A 1 375 ? 8.609 18.328 -0.006 1 55.94 375 GLY A N 1
ATOM 2917 C CA . GLY A 1 375 ? 10 18.297 -0.425 1 55.94 375 GLY A CA 1
ATOM 2918 C C . GLY A 1 375 ? 10.32 17.141 -1.357 1 55.94 375 GLY A C 1
ATOM 2919 O O . GLY A 1 375 ? 11.461 16.984 -1.798 1 55.94 375 GLY A O 1
ATOM 2920 N N . TYR A 1 376 ? 9.391 16.234 -1.574 1 48.12 376 TYR A N 1
ATOM 2921 C CA . TYR A 1 376 ? 9.805 15.047 -2.301 1 48.12 376 TYR A CA 1
ATOM 2922 C C . TYR A 1 376 ? 9.344 15.102 -3.754 1 48.12 376 TYR A C 1
ATOM 2924 O O . TYR A 1 376 ? 8.148 15.148 -4.031 1 48.12 376 TYR A O 1
ATOM 2932 N N . LYS A 1 377 ? 10.008 15.914 -4.648 1 44.09 377 LYS A N 1
ATOM 2933 C CA . LYS A 1 377 ? 9.602 15.75 -6.039 1 44.09 377 LYS A CA 1
ATOM 2934 C C . LYS A 1 377 ? 9.664 14.289 -6.465 1 44.09 377 LYS A C 1
ATOM 2936 O O . LYS A 1 377 ? 10.5 13.523 -5.961 1 44.09 377 LYS A O 1
ATOM 2941 N N . ARG A 1 378 ? 8.68 13.891 -7.145 1 39.91 378 ARG A N 1
ATOM 2942 C CA . ARG A 1 378 ? 8.68 12.664 -7.945 1 39.91 378 ARG A CA 1
ATOM 2943 C C . ARG A 1 378 ? 9.953 12.562 -8.781 1 39.91 378 ARG A C 1
ATOM 2945 O O . ARG A 1 378 ? 10.258 13.453 -9.578 1 39.91 378 ARG A O 1
ATOM 2952 N N . GLY A 1 379 ? 11.086 12.258 -8.414 1 32.31 379 GLY A N 1
ATOM 2953 C CA . GLY A 1 379 ? 11.969 11.969 -9.531 1 32.31 379 GLY A CA 1
ATOM 2954 C C . GLY A 1 379 ? 11.25 11.375 -10.727 1 32.31 379 GLY A C 1
ATOM 2955 O O . GLY A 1 379 ? 10.141 10.852 -10.586 1 32.31 379 GLY A O 1
ATOM 2956 N N . PRO A 1 380 ? 11.508 11.883 -12.023 1 29.05 380 PRO A N 1
ATOM 2957 C CA . PRO A 1 380 ? 10.945 11.234 -13.211 1 29.05 380 PRO A CA 1
ATOM 2958 C C . PRO A 1 380 ? 10.805 9.719 -13.039 1 29.05 380 PRO A C 1
ATOM 2960 O O . PRO A 1 380 ? 11.789 9.031 -12.766 1 29.05 380 PRO A O 1
ATOM 2963 N N . VAL A 1 381 ? 9.992 9.109 -12.508 1 30.47 381 VAL A N 1
ATOM 2964 C CA . VAL A 1 381 ? 9.797 7.812 -13.148 1 30.47 381 VAL A CA 1
ATOM 2965 C C . VAL A 1 381 ? 9.758 7.984 -14.664 1 30.47 381 VAL A C 1
ATOM 2967 O O . VAL A 1 381 ? 8.93 8.727 -15.188 1 30.47 381 VAL A O 1
ATOM 2970 N N . GLY A 1 382 ? 10.859 7.852 -15.398 1 27.52 382 GLY A N 1
ATOM 2971 C CA . GLY A 1 382 ? 10.953 7.812 -16.859 1 27.52 382 GLY A CA 1
ATOM 2972 C C . GLY A 1 382 ? 9.805 7.07 -17.5 1 27.52 382 GLY A C 1
ATOM 2973 O O . GLY A 1 382 ? 9.789 5.84 -17.531 1 27.52 382 GLY A O 1
ATOM 2974 N N . ILE A 1 383 ? 8.508 7.102 -17.547 1 26.86 383 ILE A N 1
ATOM 2975 C CA . ILE A 1 383 ? 8.109 7.02 -18.953 1 26.86 383 ILE A CA 1
ATOM 2976 C C . ILE A 1 383 ? 8.93 8.008 -19.781 1 26.86 383 ILE A C 1
ATOM 2978 O O . ILE A 1 383 ? 9.492 8.961 -19.234 1 26.86 383 ILE A O 1
ATOM 2982 N N . SER A 1 384 ? 8.656 8.305 -21.094 1 25.55 384 SER A N 1
ATOM 2983 C CA . SER A 1 384 ? 9.477 9.172 -21.938 1 25.55 384 SER A CA 1
ATOM 2984 C C . SER A 1 384 ? 9.938 10.406 -21.172 1 25.55 384 SER A C 1
ATOM 2986 O O . SER A 1 384 ? 11.141 10.664 -21.062 1 25.55 384 SER A O 1
ATOM 2988 N N . GLY A 1 385 ? 9.664 11.641 -21.859 1 25.44 385 GLY A N 1
ATOM 2989 C CA . GLY A 1 385 ? 10.32 12.844 -22.344 1 25.44 385 GLY A CA 1
ATOM 2990 C C . GLY A 1 385 ? 10.578 13.852 -21.234 1 25.44 385 GLY A C 1
ATOM 2991 O O . GLY A 1 385 ? 11.641 14.484 -21.203 1 25.44 385 GLY A O 1
ATOM 2992 N N . SER A 1 386 ? 9.5 14.656 -20.844 1 23.92 386 SER A N 1
ATOM 2993 C CA . SER A 1 386 ? 9.984 15.945 -20.344 1 23.92 386 SER A CA 1
ATOM 2994 C C . SER A 1 386 ? 10.734 15.781 -19.031 1 23.92 386 SER A C 1
ATOM 2996 O O . SER A 1 386 ? 10.305 15.031 -18.156 1 23.92 386 SER A O 1
ATOM 2998 N N . GLU A 1 387 ? 12.125 15.844 -18.984 1 28.56 387 GLU A N 1
ATOM 2999 C CA . GLU A 1 387 ? 13.219 16.297 -18.141 1 28.56 387 GLU A CA 1
ATOM 3000 C C . GLU A 1 387 ? 12.703 17.234 -17.031 1 28.56 387 GLU A C 1
ATOM 3002 O O . GLU A 1 387 ? 13.477 18.016 -16.469 1 28.56 387 GLU A O 1
ATOM 3007 N N . SER A 1 388 ? 11.477 17.484 -16.922 1 27.17 388 SER A N 1
ATOM 3008 C CA . SER A 1 388 ? 11.508 18.656 -16.047 1 27.17 388 SER A CA 1
ATOM 3009 C C . SER A 1 388 ? 12.273 18.375 -14.773 1 27.17 388 SER A C 1
ATOM 3011 O O . SER A 1 388 ? 12.398 17.219 -14.359 1 27.17 388 SER A O 1
ATOM 3013 N N . GLU A 1 389 ? 13.016 19.359 -14.203 1 29.81 389 GLU A N 1
ATOM 3014 C CA . GLU A 1 389 ? 13.984 19.812 -13.203 1 29.81 389 GLU A CA 1
ATOM 3015 C C . GLU A 1 389 ? 13.641 19.266 -11.828 1 29.81 389 GLU A C 1
ATOM 3017 O O . GLU A 1 389 ? 14.359 19.516 -10.859 1 29.81 389 GLU A O 1
ATOM 3022 N N . GLY A 1 390 ? 12.445 18.797 -11.508 1 31.47 390 GLY A N 1
ATOM 3023 C CA . GLY A 1 390 ? 12.375 18.797 -10.055 1 31.47 390 GLY A CA 1
ATOM 3024 C C . GLY A 1 390 ? 13.148 17.656 -9.422 1 31.47 390 GLY A C 1
ATOM 3025 O O . GLY A 1 390 ? 12.594 16.578 -9.195 1 31.47 390 GLY A O 1
ATOM 3026 N N . GLN A 1 391 ? 14.453 17.469 -9.719 1 34.44 391 GLN A N 1
ATOM 3027 C CA . GLN A 1 391 ? 15.633 16.766 -9.211 1 34.44 391 GLN A CA 1
ATOM 3028 C C . GLN A 1 391 ? 15.688 16.812 -7.691 1 34.44 391 GLN A C 1
ATOM 3030 O O . GLN A 1 391 ? 16.562 16.219 -7.078 1 34.44 391 GLN A O 1
ATOM 3035 N N . ASN A 1 392 ? 14.883 17.625 -7.004 1 34.41 392 ASN A N 1
ATOM 3036 C CA . ASN A 1 392 ? 15.453 18.109 -5.75 1 34.41 392 ASN A CA 1
ATOM 3037 C C . ASN A 1 392 ? 15.07 17.203 -4.578 1 34.41 392 ASN A C 1
ATOM 3039 O O . ASN A 1 392 ? 15.484 17.453 -3.443 1 34.41 392 ASN A O 1
ATOM 3043 N N . ALA A 1 393 ? 13.82 16.594 -4.543 1 40.97 393 ALA A N 1
ATOM 3044 C CA . ALA A 1 393 ? 13.641 15.938 -3.25 1 40.97 393 ALA A CA 1
ATOM 3045 C C . ALA A 1 393 ? 14.312 14.57 -3.229 1 40.97 393 ALA A C 1
ATOM 3047 O O . ALA A 1 393 ? 14.43 13.914 -4.266 1 40.97 393 ALA A O 1
ATOM 3048 N N . GLY A 1 394 ? 15.18 14.344 -2.227 1 45.03 394 GLY A N 1
ATOM 3049 C CA . GLY A 1 394 ? 16 13.148 -2.094 1 45.03 394 GLY A CA 1
ATOM 3050 C C . GLY A 1 394 ? 15.219 11.859 -2.207 1 45.03 394 GLY A C 1
ATOM 3051 O O . GLY A 1 394 ? 14 11.852 -1.997 1 45.03 394 GLY A O 1
ATOM 3052 N N . PRO A 1 395 ? 15.695 10.82 -2.672 1 46.72 395 PRO A N 1
ATOM 3053 C CA . PRO A 1 395 ? 15.117 9.523 -3.023 1 46.72 395 PRO A CA 1
ATOM 3054 C C . PRO A 1 395 ? 14.391 8.867 -1.851 1 46.72 395 PRO A C 1
ATOM 3056 O O . PRO A 1 395 ? 13.375 8.195 -2.045 1 46.72 395 PRO A O 1
ATOM 3059 N N . VAL A 1 396 ? 14.734 9.336 -0.645 1 47.22 396 VAL A N 1
ATOM 3060 C CA . VAL A 1 396 ? 14.211 8.578 0.491 1 47.22 396 VAL A CA 1
ATOM 3061 C C . VAL A 1 396 ? 12.797 9.047 0.82 1 47.22 396 VAL A C 1
ATOM 3063 O O . VAL A 1 396 ? 11.898 8.227 1.014 1 47.22 396 VAL A O 1
ATOM 3066 N N . VAL A 1 397 ? 12.672 10.266 0.946 1 46.91 397 VAL A N 1
ATOM 3067 C CA . VAL A 1 397 ? 11.359 10.797 1.307 1 46.91 397 VAL A CA 1
ATOM 3068 C C . VAL A 1 397 ? 10.344 10.453 0.216 1 46.91 397 VAL A C 1
ATOM 3070 O O . VAL A 1 397 ? 9.203 10.094 0.512 1 46.91 397 VAL A O 1
ATOM 3073 N N . SER A 1 398 ? 10.844 10.5 -0.94 1 49.56 398 SER A N 1
ATOM 3074 C CA . SER A 1 398 ? 9.984 10.125 -2.059 1 49.56 398 SER A CA 1
ATOM 3075 C C . SER A 1 398 ? 9.531 8.672 -1.937 1 49.56 398 SER A C 1
ATOM 3077 O O . SER A 1 398 ? 8.359 8.359 -2.18 1 49.56 398 SER A O 1
ATOM 3079 N N . TRP A 1 399 ? 10.539 8.047 -1.539 1 50.53 399 TRP A N 1
ATOM 3080 C CA . TRP A 1 399 ? 10.242 6.625 -1.393 1 50.53 399 TRP A CA 1
ATOM 3081 C C . TRP A 1 399 ? 9.227 6.398 -0.278 1 50.53 399 TRP A C 1
ATOM 3083 O O . TRP A 1 399 ? 8.258 5.648 -0.453 1 50.53 399 TRP A O 1
ATOM 3093 N N . LEU A 1 400 ? 9.375 7.094 0.767 1 47.75 400 LEU A N 1
ATOM 3094 C CA . LEU A 1 400 ? 8.469 6.926 1.896 1 47.75 400 LEU A CA 1
ATOM 3095 C C . LEU A 1 400 ? 7.062 7.395 1.536 1 47.75 400 LEU A C 1
ATOM 3097 O O . LEU A 1 400 ? 6.074 6.766 1.923 1 47.75 400 LEU A O 1
ATOM 3101 N N . ASN A 1 401 ? 7.07 8.438 0.83 1 47.38 401 ASN A N 1
ATOM 3102 C CA . ASN A 1 401 ? 5.785 8.961 0.383 1 47.38 401 ASN A CA 1
ATOM 3103 C C . ASN A 1 401 ? 5.07 7.969 -0.535 1 47.38 401 ASN A C 1
ATOM 3105 O O . ASN A 1 401 ? 3.844 7.844 -0.485 1 47.38 401 ASN A O 1
ATOM 3109 N N . CYS A 1 402 ? 5.84 7.301 -1.35 1 48.88 402 CYS A N 1
ATOM 3110 C CA . CYS A 1 402 ? 5.277 6.266 -2.215 1 48.88 402 CYS A CA 1
ATOM 3111 C C . CYS A 1 402 ? 4.68 5.133 -1.394 1 48.88 402 CYS A C 1
ATOM 3113 O O . CYS A 1 402 ? 3.623 4.602 -1.738 1 48.88 402 CYS A O 1
ATOM 3115 N N . CYS A 1 403 ? 5.43 4.98 -0.427 1 46.06 403 CYS A N 1
ATOM 3116 C CA . CYS A 1 403 ? 4.941 3.9 0.421 1 46.06 403 CYS A CA 1
ATOM 3117 C C . CYS A 1 403 ? 3.602 4.266 1.052 1 46.06 403 CYS A C 1
ATOM 3119 O O . CYS A 1 403 ? 2.758 3.395 1.275 1 46.06 403 CYS A O 1
ATOM 3121 N N . TRP A 1 404 ? 3.537 5.602 1.278 1 44.19 404 TRP A N 1
ATOM 3122 C CA . TRP A 1 404 ? 2.285 6.09 1.846 1 44.19 404 TRP A CA 1
ATOM 3123 C C . TRP A 1 404 ? 1.158 6.016 0.821 1 44.19 404 TRP A C 1
ATOM 3125 O O . TRP A 1 404 ? -0.007 5.84 1.184 1 44.19 404 TRP A O 1
ATOM 3135 N N . GLN A 1 405 ? 1.562 6.328 -0.461 1 44.16 405 GLN A N 1
ATOM 3136 C CA . GLN A 1 405 ? 0.557 6.473 -1.509 1 44.16 405 GLN A CA 1
ATOM 3137 C C . GLN A 1 405 ? 0.129 5.113 -2.053 1 44.16 405 GLN A C 1
ATOM 3139 O O . GLN A 1 405 ? -0.904 5.004 -2.717 1 44.16 405 GLN A O 1
ATOM 3144 N N . CYS A 1 406 ? 0.928 4.293 -2.033 1 44.78 406 CYS A N 1
ATOM 3145 C CA . CYS A 1 406 ? 0.652 3.041 -2.73 1 44.78 406 CYS A CA 1
ATOM 3146 C C . CYS A 1 406 ? -0.771 2.568 -2.457 1 44.78 406 CYS A C 1
ATOM 3148 O O . CYS A 1 406 ? -1.134 1.443 -2.807 1 44.78 406 CYS A O 1
ATOM 3150 N N . THR A 1 407 ? -1.593 3.336 -1.91 1 37.47 407 THR A N 1
ATOM 3151 C CA . THR A 1 407 ? -2.891 2.734 -2.193 1 37.47 407 THR A CA 1
ATOM 3152 C C . THR A 1 407 ? -3.316 3.016 -3.631 1 37.47 407 THR A C 1
ATOM 3154 O O . THR A 1 407 ? -2.6 2.67 -4.574 1 37.47 407 THR A O 1
ATOM 3157 N N . VAL A 1 408 ? -4.707 3.643 -3.926 1 33.12 408 VAL A N 1
ATOM 3158 C CA . VAL A 1 408 ? -5.633 3.645 -5.051 1 33.12 408 VAL A CA 1
ATOM 3159 C C . VAL A 1 408 ? -5.145 4.621 -6.121 1 33.12 408 VAL A C 1
ATOM 3161 O O . VAL A 1 408 ? -4.988 5.812 -5.855 1 33.12 408 VAL A O 1
ATOM 3164 N N . ALA A 1 409 ? -4.312 4.426 -6.949 1 32.66 409 ALA A N 1
ATOM 3165 C CA . ALA A 1 409 ? -4.086 5.293 -8.102 1 32.66 409 ALA A CA 1
ATOM 3166 C C . ALA A 1 409 ? -5.406 5.832 -8.648 1 32.66 409 ALA A C 1
ATOM 3168 O O . ALA A 1 409 ? -6.266 5.062 -9.086 1 32.66 409 ALA A O 1
ATOM 3169 N N . ASP A 1 410 ? -5.961 7.023 -8.242 1 30.47 410 ASP A N 1
ATOM 3170 C CA . ASP A 1 410 ? -7.152 7.793 -8.594 1 30.47 410 ASP A CA 1
ATOM 3171 C C . ASP A 1 410 ? -7.211 8.055 -10.094 1 30.47 410 ASP A C 1
ATOM 3173 O O . ASP A 1 410 ? -6.184 8.016 -10.781 1 30.47 410 ASP A O 1
ATOM 3177 N N . LYS A 1 411 ? -8.461 8.594 -10.5 1 30.98 411 LYS A N 1
ATOM 3178 C CA . LYS A 1 411 ? -9.297 9.086 -11.594 1 30.98 411 LYS A CA 1
ATOM 3179 C C . LYS A 1 411 ? -8.703 10.352 -12.203 1 30.98 411 LYS A C 1
ATOM 3181 O O . LYS A 1 411 ? -9.352 11.016 -13.016 1 30.98 411 LYS A O 1
ATOM 3186 N N . GLU A 1 412 ? -7.738 11.023 -11.852 1 28.67 412 GLU A N 1
ATOM 3187 C CA . GLU A 1 412 ? -7.676 12.398 -12.344 1 28.67 412 GLU A CA 1
ATOM 3188 C C . GLU A 1 412 ? -7.609 12.438 -13.867 1 28.67 412 GLU A C 1
ATOM 3190 O O . GLU A 1 412 ? -7.648 13.516 -14.469 1 28.67 412 GLU A O 1
ATOM 3195 N N . SER A 1 413 ? -7.293 11.516 -14.672 1 26.94 413 SER A N 1
ATOM 3196 C CA . SER A 1 413 ? -7.098 11.969 -16.047 1 26.94 413 SER A CA 1
ATOM 3197 C C . SER A 1 413 ? -8.422 12.344 -16.703 1 26.94 413 SER A C 1
ATOM 3199 O O . SER A 1 413 ? -8.477 12.602 -17.906 1 26.94 413 SER A O 1
ATOM 3201 N N . ARG A 1 414 ? -9.703 12.195 -16.172 1 25.72 414 ARG A N 1
ATOM 3202 C CA . ARG A 1 414 ? -10.82 12.547 -17.047 1 25.72 414 ARG A CA 1
ATOM 3203 C C . ARG A 1 414 ? -11.055 14.055 -17.047 1 25.72 414 ARG A C 1
ATOM 3205 O O . ARG A 1 414 ? -11.961 14.547 -17.719 1 25.72 414 ARG A O 1
ATOM 3212 N N . ASN A 1 415 ? -10.891 14.906 -16.047 1 21.25 415 ASN A N 1
ATOM 3213 C CA . ASN A 1 415 ? -11.289 16.25 -16.469 1 21.25 415 ASN A CA 1
ATOM 3214 C C . ASN A 1 415 ? -10.203 16.906 -17.328 1 21.25 415 ASN A C 1
ATOM 3216 O O . ASN A 1 415 ? -9.023 16.875 -16.969 1 21.25 415 ASN A O 1
ATOM 3220 N N . MET B 1 1 ? 63.875 10.281 -24.484 1 20.95 1 MET B N 1
ATOM 3221 C CA . MET B 1 1 ? 63 10.883 -25.484 1 20.95 1 MET B CA 1
ATOM 3222 C C . MET B 1 1 ? 61.906 9.898 -25.906 1 20.95 1 MET B C 1
ATOM 3224 O O . MET B 1 1 ? 61.188 10.148 -26.859 1 20.95 1 MET B O 1
ATOM 3228 N N . ALA B 1 2 ? 62.062 8.672 -25.391 1 23 2 ALA B N 1
ATOM 3229 C CA . ALA B 1 2 ? 61.344 7.555 -26.016 1 23 2 ALA B CA 1
ATOM 3230 C C . ALA B 1 2 ? 59.844 7.801 -26.047 1 23 2 ALA B C 1
ATOM 3232 O O . ALA B 1 2 ? 59.25 8.258 -25.062 1 23 2 ALA B O 1
ATOM 3233 N N . ALA B 1 3 ? 59.344 7.93 -27.266 1 20.78 3 ALA B N 1
ATOM 3234 C CA . ALA B 1 3 ? 58.062 8.312 -27.875 1 20.78 3 ALA B CA 1
ATOM 3235 C C . ALA B 1 3 ? 56.938 7.387 -27.406 1 20.78 3 ALA B C 1
ATOM 3237 O O . ALA B 1 3 ? 57 6.18 -27.656 1 20.78 3 ALA B O 1
ATOM 3238 N N . ALA B 1 4 ? 56.5 7.551 -26.156 1 22.52 4 ALA B N 1
ATOM 3239 C CA . ALA B 1 4 ? 55.469 6.824 -25.406 1 22.52 4 ALA B CA 1
ATOM 3240 C C . ALA B 1 4 ? 54.188 6.719 -26.203 1 22.52 4 ALA B C 1
ATOM 3242 O O . ALA B 1 4 ? 53.469 7.711 -26.391 1 22.52 4 ALA B O 1
ATOM 3243 N N . ALA B 1 5 ? 54.344 6.008 -27.438 1 22.03 5 ALA B N 1
ATOM 3244 C CA . ALA B 1 5 ? 53.25 5.941 -28.391 1 22.03 5 ALA B CA 1
ATOM 3245 C C . ALA B 1 5 ? 51.969 5.438 -27.719 1 22.03 5 ALA B C 1
ATOM 3247 O O . ALA B 1 5 ? 51.969 4.352 -27.141 1 22.03 5 ALA B O 1
ATOM 3248 N N . ALA B 1 6 ? 51.188 6.375 -27.125 1 23.67 6 ALA B N 1
ATOM 3249 C CA . ALA B 1 6 ? 49.938 6.281 -26.406 1 23.67 6 ALA B CA 1
ATOM 3250 C C . ALA B 1 6 ? 48.906 5.523 -27.219 1 23.67 6 ALA B C 1
ATOM 3252 O O . ALA B 1 6 ? 48.469 5.98 -28.281 1 23.67 6 ALA B O 1
ATOM 3253 N N . ALA B 1 7 ? 49.188 4.18 -27.469 1 23.25 7 ALA B N 1
ATOM 3254 C CA . ALA B 1 7 ? 48.344 3.404 -28.359 1 23.25 7 ALA B CA 1
ATOM 3255 C C . ALA B 1 7 ? 46.875 3.617 -28.031 1 23.25 7 ALA B C 1
ATOM 3257 O O . ALA B 1 7 ? 46.469 3.596 -26.859 1 23.25 7 ALA B O 1
ATOM 3258 N N . ALA B 1 8 ? 46.188 4.48 -28.875 1 23.48 8 ALA B N 1
ATOM 3259 C CA . ALA B 1 8 ? 44.781 4.891 -28.953 1 23.48 8 ALA B CA 1
ATOM 3260 C C . ALA B 1 8 ? 43.844 3.678 -28.906 1 23.48 8 ALA B C 1
ATOM 3262 O O . ALA B 1 8 ? 43.938 2.789 -29.75 1 23.48 8 ALA B O 1
ATOM 3263 N N . SER B 1 9 ? 43.75 3.051 -27.703 1 23.98 9 SER B N 1
ATOM 3264 C CA . SER B 1 9 ? 42.969 1.835 -27.656 1 23.98 9 SER B CA 1
ATOM 3265 C C . SER B 1 9 ? 41.625 2.033 -28.359 1 23.98 9 SER B C 1
ATOM 3267 O O . SER B 1 9 ? 40.938 3.043 -28.156 1 23.98 9 SER B O 1
ATOM 3269 N N . PRO B 1 10 ? 41.469 1.496 -29.609 1 25.56 10 PRO B N 1
ATOM 3270 C CA . PRO B 1 10 ? 40.281 1.7 -30.438 1 25.56 10 PRO B CA 1
ATOM 3271 C C . PRO B 1 10 ? 39 1.551 -29.641 1 25.56 10 PRO B C 1
ATOM 3273 O O . PRO B 1 10 ? 38.969 0.86 -28.625 1 25.56 10 PRO B O 1
ATOM 3276 N N . ALA B 1 11 ? 38.188 2.656 -29.641 1 24.5 11 ALA B N 1
ATOM 3277 C CA . ALA B 1 11 ? 36.812 2.834 -29.172 1 24.5 11 ALA B CA 1
ATOM 3278 C C . ALA B 1 11 ? 35.906 1.678 -29.625 1 24.5 11 ALA B C 1
ATOM 3280 O O . ALA B 1 11 ? 35.625 1.544 -30.812 1 24.5 11 ALA B O 1
ATOM 3281 N N . LEU B 1 12 ? 36.312 0.469 -29.219 1 21.58 12 LEU B N 1
ATOM 3282 C CA . LEU B 1 12 ? 35.375 -0.559 -29.656 1 21.58 12 LEU B CA 1
ATOM 3283 C C . LEU B 1 12 ? 33.938 -0.064 -29.547 1 21.58 12 LEU B C 1
ATOM 3285 O O . LEU B 1 12 ? 33.5 0.31 -28.453 1 21.58 12 LEU B O 1
ATOM 3289 N N . ALA B 1 13 ? 33.469 0.607 -30.625 1 25.92 13 ALA B N 1
ATOM 3290 C CA . ALA B 1 13 ? 32.094 0.981 -30.859 1 25.92 13 ALA B CA 1
ATOM 3291 C C . ALA B 1 13 ? 31.141 -0.111 -30.375 1 25.92 13 ALA B C 1
ATOM 3293 O O . ALA B 1 13 ? 31.141 -1.227 -30.906 1 25.92 13 ALA B O 1
ATOM 3294 N N . ASP B 1 14 ? 31.047 -0.153 -29.078 1 21.91 14 ASP B N 1
ATOM 3295 C CA . ASP B 1 14 ? 30.078 -1.093 -28.5 1 21.91 14 ASP B CA 1
ATOM 3296 C C . ASP B 1 14 ? 28.766 -1.071 -29.281 1 21.91 14 ASP B C 1
ATOM 3298 O O . ASP B 1 14 ? 28.047 -0.074 -29.266 1 21.91 14 ASP B O 1
ATOM 3302 N N . LYS B 1 15 ? 28.859 -1.462 -30.594 1 26.72 15 LYS B N 1
ATOM 3303 C CA . LYS B 1 15 ? 27.641 -1.701 -31.359 1 26.72 15 LYS B CA 1
ATOM 3304 C C . LYS B 1 15 ? 26.562 -2.342 -30.5 1 26.72 15 LYS B C 1
ATOM 3306 O O . LYS B 1 15 ? 26.688 -3.498 -30.094 1 26.72 15 LYS B O 1
ATOM 3311 N N . SER B 1 16 ? 26.078 -1.516 -29.672 1 25.41 16 SER B N 1
ATOM 3312 C CA . SER B 1 16 ? 24.859 -1.911 -28.984 1 25.41 16 SER B CA 1
ATOM 3313 C C . SER B 1 16 ? 23.906 -2.656 -29.906 1 25.41 16 SER B C 1
ATOM 3315 O O . SER B 1 16 ? 23.422 -2.09 -30.891 1 25.41 16 SER B O 1
ATOM 3317 N N . SER B 1 17 ? 24.375 -3.783 -30.391 1 24.53 17 SER B N 1
ATOM 3318 C CA . SER B 1 17 ? 23.484 -4.586 -31.219 1 24.53 17 SER B CA 1
ATOM 3319 C C . SER B 1 17 ? 22.031 -4.453 -30.766 1 24.53 17 SER B C 1
ATOM 3321 O O . SER B 1 17 ? 21.703 -4.766 -29.609 1 24.53 17 SER B O 1
ATOM 3323 N N . ALA B 1 18 ? 21.359 -3.406 -31.219 1 29.45 18 ALA B N 1
ATOM 3324 C CA . ALA B 1 18 ? 19.906 -3.295 -31.219 1 29.45 18 ALA B CA 1
ATOM 3325 C C . ALA B 1 18 ? 19.25 -4.656 -31.422 1 29.45 18 ALA B C 1
ATOM 3327 O O . ALA B 1 18 ? 19.344 -5.242 -32.5 1 29.45 18 ALA B O 1
ATOM 3328 N N . LEU B 1 19 ? 19.391 -5.496 -30.438 1 27.05 19 LEU B N 1
ATOM 3329 C CA . LEU B 1 19 ? 18.688 -6.754 -30.672 1 27.05 19 LEU B CA 1
ATOM 3330 C C . LEU B 1 19 ? 17.375 -6.516 -31.406 1 27.05 19 LEU B C 1
ATOM 3332 O O . LEU B 1 19 ? 16.656 -5.551 -31.109 1 27.05 19 LEU B O 1
ATOM 3336 N N . PRO B 1 20 ? 17.219 -6.922 -32.594 1 30.45 20 PRO B N 1
ATOM 3337 C CA . PRO B 1 20 ? 16 -6.695 -33.375 1 30.45 20 PRO B CA 1
ATOM 3338 C C . PRO B 1 20 ? 14.734 -6.828 -32.531 1 30.45 20 PRO B C 1
ATOM 3340 O O . PRO B 1 20 ? 14.75 -7.492 -31.484 1 30.45 20 PRO B O 1
ATOM 3343 N N . PRO B 1 21 ? 13.812 -5.902 -32.594 1 32.91 21 PRO B N 1
ATOM 3344 C CA . PRO B 1 21 ? 12.508 -6.066 -31.938 1 32.91 21 PRO B CA 1
ATOM 3345 C C . PRO B 1 21 ? 12 -7.504 -32 1 32.91 21 PRO B C 1
ATOM 3347 O O . PRO B 1 21 ? 12.086 -8.148 -33.031 1 32.91 21 PRO B O 1
ATOM 3350 N N . VAL B 1 22 ? 12.352 -8.336 -31.109 1 32.97 22 VAL B N 1
ATOM 3351 C CA . VAL B 1 22 ? 11.805 -9.688 -31.156 1 32.97 22 VAL B CA 1
ATOM 3352 C C . VAL B 1 22 ? 10.43 -9.68 -31.812 1 32.97 22 VAL B C 1
ATOM 3354 O O . VAL B 1 22 ? 9.508 -9.023 -31.328 1 32.97 22 VAL B O 1
ATOM 3357 N N . SER B 1 23 ? 10.25 -9.711 -33.031 1 32.78 23 SER B N 1
ATOM 3358 C CA . SER B 1 23 ? 9.094 -10.055 -33.844 1 32.78 23 SER B CA 1
ATOM 3359 C C . SER B 1 23 ? 8.195 -11.062 -33.156 1 32.78 23 SER B C 1
ATOM 3361 O O . SER B 1 23 ? 8.672 -12.047 -32.594 1 32.78 23 SER B O 1
ATOM 3363 N N . ALA B 1 24 ? 6.977 -10.703 -32.625 1 40.41 24 ALA B N 1
ATOM 3364 C CA . ALA B 1 24 ? 5.875 -11.531 -32.156 1 40.41 24 ALA B CA 1
ATOM 3365 C C . ALA B 1 24 ? 5.785 -12.828 -32.938 1 40.41 24 ALA B C 1
ATOM 3367 O O . ALA B 1 24 ? 5.312 -12.828 -34.094 1 40.41 24 ALA B O 1
ATOM 3368 N N . VAL B 1 25 ? 6.734 -13.656 -32.906 1 40.59 25 VAL B N 1
ATOM 3369 C CA . VAL B 1 25 ? 6.461 -14.938 -33.531 1 40.59 25 VAL B CA 1
ATOM 3370 C C . VAL B 1 25 ? 5.047 -15.398 -33.188 1 40.59 25 VAL B C 1
ATOM 3372 O O . VAL B 1 25 ? 4.633 -15.344 -32.031 1 40.59 25 VAL B O 1
ATOM 3375 N N . ASP B 1 26 ? 4.094 -15.32 -34.062 1 45.59 26 ASP B N 1
ATOM 3376 C CA . ASP B 1 26 ? 2.729 -15.836 -34 1 45.59 26 ASP B CA 1
ATOM 3377 C C . ASP B 1 26 ? 2.697 -17.234 -33.375 1 45.59 26 ASP B C 1
ATOM 3379 O O . ASP B 1 26 ? 3.393 -18.141 -33.844 1 45.59 26 ASP B O 1
ATOM 3383 N N . PRO B 1 27 ? 2.318 -17.406 -32.156 1 49.97 27 PRO B N 1
ATOM 3384 C CA . PRO B 1 27 ? 2.244 -18.75 -31.562 1 49.97 27 PRO B CA 1
ATOM 3385 C C . PRO B 1 27 ? 1.815 -19.812 -32.562 1 49.97 27 PRO B C 1
ATOM 3387 O O . PRO B 1 27 ? 2.217 -20.969 -32.469 1 49.97 27 PRO B O 1
ATOM 3390 N N . GLU B 1 28 ? 0.977 -19.438 -33.469 1 49.09 28 GLU B N 1
ATOM 3391 C CA . GLU B 1 28 ? 0.593 -20.422 -34.5 1 49.09 28 GLU B CA 1
ATOM 3392 C C . GLU B 1 28 ? 1.813 -20.953 -35.25 1 49.09 28 GLU B C 1
ATOM 3394 O O . GLU B 1 28 ? 1.838 -22.109 -35.656 1 49.09 28 GLU B O 1
ATOM 3399 N N . GLN B 1 29 ? 2.637 -20.094 -35.438 1 47.69 29 GLN B N 1
ATOM 3400 C CA . GLN B 1 29 ? 3.818 -20.547 -36.156 1 47.69 29 GLN B CA 1
ATOM 3401 C C . GLN B 1 29 ? 4.73 -21.391 -35.281 1 47.69 29 GLN B C 1
ATOM 3403 O O . GLN B 1 29 ? 5.504 -22.203 -35.781 1 47.69 29 GLN B O 1
ATOM 3408 N N . ALA B 1 30 ? 4.641 -21.188 -34.062 1 46.09 30 ALA B N 1
ATOM 3409 C CA . ALA B 1 30 ? 5.473 -21.953 -33.156 1 46.09 30 ALA B CA 1
ATOM 3410 C C . ALA B 1 30 ? 4.918 -23.359 -32.969 1 46.09 30 ALA B C 1
ATOM 3412 O O . ALA B 1 30 ? 5.625 -24.25 -32.5 1 46.09 30 ALA B O 1
ATOM 3413 N N . ASP B 1 31 ? 3.547 -23.516 -33.125 1 44.62 31 ASP B N 1
ATOM 3414 C CA . ASP B 1 31 ? 3.004 -24.859 -32.969 1 44.62 31 ASP B CA 1
ATOM 3415 C C . ASP B 1 31 ? 3.514 -25.766 -34.094 1 44.62 31 ASP B C 1
ATOM 3417 O O . ASP B 1 31 ? 3.281 -25.5 -35.281 1 44.62 31 ASP B O 1
ATOM 3421 N N . GLY B 1 32 ? 4.637 -26.219 -34.469 1 40 32 GLY B N 1
ATOM 3422 C CA . GLY B 1 32 ? 5.34 -27.156 -35.312 1 40 32 GLY B CA 1
ATOM 3423 C C . GLY B 1 32 ? 4.57 -27.5 -36.594 1 40 32 GLY B C 1
ATOM 3424 O O . GLY B 1 32 ? 4.789 -28.562 -37.188 1 40 32 GLY B O 1
ATOM 3425 N N . VAL B 1 33 ? 3.354 -27.078 -37 1 36.56 33 VAL B N 1
ATOM 3426 C CA . VAL B 1 33 ? 3.039 -27.625 -38.344 1 36.56 33 VAL B CA 1
ATOM 3427 C C . VAL B 1 33 ? 4.141 -27.266 -39.312 1 36.56 33 VAL B C 1
ATOM 3429 O O . VAL B 1 33 ? 4.383 -26.078 -39.594 1 36.56 33 VAL B O 1
ATOM 3432 N N . VAL B 1 34 ? 5.133 -28.219 -39.5 1 35.69 34 VAL B N 1
ATOM 3433 C CA . VAL B 1 34 ? 6.188 -28.406 -40.5 1 35.69 34 VAL B CA 1
ATOM 3434 C C . VAL B 1 34 ? 5.598 -28.312 -41.906 1 35.69 34 VAL B C 1
ATOM 3436 O O . VAL B 1 34 ? 4.898 -29.234 -42.344 1 35.69 34 VAL B O 1
ATOM 3439 N N . THR B 1 35 ? 5.008 -27.469 -42.406 1 34.19 35 THR B N 1
ATOM 3440 C CA . THR B 1 35 ? 5.078 -27.766 -43.812 1 34.19 35 THR B CA 1
ATOM 3441 C C . THR B 1 35 ? 6.516 -28.078 -44.25 1 34.19 35 THR B C 1
ATOM 3443 O O . THR B 1 35 ? 6.777 -29.109 -44.844 1 34.19 35 THR B O 1
ATOM 3446 N N . GLY B 1 36 ? 7.344 -27.156 -44.969 1 39 36 GLY B N 1
ATOM 3447 C CA . GLY B 1 36 ? 8.555 -27.516 -45.688 1 39 36 GLY B CA 1
ATOM 3448 C C . GLY B 1 36 ? 9.672 -28 -44.781 1 39 36 GLY B C 1
ATOM 3449 O O . GLY B 1 36 ? 9.516 -28 -43.562 1 39 36 GLY B O 1
ATOM 3450 N N . GLY B 1 37 ? 11.062 -28.328 -45.25 1 39.72 37 GLY B N 1
ATOM 3451 C CA . GLY B 1 37 ? 12.305 -28.859 -44.719 1 39.72 37 GLY B CA 1
ATOM 3452 C C . GLY B 1 37 ? 12.648 -28.297 -43.344 1 39.72 37 GLY B C 1
ATOM 3453 O O . GLY B 1 37 ? 13.812 -28.359 -42.938 1 39.72 37 GLY B O 1
ATOM 3454 N N . SER B 1 38 ? 12.07 -27.312 -42.656 1 44.12 38 SER B N 1
ATOM 3455 C CA . SER B 1 38 ? 12.43 -26.312 -41.656 1 44.12 38 SER B CA 1
ATOM 3456 C C . SER B 1 38 ? 12.531 -26.938 -40.281 1 44.12 38 SER B C 1
ATOM 3458 O O . SER B 1 38 ? 11.656 -27.703 -39.875 1 44.12 38 SER B O 1
ATOM 3460 N N . LYS B 1 39 ? 13.758 -27.094 -39.594 1 55.53 39 LYS B N 1
ATOM 3461 C CA . LYS B 1 39 ? 14.305 -27.594 -38.344 1 55.53 39 LYS B CA 1
ATOM 3462 C C . LYS B 1 39 ? 13.484 -27.094 -37.156 1 55.53 39 LYS B C 1
ATOM 3464 O O . LYS B 1 39 ? 13.25 -25.891 -37 1 55.53 39 LYS B O 1
ATOM 3469 N N . LEU B 1 40 ? 12.734 -27.953 -36.469 1 65.06 40 LEU B N 1
ATOM 3470 C CA . LEU B 1 40 ? 11.938 -27.703 -35.281 1 65.06 40 LEU B CA 1
ATOM 3471 C C . LEU B 1 40 ? 12.805 -27.078 -34.188 1 65.06 40 LEU B C 1
ATOM 3473 O O . LEU B 1 40 ? 13.984 -27.406 -34.062 1 65.06 40 LEU B O 1
ATOM 3477 N N . LEU B 1 41 ? 12.359 -26 -33.656 1 78.25 41 LEU B N 1
ATOM 3478 C CA . LEU B 1 41 ? 13.047 -25.375 -32.531 1 78.25 41 LEU B CA 1
ATOM 3479 C C . LEU B 1 41 ? 13.195 -26.359 -31.359 1 78.25 41 LEU B C 1
ATOM 3481 O O . LEU B 1 41 ? 12.328 -27.219 -31.156 1 78.25 41 LEU B O 1
ATOM 3485 N N . PRO B 1 42 ? 14.383 -26.375 -30.734 1 85.38 42 PRO B N 1
ATOM 3486 C CA . PRO B 1 42 ? 14.555 -27.203 -29.547 1 85.38 42 PRO B CA 1
ATOM 3487 C C . PRO B 1 42 ? 13.406 -27.031 -28.547 1 85.38 42 PRO B C 1
ATOM 3489 O O . PRO B 1 42 ? 12.773 -25.984 -28.5 1 85.38 42 PRO B O 1
ATOM 3492 N N . LEU B 1 43 ? 13.07 -28.125 -27.906 1 86.19 43 LEU B N 1
ATOM 3493 C CA . LEU B 1 43 ? 11.969 -28.188 -26.953 1 86.19 43 LEU B CA 1
ATOM 3494 C C . LEU B 1 43 ? 12.031 -27.016 -25.969 1 86.19 43 LEU B C 1
ATOM 3496 O O . LEU B 1 43 ? 11.023 -26.359 -25.703 1 86.19 43 LEU B O 1
ATOM 3500 N N . SER B 1 44 ? 13.211 -26.781 -25.469 1 86 44 SER B N 1
ATOM 3501 C CA . SER B 1 44 ? 13.383 -25.734 -24.469 1 86 44 SER B CA 1
ATOM 3502 C C . SER B 1 44 ? 12.992 -24.359 -25.016 1 86 44 SER B C 1
ATOM 3504 O O . SER B 1 44 ? 12.367 -23.562 -24.328 1 86 44 SER B O 1
ATOM 3506 N N . MET B 1 45 ? 13.305 -24.141 -26.156 1 87.19 45 MET B N 1
ATOM 3507 C CA . MET B 1 45 ? 12.969 -22.875 -26.812 1 87.19 45 MET B CA 1
ATOM 3508 C C . MET B 1 45 ? 11.469 -22.766 -27.047 1 87.19 45 MET B C 1
ATOM 3510 O O . MET B 1 45 ? 10.883 -21.703 -26.828 1 87.19 45 MET B O 1
ATOM 3514 N N . ARG B 1 46 ? 10.867 -23.844 -27.469 1 87.44 46 ARG B N 1
ATOM 3515 C CA . ARG B 1 46 ? 9.422 -23.844 -27.688 1 87.44 46 ARG B CA 1
ATOM 3516 C C . ARG B 1 46 ? 8.672 -23.594 -26.375 1 87.44 46 ARG B C 1
ATOM 3518 O O . ARG B 1 46 ? 7.711 -22.812 -26.344 1 87.44 46 ARG B O 1
ATOM 3525 N N . GLN B 1 47 ? 9.109 -24.25 -25.359 1 89.19 47 GLN B N 1
ATOM 3526 C CA . GLN B 1 47 ? 8.492 -24.078 -24.047 1 89.19 47 GLN B CA 1
ATOM 3527 C C . GLN B 1 47 ? 8.547 -22.625 -23.609 1 89.19 47 GLN B C 1
ATOM 3529 O O . GLN B 1 47 ? 7.562 -22.094 -23.109 1 89.19 47 GLN B O 1
ATOM 3534 N N . ARG B 1 48 ? 9.641 -22.031 -23.828 1 89.38 48 ARG B N 1
ATOM 3535 C CA . ARG B 1 48 ? 9.812 -20.625 -23.438 1 89.38 48 ARG B CA 1
ATOM 3536 C C . ARG B 1 48 ? 8.914 -19.719 -24.25 1 89.38 48 ARG B C 1
ATOM 3538 O O . ARG B 1 48 ? 8.305 -18.781 -23.719 1 89.38 48 ARG B O 1
ATOM 3545 N N . ILE B 1 49 ? 8.852 -19.953 -25.531 1 87.5 49 ILE B N 1
ATOM 3546 C CA . ILE B 1 49 ? 8.047 -19.141 -26.422 1 87.5 49 ILE B CA 1
ATOM 3547 C C . ILE B 1 49 ? 6.574 -19.234 -26.031 1 87.5 49 ILE B C 1
ATOM 3549 O O . ILE B 1 49 ? 5.891 -18.219 -25.891 1 87.5 49 ILE B O 1
ATOM 3553 N N . PHE B 1 50 ? 6.133 -20.422 -25.812 1 87.19 50 PHE B N 1
ATOM 3554 C CA . PHE B 1 50 ? 4.727 -20.609 -25.469 1 87.19 50 PHE B CA 1
ATOM 3555 C C . PHE B 1 50 ? 4.438 -20.062 -24.078 1 87.19 50 PHE B C 1
ATOM 3557 O O . PHE B 1 50 ? 3.357 -19.516 -23.828 1 87.19 50 PHE B O 1
ATOM 3564 N N . PHE B 1 51 ? 5.34 -20.312 -23.219 1 91.12 51 PHE B N 1
ATOM 3565 C CA . PHE B 1 51 ? 5.152 -19.766 -21.875 1 91.12 51 PHE B CA 1
ATOM 3566 C C . PHE B 1 51 ? 4.949 -18.25 -21.938 1 91.12 51 PHE B C 1
ATOM 3568 O O . PHE B 1 51 ? 4.039 -17.719 -21.297 1 91.12 51 PHE B O 1
ATOM 3575 N N . LYS B 1 52 ? 5.781 -17.594 -22.656 1 90.12 52 LYS B N 1
ATOM 3576 C CA . LYS B 1 52 ? 5.672 -16.141 -22.781 1 90.12 52 LYS B CA 1
ATOM 3577 C C . LYS B 1 52 ? 4.359 -15.734 -23.438 1 90.12 52 LYS B C 1
ATOM 3579 O O . LYS B 1 52 ? 3.75 -14.734 -23.062 1 90.12 52 LYS B O 1
ATOM 3584 N N . TYR B 1 53 ? 3.969 -16.5 -24.406 1 87.25 53 TYR B N 1
ATOM 3585 C CA . TYR B 1 53 ? 2.68 -16.25 -25.047 1 87.25 53 TYR B CA 1
ATOM 3586 C C . TYR B 1 53 ? 1.543 -16.375 -24.031 1 87.25 53 TYR B C 1
ATOM 3588 O O . TYR B 1 53 ? 0.685 -15.492 -23.953 1 87.25 53 TYR B O 1
ATOM 3596 N N . GLU B 1 54 ? 1.599 -17.438 -23.297 1 89.75 54 GLU B N 1
ATOM 3597 C CA . GLU B 1 54 ? 0.562 -17.688 -22.297 1 89.75 54 GLU B CA 1
ATOM 3598 C C . GLU B 1 54 ? 0.597 -16.625 -21.203 1 89.75 54 GLU B C 1
ATOM 3600 O O . GLU B 1 54 ? -0.446 -16.234 -20.672 1 89.75 54 GLU B O 1
ATOM 3605 N N . LYS B 1 55 ? 1.715 -16.234 -20.859 1 89.44 55 LYS B N 1
ATOM 3606 C CA . LYS B 1 55 ? 1.844 -15.172 -19.875 1 89.44 55 LYS B CA 1
ATOM 3607 C C . LYS B 1 55 ? 1.201 -13.875 -20.359 1 89.44 55 LYS B C 1
ATOM 3609 O O . LYS B 1 55 ? 0.551 -13.172 -19.594 1 89.44 55 LYS B O 1
ATOM 3614 N N . ARG B 1 56 ? 1.406 -13.57 -21.625 1 86 56 ARG B N 1
ATOM 3615 C CA . ARG B 1 56 ? 0.765 -12.391 -22.188 1 86 56 ARG B CA 1
ATOM 3616 C C . ARG B 1 56 ? -0.754 -12.523 -22.156 1 86 56 ARG B C 1
ATOM 3618 O O . ARG B 1 56 ? -1.458 -11.547 -21.891 1 86 56 ARG B O 1
ATOM 3625 N N . ILE B 1 57 ? -1.206 -13.711 -22.406 1 84.69 57 ILE B N 1
ATOM 3626 C CA . ILE B 1 57 ? -2.645 -13.945 -22.344 1 84.69 57 ILE B CA 1
ATOM 3627 C C . ILE B 1 57 ? -3.146 -13.664 -20.922 1 84.69 57 ILE B C 1
ATOM 3629 O O . ILE B 1 57 ? -4.156 -12.984 -20.734 1 84.69 57 ILE B O 1
ATOM 3633 N N . ARG B 1 58 ? -2.441 -14.125 -19.984 1 86.06 58 ARG B N 1
ATOM 3634 C CA . ARG B 1 58 ? -2.83 -13.938 -18.594 1 86.06 58 ARG B CA 1
ATOM 3635 C C . ARG B 1 58 ? -2.805 -12.461 -18.219 1 86.06 58 ARG B C 1
ATOM 3637 O O . ARG B 1 58 ? -3.721 -11.969 -17.547 1 86.06 58 ARG B O 1
ATOM 3644 N N . ASP B 1 59 ? -1.783 -11.789 -18.656 1 80.25 59 ASP B N 1
ATOM 3645 C CA . ASP B 1 59 ? -1.526 -10.43 -18.188 1 80.25 59 ASP B CA 1
ATOM 3646 C C . ASP B 1 59 ? -2.369 -9.414 -18.938 1 80.25 59 ASP B C 1
ATOM 3648 O O . ASP B 1 59 ? -2.715 -8.359 -18.406 1 80.25 59 ASP B O 1
ATOM 3652 N N . LEU B 1 60 ? -2.725 -9.773 -20.188 1 76.31 60 LEU B N 1
ATOM 3653 C CA . LEU B 1 60 ? -3.236 -8.703 -21.031 1 76.31 60 LEU B CA 1
ATOM 3654 C C . LEU B 1 60 ? -4.633 -9.031 -21.547 1 76.31 60 LEU B C 1
ATOM 3656 O O . LEU B 1 60 ? -5.297 -8.188 -22.141 1 76.31 60 LEU B O 1
ATOM 3660 N N . SER B 1 61 ? -5.059 -10.156 -21.312 1 76.94 61 SER B N 1
ATOM 3661 C CA . SER B 1 61 ? -6.324 -10.562 -21.922 1 76.94 61 SER B CA 1
ATOM 3662 C C . SER B 1 61 ? -7.469 -10.484 -20.922 1 76.94 61 SER B C 1
ATOM 3664 O O . SER B 1 61 ? -7.238 -10.352 -19.719 1 76.94 61 SER B O 1
ATOM 3666 N N . SER B 1 62 ? -8.695 -10.539 -21.438 1 75.5 62 SER B N 1
ATOM 3667 C CA . SER B 1 62 ? -9.898 -10.617 -20.625 1 75.5 62 SER B CA 1
ATOM 3668 C C . SER B 1 62 ? -10.039 -11.992 -19.969 1 75.5 62 SER B C 1
ATOM 3670 O O . SER B 1 62 ? -9.406 -12.953 -20.406 1 75.5 62 SER B O 1
ATOM 3672 N N . LEU B 1 63 ? -10.859 -12.07 -18.984 1 79.06 63 LEU B N 1
ATOM 3673 C CA . LEU B 1 63 ? -11.102 -13.344 -18.312 1 79.06 63 LEU B CA 1
ATOM 3674 C C . LEU B 1 63 ? -11.703 -14.367 -19.281 1 79.06 63 LEU B C 1
ATOM 3676 O O . LEU B 1 63 ? -11.438 -15.562 -19.172 1 79.06 63 LEU B O 1
ATOM 3680 N N . GLU B 1 64 ? -12.484 -13.852 -20.156 1 78.94 64 GLU B N 1
ATOM 3681 C CA . GLU B 1 64 ? -13.102 -14.742 -21.141 1 78.94 64 GLU B CA 1
ATOM 3682 C C . GLU B 1 64 ? -12.039 -15.414 -22 1 78.94 64 GLU B C 1
ATOM 3684 O O . GLU B 1 64 ? -12.102 -16.625 -22.234 1 78.94 64 GLU B O 1
ATOM 3689 N N . LYS B 1 65 ? -11.195 -14.625 -22.469 1 81.62 65 LYS B N 1
ATOM 3690 C CA . LYS B 1 65 ? -10.141 -15.164 -23.328 1 81.62 65 LYS B CA 1
ATOM 3691 C C . LYS B 1 65 ? -9.25 -16.125 -22.547 1 81.62 65 LYS B C 1
ATOM 3693 O O . LYS B 1 65 ? -8.812 -17.156 -23.094 1 81.62 65 LYS B O 1
ATOM 3698 N N . ILE B 1 66 ? -9.008 -15.75 -21.359 1 86.56 66 ILE B N 1
ATOM 3699 C CA . ILE B 1 66 ? -8.211 -16.625 -20.516 1 86.56 66 ILE B CA 1
ATOM 3700 C C . ILE B 1 66 ? -8.945 -17.953 -20.312 1 86.56 66 ILE B C 1
ATOM 3702 O O . ILE B 1 66 ? -8.359 -19.031 -20.469 1 86.56 66 ILE B O 1
ATOM 3706 N N . TYR B 1 67 ? -10.156 -17.812 -19.969 1 85.38 67 TYR B N 1
ATOM 3707 C CA . TYR B 1 67 ? -10.984 -19 -19.781 1 85.38 67 TYR B CA 1
ATOM 3708 C C . TYR B 1 67 ? -10.992 -19.875 -21.031 1 85.38 67 TYR B C 1
ATOM 3710 O O . TYR B 1 67 ? -10.781 -21.078 -20.953 1 85.38 67 TYR B O 1
ATOM 3718 N N . GLU B 1 68 ? -11.148 -19.312 -22.156 1 84.25 68 GLU B N 1
ATOM 3719 C CA . GLU B 1 68 ? -11.234 -20.031 -23.422 1 84.25 68 GLU B CA 1
ATOM 3720 C C . GLU B 1 68 ? -9.914 -20.703 -23.766 1 84.25 68 GLU B C 1
ATOM 3722 O O . GLU B 1 68 ? -9.898 -21.828 -24.281 1 84.25 68 GLU B O 1
ATOM 3727 N N . TYR B 1 69 ? -8.93 -20.062 -23.5 1 86.44 69 TYR B N 1
ATOM 3728 C CA . TYR B 1 69 ? -7.617 -20.594 -23.859 1 86.44 69 TYR B CA 1
ATOM 3729 C C . TYR B 1 69 ? -7.23 -21.766 -22.984 1 86.44 69 TYR B C 1
ATOM 3731 O O . TYR B 1 69 ? -6.656 -22.75 -23.453 1 86.44 69 TYR B O 1
ATOM 3739 N N . PHE B 1 70 ? -7.543 -21.719 -21.75 1 89.31 70 PHE B N 1
ATOM 3740 C CA . PHE B 1 70 ? -6.977 -22.688 -20.812 1 89.31 70 PHE B CA 1
ATOM 3741 C C . PHE B 1 70 ? -7.984 -23.781 -20.5 1 89.31 70 PHE B C 1
ATOM 3743 O O . PHE B 1 70 ? -7.625 -24.812 -19.938 1 89.31 70 PHE B O 1
ATOM 3750 N N . ALA B 1 71 ? -9.211 -23.562 -20.875 1 87.44 71 ALA B N 1
ATOM 3751 C CA . ALA B 1 71 ? -10.203 -24.609 -20.656 1 87.44 71 ALA B CA 1
ATOM 3752 C C . ALA B 1 71 ? -9.93 -25.812 -21.562 1 87.44 71 ALA B C 1
ATOM 3754 O O . ALA B 1 71 ? -9.789 -25.672 -22.781 1 87.44 71 ALA B O 1
ATOM 3755 N N . THR B 1 72 ? -9.836 -26.969 -20.984 1 81.62 72 THR B N 1
ATOM 3756 C CA . THR B 1 72 ? -9.43 -28.141 -21.734 1 81.62 72 THR B CA 1
ATOM 3757 C C . THR B 1 72 ? -10.625 -29.047 -22.016 1 81.62 72 THR B C 1
ATOM 3759 O O . THR B 1 72 ? -10.57 -29.922 -22.891 1 81.62 72 THR B O 1
ATOM 3762 N N . HIS B 1 73 ? -11.695 -28.922 -21.297 1 78.12 73 HIS B N 1
ATOM 3763 C CA . HIS B 1 73 ? -12.805 -29.859 -21.422 1 78.12 73 HIS B CA 1
ATOM 3764 C C . HIS B 1 73 ? -14.023 -29.203 -22.047 1 78.12 73 HIS B C 1
ATOM 3766 O O . HIS B 1 73 ? -14.07 -27.969 -22.188 1 78.12 73 HIS B O 1
ATOM 3772 N N . ASP B 1 74 ? -14.75 -30.078 -22.656 1 74.88 74 ASP B N 1
ATOM 3773 C CA . ASP B 1 74 ? -16 -29.625 -23.266 1 74.88 74 ASP B CA 1
ATOM 3774 C C . ASP B 1 74 ? -17.188 -30.406 -22.719 1 74.88 74 ASP B C 1
ATOM 3776 O O . ASP B 1 74 ? -17.125 -31.641 -22.609 1 74.88 74 ASP B O 1
ATOM 3780 N N . HIS B 1 75 ? -18.078 -29.75 -22.188 1 73.69 75 HIS B N 1
ATOM 3781 C CA . HIS B 1 75 ? -19.344 -30.344 -21.75 1 73.69 75 HIS B CA 1
ATOM 3782 C C . HIS B 1 75 ? -20.531 -29.734 -22.5 1 73.69 75 HIS B C 1
ATOM 3784 O O . HIS B 1 75 ? -20.875 -28.578 -22.281 1 73.69 75 HIS B O 1
ATOM 3790 N N . ALA B 1 76 ? -21.188 -30.625 -23.281 1 70.75 76 ALA B N 1
ATOM 3791 C CA . ALA B 1 76 ? -22.375 -30.234 -24.031 1 70.75 76 ALA B CA 1
ATOM 3792 C C . ALA B 1 76 ? -22.109 -29.016 -24.906 1 70.75 76 ALA B C 1
ATOM 3794 O O . ALA B 1 76 ? -22.922 -28.078 -24.953 1 70.75 76 ALA B O 1
ATOM 3795 N N . GLY B 1 77 ? -20.875 -28.938 -25.438 1 68.19 77 GLY B N 1
ATOM 3796 C CA . GLY B 1 77 ? -20.578 -27.875 -26.375 1 68.19 77 GLY B CA 1
ATOM 3797 C C . GLY B 1 77 ? -20 -26.641 -25.719 1 68.19 77 GLY B C 1
ATOM 3798 O O . GLY B 1 77 ? -19.641 -25.672 -26.391 1 68.19 77 GLY B O 1
ATOM 3799 N N . THR B 1 78 ? -19.969 -26.656 -24.438 1 74.06 78 THR B N 1
ATOM 3800 C CA . THR B 1 78 ? -19.406 -25.5 -23.734 1 74.06 78 THR B CA 1
ATOM 3801 C C . THR B 1 78 ? -18.094 -25.875 -23.047 1 74.06 78 THR B C 1
ATOM 3803 O O . THR B 1 78 ? -17.984 -26.953 -22.453 1 74.06 78 THR B O 1
ATOM 3806 N N . LYS B 1 79 ? -17.172 -25.016 -23.203 1 81.88 79 LYS B N 1
ATOM 3807 C CA . LYS B 1 79 ? -15.883 -25.266 -22.562 1 81.88 79 LYS B CA 1
ATOM 3808 C C . LYS B 1 79 ? -16 -25.172 -21.047 1 81.88 79 LYS B C 1
ATOM 3810 O O . LYS B 1 79 ? -16.703 -24.297 -20.531 1 81.88 79 LYS B O 1
ATOM 3815 N N . VAL B 1 80 ? -15.383 -26.125 -20.438 1 83.62 80 VAL B N 1
ATOM 3816 C CA . VAL B 1 80 ? -15.352 -26.141 -18.984 1 83.62 80 VAL B CA 1
ATOM 3817 C C . VAL B 1 80 ? -13.93 -26.391 -18.5 1 83.62 80 VAL B C 1
ATOM 3819 O O . VAL B 1 80 ? -13.094 -26.922 -19.234 1 83.62 80 VAL B O 1
ATOM 3822 N N . MET B 1 81 ? -13.656 -25.953 -17.281 1 86 81 MET B N 1
ATOM 3823 C CA . MET B 1 81 ? -12.305 -26.047 -16.734 1 86 81 MET B CA 1
ATOM 3824 C C . MET B 1 81 ? -12.234 -27.109 -15.641 1 86 81 MET B C 1
ATOM 3826 O O . MET B 1 81 ? -13.18 -27.281 -14.875 1 86 81 MET B O 1
ATOM 3830 N N . THR B 1 82 ? -11.117 -27.781 -15.656 1 84.12 82 THR B N 1
ATOM 3831 C CA . THR B 1 82 ? -10.758 -28.547 -14.469 1 84.12 82 THR B CA 1
ATOM 3832 C C . THR B 1 82 ? -10.039 -27.656 -13.453 1 84.12 82 THR B C 1
ATOM 3834 O O . THR B 1 82 ? -9.734 -26.5 -13.734 1 84.12 82 THR B O 1
ATOM 3837 N N . SER B 1 83 ? -9.781 -28.281 -12.266 1 83.81 83 SER B N 1
ATOM 3838 C CA . SER B 1 83 ? -9.039 -27.547 -11.25 1 83.81 83 SER B CA 1
ATOM 3839 C C . SER B 1 83 ? -7.637 -27.203 -11.742 1 83.81 83 SER B C 1
ATOM 3841 O O . SER B 1 83 ? -7.125 -26.109 -11.445 1 83.81 83 SER B O 1
ATOM 3843 N N . GLN B 1 84 ? -7.086 -28.062 -12.492 1 83.94 84 GLN B N 1
ATOM 3844 C CA . GLN B 1 84 ? -5.742 -27.828 -13.008 1 83.94 84 GLN B CA 1
ATOM 3845 C C . GLN B 1 84 ? -5.746 -26.719 -14.062 1 83.94 84 GLN B C 1
ATOM 3847 O O . GLN B 1 84 ? -4.793 -25.938 -14.164 1 83.94 84 GLN B O 1
ATOM 3852 N N . ASP B 1 85 ? -6.82 -26.688 -14.836 1 87.81 85 ASP B N 1
ATOM 3853 C CA . ASP B 1 85 ? -6.953 -25.609 -15.805 1 87.81 85 ASP B CA 1
ATOM 3854 C C . ASP B 1 85 ? -6.98 -24.25 -15.109 1 87.81 85 ASP B C 1
ATOM 3856 O O . ASP B 1 85 ? -6.41 -23.266 -15.609 1 87.81 85 ASP B O 1
ATOM 3860 N N . VAL B 1 86 ? -7.648 -24.234 -13.969 1 87.69 86 VAL B N 1
ATOM 3861 C CA . VAL B 1 86 ? -7.77 -22.984 -13.227 1 87.69 86 VAL B CA 1
ATOM 3862 C C . VAL B 1 86 ? -6.391 -22.5 -12.789 1 87.69 86 VAL B C 1
ATOM 3864 O O . VAL B 1 86 ? -6.059 -21.328 -12.945 1 87.69 86 VAL B O 1
ATOM 3867 N N . VAL B 1 87 ? -5.605 -23.406 -12.305 1 88.5 87 VAL B N 1
ATOM 3868 C CA . VAL B 1 87 ? -4.27 -23.047 -11.852 1 88.5 87 VAL B CA 1
ATOM 3869 C C . VAL B 1 87 ? -3.43 -22.578 -13.039 1 88.5 87 VAL B C 1
ATOM 3871 O O . VAL B 1 87 ? -2.73 -21.562 -12.961 1 88.5 87 VAL B O 1
ATOM 3874 N N . ARG B 1 88 ? -3.537 -23.266 -14.109 1 89 88 ARG B N 1
ATOM 3875 C CA . ARG B 1 88 ? -2.762 -22.891 -15.289 1 89 88 ARG B CA 1
ATOM 3876 C C . ARG B 1 88 ? -3.209 -21.531 -15.828 1 89 88 ARG B C 1
ATOM 3878 O O . ARG B 1 88 ? -2.406 -20.797 -16.391 1 89 88 ARG B O 1
ATOM 3885 N N . ALA B 1 89 ? -4.457 -21.297 -15.648 1 89.62 89 ALA B N 1
ATOM 3886 C CA . ALA B 1 89 ? -5.016 -20.031 -16.141 1 89.62 89 ALA B CA 1
ATOM 3887 C C . ALA B 1 89 ? -4.59 -18.859 -15.266 1 89.62 89 ALA B C 1
ATOM 3889 O O . ALA B 1 89 ? -4.398 -17.75 -15.766 1 89.62 89 ALA B O 1
ATOM 3890 N N . LEU B 1 90 ? -4.395 -19.141 -13.992 1 89.25 90 LEU B N 1
ATOM 3891 C CA . LEU B 1 90 ? -4.258 -18.016 -13.062 1 89.25 90 LEU B CA 1
ATOM 3892 C C . LEU B 1 90 ? -2.826 -17.906 -12.555 1 89.25 90 LEU B C 1
ATOM 3894 O O . LEU B 1 90 ? -2.426 -16.859 -12.047 1 89.25 90 LEU B O 1
ATOM 3898 N N . VAL B 1 91 ? -2.115 -18.953 -12.609 1 90.19 91 VAL B N 1
ATOM 3899 C CA . VAL B 1 91 ? -0.731 -18.969 -12.148 1 90.19 91 VAL B CA 1
ATOM 3900 C C . VAL B 1 91 ? 0.204 -19.234 -13.32 1 90.19 91 VAL B C 1
ATOM 3902 O O . VAL B 1 91 ? -0.002 -20.188 -14.086 1 90.19 91 VAL B O 1
ATOM 3905 N N . PRO B 1 92 ? 1.187 -18.375 -13.5 1 91.75 92 PRO B N 1
ATOM 3906 C CA . PRO B 1 92 ? 2.137 -18.641 -14.586 1 91.75 92 PRO B CA 1
ATOM 3907 C C . PRO B 1 92 ? 3.039 -19.828 -14.297 1 91.75 92 PRO B C 1
ATOM 3909 O O . PRO B 1 92 ? 4.195 -19.656 -13.898 1 91.75 92 PRO B O 1
ATOM 3912 N N . THR B 1 93 ? 2.553 -20.953 -14.609 1 90.75 93 THR B N 1
ATOM 3913 C CA . THR B 1 93 ? 3.307 -22.172 -14.383 1 90.75 93 THR B CA 1
ATOM 3914 C C . THR B 1 93 ? 4.211 -22.484 -15.57 1 90.75 93 THR B C 1
ATOM 3916 O O . THR B 1 93 ? 3.805 -22.328 -16.719 1 90.75 93 THR B O 1
ATOM 3919 N N . TYR B 1 94 ? 5.402 -22.797 -15.289 1 92.06 94 TYR B N 1
ATOM 3920 C CA . TYR B 1 94 ? 6.359 -23.266 -16.281 1 92.06 94 TYR B CA 1
ATOM 3921 C C . TYR B 1 94 ? 6.32 -24.797 -16.391 1 92.06 94 TYR B C 1
ATOM 3923 O O . TYR B 1 94 ? 5.996 -25.484 -15.43 1 92.06 94 TYR B O 1
ATOM 3931 N N . PRO B 1 95 ? 6.617 -25.281 -17.578 1 90.44 95 PRO B N 1
ATOM 3932 C CA . PRO B 1 95 ? 6.656 -26.734 -17.672 1 90.44 95 PRO B CA 1
ATOM 3933 C C . PRO B 1 95 ? 7.656 -27.359 -16.703 1 90.44 95 PRO B C 1
ATOM 3935 O O . PRO B 1 95 ? 8.766 -26.844 -16.531 1 90.44 95 PRO B O 1
ATOM 3938 N N . PRO B 1 96 ? 7.207 -28.422 -16.047 1 91.5 96 PRO B N 1
ATOM 3939 C CA . PRO B 1 96 ? 8.133 -29.078 -15.117 1 91.5 96 PRO B CA 1
ATOM 3940 C C . PRO B 1 96 ? 9.422 -29.531 -15.789 1 91.5 96 PRO B C 1
ATOM 3942 O O . PRO B 1 96 ? 9.414 -29.906 -16.969 1 91.5 96 PRO B O 1
ATOM 3945 N N . VAL B 1 97 ? 10.453 -29.5 -15.016 1 90.62 97 VAL B N 1
ATOM 3946 C CA . VAL B 1 97 ? 11.75 -29.922 -15.523 1 90.62 97 VAL B CA 1
ATOM 3947 C C . VAL B 1 97 ? 11.68 -31.391 -15.977 1 90.62 97 VAL B C 1
ATOM 3949 O O . VAL B 1 97 ? 11.148 -32.25 -15.25 1 90.62 97 VAL B O 1
ATOM 3952 N N . GLY B 1 98 ? 12.133 -31.625 -17.172 1 85.06 98 GLY B N 1
ATOM 3953 C CA . GLY B 1 98 ? 12.148 -32.969 -17.703 1 85.06 98 GLY B CA 1
ATOM 3954 C C . GLY B 1 98 ? 10.875 -33.344 -18.438 1 85.06 98 GLY B C 1
ATOM 3955 O O . GLY B 1 98 ? 10.781 -34.406 -19.047 1 85.06 98 GLY B O 1
ATOM 3956 N N . SER B 1 99 ? 9.898 -32.5 -18.312 1 84.94 99 SER B N 1
ATOM 3957 C CA . SER B 1 99 ? 8.641 -32.75 -19.016 1 84.94 99 SER B CA 1
ATOM 3958 C C . SER B 1 99 ? 8.758 -32.438 -20.5 1 84.94 99 SER B C 1
ATOM 3960 O O . SER B 1 99 ? 9.586 -31.609 -20.891 1 84.94 99 SER B O 1
ATOM 3962 N N . ASN B 1 100 ? 7.918 -33.062 -21.281 1 81.12 100 ASN B N 1
ATOM 3963 C CA . ASN B 1 100 ? 7.871 -32.781 -22.719 1 81.12 100 ASN B CA 1
ATOM 3964 C C . ASN B 1 100 ? 6.664 -31.922 -23.078 1 81.12 100 ASN B C 1
ATOM 3966 O O . ASN B 1 100 ? 6.371 -31.734 -24.266 1 81.12 100 ASN B O 1
ATOM 3970 N N . VAL B 1 101 ? 6.043 -31.453 -22.047 1 79.81 101 VAL B N 1
ATOM 3971 C CA . VAL B 1 101 ? 4.887 -30.609 -22.281 1 79.81 101 VAL B CA 1
ATOM 3972 C C . VAL B 1 101 ? 5.348 -29.234 -22.766 1 79.81 101 VAL B C 1
ATOM 3974 O O . VAL B 1 101 ? 6.238 -28.625 -22.172 1 79.81 101 VAL B O 1
ATOM 3977 N N . VAL B 1 102 ? 4.723 -28.734 -23.828 1 74.88 102 VAL B N 1
ATOM 3978 C CA . VAL B 1 102 ? 5.207 -27.516 -24.469 1 74.88 102 VAL B CA 1
ATOM 3979 C C . VAL B 1 102 ? 4.387 -26.312 -23.984 1 74.88 102 VAL B C 1
ATOM 3981 O O . VAL B 1 102 ? 4.895 -25.203 -23.906 1 74.88 102 VAL B O 1
ATOM 3984 N N . ARG B 1 103 ? 3.125 -26.547 -23.703 1 74.81 103 ARG B N 1
ATOM 3985 C CA . ARG B 1 103 ? 2.279 -25.422 -23.312 1 74.81 103 ARG B CA 1
ATOM 3986 C C . ARG B 1 103 ? 1.218 -25.859 -22.312 1 74.81 103 ARG B C 1
ATOM 3988 O O . ARG B 1 103 ? 0.91 -27.047 -22.203 1 74.81 103 ARG B O 1
ATOM 3995 N N . ALA B 1 104 ? 0.745 -24.938 -21.562 1 70.69 104 ALA B N 1
ATOM 3996 C CA . ALA B 1 104 ? -0.274 -25.203 -20.547 1 70.69 104 ALA B CA 1
ATOM 3997 C C . ALA B 1 104 ? -1.676 -25.109 -21.141 1 70.69 104 ALA B C 1
ATOM 3999 O O . ALA B 1 104 ? -2.582 -25.844 -20.719 1 70.69 104 ALA B O 1
ATOM 4000 N N . GLY B 1 105 ? -1.823 -24.281 -22.141 1 70.69 105 GLY B N 1
ATOM 4001 C CA . GLY B 1 105 ? -3.143 -24.062 -22.719 1 70.69 105 GLY B CA 1
ATOM 4002 C C . GLY B 1 105 ? -3.326 -24.734 -24.062 1 70.69 105 GLY B C 1
ATOM 4003 O O . GLY B 1 105 ? -2.518 -25.578 -24.453 1 70.69 105 GLY B O 1
ATOM 4004 N N . PHE B 1 106 ? -4.559 -24.641 -24.5 1 64 106 PHE B N 1
ATOM 4005 C CA . PHE B 1 106 ? -4.883 -25.297 -25.766 1 64 106 PHE B CA 1
ATOM 4006 C C . PHE B 1 106 ? -5.477 -24.312 -26.766 1 64 106 PHE B C 1
ATOM 4008 O O . PHE B 1 106 ? -6.324 -23.5 -26.391 1 64 106 PHE B O 1
ATOM 4015 N N . LEU B 1 107 ? -4.773 -24.172 -27.906 1 53.88 107 LEU B N 1
ATOM 4016 C CA . LEU B 1 107 ? -5.293 -23.328 -28.984 1 53.88 107 LEU B CA 1
ATOM 4017 C C . LEU B 1 107 ? -6.602 -23.891 -29.531 1 53.88 107 LEU B C 1
ATOM 4019 O O . LEU B 1 107 ? -6.957 -25.047 -29.25 1 53.88 107 LEU B O 1
ATOM 4023 N N . ASP B 1 108 ? -7.34 -23.047 -30.172 1 53.12 108 ASP B N 1
ATOM 4024 C CA . ASP B 1 108 ? -8.609 -23.422 -30.781 1 53.12 108 ASP B CA 1
ATOM 4025 C C . ASP B 1 108 ? -8.469 -24.734 -31.547 1 53.12 108 ASP B C 1
ATOM 4027 O O . ASP B 1 108 ? -7.527 -24.906 -32.344 1 53.12 108 ASP B O 1
ATOM 4031 N N . GLY B 1 109 ? -9.336 -25.688 -31.266 1 49.41 109 GLY B N 1
ATOM 4032 C CA . GLY B 1 109 ? -9.383 -26.938 -32 1 49.41 109 GLY B CA 1
ATOM 4033 C C . GLY B 1 109 ? -8.586 -28.047 -31.328 1 49.41 109 GLY B C 1
ATOM 4034 O O . GLY B 1 109 ? -8.68 -29.203 -31.734 1 49.41 109 GLY B O 1
ATOM 4035 N N . GLU B 1 110 ? -7.691 -27.625 -30.406 1 54.38 110 GLU B N 1
ATOM 4036 C CA . GLU B 1 110 ? -6.887 -28.672 -29.766 1 54.38 110 GLU B CA 1
ATOM 4037 C C . GLU B 1 110 ? -7.582 -29.219 -28.531 1 54.38 110 GLU B C 1
ATOM 4039 O O . GLU B 1 110 ? -8.281 -28.5 -27.828 1 54.38 110 GLU B O 1
ATOM 4044 N N . ARG B 1 111 ? -7.863 -30.547 -28.609 1 48.38 111 ARG B N 1
ATOM 4045 C CA . ARG B 1 111 ? -8.422 -31.172 -27.422 1 48.38 111 ARG B CA 1
ATOM 4046 C C . ARG B 1 111 ? -7.344 -31.375 -26.359 1 48.38 111 ARG B C 1
ATOM 4048 O O . ARG B 1 111 ? -6.262 -31.891 -26.656 1 48.38 111 ARG B O 1
ATOM 4055 N N . GLY B 1 112 ? -7.273 -30.562 -25.344 1 52.03 112 GLY B N 1
ATOM 4056 C CA . GLY B 1 112 ? -6.309 -30.703 -24.266 1 52.03 112 GLY B CA 1
ATOM 4057 C C . GLY B 1 112 ? -6.391 -32.031 -23.562 1 52.03 112 GLY B C 1
ATOM 4058 O O . GLY B 1 112 ? -7.473 -32.625 -23.469 1 52.03 112 GLY B O 1
ATOM 4059 N N . HIS B 1 113 ? -5.41 -33 -23.656 1 48.12 113 HIS B N 1
ATOM 4060 C CA . HIS B 1 113 ? -5.375 -34.219 -22.844 1 48.12 113 HIS B CA 1
ATOM 4061 C C . HIS B 1 113 ? -4.777 -33.938 -21.469 1 48.12 113 HIS B C 1
ATOM 4063 O O . HIS B 1 113 ? -3.666 -33.406 -21.375 1 48.12 113 HIS B O 1
ATOM 4069 N N . SER B 1 114 ? -5.488 -33.344 -20.578 1 49.5 114 SER B N 1
ATOM 4070 C CA . SER B 1 114 ? -4.891 -33.094 -19.266 1 49.5 114 SER B CA 1
ATOM 4071 C C . SER B 1 114 ? -4.793 -34.375 -18.453 1 49.5 114 SER B C 1
ATOM 4073 O O . SER B 1 114 ? -5.742 -35.156 -18.406 1 49.5 114 SER B O 1
ATOM 4075 N N . GLN B 1 115 ? -3.701 -35.031 -18.359 1 45.81 115 GLN B N 1
ATOM 4076 C CA . GLN B 1 115 ? -3.496 -36.062 -17.344 1 45.81 115 GLN B CA 1
ATOM 4077 C C . GLN B 1 115 ? -3.699 -35.469 -15.945 1 45.81 115 GLN B C 1
ATOM 4079 O O . GLN B 1 115 ? -2.863 -34.719 -15.453 1 45.81 115 GLN B O 1
ATOM 4084 N N . ASP B 1 116 ? -4.887 -35.156 -15.555 1 48.06 116 ASP B N 1
ATOM 4085 C CA . ASP B 1 116 ? -5.281 -34.5 -14.312 1 48.06 116 ASP B CA 1
ATOM 4086 C C . ASP B 1 116 ? -4.887 -35.344 -13.094 1 48.06 116 ASP B C 1
ATOM 4088 O O . ASP B 1 116 ? -5.203 -36.531 -13.023 1 48.06 116 ASP B O 1
ATOM 4092 N N . SER B 1 117 ? -3.861 -35.125 -12.438 1 48 117 SER B N 1
ATOM 4093 C CA . SER B 1 117 ? -3.648 -35.75 -11.133 1 48 117 SER B CA 1
ATOM 4094 C C . SER B 1 117 ? -4.855 -35.531 -10.227 1 48 117 SER B C 1
ATOM 4096 O O . SER B 1 117 ? -5.402 -34.438 -10.141 1 48 117 SER B O 1
ATOM 4098 N N . HIS B 1 118 ? -5.602 -36.625 -9.844 1 46.56 118 HIS B N 1
ATOM 4099 C CA . HIS B 1 118 ? -6.898 -36.812 -9.203 1 46.56 118 HIS B CA 1
ATOM 4100 C C . HIS B 1 118 ? -6.984 -36 -7.898 1 46.56 118 HIS B C 1
ATOM 4102 O O . HIS B 1 118 ? -8.016 -35.406 -7.605 1 46.56 118 HIS B O 1
ATOM 4108 N N . ALA B 1 119 ? -6.035 -36.125 -7.027 1 45.09 119 ALA B N 1
ATOM 4109 C CA . ALA B 1 119 ? -6.297 -35.812 -5.621 1 45.09 119 ALA B CA 1
ATOM 4110 C C . ALA B 1 119 ? -6.457 -34.312 -5.402 1 45.09 119 ALA B C 1
ATOM 4112 O O . ALA B 1 119 ? -7.355 -33.875 -4.676 1 45.09 119 ALA B O 1
ATOM 4113 N N . ALA B 1 120 ? -5.551 -33.469 -5.82 1 49.5 120 ALA B N 1
ATOM 4114 C CA . ALA B 1 120 ? -5.57 -32.062 -5.516 1 49.5 120 ALA B CA 1
ATOM 4115 C C . ALA B 1 120 ? -6.75 -31.359 -6.195 1 49.5 120 ALA B C 1
ATOM 4117 O O . ALA B 1 120 ? -7.258 -30.344 -5.699 1 49.5 120 ALA B O 1
ATOM 4118 N N . GLN B 1 121 ? -7.316 -32.031 -7.215 1 54.38 121 GLN B N 1
ATOM 4119 C CA . GLN B 1 121 ? -8.43 -31.562 -8.031 1 54.38 121 GLN B CA 1
ATOM 4120 C C . GLN B 1 121 ? -9.703 -31.406 -7.203 1 54.38 121 GLN B C 1
ATOM 4122 O O . GLN B 1 121 ? -10.461 -30.453 -7.387 1 54.38 121 GLN B O 1
ATOM 4127 N N . GLN B 1 122 ? -9.695 -32.312 -6.164 1 55.19 122 GLN B N 1
ATOM 4128 C CA . GLN B 1 122 ? -10.992 -32.469 -5.52 1 55.19 122 GLN B CA 1
ATOM 4129 C C . GLN B 1 122 ? -11.258 -31.312 -4.559 1 55.19 122 GLN B C 1
ATOM 4131 O O . GLN B 1 122 ? -12.406 -30.891 -4.375 1 55.19 122 GLN B O 1
ATOM 4136 N N . GLN B 1 123 ? -10.219 -30.766 -4.07 1 55.47 123 GLN B N 1
ATOM 4137 C CA . GLN B 1 123 ? -10.492 -29.828 -2.996 1 55.47 123 GLN B CA 1
ATOM 4138 C C . GLN B 1 123 ? -11.078 -28.531 -3.545 1 55.47 123 GLN B C 1
ATOM 4140 O O . GLN B 1 123 ? -12.062 -28 -3.014 1 55.47 123 GLN B O 1
ATOM 4145 N N . LEU B 1 124 ? -10.477 -27.984 -4.676 1 59.5 124 LEU B N 1
ATOM 4146 C CA . LEU B 1 124 ? -10.977 -26.719 -5.207 1 59.5 124 LEU B CA 1
ATOM 4147 C C . LEU B 1 124 ? -12.375 -26.891 -5.797 1 59.5 124 LEU B C 1
ATOM 4149 O O . LEU B 1 124 ? -13.25 -26.047 -5.605 1 59.5 124 LEU B O 1
ATOM 4153 N N . LEU B 1 125 ? -12.508 -28.125 -6.418 1 60.41 125 LEU B N 1
ATOM 4154 C CA . LEU B 1 125 ? -13.766 -28.438 -7.094 1 60.41 125 LEU B CA 1
ATOM 4155 C C . LEU B 1 125 ? -14.898 -28.578 -6.09 1 60.41 125 LEU B C 1
ATOM 4157 O O . LEU B 1 125 ? -16.031 -28.156 -6.348 1 60.41 125 LEU B O 1
ATOM 4161 N N . HIS B 1 126 ? -14.43 -29.125 -4.996 1 61.75 126 HIS B N 1
ATOM 4162 C CA . HIS B 1 126 ? -15.477 -29.344 -4.004 1 61.75 126 HIS B CA 1
ATOM 4163 C C . HIS B 1 126 ? -16.078 -28.031 -3.533 1 61.75 126 HIS B C 1
ATOM 4165 O O . HIS B 1 126 ? -17.281 -27.953 -3.242 1 61.75 126 HIS B O 1
ATOM 4171 N N . PHE B 1 127 ? -15.305 -27.062 -3.654 1 61.09 127 PHE B N 1
ATOM 4172 C CA . PHE B 1 127 ? -15.797 -25.781 -3.15 1 61.09 127 PHE B CA 1
ATOM 4173 C C . PHE B 1 127 ? -16.562 -25.031 -4.234 1 61.09 127 PHE B C 1
ATOM 4175 O O . PHE B 1 127 ? -17.531 -24.328 -3.943 1 61.09 127 PHE B O 1
ATOM 4182 N N . PHE B 1 128 ? -16.203 -25.328 -5.441 1 61.81 128 PHE B N 1
ATOM 4183 C CA . PHE B 1 128 ? -16.719 -24.406 -6.434 1 61.81 128 PHE B CA 1
ATOM 4184 C C . PHE B 1 128 ? -17.516 -25.141 -7.504 1 61.81 128 PHE B C 1
ATOM 4186 O O . PHE B 1 128 ? -18.234 -24.531 -8.289 1 61.81 128 PHE B O 1
ATOM 4193 N N . ASP B 1 129 ? -17.297 -26.516 -7.434 1 58.44 129 ASP B N 1
ATOM 4194 C CA . ASP B 1 129 ? -18.031 -27.297 -8.422 1 58.44 129 ASP B CA 1
ATOM 4195 C C . ASP B 1 129 ? -19.484 -27.469 -8.031 1 58.44 129 ASP B C 1
ATOM 4197 O O . ASP B 1 129 ? -19.859 -28.438 -7.359 1 58.44 129 ASP B O 1
ATOM 4201 N N . ARG B 1 130 ? -20.25 -26.531 -8.422 1 55.88 130 ARG B N 1
ATOM 4202 C CA . ARG B 1 130 ? -21.641 -26.359 -8.039 1 55.88 130 ARG B CA 1
ATOM 4203 C C . ARG B 1 130 ? -22.484 -27.562 -8.469 1 55.88 130 ARG B C 1
ATOM 4205 O O . ARG B 1 130 ? -23.344 -28.016 -7.719 1 55.88 130 ARG B O 1
ATOM 4212 N N . ASP B 1 131 ? -22.328 -27.938 -9.727 1 55.91 131 ASP B N 1
ATOM 4213 C CA . ASP B 1 131 ? -23.203 -28.953 -10.305 1 55.91 131 ASP B CA 1
ATOM 4214 C C . ASP B 1 131 ? -22.625 -30.344 -10.133 1 55.91 131 ASP B C 1
ATOM 4216 O O . ASP B 1 131 ? -23.156 -31.312 -10.688 1 55.91 131 ASP B O 1
ATOM 4220 N N . GLN B 1 132 ? -21.5 -30.344 -9.203 1 60.78 132 GLN B N 1
ATOM 4221 C CA . GLN B 1 132 ? -20.828 -31.609 -8.93 1 60.78 132 GLN B CA 1
ATOM 4222 C C . GLN B 1 132 ? -20.484 -32.344 -10.219 1 60.78 132 GLN B C 1
ATOM 4224 O O . GLN B 1 132 ? -20.594 -33.562 -10.289 1 60.78 132 GLN B O 1
ATOM 4229 N N . SER B 1 133 ? -20.375 -31.469 -11.352 1 62.44 133 SER B N 1
ATOM 4230 C CA . SER B 1 133 ? -20.016 -32.062 -12.633 1 62.44 133 SER B CA 1
ATOM 4231 C C . SER B 1 133 ? -18.547 -32.438 -12.664 1 62.44 133 SER B C 1
ATOM 4233 O O . SER B 1 133 ? -18.109 -33.188 -13.539 1 62.44 133 SER B O 1
ATOM 4235 N N . GLY B 1 134 ? -17.797 -31.906 -11.609 1 71.75 134 GLY B N 1
ATOM 4236 C CA . GLY B 1 134 ? -16.375 -32.156 -11.594 1 71.75 134 GLY B CA 1
ATOM 4237 C C . GLY B 1 134 ? -15.586 -31.172 -12.445 1 71.75 134 GLY B C 1
ATOM 4238 O O . GLY B 1 134 ? -14.367 -31.312 -12.602 1 71.75 134 GLY B O 1
ATOM 4239 N N . THR B 1 135 ? -16.375 -30.219 -13.07 1 80.94 135 THR B N 1
ATOM 4240 C CA . THR B 1 135 ? -15.758 -29.188 -13.898 1 80.94 135 THR B CA 1
ATOM 4241 C C . THR B 1 135 ? -16.281 -27.812 -13.539 1 80.94 135 THR B C 1
ATOM 4243 O O . THR B 1 135 ? -17.266 -27.688 -12.805 1 80.94 135 THR B O 1
ATOM 4246 N N . LEU B 1 136 ? -15.578 -26.812 -13.93 1 83.31 136 LEU B N 1
ATOM 4247 C CA . LEU B 1 136 ? -15.93 -25.438 -13.609 1 83.31 136 LEU B CA 1
ATOM 4248 C C . LEU B 1 136 ? -16.344 -24.672 -14.867 1 83.31 136 LEU B C 1
ATOM 4250 O O . LEU B 1 136 ? -15.617 -24.688 -15.867 1 83.31 136 LEU B O 1
ATOM 4254 N N . ASP B 1 137 ? -17.469 -24.078 -14.836 1 80.75 137 ASP B N 1
ATOM 4255 C CA . ASP B 1 137 ? -17.891 -23.219 -15.93 1 80.75 137 ASP B CA 1
ATOM 4256 C C . ASP B 1 137 ? -17.312 -21.812 -15.766 1 80.75 137 ASP B C 1
ATOM 4258 O O . ASP B 1 137 ? -16.578 -21.531 -14.82 1 80.75 137 ASP B O 1
ATOM 4262 N N . PHE B 1 138 ? -17.625 -20.938 -16.688 1 79.56 138 PHE B N 1
ATOM 4263 C CA . PHE B 1 138 ? -17.031 -19.609 -16.703 1 79.56 138 PHE B CA 1
ATOM 4264 C C . PHE B 1 138 ? -17.438 -18.812 -15.469 1 79.56 138 PHE B C 1
ATOM 4266 O O . PHE B 1 138 ? -16.625 -18.094 -14.891 1 79.56 138 PHE B O 1
ATOM 4273 N N . ASN B 1 139 ? -18.641 -18.828 -15.109 1 73.06 139 ASN B N 1
ATOM 4274 C CA . ASN B 1 139 ? -19.125 -18.078 -13.953 1 73.06 139 ASN B CA 1
ATOM 4275 C C . ASN B 1 139 ? -18.406 -18.516 -12.672 1 73.06 139 ASN B C 1
ATOM 4277 O O . ASN B 1 139 ? -18.078 -17.688 -11.828 1 73.06 139 ASN B O 1
ATOM 4281 N N . GLU B 1 140 ? -18.219 -19.812 -12.578 1 77.81 140 GLU B N 1
ATOM 4282 C CA . GLU B 1 140 ? -17.484 -20.328 -11.43 1 77.81 140 GLU B CA 1
ATOM 4283 C C . GLU B 1 140 ? -16.031 -19.875 -11.453 1 77.81 140 GLU B C 1
ATOM 4285 O O . GLU B 1 140 ? -15.453 -19.562 -10.406 1 77.81 140 GLU B O 1
ATOM 4290 N N . PHE B 1 141 ? -15.562 -19.859 -12.578 1 82.75 141 PHE B N 1
ATOM 4291 C CA . PHE B 1 141 ? -14.195 -19.375 -12.758 1 82.75 141 PHE B CA 1
ATOM 4292 C C . PHE B 1 141 ? -14.078 -17.922 -12.32 1 82.75 141 PHE B C 1
ATOM 4294 O O . PHE B 1 141 ? -13.141 -17.547 -11.594 1 82.75 141 PHE B O 1
ATOM 4301 N N . VAL B 1 142 ? -14.984 -17.125 -12.711 1 76.5 142 VAL B N 1
ATOM 4302 C CA . VAL B 1 142 ? -14.984 -15.703 -12.367 1 76.5 142 VAL B CA 1
ATOM 4303 C C . VAL B 1 142 ? -15.078 -15.547 -10.852 1 76.5 142 VAL B C 1
ATOM 4305 O O . VAL B 1 142 ? -14.406 -14.695 -10.266 1 76.5 142 VAL B O 1
ATOM 4308 N N . LEU B 1 143 ? -15.836 -16.312 -10.289 1 75.38 143 LEU B N 1
ATOM 4309 C CA . LEU B 1 143 ? -15.992 -16.266 -8.844 1 75.38 143 LEU B CA 1
ATOM 4310 C C . LEU B 1 143 ? -14.672 -16.594 -8.141 1 75.38 143 LEU B C 1
ATOM 4312 O O . LEU B 1 143 ? -14.312 -15.953 -7.152 1 75.38 143 LEU B O 1
ATOM 4316 N N . ILE B 1 144 ? -14.031 -17.594 -8.625 1 80.5 144 ILE B N 1
ATOM 4317 C CA . ILE B 1 144 ? -12.734 -17.969 -8.07 1 80.5 144 ILE B CA 1
ATOM 4318 C C . ILE B 1 144 ? -11.766 -16.797 -8.172 1 80.5 144 ILE B C 1
ATOM 4320 O O . ILE B 1 144 ? -11.047 -16.484 -7.219 1 80.5 144 ILE B O 1
ATOM 4324 N N . VAL B 1 145 ? -11.812 -16.188 -9.281 1 80.56 145 VAL B N 1
ATOM 4325 C CA . VAL B 1 145 ? -10.922 -15.062 -9.531 1 80.56 145 VAL B CA 1
ATOM 4326 C C . VAL B 1 145 ? -11.227 -13.938 -8.555 1 80.56 145 VAL B C 1
ATOM 4328 O O . VAL B 1 145 ? -10.312 -13.352 -7.969 1 80.56 145 VAL B O 1
ATOM 4331 N N . ILE B 1 146 ? -12.422 -13.633 -8.352 1 74.12 146 ILE B N 1
ATOM 4332 C CA . ILE B 1 146 ? -12.844 -12.57 -7.445 1 74.12 146 ILE B CA 1
ATOM 4333 C C . ILE B 1 146 ? -12.391 -12.898 -6.023 1 74.12 146 ILE B C 1
ATOM 4335 O O . ILE B 1 146 ? -11.82 -12.039 -5.34 1 74.12 146 ILE B O 1
ATOM 4339 N N . CYS B 1 147 ? -12.617 -14.102 -5.633 1 77.06 147 CYS B N 1
ATOM 4340 C CA . CYS B 1 147 ? -12.25 -14.523 -4.289 1 77.06 147 CYS B CA 1
ATOM 4341 C C . CYS B 1 147 ? -10.742 -14.453 -4.086 1 77.06 147 CYS B C 1
ATOM 4343 O O . CYS B 1 147 ? -10.266 -14 -3.041 1 77.06 147 CYS B O 1
ATOM 4345 N N . LEU B 1 148 ? -10.039 -14.859 -5.066 1 80.25 148 LEU B N 1
ATOM 4346 C CA . LEU B 1 148 ? -8.586 -14.906 -4.969 1 80.25 148 LEU B CA 1
ATOM 4347 C C . LEU B 1 148 ? -7.992 -13.5 -5.004 1 80.25 148 LEU B C 1
ATOM 4349 O O . LEU B 1 148 ? -6.844 -13.297 -4.613 1 80.25 148 LEU B O 1
ATOM 4353 N N . SER B 1 149 ? -8.734 -12.602 -5.48 1 75.75 149 SER B N 1
ATOM 4354 C CA . SER B 1 149 ? -8.242 -11.234 -5.613 1 75.75 149 SER B CA 1
ATOM 4355 C C . SER B 1 149 ? -8.273 -10.5 -4.277 1 75.75 149 SER B C 1
ATOM 4357 O O . SER B 1 149 ? -7.691 -9.422 -4.141 1 75.75 149 SER B O 1
ATOM 4359 N N . VAL B 1 150 ? -8.898 -11.055 -3.268 1 76.19 150 VAL B N 1
ATOM 4360 C CA . VAL B 1 150 ? -8.953 -10.445 -1.941 1 76.19 150 VAL B CA 1
ATOM 4361 C C . VAL B 1 150 ? -7.66 -10.75 -1.184 1 76.19 150 VAL B C 1
ATOM 4363 O O . VAL B 1 150 ? -7.379 -11.906 -0.864 1 76.19 150 VAL B O 1
ATOM 4366 N N . PRO B 1 151 ? -6.922 -9.695 -0.95 1 76.19 151 PRO B N 1
ATOM 4367 C CA . PRO B 1 151 ? -5.727 -9.961 -0.149 1 76.19 151 PRO B CA 1
ATOM 4368 C C . PRO B 1 151 ? -6.055 -10.461 1.257 1 76.19 151 PRO B C 1
ATOM 4370 O O . PRO B 1 151 ? -7.047 -10.031 1.852 1 76.19 151 PRO B O 1
ATOM 4373 N N . GLU B 1 152 ? -5.211 -11.312 1.723 1 78.75 152 GLU B N 1
ATOM 4374 C CA . GLU B 1 152 ? -5.434 -11.906 3.039 1 78.75 152 GLU B CA 1
ATOM 4375 C C . GLU B 1 152 ? -5.582 -10.828 4.109 1 78.75 152 GLU B C 1
ATOM 4377 O O . GLU B 1 152 ? -6.438 -10.938 4.992 1 78.75 152 GLU B O 1
ATOM 4382 N N . LYS B 1 153 ? -4.824 -9.812 4.062 1 77.38 153 LYS B N 1
ATOM 4383 C CA . LYS B 1 153 ? -4.816 -8.773 5.082 1 77.38 153 LYS B CA 1
ATOM 4384 C C . LYS B 1 153 ? -6.117 -7.969 5.062 1 77.38 153 LYS B C 1
ATOM 4386 O O . LYS B 1 153 ? -6.453 -7.301 6.039 1 77.38 153 LYS B O 1
ATOM 4391 N N . ASP B 1 154 ? -6.848 -8.023 3.998 1 79.88 154 ASP B N 1
ATOM 4392 C CA . ASP B 1 154 ? -8.016 -7.16 3.834 1 79.88 154 ASP B CA 1
ATOM 4393 C C . ASP B 1 154 ? -9.305 -7.961 3.93 1 79.88 154 ASP B C 1
ATOM 4395 O O . ASP B 1 154 ? -10.391 -7.43 3.689 1 79.88 154 ASP B O 1
ATOM 4399 N N . ILE B 1 155 ? -9.25 -9.242 4.258 1 83.94 155 ILE B N 1
ATOM 4400 C CA . ILE B 1 155 ? -10.422 -10.109 4.332 1 83.94 155 ILE B CA 1
ATOM 4401 C C . ILE B 1 155 ? -11.438 -9.516 5.309 1 83.94 155 ILE B C 1
ATOM 4403 O O . ILE B 1 155 ? -12.633 -9.477 5.023 1 83.94 155 ILE B O 1
ATOM 4407 N N . GLU B 1 156 ? -10.984 -9.055 6.406 1 87.19 156 GLU B N 1
ATOM 4408 C CA . GLU B 1 156 ? -11.883 -8.5 7.41 1 87.19 156 GLU B CA 1
ATOM 4409 C C . GLU B 1 156 ? -12.578 -7.242 6.891 1 87.19 156 GLU B C 1
ATOM 4411 O O . GLU B 1 156 ? -13.766 -7.035 7.148 1 87.19 156 GLU B O 1
ATOM 4416 N N . VAL B 1 157 ? -11.875 -6.445 6.219 1 84.38 157 VAL B N 1
ATOM 4417 C CA . VAL B 1 157 ? -12.438 -5.215 5.676 1 84.38 157 VAL B CA 1
ATOM 4418 C C . VAL B 1 157 ? -13.523 -5.551 4.648 1 84.38 157 VAL B C 1
ATOM 4420 O O . VAL B 1 157 ? -14.594 -4.945 4.652 1 84.38 157 VAL B O 1
ATOM 4423 N N . VAL B 1 158 ? -13.258 -6.488 3.738 1 83.69 158 VAL B N 1
ATOM 4424 C CA . VAL B 1 158 ? -14.234 -6.91 2.738 1 83.69 158 VAL B CA 1
ATOM 4425 C C . VAL B 1 158 ? -15.492 -7.426 3.432 1 83.69 158 VAL B C 1
ATOM 4427 O O . VAL B 1 158 ? -16.609 -7.094 3.029 1 83.69 158 VAL B O 1
ATOM 4430 N N . PHE B 1 159 ? -15.219 -8.195 4.469 1 86.06 159 PHE B N 1
ATOM 4431 C CA . PHE B 1 159 ? -16.328 -8.711 5.258 1 86.06 159 PHE B CA 1
ATOM 4432 C C . PHE B 1 159 ? -17.172 -7.574 5.82 1 86.06 159 PHE B C 1
ATOM 4434 O O . PHE B 1 159 ? -18.406 -7.602 5.727 1 86.06 159 PHE B O 1
ATOM 4441 N N . ASP B 1 160 ? -16.531 -6.594 6.367 1 85.25 160 ASP B N 1
ATOM 4442 C CA . ASP B 1 160 ? -17.219 -5.465 6.992 1 85.25 160 ASP B CA 1
ATOM 4443 C C . ASP B 1 160 ? -18.031 -4.68 5.973 1 85.25 160 ASP B C 1
ATOM 4445 O O . ASP B 1 160 ? -19.109 -4.176 6.289 1 85.25 160 ASP B O 1
ATOM 4449 N N . VAL B 1 161 ? -17.531 -4.586 4.762 1 83.69 161 VAL B N 1
ATOM 4450 C CA . VAL B 1 161 ? -18.234 -3.84 3.715 1 83.69 161 VAL B CA 1
ATOM 4451 C C . VAL B 1 161 ? -19.422 -4.641 3.215 1 83.69 161 VAL B C 1
ATOM 4453 O O . VAL B 1 161 ? -20.469 -4.07 2.898 1 83.69 161 VAL B O 1
ATOM 4456 N N . MET B 1 162 ? -19.25 -5.914 3.154 1 83.38 162 MET B N 1
ATOM 4457 C CA . MET B 1 162 ? -20.297 -6.773 2.611 1 83.38 162 MET B CA 1
ATOM 4458 C C . MET B 1 162 ? -21.453 -6.906 3.594 1 83.38 162 MET B C 1
ATOM 4460 O O . MET B 1 162 ? -22.594 -7.148 3.189 1 83.38 162 MET B O 1
ATOM 4464 N N . ASP B 1 163 ? -21.062 -6.762 4.867 1 84.94 163 ASP B N 1
ATOM 4465 C CA . ASP B 1 163 ? -22.109 -6.812 5.895 1 84.94 163 ASP B CA 1
ATOM 4466 C C . ASP B 1 163 ? -22.938 -5.527 5.906 1 84.94 163 ASP B C 1
ATOM 4468 O O . ASP B 1 163 ? -22.797 -4.703 6.812 1 84.94 163 ASP B O 1
ATOM 4472 N N . LEU B 1 164 ? -23.812 -5.438 5.059 1 76.81 164 LEU B N 1
ATOM 4473 C CA . LEU B 1 164 ? -24.562 -4.215 4.758 1 76.81 164 LEU B CA 1
ATOM 4474 C C . LEU B 1 164 ? -25.422 -3.791 5.941 1 76.81 164 LEU B C 1
ATOM 4476 O O . LEU B 1 164 ? -25.594 -2.598 6.191 1 76.81 164 LEU B O 1
ATOM 4480 N N . ASP B 1 165 ? -25.984 -4.66 6.609 1 78.31 165 ASP B N 1
ATOM 4481 C CA . ASP B 1 165 ? -26.891 -4.273 7.695 1 78.31 165 ASP B CA 1
ATOM 4482 C C . ASP B 1 165 ? -26.156 -4.277 9.039 1 78.31 165 ASP B C 1
ATOM 4484 O O . ASP B 1 165 ? -26.781 -4.094 10.086 1 78.31 165 ASP B O 1
ATOM 4488 N N . ASN B 1 166 ? -24.812 -4.645 9.047 1 79.69 166 ASN B N 1
ATOM 4489 C CA . ASN B 1 166 ? -23.922 -4.559 10.195 1 79.69 166 ASN B CA 1
ATOM 4490 C C . ASN B 1 166 ? -24.359 -5.508 11.312 1 79.69 166 ASN B C 1
ATOM 4492 O O . ASN B 1 166 ? -24.312 -5.148 12.484 1 79.69 166 ASN B O 1
ATOM 4496 N N . ASN B 1 167 ? -24.875 -6.621 10.953 1 84.12 167 ASN B N 1
ATOM 4497 C CA . ASN B 1 167 ? -25.328 -7.551 11.977 1 84.12 167 ASN B CA 1
ATOM 4498 C C . ASN B 1 167 ? -24.266 -8.602 12.289 1 84.12 167 ASN B C 1
ATOM 4500 O O . ASN B 1 167 ? -24.516 -9.555 13.023 1 84.12 167 ASN B O 1
ATOM 4504 N N . GLY B 1 168 ? -23.094 -8.492 11.648 1 84.69 168 GLY B N 1
ATOM 4505 C CA . GLY B 1 168 ? -21.953 -9.336 11.992 1 84.69 168 GLY B CA 1
ATOM 4506 C C . GLY B 1 168 ? -21.891 -10.602 11.156 1 84.69 168 GLY B C 1
ATOM 4507 O O . GLY B 1 168 ? -20.984 -11.422 11.336 1 84.69 168 GLY B O 1
ATOM 4508 N N . VAL B 1 169 ? -22.938 -10.742 10.305 1 87 169 VAL B N 1
ATOM 4509 C CA . VAL B 1 169 ? -22.922 -11.898 9.414 1 87 169 VAL B CA 1
ATOM 4510 C C . VAL B 1 169 ? -23.234 -11.469 7.988 1 87 169 VAL B C 1
ATOM 4512 O O . VAL B 1 169 ? -23.938 -10.477 7.777 1 87 169 VAL B O 1
ATOM 4515 N N . ILE B 1 170 ? -22.641 -12.148 7.078 1 85.5 170 ILE B N 1
ATOM 4516 C CA . ILE B 1 170 ? -22.984 -11.945 5.676 1 85.5 170 ILE B CA 1
ATOM 4517 C C . ILE B 1 170 ? -24.047 -12.961 5.258 1 85.5 170 ILE B C 1
ATOM 4519 O O . ILE B 1 170 ? -23.797 -14.172 5.289 1 85.5 170 ILE B O 1
ATOM 4523 N N . ASP B 1 171 ? -25.156 -12.469 5.004 1 82 171 ASP B N 1
ATOM 4524 C CA . ASP B 1 171 ? -26.188 -13.391 4.551 1 82 171 ASP B CA 1
ATOM 4525 C C . ASP B 1 171 ? -26.141 -13.578 3.035 1 82 171 ASP B C 1
ATOM 4527 O O . ASP B 1 171 ? -25.312 -12.953 2.355 1 82 171 ASP B O 1
ATOM 4531 N N . GLU B 1 172 ? -26.922 -14.492 2.574 1 76.94 172 GLU B N 1
ATOM 4532 C CA . GLU B 1 172 ? -26.891 -14.875 1.164 1 76.94 172 GLU B CA 1
ATOM 4533 C C . GLU B 1 172 ? -27.234 -13.688 0.267 1 76.94 172 GLU B C 1
ATOM 4535 O O . GLU B 1 172 ? -26.641 -13.508 -0.792 1 76.94 172 GLU B O 1
ATOM 4540 N N . GLU B 1 173 ? -28.125 -12.93 0.722 1 77.44 173 GLU B N 1
ATOM 4541 C CA . GLU B 1 173 ? -28.562 -11.789 -0.079 1 77.44 173 GLU B CA 1
ATOM 4542 C C . GLU B 1 173 ? -27.453 -10.75 -0.19 1 77.44 173 GLU B C 1
ATOM 4544 O O . GLU B 1 173 ? -27.219 -10.203 -1.269 1 77.44 173 GLU B O 1
ATOM 4549 N N . GLU B 1 174 ? -26.828 -10.461 0.884 1 80.81 174 GLU B N 1
ATOM 4550 C CA . GLU B 1 174 ? -25.703 -9.516 0.887 1 80.81 174 GLU B CA 1
ATOM 4551 C C . GLU B 1 174 ? -24.594 -9.984 -0.038 1 80.81 174 GLU B C 1
ATOM 4553 O O . GLU B 1 174 ? -24.047 -9.188 -0.812 1 80.81 174 GLU B O 1
ATOM 4558 N N . PHE B 1 175 ? -24.344 -11.234 0.061 1 75.56 175 PHE B N 1
ATOM 4559 C CA . PHE B 1 175 ? -23.297 -11.805 -0.76 1 75.56 175 PHE B CA 1
ATOM 4560 C C . PHE B 1 175 ? -23.641 -11.703 -2.24 1 75.56 175 PHE B C 1
ATOM 4562 O O . PHE B 1 175 ? -22.797 -11.312 -3.055 1 75.56 175 PHE B O 1
ATOM 4569 N N . LYS B 1 176 ? -24.812 -12.031 -2.57 1 71.75 176 LYS B N 1
ATOM 4570 C CA . LYS B 1 176 ? -25.281 -11.984 -3.955 1 71.75 176 LYS B CA 1
ATOM 4571 C C . LYS B 1 176 ? -25.203 -10.57 -4.512 1 71.75 176 LYS B C 1
ATOM 4573 O O . LYS B 1 176 ? -24.812 -10.375 -5.668 1 71.75 176 LYS B O 1
ATOM 4578 N N . GLN B 1 177 ? -25.531 -9.703 -3.697 1 73.06 177 GLN B N 1
ATOM 4579 C CA . GLN B 1 177 ? -25.516 -8.312 -4.129 1 73.06 177 GLN B CA 1
ATOM 4580 C C . GLN B 1 177 ? -24.109 -7.852 -4.469 1 73.06 177 GLN B C 1
ATOM 4582 O O . GLN B 1 177 ? -23.891 -7.211 -5.5 1 73.06 177 GLN B O 1
ATOM 4587 N N . VAL B 1 178 ? -23.234 -8.188 -3.615 1 72.06 178 VAL B N 1
ATOM 4588 C CA . VAL B 1 178 ? -21.844 -7.781 -3.809 1 72.06 178 VAL B CA 1
ATOM 4589 C C . VAL B 1 178 ? -21.266 -8.492 -5.031 1 72.06 178 VAL B C 1
ATOM 4591 O O . VAL B 1 178 ? -20.594 -7.867 -5.855 1 72.06 178 VAL B O 1
ATOM 4594 N N . LEU B 1 179 ? -21.641 -9.758 -5.113 1 68.31 179 LEU B N 1
ATOM 4595 C CA . LEU B 1 179 ? -21.141 -10.531 -6.246 1 68.31 179 LEU B CA 1
ATOM 4596 C C . LEU B 1 179 ? -21.672 -9.977 -7.562 1 68.31 179 LEU B C 1
ATOM 4598 O O . LEU B 1 179 ? -20.938 -9.875 -8.547 1 68.31 179 LEU B O 1
ATOM 4602 N N . ALA B 1 180 ? -22.922 -9.703 -7.551 1 66.75 180 ALA B N 1
ATOM 4603 C CA . ALA B 1 180 ? -23.562 -9.148 -8.75 1 66.75 180 ALA B CA 1
ATOM 4604 C C . ALA B 1 180 ? -22.891 -7.84 -9.164 1 66.75 180 ALA B C 1
ATOM 4606 O O . ALA B 1 180 ? -22.672 -7.594 -10.352 1 66.75 180 ALA B O 1
ATOM 4607 N N . GLN B 1 181 ? -22.562 -7.102 -8.203 1 68.44 181 GLN B N 1
ATOM 4608 C CA . GLN B 1 181 ? -21.938 -5.816 -8.492 1 68.44 181 GLN B CA 1
ATOM 4609 C C . GLN B 1 181 ? -20.516 -6.012 -9.008 1 68.44 181 GLN B C 1
ATOM 4611 O O . GLN B 1 181 ? -20.078 -5.316 -9.93 1 68.44 181 GLN B O 1
ATOM 4616 N N . LEU B 1 182 ? -19.844 -6.934 -8.422 1 64.12 182 LEU B N 1
ATOM 4617 C CA . LEU B 1 182 ? -18.469 -7.223 -8.844 1 64.12 182 LEU B CA 1
ATOM 4618 C C . LEU B 1 182 ? -18.453 -7.777 -10.258 1 64.12 182 LEU B C 1
ATOM 4620 O O . LEU B 1 182 ? -17.562 -7.43 -11.055 1 64.12 182 LEU B O 1
ATOM 4624 N N . GLU B 1 183 ? -19.406 -8.617 -10.555 1 62.31 183 GLU B N 1
ATOM 4625 C CA . GLU B 1 183 ? -19.531 -9.195 -11.891 1 62.31 183 GLU B CA 1
ATOM 4626 C C . GLU B 1 183 ? -19.812 -8.117 -12.93 1 62.31 183 GLU B C 1
ATOM 4628 O O . GLU B 1 183 ? -19.25 -8.141 -14.031 1 62.31 183 GLU B O 1
ATOM 4633 N N . ARG B 1 184 ? -20.734 -7.285 -12.609 1 61.47 184 ARG B N 1
ATOM 4634 C CA . ARG B 1 184 ? -21.078 -6.188 -13.508 1 61.47 184 ARG B CA 1
ATOM 4635 C C . ARG B 1 184 ? -19.875 -5.32 -13.82 1 61.47 184 ARG B C 1
ATOM 4637 O O . ARG B 1 184 ? -19.656 -4.926 -14.969 1 61.47 184 ARG B O 1
ATOM 4644 N N . ARG B 1 185 ? -19.172 -5.16 -12.867 1 56.25 185 ARG B N 1
ATOM 4645 C CA . ARG B 1 185 ? -18.031 -4.266 -13.008 1 56.25 185 ARG B CA 1
ATOM 4646 C C . ARG B 1 185 ? -16.875 -4.965 -13.719 1 56.25 185 ARG B C 1
ATOM 4648 O O . ARG B 1 185 ? -16.031 -4.312 -14.359 1 56.25 185 ARG B O 1
ATOM 4655 N N . ALA B 1 186 ? -16.688 -6.234 -13.406 1 53.62 186 ALA B N 1
ATOM 4656 C CA . ALA B 1 186 ? -15.648 -7.008 -14.07 1 53.62 186 ALA B CA 1
ATOM 4657 C C . ALA B 1 186 ? -15.891 -7.07 -15.578 1 53.62 186 ALA B C 1
ATOM 4659 O O . ALA B 1 186 ? -15.016 -7.508 -16.328 1 53.62 186 ALA B O 1
ATOM 4660 N N . GLY B 1 187 ? -16.75 -6.16 -16.141 1 48.31 187 GLY B N 1
ATOM 4661 C CA . GLY B 1 187 ? -17.078 -6.16 -17.562 1 48.31 187 GLY B CA 1
ATOM 4662 C C . GLY B 1 187 ? -17.594 -7.492 -18.062 1 48.31 187 GLY B C 1
ATOM 4663 O O . GLY B 1 187 ? -17.391 -7.852 -19.219 1 48.31 187 GLY B O 1
ATOM 4664 N N . ILE B 1 188 ? -17.828 -8.445 -17.328 1 45.16 188 ILE B N 1
ATOM 4665 C CA . ILE B 1 188 ? -18.391 -9.703 -17.812 1 45.16 188 ILE B CA 1
ATOM 4666 C C . ILE B 1 188 ? -19.656 -9.422 -18.609 1 45.16 188 ILE B C 1
ATOM 4668 O O . ILE B 1 188 ? -20.641 -8.922 -18.062 1 45.16 188 ILE B O 1
ATOM 4672 N N . GLN B 1 189 ? -19.453 -8.766 -19.859 1 41.31 189 GLN B N 1
ATOM 4673 C CA . GLN B 1 189 ? -20.562 -8.547 -20.781 1 41.31 189 GLN B CA 1
ATOM 4674 C C . GLN B 1 189 ? -21.578 -9.68 -20.703 1 41.31 189 GLN B C 1
ATOM 4676 O O . GLN B 1 189 ? -21.203 -10.852 -20.641 1 41.31 189 GLN B O 1
ATOM 4681 N N . GLN B 1 190 ? -22.672 -9.398 -20.234 1 42.38 190 GLN B N 1
ATOM 4682 C CA . GLN B 1 190 ? -23.797 -10.32 -20.297 1 42.38 190 GLN B CA 1
ATOM 4683 C C . GLN B 1 190 ? -23.719 -11.203 -21.531 1 42.38 190 GLN B C 1
ATOM 4685 O O . GLN B 1 190 ? -24.188 -12.336 -21.531 1 42.38 190 GLN B O 1
ATOM 4690 N N . GLY B 1 191 ? -23.25 -10.656 -22.656 1 38.03 191 GLY B N 1
ATOM 4691 C CA . GLY B 1 191 ? -23.344 -11.359 -23.922 1 38.03 191 GLY B CA 1
ATOM 4692 C C . GLY B 1 191 ? -22.094 -12.156 -24.25 1 38.03 191 GLY B C 1
ATOM 4693 O O . GLY B 1 191 ? -21.547 -12.023 -25.344 1 38.03 191 GLY B O 1
ATOM 4694 N N . PHE B 1 192 ? -21.234 -12.406 -23.469 1 39.81 192 PHE B N 1
ATOM 4695 C CA . PHE B 1 192 ? -20.156 -13.258 -23.953 1 39.81 192 PHE B CA 1
ATOM 4696 C C . PHE B 1 192 ? -20.703 -14.445 -24.734 1 39.81 192 PHE B C 1
ATOM 4698 O O . PHE B 1 192 ? -21.328 -15.336 -24.156 1 39.81 192 PHE B O 1
ATOM 4705 N N . HIS B 1 193 ? -21.125 -14.242 -25.984 1 36.06 193 HIS B N 1
ATOM 4706 C CA . HIS B 1 193 ? -21.375 -15.297 -26.953 1 36.06 193 HIS B CA 1
ATOM 4707 C C . HIS B 1 193 ? -20.078 -16 -27.359 1 36.06 193 HIS B C 1
ATOM 4709 O O . HIS B 1 193 ? -19.188 -15.383 -27.938 1 36.06 193 HIS B O 1
ATOM 4715 N N . SER B 1 194 ? -19.406 -16.781 -26.578 1 38.88 194 SER B N 1
ATOM 4716 C CA . SER B 1 194 ? -18.438 -17.641 -27.266 1 38.88 194 SER B CA 1
ATOM 4717 C C . SER B 1 194 ? -18.875 -17.953 -28.688 1 38.88 194 SER B C 1
ATOM 4719 O O . SER B 1 194 ? -20.078 -17.969 -28.984 1 38.88 194 SER B O 1
ATOM 4721 N N . ARG B 1 195 ? -18.156 -17.672 -29.734 1 36.28 195 ARG B N 1
ATOM 4722 C CA . ARG B 1 195 ? -18.531 -18.109 -31.078 1 36.28 195 ARG B CA 1
ATOM 4723 C C . ARG B 1 195 ? -19.422 -19.344 -31.016 1 36.28 195 ARG B C 1
ATOM 4725 O O . ARG B 1 195 ? -20.328 -19.5 -31.844 1 36.28 195 ARG B O 1
ATOM 4732 N N . ALA B 1 196 ? -18.938 -20.5 -30.656 1 33.72 196 ALA B N 1
ATOM 4733 C CA . ALA B 1 196 ? -19.984 -21.531 -30.594 1 33.72 196 ALA B CA 1
ATOM 4734 C C . ALA B 1 196 ? -21.141 -21.078 -29.719 1 33.72 196 ALA B C 1
ATOM 4736 O O . ALA B 1 196 ? -21.062 -20.047 -29.047 1 33.72 196 ALA B O 1
ATOM 4737 N N . GLY B 1 197 ? -21.906 -21.938 -28.891 1 32.47 197 GLY B N 1
ATOM 4738 C CA . GLY B 1 197 ? -23.141 -21.812 -28.141 1 32.47 197 GLY B CA 1
ATOM 4739 C C . GLY B 1 197 ? -23.156 -20.625 -27.203 1 32.47 197 GLY B C 1
ATOM 4740 O O . GLY B 1 197 ? -22.094 -20.062 -26.906 1 32.47 197 GLY B O 1
ATOM 4741 N N . LYS B 1 198 ? -24.375 -19.812 -27.031 1 36 198 LYS B N 1
ATOM 4742 C CA . LYS B 1 198 ? -25.109 -18.922 -26.156 1 36 198 LYS B CA 1
ATOM 4743 C C . LYS B 1 198 ? -24.672 -19.078 -24.703 1 36 198 LYS B C 1
ATOM 4745 O O . LYS B 1 198 ? -25.188 -19.922 -23.969 1 36 198 LYS B O 1
ATOM 4750 N N . HIS B 1 199 ? -23.469 -19.109 -24.453 1 35.03 199 HIS B N 1
ATOM 4751 C CA . HIS B 1 199 ? -23.469 -19.234 -23 1 35.03 199 HIS B CA 1
ATOM 4752 C C . HIS B 1 199 ? -24.125 -18.016 -22.344 1 35.03 199 HIS B C 1
ATOM 4754 O O . HIS B 1 199 ? -23.609 -16.906 -22.438 1 35.03 199 HIS B O 1
ATOM 4760 N N . ALA B 1 200 ? -25.406 -17.812 -22.562 1 32.5 200 ALA B N 1
ATOM 4761 C CA . ALA B 1 200 ? -26.234 -16.922 -21.75 1 32.5 200 ALA B CA 1
ATOM 4762 C C . ALA B 1 200 ? -25.688 -16.812 -20.328 1 32.5 200 ALA B C 1
ATOM 4764 O O . ALA B 1 200 ? -25.281 -17.812 -19.734 1 32.5 200 ALA B O 1
ATOM 4765 N N . ILE B 1 201 ? -24.875 -15.875 -20.047 1 37.16 201 ILE B N 1
ATOM 4766 C CA . ILE B 1 201 ? -24.906 -15.68 -18.594 1 37.16 201 ILE B CA 1
ATOM 4767 C C . ILE B 1 201 ? -26.203 -16.25 -18.016 1 37.16 201 ILE B C 1
ATOM 4769 O O . ILE B 1 201 ? -27.297 -15.773 -18.359 1 37.16 201 ILE B O 1
ATOM 4773 N N . VAL B 1 202 ? -26.516 -17.562 -18.109 1 33.16 202 VAL B N 1
ATOM 4774 C CA . VAL B 1 202 ? -27.703 -18.172 -17.531 1 33.16 202 VAL B CA 1
ATOM 4775 C C . VAL B 1 202 ? -28.328 -17.203 -16.516 1 33.16 202 VAL B C 1
ATOM 4777 O O . VAL B 1 202 ? -27.641 -16.719 -15.617 1 33.16 202 VAL B O 1
ATOM 4780 N N . ASP B 1 203 ? -29.234 -16.328 -16.828 1 37.72 203 ASP B N 1
ATOM 4781 C CA . ASP B 1 203 ? -30.266 -15.797 -15.938 1 37.72 203 ASP B CA 1
ATOM 4782 C C . ASP B 1 203 ? -30.312 -16.594 -14.633 1 37.72 203 ASP B C 1
ATOM 4784 O O . ASP B 1 203 ? -31.359 -16.641 -13.977 1 37.72 203 ASP B O 1
ATOM 4788 N N . ARG B 1 204 ? -29.594 -17.828 -14.648 1 38 204 ARG B N 1
ATOM 4789 C CA . ARG B 1 204 ? -30.016 -18.812 -13.656 1 38 204 ARG B CA 1
ATOM 4790 C C . ARG B 1 204 ? -29.906 -18.25 -12.242 1 38 204 ARG B C 1
ATOM 4792 O O . ARG B 1 204 ? -29.156 -17.312 -12.008 1 38 204 ARG B O 1
ATOM 4799 N N . ASP B 1 205 ? -30.625 -18.844 -11.344 1 40 205 ASP B N 1
ATOM 4800 C CA . ASP B 1 205 ? -30.688 -18.922 -9.891 1 40 205 ASP B CA 1
ATOM 4801 C C . ASP B 1 205 ? -29.297 -18.75 -9.273 1 40 205 ASP B C 1
ATOM 4803 O O . ASP B 1 205 ? -28.297 -19.156 -9.859 1 40 205 ASP B O 1
ATOM 4807 N N . GLN B 1 206 ? -29.219 -17.938 -8.242 1 46.94 206 GLN B N 1
ATOM 4808 C CA . GLN B 1 206 ? -28.141 -17.578 -7.328 1 46.94 206 GLN B CA 1
ATOM 4809 C C . GLN B 1 206 ? -27.047 -18.641 -7.316 1 46.94 206 GLN B C 1
ATOM 4811 O O . GLN B 1 206 ? -27.344 -19.828 -7.262 1 46.94 206 GLN B O 1
ATOM 4816 N N . PRO B 1 207 ? -25.891 -18.312 -7.867 1 48.12 207 PRO B N 1
ATOM 4817 C CA . PRO B 1 207 ? -24.797 -19.281 -7.895 1 48.12 207 PRO B CA 1
ATOM 4818 C C . PRO B 1 207 ? -24.844 -20.25 -6.719 1 48.12 207 PRO B C 1
ATOM 4820 O O . PRO B 1 207 ? -25.125 -19.844 -5.586 1 48.12 207 PRO B O 1
ATOM 4823 N N . GLU B 1 208 ? -25.266 -21.422 -6.953 1 48.69 208 GLU B N 1
ATOM 4824 C CA . GLU B 1 208 ? -25.234 -22.484 -5.953 1 48.69 208 GLU B CA 1
ATOM 4825 C C . GLU B 1 208 ? -24.031 -22.344 -5.023 1 48.69 208 GLU B C 1
ATOM 4827 O O . GLU B 1 208 ? -24.062 -22.781 -3.877 1 48.69 208 GLU B O 1
ATOM 4832 N N . MET B 1 209 ? -22.938 -21.688 -5.566 1 52.88 209 MET B N 1
ATOM 4833 C CA . MET B 1 209 ? -21.812 -21.469 -4.664 1 52.88 209 MET B CA 1
ATOM 4834 C C . MET B 1 209 ? -22.25 -20.688 -3.432 1 52.88 209 MET B C 1
ATOM 4836 O O . MET B 1 209 ? -21.859 -21.016 -2.311 1 52.88 209 MET B O 1
ATOM 4840 N N . VAL B 1 210 ? -23 -19.656 -3.789 1 57.03 210 VAL B N 1
ATOM 4841 C CA . VAL B 1 210 ? -23.516 -18.844 -2.693 1 57.03 210 VAL B CA 1
ATOM 4842 C C . VAL B 1 210 ? -24.391 -19.719 -1.779 1 57.03 210 VAL B C 1
ATOM 4844 O O . VAL B 1 210 ? -24.297 -19.609 -0.553 1 57.03 210 VAL B O 1
ATOM 4847 N N . HIS B 1 211 ? -24.938 -20.656 -2.434 1 57.97 211 HIS B N 1
ATOM 4848 C CA . HIS B 1 211 ? -25.828 -21.516 -1.652 1 57.97 211 HIS B CA 1
ATOM 4849 C C . HIS B 1 211 ? -25.047 -22.438 -0.732 1 57.97 211 HIS B C 1
ATOM 4851 O O . HIS B 1 211 ? -25.422 -22.656 0.42 1 57.97 211 HIS B O 1
ATOM 4857 N N . ARG B 1 212 ? -24 -22.922 -1.171 1 58.34 212 ARG B N 1
ATOM 4858 C CA . ARG B 1 212 ? -23.219 -23.844 -0.342 1 58.34 212 ARG B CA 1
ATOM 4859 C C . ARG B 1 212 ? -22.562 -23.109 0.822 1 58.34 212 ARG B C 1
ATOM 4861 O O . ARG B 1 212 ? -22.516 -23.625 1.941 1 58.34 212 ARG B O 1
ATOM 4868 N N . LEU B 1 213 ? -21.938 -21.984 0.466 1 61.09 213 LEU B N 1
ATOM 4869 C CA . LEU B 1 213 ? -21.375 -21.188 1.548 1 61.09 213 LEU B CA 1
ATOM 4870 C C . LEU B 1 213 ? -22.422 -20.891 2.611 1 61.09 213 LEU B C 1
ATOM 4872 O O . LEU B 1 213 ? -22.109 -20.875 3.807 1 61.09 213 LEU B O 1
ATOM 4876 N N . PHE B 1 214 ? -23.625 -20.797 2.109 1 64.25 214 PHE B N 1
ATOM 4877 C CA . PHE B 1 214 ? -24.672 -20.375 3.031 1 64.25 214 PHE B CA 1
ATOM 4878 C C . PHE B 1 214 ? -25.547 -21.547 3.443 1 64.25 214 PHE B C 1
ATOM 4880 O O . PHE B 1 214 ? -26.328 -21.438 4.395 1 64.25 214 PHE B O 1
ATOM 4887 N N . GLN B 1 215 ? -25.531 -22.625 2.693 1 60.22 215 GLN B N 1
ATOM 4888 C CA . GLN B 1 215 ? -26.312 -23.781 3.137 1 60.22 215 GLN B CA 1
ATOM 4889 C C . GLN B 1 215 ? -25.891 -24.219 4.531 1 60.22 215 GLN B C 1
ATOM 4891 O O . GLN B 1 215 ? -26.734 -24.594 5.355 1 60.22 215 GLN B O 1
ATOM 4896 N N . GLU B 1 216 ? -24.609 -24.188 4.715 1 57.84 216 GLU B N 1
ATOM 4897 C CA . GLU B 1 216 ? -24.141 -24.641 6.016 1 57.84 216 GLU B CA 1
ATOM 4898 C C . GLU B 1 216 ? -24.234 -23.547 7.066 1 57.84 216 GLU B C 1
ATOM 4900 O O . GLU B 1 216 ? -24.219 -23.812 8.266 1 57.84 216 GLU B O 1
ATOM 4905 N N . ALA B 1 217 ? -24.281 -22.312 6.578 1 59.38 217 ALA B N 1
ATOM 4906 C CA . ALA B 1 217 ? -24.109 -21.219 7.523 1 59.38 217 ALA B CA 1
ATOM 4907 C C . ALA B 1 217 ? -25.438 -20.766 8.086 1 59.38 217 ALA B C 1
ATOM 4909 O O . ALA B 1 217 ? -25.5 -20 9.055 1 59.38 217 ALA B O 1
ATOM 4910 N N . GLY B 1 218 ? -26.578 -21.484 7.785 1 59 218 GLY B N 1
ATOM 4911 C CA . GLY B 1 218 ? -27.891 -21.078 8.281 1 59 218 GLY B CA 1
ATOM 4912 C C . GLY B 1 218 ? -28.188 -19.609 8.047 1 59 218 GLY B C 1
ATOM 4913 O O . GLY B 1 218 ? -28.312 -19.156 6.906 1 59 218 GLY B O 1
ATOM 4914 N N . ALA B 1 219 ? -28.062 -18.781 9.211 1 64.06 219 ALA B N 1
ATOM 4915 C CA . ALA B 1 219 ? -28.469 -17.391 9.352 1 64.06 219 ALA B CA 1
ATOM 4916 C C . ALA B 1 219 ? -27.422 -16.453 8.758 1 64.06 219 ALA B C 1
ATOM 4918 O O . ALA B 1 219 ? -27.672 -15.258 8.594 1 64.06 219 ALA B O 1
ATOM 4919 N N . GLY B 1 220 ? -26.172 -16.984 8.219 1 76.25 220 GLY B N 1
ATOM 4920 C CA . GLY B 1 220 ? -25.156 -16.109 7.656 1 76.25 220 GLY B CA 1
ATOM 4921 C C . GLY B 1 220 ? -23.734 -16.578 7.934 1 76.25 220 GLY B C 1
ATOM 4922 O O . GLY B 1 220 ? -23.531 -17.484 8.734 1 76.25 220 GLY B O 1
ATOM 4923 N N . VAL B 1 221 ? -22.891 -16.156 7.164 1 83.94 221 VAL B N 1
ATOM 4924 C CA . VAL B 1 221 ? -21.469 -16.516 7.289 1 83.94 221 VAL B CA 1
ATOM 4925 C C . VAL B 1 221 ? -20.766 -15.5 8.188 1 83.94 221 VAL B C 1
ATOM 4927 O O . VAL B 1 221 ? -20.766 -14.305 7.902 1 83.94 221 VAL B O 1
ATOM 4930 N N . HIS B 1 222 ? -20.234 -15.984 9.297 1 87.31 222 HIS B N 1
ATOM 4931 C CA . HIS B 1 222 ? -19.422 -15.148 10.18 1 87.31 222 HIS B CA 1
ATOM 4932 C C . HIS B 1 222 ? -18.047 -14.891 9.586 1 87.31 222 HIS B C 1
ATOM 4934 O O . HIS B 1 222 ? -17.641 -15.57 8.641 1 87.31 222 HIS B O 1
ATOM 4940 N N . LEU B 1 223 ? -17.406 -13.906 10.156 1 87.44 223 LEU B N 1
ATOM 4941 C CA . LEU B 1 223 ? -16.078 -13.516 9.688 1 87.44 223 LEU B CA 1
ATOM 4942 C C . LEU B 1 223 ? -15.125 -14.711 9.703 1 87.44 223 LEU B C 1
ATOM 4944 O O . LEU B 1 223 ? -14.352 -14.906 8.758 1 87.44 223 LEU B O 1
ATOM 4948 N N . SER B 1 224 ? -15.195 -15.461 10.703 1 87.5 224 SER B N 1
ATOM 4949 C CA . SER B 1 224 ? -14.289 -16.594 10.852 1 87.5 224 SER B CA 1
ATOM 4950 C C . SER B 1 224 ? -14.477 -17.594 9.719 1 87.5 224 SER B C 1
ATOM 4952 O O . SER B 1 224 ? -13.5 -18.078 9.148 1 87.5 224 SER B O 1
ATOM 4954 N N . LYS B 1 225 ? -15.695 -17.891 9.406 1 83.88 225 LYS B N 1
ATOM 4955 C CA . LYS B 1 225 ? -15.984 -18.844 8.328 1 83.88 225 LYS B CA 1
ATOM 4956 C C . LYS B 1 225 ? -15.602 -18.266 6.973 1 83.88 225 LYS B C 1
ATOM 4958 O O . LYS B 1 225 ? -15.094 -18.984 6.109 1 83.88 225 LYS B O 1
ATOM 4963 N N . PHE B 1 226 ? -15.914 -17.047 6.848 1 83.5 226 PHE B N 1
ATOM 4964 C CA . PHE B 1 226 ? -15.555 -16.359 5.613 1 83.5 226 PHE B CA 1
ATOM 4965 C C . PHE B 1 226 ? -14.047 -16.375 5.398 1 83.5 226 PHE B C 1
ATOM 4967 O O . PHE B 1 226 ? -13.578 -16.734 4.312 1 83.5 226 PHE B O 1
ATOM 4974 N N . ARG B 1 227 ? -13.352 -16.078 6.367 1 87.5 227 ARG B N 1
ATOM 4975 C CA . ARG B 1 227 ? -11.891 -16.094 6.328 1 87.5 227 ARG B CA 1
ATOM 4976 C C . ARG B 1 227 ? -11.367 -17.484 6.02 1 87.5 227 ARG B C 1
ATOM 4978 O O . ARG B 1 227 ? -10.492 -17.656 5.164 1 87.5 227 ARG B O 1
ATOM 4985 N N . ALA B 1 228 ? -11.867 -18.453 6.656 1 84.5 228 ALA B N 1
ATOM 4986 C CA . ALA B 1 228 ? -11.438 -19.828 6.453 1 84.5 228 ALA B CA 1
ATOM 4987 C C . ALA B 1 228 ? -11.695 -20.281 5.016 1 84.5 228 ALA B C 1
ATOM 4989 O O . ALA B 1 228 ? -10.883 -21 4.43 1 84.5 228 ALA B O 1
ATOM 4990 N N . PHE B 1 229 ? -12.797 -19.859 4.555 1 81.5 229 PHE B N 1
ATOM 4991 C CA . PHE B 1 229 ? -13.148 -20.219 3.186 1 81.5 229 PHE B CA 1
ATOM 4992 C C . PHE B 1 229 ? -12.125 -19.672 2.199 1 81.5 229 PHE B C 1
ATOM 4994 O O . PHE B 1 229 ? -11.625 -20.406 1.345 1 81.5 229 PHE B O 1
ATOM 5001 N N . LEU B 1 230 ? -11.828 -18.406 2.293 1 82.69 230 LEU B N 1
ATOM 5002 C CA . LEU B 1 230 ? -10.875 -17.766 1.391 1 82.69 230 LEU B CA 1
ATOM 5003 C C . LEU B 1 230 ? -9.484 -18.375 1.563 1 82.69 230 LEU B C 1
ATOM 5005 O O . LEU B 1 230 ? -8.773 -18.594 0.582 1 82.69 230 LEU B O 1
ATOM 5009 N N . GLN B 1 231 ? -9.148 -18.672 2.779 1 86.38 231 GLN B N 1
ATOM 5010 C CA . GLN B 1 231 ? -7.844 -19.266 3.061 1 86.38 231 GLN B CA 1
ATOM 5011 C C . GLN B 1 231 ? -7.746 -20.672 2.473 1 86.38 231 GLN B C 1
ATOM 5013 O O . GLN B 1 231 ? -6.695 -21.062 1.958 1 86.38 231 GLN B O 1
ATOM 5018 N N . ARG B 1 232 ? -8.773 -21.375 2.553 1 84.75 232 ARG B N 1
ATOM 5019 C CA . ARG B 1 232 ? -8.805 -22.719 1.971 1 84.75 232 ARG B CA 1
ATOM 5020 C C . ARG B 1 232 ? -8.672 -22.656 0.453 1 84.75 232 ARG B C 1
ATOM 5022 O O . ARG B 1 232 ? -8.008 -23.5 -0.15 1 84.75 232 ARG B O 1
ATOM 5029 N N . LEU B 1 233 ? -9.359 -21.734 -0.095 1 83.75 233 LEU B N 1
ATOM 5030 C CA . LEU B 1 233 ? -9.25 -21.562 -1.539 1 83.75 233 LEU B CA 1
ATOM 5031 C C . LEU B 1 233 ? -7.812 -21.234 -1.94 1 83.75 233 LEU B C 1
ATOM 5033 O O . LEU B 1 233 ? -7.285 -21.828 -2.891 1 83.75 233 LEU B O 1
ATOM 5037 N N . GLN B 1 234 ? -7.215 -20.375 -1.248 1 86.19 234 GLN B N 1
ATOM 5038 C CA . GLN B 1 234 ? -5.828 -20 -1.521 1 86.19 234 GLN B CA 1
ATOM 5039 C C . GLN B 1 234 ? -4.898 -21.203 -1.349 1 86.19 234 GLN B C 1
ATOM 5041 O O . GLN B 1 234 ? -3.998 -21.422 -2.162 1 86.19 234 GLN B O 1
ATOM 5046 N N . GLU B 1 235 ? -5.148 -21.922 -0.364 1 88.94 235 GLU B N 1
ATOM 5047 C CA . GLU B 1 235 ? -4.344 -23.109 -0.123 1 88.94 235 GLU B CA 1
ATOM 5048 C C . GLU B 1 235 ? -4.559 -24.156 -1.215 1 88.94 235 GLU B C 1
ATOM 5050 O O . GLU B 1 235 ? -3.619 -24.844 -1.621 1 88.94 235 GLU B O 1
ATOM 5055 N N . GLY B 1 236 ? -5.805 -24.297 -1.578 1 87.25 236 GLY B N 1
ATOM 5056 C CA . GLY B 1 236 ? -6.09 -25.203 -2.682 1 87.25 236 GLY B CA 1
ATOM 5057 C C . GLY B 1 236 ? -5.336 -24.844 -3.949 1 87.25 236 GLY B C 1
ATOM 5058 O O . GLY B 1 236 ? -4.785 -25.734 -4.613 1 87.25 236 GLY B O 1
ATOM 5059 N N . MET B 1 237 ? -5.27 -23.609 -4.27 1 88.75 237 MET B N 1
ATOM 5060 C CA . MET B 1 237 ? -4.52 -23.141 -5.434 1 88.75 237 MET B CA 1
ATOM 5061 C C . MET B 1 237 ? -3.035 -23.469 -5.289 1 88.75 237 MET B C 1
ATOM 5063 O O . MET B 1 237 ? -2.391 -23.891 -6.25 1 88.75 237 MET B O 1
ATOM 5067 N N . LEU B 1 238 ? -2.539 -23.281 -4.125 1 91.62 238 LEU B N 1
ATOM 5068 C CA . LEU B 1 238 ? -1.131 -23.547 -3.854 1 91.62 238 LEU B CA 1
ATOM 5069 C C . LEU B 1 238 ? -0.819 -25.031 -4.012 1 91.62 238 LEU B C 1
ATOM 5071 O O . LEU B 1 238 ? 0.218 -25.391 -4.574 1 91.62 238 LEU B O 1
ATOM 5075 N N . ARG B 1 239 ? -1.67 -25.812 -3.555 1 90.69 239 ARG B N 1
ATOM 5076 C CA . ARG B 1 239 ? -1.485 -27.25 -3.67 1 90.69 239 ARG B CA 1
ATOM 5077 C C . ARG B 1 239 ? -1.497 -27.688 -5.129 1 90.69 239 ARG B C 1
ATOM 5079 O O . ARG B 1 239 ? -0.708 -28.547 -5.531 1 90.69 239 ARG B O 1
ATOM 5086 N N . LEU B 1 240 ? -2.383 -27.109 -5.844 1 88.62 240 LEU B N 1
ATOM 5087 C CA . LEU B 1 240 ? -2.477 -27.453 -7.258 1 88.62 240 LEU B CA 1
ATOM 5088 C C . LEU B 1 240 ? -1.239 -26.984 -8.016 1 88.62 240 LEU B C 1
ATOM 5090 O O . LEU B 1 240 ? -0.759 -27.672 -8.914 1 88.62 240 LEU B O 1
ATOM 5094 N N . GLU B 1 241 ? -0.776 -25.828 -7.688 1 91.62 241 GLU B N 1
ATOM 5095 C CA . GLU B 1 241 ? 0.469 -25.359 -8.289 1 91.62 241 GLU B CA 1
ATOM 5096 C C . GLU B 1 241 ? 1.626 -26.312 -7.961 1 91.62 241 GLU B C 1
ATOM 5098 O O . GLU B 1 241 ? 2.436 -26.625 -8.836 1 91.62 241 GLU B O 1
ATOM 5103 N N . PHE B 1 242 ? 1.718 -26.672 -6.715 1 93.56 242 PHE B N 1
ATOM 5104 C CA . PHE B 1 242 ? 2.746 -27.609 -6.289 1 93.56 242 PHE B CA 1
ATOM 5105 C C . PHE B 1 242 ? 2.631 -28.922 -7.055 1 93.56 242 PHE B C 1
ATOM 5107 O O . PHE B 1 242 ? 3.635 -29.469 -7.52 1 93.56 242 PHE B O 1
ATOM 5114 N N . ALA B 1 243 ? 1.43 -29.375 -7.184 1 89.19 243 ALA B N 1
ATOM 5115 C CA . ALA B 1 243 ? 1.166 -30.641 -7.879 1 89.19 243 ALA B CA 1
ATOM 5116 C C . ALA B 1 243 ? 1.565 -30.547 -9.344 1 89.19 243 ALA B C 1
ATOM 5118 O O . ALA B 1 243 ? 1.98 -31.547 -9.945 1 89.19 243 ALA B O 1
ATOM 5119 N N . HIS B 1 244 ? 1.443 -29.391 -9.891 1 88.38 244 HIS B N 1
ATOM 5120 C CA . HIS B 1 244 ? 1.875 -29.172 -11.266 1 88.38 244 HIS B CA 1
ATOM 5121 C C . HIS B 1 244 ? 3.342 -29.547 -11.453 1 88.38 244 HIS B C 1
ATOM 5123 O O . HIS B 1 244 ? 3.709 -30.156 -12.461 1 88.38 244 HIS B O 1
ATOM 5129 N N . TYR B 1 245 ? 4.164 -29.219 -10.531 1 91.75 245 TYR B N 1
ATOM 5130 C CA . TYR B 1 245 ? 5.598 -29.469 -10.625 1 91.75 245 TYR B CA 1
ATOM 5131 C C . TYR B 1 245 ? 5.953 -30.859 -10.086 1 91.75 245 TYR B C 1
ATOM 5133 O O . TYR B 1 245 ? 6.992 -31.422 -10.438 1 91.75 245 TYR B O 1
ATOM 5141 N N . ASP B 1 246 ? 5.121 -31.328 -9.188 1 91.5 246 ASP B N 1
ATOM 5142 C CA . ASP B 1 246 ? 5.32 -32.656 -8.648 1 91.5 246 ASP B CA 1
ATOM 5143 C C . ASP B 1 246 ? 4.672 -33.719 -9.539 1 91.5 246 ASP B C 1
ATOM 5145 O O . ASP B 1 246 ? 3.758 -34.438 -9.109 1 91.5 246 ASP B O 1
ATOM 5149 N N . THR B 1 247 ? 5.18 -33.906 -10.68 1 84.38 247 THR B N 1
ATOM 5150 C CA . THR B 1 247 ? 4.574 -34.75 -11.695 1 84.38 247 THR B CA 1
ATOM 5151 C C . THR B 1 247 ? 4.566 -36.219 -11.242 1 84.38 247 THR B C 1
ATOM 5153 O O . THR B 1 247 ? 3.691 -36.969 -11.641 1 84.38 247 THR B O 1
ATOM 5156 N N . ALA B 1 248 ? 5.5 -36.562 -10.453 1 83.25 248 ALA B N 1
ATOM 5157 C CA . ALA B 1 248 ? 5.609 -37.969 -10.023 1 83.25 248 ALA B CA 1
ATOM 5158 C C . ALA B 1 248 ? 4.848 -38.188 -8.719 1 83.25 248 ALA B C 1
ATOM 5160 O O . ALA B 1 248 ? 4.812 -39.312 -8.211 1 83.25 248 ALA B O 1
ATOM 5161 N N . GLY B 1 249 ? 4.316 -37.219 -8.164 1 86.06 249 GLY B N 1
ATOM 5162 C CA . GLY B 1 249 ? 3.547 -37.344 -6.934 1 86.06 249 GLY B CA 1
ATOM 5163 C C . GLY B 1 249 ? 4.391 -37.75 -5.742 1 86.06 249 GLY B C 1
ATOM 5164 O O . GLY B 1 249 ? 3.959 -38.562 -4.922 1 86.06 249 GLY B O 1
ATOM 5165 N N . LYS B 1 250 ? 5.617 -37.344 -5.676 1 88.69 250 LYS B N 1
ATOM 5166 C CA . LYS B 1 250 ? 6.559 -37.75 -4.633 1 88.69 250 LYS B CA 1
ATOM 5167 C C . LYS B 1 250 ? 6.41 -36.844 -3.395 1 88.69 250 LYS B C 1
ATOM 5169 O O . LYS B 1 250 ? 7.008 -37.125 -2.354 1 88.69 250 LYS B O 1
ATOM 5174 N N . GLY B 1 251 ? 5.691 -35.812 -3.52 1 90.75 251 GLY B N 1
ATOM 5175 C CA . GLY B 1 251 ? 5.539 -34.906 -2.396 1 90.75 251 GLY B CA 1
ATOM 5176 C C . GLY B 1 251 ? 6.645 -33.844 -2.314 1 90.75 251 GLY B C 1
ATOM 5177 O O . GLY B 1 251 ? 6.777 -33.156 -1.305 1 90.75 251 GLY B O 1
ATOM 5178 N N . SER B 1 252 ? 7.488 -33.875 -3.283 1 94.88 252 SER B N 1
ATOM 5179 C CA . SER B 1 252 ? 8.547 -32.875 -3.385 1 94.88 252 SER B CA 1
ATOM 5180 C C . SER B 1 252 ? 8.789 -32.469 -4.836 1 94.88 252 SER B C 1
ATOM 5182 O O . SER B 1 252 ? 8.461 -33.219 -5.758 1 94.88 252 SER B O 1
ATOM 5184 N N . ILE B 1 253 ? 9.266 -31.281 -5.023 1 96 253 ILE B N 1
ATOM 5185 C CA . ILE B 1 253 ? 9.664 -30.812 -6.348 1 96 253 ILE B CA 1
ATOM 5186 C C . ILE B 1 253 ? 11.164 -30.5 -6.355 1 96 253 ILE B C 1
ATOM 5188 O O . ILE B 1 253 ? 11.781 -30.391 -5.297 1 96 253 ILE B O 1
ATOM 5192 N N . SER B 1 254 ? 11.727 -30.484 -7.508 1 96.12 254 SER B N 1
ATOM 5193 C CA . SER B 1 254 ? 13.156 -30.219 -7.613 1 96.12 254 SER B CA 1
ATOM 5194 C C . SER B 1 254 ? 13.461 -28.734 -7.363 1 96.12 254 SER B C 1
ATOM 5196 O O . SER B 1 254 ? 12.586 -27.891 -7.5 1 96.12 254 SER B O 1
ATOM 5198 N N . GLY B 1 255 ? 14.703 -28.516 -6.961 1 97.19 255 GLY B N 1
ATOM 5199 C CA . GLY B 1 255 ? 15.141 -27.141 -6.848 1 97.19 255 GLY B CA 1
ATOM 5200 C C . GLY B 1 255 ? 14.969 -26.344 -8.133 1 97.19 255 GLY B C 1
ATOM 5201 O O . GLY B 1 255 ? 14.648 -25.156 -8.094 1 97.19 255 GLY B O 1
ATOM 5202 N N . ALA B 1 256 ? 15.172 -27.016 -9.188 1 96.81 256 ALA B N 1
ATOM 5203 C CA . ALA B 1 256 ? 15.023 -26.375 -10.492 1 96.81 256 ALA B CA 1
ATOM 5204 C C . ALA B 1 256 ? 13.57 -25.984 -10.734 1 96.81 256 ALA B C 1
ATOM 5206 O O . ALA B 1 256 ? 13.289 -24.859 -11.18 1 96.81 256 ALA B O 1
ATOM 5207 N N . ASP B 1 257 ? 12.688 -26.859 -10.43 1 96.44 257 ASP B N 1
ATOM 5208 C CA . ASP B 1 257 ? 11.266 -26.562 -10.578 1 96.44 257 ASP B CA 1
ATOM 5209 C C . ASP B 1 257 ? 10.844 -25.438 -9.648 1 96.44 257 ASP B C 1
ATOM 5211 O O . ASP B 1 257 ? 10.047 -24.578 -10.031 1 96.44 257 ASP B O 1
ATOM 5215 N N . PHE B 1 258 ? 11.383 -25.531 -8.492 1 97.56 258 PHE B N 1
ATOM 5216 C CA . PHE B 1 258 ? 11.086 -24.484 -7.535 1 97.56 258 PHE B CA 1
ATOM 5217 C C . PHE B 1 258 ? 11.578 -23.125 -8.047 1 97.56 258 PHE B C 1
ATOM 5219 O O . PHE B 1 258 ? 10.859 -22.141 -7.988 1 97.56 258 PHE B O 1
ATOM 5226 N N . ALA B 1 259 ? 12.766 -23.062 -8.547 1 97.56 259 ALA B N 1
ATOM 5227 C CA . ALA B 1 259 ? 13.32 -21.828 -9.125 1 97.56 259 ALA B CA 1
ATOM 5228 C C . ALA B 1 259 ? 12.422 -21.312 -10.242 1 97.56 259 ALA B C 1
ATOM 5230 O O . ALA B 1 259 ? 12.125 -20.109 -10.297 1 97.56 259 ALA B O 1
ATOM 5231 N N . ASN B 1 260 ? 12 -22.219 -11.102 1 95.5 260 ASN B N 1
ATOM 5232 C CA . ASN B 1 260 ? 11.094 -21.844 -12.172 1 95.5 260 ASN B CA 1
ATOM 5233 C C . ASN B 1 260 ? 9.789 -21.25 -11.633 1 95.5 260 ASN B C 1
ATOM 5235 O O . ASN B 1 260 ? 9.312 -20.234 -12.125 1 95.5 260 ASN B O 1
ATOM 5239 N N . SER B 1 261 ? 9.25 -21.875 -10.633 1 95.19 261 SER B N 1
ATOM 5240 C CA . SER B 1 261 ? 7.992 -21.406 -10.055 1 95.19 261 SER B CA 1
ATOM 5241 C C . SER B 1 261 ? 8.133 -20 -9.492 1 95.19 261 SER B C 1
ATOM 5243 O O . SER B 1 261 ? 7.152 -19.25 -9.43 1 95.19 261 SER B O 1
ATOM 5245 N N . LEU B 1 262 ? 9.281 -19.594 -9.086 1 94.75 262 LEU B N 1
ATOM 5246 C CA . LEU B 1 262 ? 9.523 -18.266 -8.531 1 94.75 262 LEU B CA 1
ATOM 5247 C C . LEU B 1 262 ? 9.609 -17.219 -9.641 1 94.75 262 LEU B C 1
ATOM 5249 O O . LEU B 1 262 ? 8.961 -16.172 -9.555 1 94.75 262 LEU B O 1
ATOM 5253 N N . VAL B 1 263 ? 10.328 -17.5 -10.648 1 94.69 263 VAL B N 1
ATOM 5254 C CA . VAL B 1 263 ? 10.75 -16.453 -11.586 1 94.69 263 VAL B CA 1
ATOM 5255 C C . VAL B 1 263 ? 9.664 -16.25 -12.641 1 94.69 263 VAL B C 1
ATOM 5257 O O . VAL B 1 263 ? 9.641 -15.219 -13.32 1 94.69 263 VAL B O 1
ATOM 5260 N N . THR B 1 264 ? 8.758 -17.188 -12.766 1 91.75 264 THR B N 1
ATOM 5261 C CA . THR B 1 264 ? 7.77 -17.125 -13.844 1 91.75 264 THR B CA 1
ATOM 5262 C C . THR B 1 264 ? 6.773 -15.992 -13.602 1 91.75 264 THR B C 1
ATOM 5264 O O . THR B 1 264 ? 6.074 -15.57 -14.523 1 91.75 264 THR B O 1
ATOM 5267 N N . ALA B 1 265 ? 6.75 -15.531 -12.43 1 88.94 265 ALA B N 1
ATOM 5268 C CA . ALA B 1 265 ? 5.836 -14.43 -12.133 1 88.94 265 ALA B CA 1
ATOM 5269 C C . ALA B 1 265 ? 6.406 -13.102 -12.602 1 88.94 265 ALA B C 1
ATOM 5271 O O . ALA B 1 265 ? 5.703 -12.086 -12.617 1 88.94 265 ALA B O 1
ATOM 5272 N N . ALA B 1 266 ? 7.602 -13.086 -13.023 1 91.44 266 ALA B N 1
ATOM 5273 C CA . ALA B 1 266 ? 8.242 -11.852 -13.477 1 91.44 266 ALA B CA 1
ATOM 5274 C C . ALA B 1 266 ? 7.539 -11.297 -14.711 1 91.44 266 ALA B C 1
ATOM 5276 O O . ALA B 1 266 ? 6.848 -12.023 -15.422 1 91.44 266 ALA B O 1
ATOM 5277 N N . ASP B 1 267 ? 7.723 -10.047 -14.867 1 86.25 267 ASP B N 1
ATOM 5278 C CA . ASP B 1 267 ? 7.242 -9.422 -16.094 1 86.25 267 ASP B CA 1
ATOM 5279 C C . ASP B 1 267 ? 7.816 -10.117 -17.328 1 86.25 267 ASP B C 1
ATOM 5281 O O . ASP B 1 267 ? 8.969 -10.555 -17.328 1 86.25 267 ASP B O 1
ATOM 5285 N N . VAL B 1 268 ? 7.004 -10.148 -18.375 1 86.69 268 VAL B N 1
ATOM 5286 C CA . VAL B 1 268 ? 7.375 -10.875 -19.594 1 86.69 268 VAL B CA 1
ATOM 5287 C C . VAL B 1 268 ? 8.672 -10.312 -20.156 1 86.69 268 VAL B C 1
ATOM 5289 O O . VAL B 1 268 ? 9.445 -11.031 -20.797 1 86.69 268 VAL B O 1
ATOM 5292 N N . ARG B 1 269 ? 8.984 -9.086 -19.938 1 85.19 269 ARG B N 1
ATOM 5293 C CA . ARG B 1 269 ? 10.195 -8.43 -20.438 1 85.19 269 ARG B CA 1
ATOM 5294 C C . ARG B 1 269 ? 11.43 -8.906 -19.688 1 85.19 269 ARG B C 1
ATOM 5296 O O . ARG B 1 269 ? 12.547 -8.797 -20.188 1 85.19 269 ARG B O 1
ATOM 5303 N N . ARG B 1 270 ? 11.242 -9.414 -18.469 1 89 270 ARG B N 1
ATOM 5304 C CA . ARG B 1 270 ? 12.375 -9.75 -17.609 1 89 270 ARG B CA 1
ATOM 5305 C C . ARG B 1 270 ? 12.422 -11.242 -17.328 1 89 270 ARG B C 1
ATOM 5307 O O . ARG B 1 270 ? 13.383 -11.742 -16.734 1 89 270 ARG B O 1
ATOM 5314 N N . VAL B 1 271 ? 11.453 -11.875 -17.75 1 93.12 271 VAL B N 1
ATOM 5315 C CA . VAL B 1 271 ? 11.297 -13.266 -17.344 1 93.12 271 VAL B CA 1
ATOM 5316 C C . VAL B 1 271 ? 12.414 -14.117 -17.938 1 93.12 271 VAL B C 1
ATOM 5318 O O . VAL B 1 271 ? 12.898 -15.055 -17.297 1 93.12 271 VAL B O 1
ATOM 5321 N N . ASP B 1 272 ? 12.867 -13.781 -19.125 1 92.38 272 ASP B N 1
ATOM 5322 C CA . ASP B 1 272 ? 13.898 -14.57 -19.797 1 92.38 272 ASP B CA 1
ATOM 5323 C C . ASP B 1 272 ? 15.195 -14.562 -18.984 1 92.38 272 ASP B C 1
ATOM 5325 O O . ASP B 1 272 ? 15.805 -15.609 -18.766 1 92.38 272 ASP B O 1
ATOM 5329 N N . ALA B 1 273 ? 15.531 -13.422 -18.562 1 93.25 273 ALA B N 1
ATOM 5330 C CA . ALA B 1 273 ? 16.766 -13.297 -17.781 1 93.25 273 ALA B CA 1
ATOM 5331 C C . ALA B 1 273 ? 16.703 -14.117 -16.5 1 93.25 273 ALA B C 1
ATOM 5333 O O . ALA B 1 273 ? 17.672 -14.75 -16.109 1 93.25 273 ALA B O 1
ATOM 5334 N N . LEU B 1 274 ? 15.633 -14.125 -15.914 1 95.44 274 LEU B N 1
ATOM 5335 C CA . LEU B 1 274 ? 15.477 -14.844 -14.656 1 95.44 274 LEU B CA 1
ATOM 5336 C C . LEU B 1 274 ? 15.383 -16.344 -14.898 1 95.44 274 LEU B C 1
ATOM 5338 O O . LEU B 1 274 ? 15.867 -17.141 -14.094 1 95.44 274 LEU B O 1
ATOM 5342 N N . LEU B 1 275 ? 14.742 -16.703 -16.016 1 95 275 LEU B N 1
ATOM 5343 C CA . LEU B 1 275 ? 14.711 -18.125 -16.375 1 95 275 LEU B CA 1
ATOM 5344 C C . LEU B 1 275 ? 16.109 -18.641 -16.672 1 95 275 LEU B C 1
ATOM 5346 O O . LEU B 1 275 ? 16.438 -19.781 -16.344 1 95 275 LEU B O 1
ATOM 5350 N N . ASP B 1 276 ? 16.906 -17.797 -17.297 1 95.06 276 ASP B N 1
ATOM 5351 C CA . ASP B 1 276 ? 18.297 -18.156 -17.531 1 95.06 276 ASP B CA 1
ATOM 5352 C C . ASP B 1 276 ? 19.016 -18.438 -16.203 1 95.06 276 ASP B C 1
ATOM 5354 O O . ASP B 1 276 ? 19.75 -19.422 -16.094 1 95.06 276 ASP B O 1
ATOM 5358 N N . LYS B 1 277 ? 18.781 -17.625 -15.234 1 95.31 277 LYS B N 1
ATOM 5359 C CA . LYS B 1 277 ? 19.391 -17.844 -13.93 1 95.31 277 LYS B CA 1
ATOM 5360 C C . LYS B 1 277 ? 18.906 -19.141 -13.289 1 95.31 277 LYS B C 1
ATOM 5362 O O . LYS B 1 277 ? 19.688 -19.859 -12.664 1 95.31 277 LYS B O 1
ATOM 5367 N N . ALA B 1 278 ? 17.672 -19.406 -13.453 1 95.62 278 ALA B N 1
ATOM 5368 C CA . ALA B 1 278 ? 17.109 -20.656 -12.922 1 95.62 278 ALA B CA 1
ATOM 5369 C C . ALA B 1 278 ? 17.766 -21.875 -13.578 1 95.62 278 ALA B C 1
ATOM 5371 O O . ALA B 1 278 ? 18.031 -22.875 -12.914 1 95.62 278 ALA B O 1
ATOM 5372 N N . GLU B 1 279 ? 18.031 -21.734 -14.852 1 93.81 279 GLU B N 1
ATOM 5373 C CA . GLU B 1 279 ? 18.641 -22.828 -15.594 1 93.81 279 GLU B CA 1
ATOM 5374 C C . GLU B 1 279 ? 20.094 -23.031 -15.172 1 93.81 279 GLU B C 1
ATOM 5376 O O . GLU B 1 279 ? 20.656 -24.125 -15.336 1 93.81 279 GLU B O 1
ATOM 5381 N N . GLN B 1 280 ? 20.656 -22 -14.625 1 94.88 280 GLN B N 1
ATOM 5382 C CA . GLN B 1 280 ? 22.062 -22.031 -14.258 1 94.88 280 GLN B CA 1
ATOM 5383 C C . GLN B 1 280 ? 22.25 -22.438 -12.797 1 94.88 280 GLN B C 1
ATOM 5385 O O . GLN B 1 280 ? 23.344 -22.344 -12.25 1 94.88 280 GLN B O 1
ATOM 5390 N N . LEU B 1 281 ? 21.25 -22.906 -12.219 1 95.88 281 LEU B N 1
ATOM 5391 C CA . LEU B 1 281 ? 21.359 -23.375 -10.844 1 95.88 281 LEU B CA 1
ATOM 5392 C C . LEU B 1 281 ? 22.422 -24.453 -10.719 1 95.88 281 LEU B C 1
ATOM 5394 O O . LEU B 1 281 ? 22.516 -25.344 -11.562 1 95.88 281 LEU B O 1
ATOM 5398 N N . PRO B 1 282 ? 23.234 -24.344 -9.711 1 95.38 282 PRO B N 1
ATOM 5399 C CA . PRO B 1 282 ? 24.172 -25.453 -9.469 1 95.38 282 PRO B CA 1
ATOM 5400 C C . PRO B 1 282 ? 23.484 -26.797 -9.344 1 95.38 282 PRO B C 1
ATOM 5402 O O . PRO B 1 282 ? 22.375 -26.891 -8.797 1 95.38 282 PRO B O 1
ATOM 5405 N N . PRO B 1 283 ? 24.094 -27.812 -9.875 1 95.5 283 PRO B N 1
ATOM 5406 C CA . PRO B 1 283 ? 23.469 -29.125 -9.93 1 95.5 283 PRO B CA 1
ATOM 5407 C C . PRO B 1 283 ? 22.953 -29.594 -8.57 1 95.5 283 PRO B C 1
ATOM 5409 O O . PRO B 1 283 ? 21.875 -30.188 -8.477 1 95.5 283 PRO B O 1
ATOM 5412 N N . GLN B 1 284 ? 23.672 -29.344 -7.52 1 95.31 284 GLN B N 1
ATOM 5413 C CA . GLN B 1 284 ? 23.266 -29.766 -6.188 1 95.31 284 GLN B CA 1
ATOM 5414 C C . GLN B 1 284 ? 21.969 -29.062 -5.762 1 95.31 284 GLN B C 1
ATOM 5416 O O . GLN B 1 284 ? 21.094 -29.688 -5.16 1 95.31 284 GLN B O 1
ATOM 5421 N N . LEU B 1 285 ? 21.875 -27.844 -6.098 1 96.31 285 LEU B N 1
ATOM 5422 C CA . LEU B 1 285 ? 20.688 -27.062 -5.762 1 96.31 285 LEU B CA 1
ATOM 5423 C C . LEU B 1 285 ? 19.531 -27.391 -6.695 1 96.31 285 LEU B C 1
ATOM 5425 O O . LEU B 1 285 ? 18.375 -27.453 -6.262 1 96.31 285 LEU B O 1
ATOM 5429 N N . ALA B 1 286 ? 19.859 -27.656 -7.934 1 96.69 286 ALA B N 1
ATOM 5430 C CA . ALA B 1 286 ? 18.844 -28.016 -8.922 1 96.69 286 ALA B CA 1
ATOM 5431 C C . ALA B 1 286 ? 18.172 -29.344 -8.562 1 96.69 286 ALA B C 1
ATOM 5433 O O . ALA B 1 286 ? 16.984 -29.516 -8.789 1 96.69 286 ALA B O 1
ATOM 5434 N N . ALA B 1 287 ? 18.953 -30.219 -7.977 1 95.12 287 ALA B N 1
ATOM 5435 C CA . ALA B 1 287 ? 18.453 -31.562 -7.668 1 95.12 287 ALA B CA 1
ATOM 5436 C C . ALA B 1 287 ? 17.891 -31.609 -6.25 1 95.12 287 ALA B C 1
ATOM 5438 O O . ALA B 1 287 ? 17.391 -32.656 -5.82 1 95.12 287 ALA B O 1
ATOM 5439 N N . ALA B 1 288 ? 17.953 -30.5 -5.539 1 96.12 288 ALA B N 1
ATOM 5440 C CA . ALA B 1 288 ? 17.469 -30.484 -4.164 1 96.12 288 ALA B CA 1
ATOM 5441 C C . ALA B 1 288 ? 15.969 -30.781 -4.117 1 96.12 288 ALA B C 1
ATOM 5443 O O . ALA B 1 288 ? 15.258 -30.578 -5.105 1 96.12 288 ALA B O 1
ATOM 5444 N N . HIS B 1 289 ? 15.547 -31.312 -3.014 1 95.25 289 HIS B N 1
ATOM 5445 C CA . HIS B 1 289 ? 14.133 -31.641 -2.816 1 95.25 289 HIS B CA 1
ATOM 5446 C C . HIS B 1 289 ? 13.43 -30.562 -2.004 1 95.25 289 HIS B C 1
ATOM 5448 O O . HIS B 1 289 ? 13.812 -30.281 -0.869 1 95.25 289 HIS B O 1
ATOM 5454 N N . ILE B 1 290 ? 12.445 -29.953 -2.615 1 96.88 290 ILE B N 1
ATOM 5455 C CA . ILE B 1 290 ? 11.625 -28.938 -1.973 1 96.88 290 ILE B CA 1
ATOM 5456 C C . ILE B 1 290 ? 10.266 -29.531 -1.604 1 96.88 290 ILE B C 1
ATOM 5458 O O . ILE B 1 290 ? 9.484 -29.891 -2.482 1 96.88 290 ILE B O 1
ATOM 5462 N N . SER B 1 291 ? 9.961 -29.594 -0.32 1 96.56 291 SER B N 1
ATOM 5463 C CA . SER B 1 291 ? 8.688 -30.141 0.147 1 96.56 291 SER B CA 1
ATOM 5464 C C . SER B 1 291 ? 7.559 -29.141 -0.02 1 96.56 291 SER B C 1
ATOM 5466 O O . SER B 1 291 ? 7.809 -27.953 -0.285 1 96.56 291 SER B O 1
ATOM 5468 N N . TYR B 1 292 ? 6.363 -29.656 0.119 1 95.38 292 TYR B N 1
ATOM 5469 C CA . TYR B 1 292 ? 5.223 -28.766 0.078 1 95.38 292 TYR B CA 1
ATOM 5470 C C . TYR B 1 292 ? 5.293 -27.734 1.209 1 95.38 292 TYR B C 1
ATOM 5472 O O . TYR B 1 292 ? 4.914 -26.578 1.032 1 95.38 292 TYR B O 1
ATOM 5480 N N . LYS B 1 293 ? 5.746 -28.188 2.357 1 94.94 293 LYS B N 1
ATOM 5481 C CA . LYS B 1 293 ? 5.898 -27.281 3.492 1 94.94 293 LYS B CA 1
ATOM 5482 C C . LYS B 1 293 ? 6.824 -26.125 3.15 1 94.94 293 LYS B C 1
ATOM 5484 O O . LYS B 1 293 ? 6.543 -24.969 3.492 1 94.94 293 LYS B O 1
ATOM 5489 N N . ASP B 1 294 ? 7.898 -26.469 2.453 1 95.44 294 ASP B N 1
ATOM 5490 C CA . ASP B 1 294 ? 8.836 -25.438 2.014 1 95.44 294 ASP B CA 1
ATOM 5491 C C . ASP B 1 294 ? 8.18 -24.484 1.007 1 95.44 294 ASP B C 1
ATOM 5493 O O . ASP B 1 294 ? 8.344 -23.266 1.094 1 95.44 294 ASP B O 1
ATOM 5497 N N . PHE B 1 295 ? 7.48 -25.109 0.132 1 96 295 PHE B N 1
ATOM 5498 C CA . PHE B 1 295 ? 6.773 -24.344 -0.893 1 96 295 PHE B CA 1
ATOM 5499 C C . PHE B 1 295 ? 5.758 -23.406 -0.263 1 96 295 PHE B C 1
ATOM 5501 O O . PHE B 1 295 ? 5.652 -22.25 -0.663 1 96 295 PHE B O 1
ATOM 5508 N N . LYS B 1 296 ? 5.066 -23.891 0.693 1 94.44 296 LYS B N 1
ATOM 5509 C CA . LYS B 1 296 ? 4.059 -23.109 1.409 1 94.44 296 LYS B CA 1
ATOM 5510 C C . LYS B 1 296 ? 4.691 -21.969 2.184 1 94.44 296 LYS B C 1
ATOM 5512 O O . LYS B 1 296 ? 4.105 -20.891 2.303 1 94.44 296 LYS B O 1
ATOM 5517 N N . ALA B 1 297 ? 5.844 -22.156 2.705 1 94.25 297 ALA B N 1
ATOM 5518 C CA . ALA B 1 297 ? 6.562 -21.094 3.412 1 94.25 297 ALA B CA 1
ATOM 5519 C C . ALA B 1 297 ? 6.848 -19.922 2.488 1 94.25 297 ALA B C 1
ATOM 5521 O O . ALA B 1 297 ? 6.734 -18.75 2.896 1 94.25 297 ALA B O 1
ATOM 5522 N N . MET B 1 298 ? 7.215 -20.219 1.296 1 93.94 298 MET B N 1
ATOM 5523 C CA . MET B 1 298 ? 7.457 -19.172 0.314 1 93.94 298 MET B CA 1
ATOM 5524 C C . MET B 1 298 ? 6.172 -18.422 -0.013 1 93.94 298 MET B C 1
ATOM 5526 O O . MET B 1 298 ? 6.18 -17.188 -0.157 1 93.94 298 MET B O 1
ATOM 5530 N N . ALA B 1 299 ? 5.098 -19.141 -0.111 1 91.62 299 ALA B N 1
ATOM 5531 C CA . ALA B 1 299 ? 3.803 -18.516 -0.362 1 91.62 299 ALA B CA 1
ATOM 5532 C C . ALA B 1 299 ? 3.408 -17.594 0.787 1 91.62 299 ALA B C 1
ATOM 5534 O O . ALA B 1 299 ? 2.832 -16.531 0.564 1 91.62 299 ALA B O 1
ATOM 5535 N N . ALA B 1 300 ? 3.736 -18.016 1.966 1 91.25 300 ALA B N 1
ATOM 5536 C CA . ALA B 1 300 ? 3.457 -17.203 3.143 1 91.25 300 ALA B CA 1
ATOM 5537 C C . ALA B 1 300 ? 4.25 -15.898 3.105 1 91.25 300 ALA B C 1
ATOM 5539 O O . ALA B 1 300 ? 3.732 -14.844 3.465 1 91.25 300 ALA B O 1
ATOM 5540 N N . LEU B 1 301 ? 5.426 -15.984 2.693 1 92.56 301 LEU B N 1
ATOM 5541 C CA . LEU B 1 301 ? 6.242 -14.789 2.535 1 92.56 301 LEU B CA 1
ATOM 5542 C C . LEU B 1 301 ? 5.613 -13.828 1.527 1 92.56 301 LEU B C 1
ATOM 5544 O O . LEU B 1 301 ? 5.516 -12.633 1.783 1 92.56 301 LEU B O 1
ATOM 5548 N N . ARG B 1 302 ? 5.121 -14.352 0.496 1 88.81 302 ARG B N 1
ATOM 5549 C CA . ARG B 1 302 ? 4.531 -13.539 -0.561 1 88.81 302 ARG B CA 1
ATOM 5550 C C . ARG B 1 302 ? 3.275 -12.828 -0.068 1 88.81 302 ARG B C 1
ATOM 5552 O O . ARG B 1 302 ? 3.027 -11.672 -0.428 1 88.81 302 ARG B O 1
ATOM 5559 N N . SER B 1 303 ? 2.557 -13.539 0.683 1 83.38 303 SER B N 1
ATOM 5560 C CA . SER B 1 303 ? 1.312 -12.977 1.199 1 83.38 303 SER B CA 1
ATOM 5561 C C . SER B 1 303 ? 1.584 -11.812 2.143 1 83.38 303 SER B C 1
ATOM 5563 O O . SER B 1 303 ? 0.733 -10.938 2.314 1 83.38 303 SER B O 1
ATOM 5565 N N . SER B 1 304 ? 2.781 -11.789 2.742 1 80.75 304 SER B N 1
ATOM 5566 C CA . SER B 1 304 ? 3.152 -10.734 3.676 1 80.75 304 SER B CA 1
ATOM 5567 C C . SER B 1 304 ? 4.262 -9.852 3.105 1 80.75 304 SER B C 1
ATOM 5569 O O . SER B 1 304 ? 5.098 -9.344 3.852 1 80.75 304 SER B O 1
ATOM 5571 N N . ILE B 1 305 ? 4.223 -9.727 1.844 1 84.81 305 ILE B N 1
ATOM 5572 C CA . ILE B 1 305 ? 5.367 -9.148 1.151 1 84.81 305 ILE B CA 1
ATOM 5573 C C . ILE B 1 305 ? 5.43 -7.648 1.431 1 84.81 305 ILE B C 1
ATOM 5575 O O . ILE B 1 305 ? 6.477 -7.02 1.255 1 84.81 305 ILE B O 1
ATOM 5579 N N . TYR B 1 306 ? 4.41 -7.074 1.886 1 75.62 306 TYR B N 1
ATOM 5580 C CA . TYR B 1 306 ? 4.367 -5.621 2.029 1 75.62 306 TYR B CA 1
ATOM 5581 C C . TYR B 1 306 ? 5.453 -5.137 2.986 1 75.62 306 TYR B C 1
ATOM 5583 O O . TYR B 1 306 ? 6.262 -4.281 2.631 1 75.62 306 TYR B O 1
ATOM 5591 N N . SER B 1 307 ? 5.477 -5.695 4.188 1 80.62 307 SER B N 1
ATOM 5592 C CA . SER B 1 307 ? 6.449 -5.266 5.188 1 80.62 307 SER B CA 1
ATOM 5593 C C . SER B 1 307 ? 7.875 -5.516 4.715 1 80.62 307 SER B C 1
ATOM 5595 O O . SER B 1 307 ? 8.766 -4.691 4.934 1 80.62 307 SER B O 1
ATOM 5597 N N . LEU B 1 308 ? 8 -6.605 4.07 1 87.44 308 LEU B N 1
ATOM 5598 C CA . LEU B 1 308 ? 9.328 -6.926 3.561 1 87.44 308 LEU B CA 1
ATOM 5599 C C . LEU B 1 308 ? 9.719 -5.984 2.428 1 87.44 308 LEU B C 1
ATOM 5601 O O . LEU B 1 308 ? 10.883 -5.578 2.328 1 87.44 308 LEU B O 1
ATOM 5605 N N . SER B 1 309 ? 8.727 -5.754 1.565 1 83.94 309 SER B N 1
ATOM 5606 C CA . SER B 1 309 ? 8.984 -4.812 0.48 1 83.94 309 SER B CA 1
ATOM 5607 C C . SER B 1 309 ? 9.445 -3.461 1.017 1 83.94 309 SER B C 1
ATOM 5609 O O . SER B 1 309 ? 10.406 -2.881 0.506 1 83.94 309 SER B O 1
ATOM 5611 N N . PHE B 1 310 ? 8.797 -2.992 2.023 1 79.5 310 PHE B N 1
ATOM 5612 C CA . PHE B 1 310 ? 9.188 -1.736 2.656 1 79.5 310 PHE B CA 1
ATOM 5613 C C . PHE B 1 310 ? 10.602 -1.827 3.219 1 79.5 310 PHE B C 1
ATOM 5615 O O . PHE B 1 310 ? 11.406 -0.914 3.033 1 79.5 310 PHE B O 1
ATOM 5622 N N . ALA B 1 311 ? 10.898 -2.881 3.9 1 84.75 311 ALA B N 1
ATOM 5623 C CA . ALA B 1 311 ? 12.211 -3.088 4.492 1 84.75 311 ALA B CA 1
ATOM 5624 C C . ALA B 1 311 ? 13.305 -3.105 3.422 1 84.75 311 ALA B C 1
ATOM 5626 O O . ALA B 1 311 ? 14.344 -2.471 3.578 1 84.75 311 ALA B O 1
ATOM 5627 N N . LEU B 1 312 ? 13.016 -3.791 2.379 1 87.31 312 LEU B N 1
ATOM 5628 C CA . LEU B 1 312 ? 14 -3.908 1.307 1 87.31 312 LEU B CA 1
ATOM 5629 C C . LEU B 1 312 ? 14.211 -2.566 0.612 1 87.31 312 LEU B C 1
ATOM 5631 O O . LEU B 1 312 ? 15.344 -2.217 0.259 1 87.31 312 LEU B O 1
ATOM 5635 N N . ASP B 1 313 ? 13.195 -1.88 0.38 1 77 313 ASP B N 1
ATOM 5636 C CA . ASP B 1 313 ? 13.305 -0.539 -0.186 1 77 313 ASP B CA 1
ATOM 5637 C C . ASP B 1 313 ? 14.117 0.378 0.723 1 77 313 ASP B C 1
ATOM 5639 O O . ASP B 1 313 ? 14.93 1.171 0.245 1 77 313 ASP B O 1
ATOM 5643 N N . PHE B 1 314 ? 13.797 0.271 1.969 1 76.69 314 PHE B N 1
ATOM 5644 C CA . PHE B 1 314 ? 14.539 1.077 2.93 1 76.69 314 PHE B CA 1
ATOM 5645 C C . PHE B 1 314 ? 16.031 0.723 2.904 1 76.69 314 PHE B C 1
ATOM 5647 O O . PHE B 1 314 ? 16.875 1.609 2.939 1 76.69 314 PHE B O 1
ATOM 5654 N N . CYS B 1 315 ? 16.344 -0.53 2.828 1 83.12 315 CYS B N 1
ATOM 5655 C CA . CYS B 1 315 ? 17.719 -0.972 2.709 1 83.12 315 CYS B CA 1
ATOM 5656 C C . CYS B 1 315 ? 18.391 -0.361 1.48 1 83.12 315 CYS B C 1
ATOM 5658 O O . CYS B 1 315 ? 19.547 0.042 1.534 1 83.12 315 CYS B O 1
ATOM 5660 N N . THR B 1 316 ? 17.641 -0.376 0.444 1 77.94 316 THR B N 1
ATOM 5661 C CA . THR B 1 316 ? 18.141 0.206 -0.792 1 77.94 316 THR B CA 1
ATOM 5662 C C . THR B 1 316 ? 18.406 1.699 -0.619 1 77.94 316 THR B C 1
ATOM 5664 O O . THR B 1 316 ? 19.422 2.217 -1.1 1 77.94 316 THR B O 1
ATOM 5667 N N . GLN B 1 317 ? 17.484 2.365 0.069 1 70.81 317 GLN B N 1
ATOM 5668 C CA . GLN B 1 317 ? 17.609 3.803 0.281 1 70.81 317 GLN B CA 1
ATOM 5669 C C . GLN B 1 317 ? 18.859 4.125 1.094 1 70.81 317 GLN B C 1
ATOM 5671 O O . GLN B 1 317 ? 19.5 5.16 0.876 1 70.81 317 GLN B O 1
ATOM 5676 N N . ILE B 1 318 ? 19.234 3.258 1.977 1 74.38 318 ILE B N 1
ATOM 5677 C CA . ILE B 1 318 ? 20.391 3.533 2.811 1 74.38 318 ILE B CA 1
ATOM 5678 C C . ILE B 1 318 ? 21.609 2.791 2.26 1 74.38 318 ILE B C 1
ATOM 5680 O O . ILE B 1 318 ? 22.625 2.641 2.953 1 74.38 318 ILE B O 1
ATOM 5684 N N . GLU B 1 319 ? 21.438 2.158 1.076 1 78.5 319 GLU B N 1
ATOM 5685 C CA . GLU B 1 319 ? 22.516 1.497 0.349 1 78.5 319 GLU B CA 1
ATOM 5686 C C . GLU B 1 319 ? 23.125 0.368 1.175 1 78.5 319 GLU B C 1
ATOM 5688 O O . GLU B 1 319 ? 24.344 0.25 1.267 1 78.5 319 GLU B O 1
ATOM 5693 N N . ARG B 1 320 ? 22.312 -0.257 1.816 1 82.75 320 ARG B N 1
ATOM 5694 C CA . ARG B 1 320 ? 22.734 -1.437 2.568 1 82.75 320 ARG B CA 1
ATOM 5695 C C . ARG B 1 320 ? 22.594 -2.701 1.728 1 82.75 320 ARG B C 1
ATOM 5697 O O . ARG B 1 320 ? 21.484 -3.17 1.484 1 82.75 320 ARG B O 1
ATOM 5704 N N . PRO B 1 321 ? 23.719 -3.217 1.292 1 87.81 321 PRO B N 1
ATOM 5705 C CA . PRO B 1 321 ? 23.609 -4.492 0.578 1 87.81 321 PRO B CA 1
ATOM 5706 C C . PRO B 1 321 ? 23.156 -5.637 1.48 1 87.81 321 PRO B C 1
ATOM 5708 O O . PRO B 1 321 ? 23.453 -5.633 2.68 1 87.81 321 PRO B O 1
ATOM 5711 N N . LEU B 1 322 ? 22.469 -6.551 0.912 1 92.38 322 LEU B N 1
ATOM 5712 C CA . LEU B 1 322 ? 21.938 -7.648 1.706 1 92.38 322 LEU B CA 1
ATOM 5713 C C . LEU B 1 322 ? 22.562 -8.977 1.298 1 92.38 322 LEU B C 1
ATOM 5715 O O . LEU B 1 322 ? 22.312 -9.469 0.197 1 92.38 322 LEU B O 1
ATOM 5719 N N . SER B 1 323 ? 23.328 -9.516 2.18 1 93.75 323 SER B N 1
ATOM 5720 C CA . SER B 1 323 ? 23.828 -10.875 2.016 1 93.75 323 SER B CA 1
ATOM 5721 C C . SER B 1 323 ? 22.734 -11.898 2.287 1 93.75 323 SER B C 1
ATOM 5723 O O . SER B 1 323 ? 21.625 -11.539 2.705 1 93.75 323 SER B O 1
ATOM 5725 N N . ARG B 1 324 ? 23.078 -13.117 1.997 1 95.19 324 ARG B N 1
ATOM 5726 C CA . ARG B 1 324 ? 22.141 -14.211 2.279 1 95.19 324 ARG B CA 1
ATOM 5727 C C . ARG B 1 324 ? 21.734 -14.219 3.746 1 95.19 324 ARG B C 1
ATOM 5729 O O . ARG B 1 324 ? 20.547 -14.336 4.062 1 95.19 324 ARG B O 1
ATOM 5736 N N . GLU B 1 325 ? 22.688 -14.062 4.582 1 92.88 325 GLU B N 1
ATOM 5737 C CA . GLU B 1 325 ? 22.422 -14.086 6.016 1 92.88 325 GLU B CA 1
ATOM 5738 C C . GLU B 1 325 ? 21.609 -12.875 6.449 1 92.88 325 GLU B C 1
ATOM 5740 O O . GLU B 1 325 ? 20.688 -12.992 7.266 1 92.88 325 GLU B O 1
ATOM 5745 N N . ASP B 1 326 ? 21.953 -11.742 5.852 1 91.19 326 ASP B N 1
ATOM 5746 C CA . ASP B 1 326 ? 21.219 -10.523 6.164 1 91.19 326 ASP B CA 1
ATOM 5747 C C . ASP B 1 326 ? 19.75 -10.641 5.734 1 91.19 326 ASP B C 1
ATOM 5749 O O . ASP B 1 326 ? 18.844 -10.203 6.457 1 91.19 326 ASP B O 1
ATOM 5753 N N . PHE B 1 327 ? 19.609 -11.195 4.57 1 94.44 327 PHE B N 1
ATOM 5754 C CA . PHE B 1 327 ? 18.266 -11.336 4.039 1 94.44 327 PHE B CA 1
ATOM 5755 C C . PHE B 1 327 ? 17.438 -12.289 4.891 1 94.44 327 PHE B C 1
ATOM 5757 O O . PHE B 1 327 ? 16.281 -12.008 5.211 1 94.44 327 PHE B O 1
ATOM 5764 N N . ALA B 1 328 ? 18.016 -13.359 5.312 1 94.19 328 ALA B N 1
ATOM 5765 C CA . ALA B 1 328 ? 17.328 -14.32 6.176 1 94.19 328 ALA B CA 1
ATOM 5766 C C . ALA B 1 328 ? 16.906 -13.672 7.492 1 94.19 328 ALA B C 1
ATOM 5768 O O . ALA B 1 328 ? 15.797 -13.891 7.973 1 94.19 328 ALA B O 1
ATOM 5769 N N . LYS B 1 329 ? 17.75 -12.898 8.039 1 91.44 329 LYS B N 1
ATOM 5770 C CA . LYS B 1 329 ? 17.453 -12.203 9.289 1 91.44 329 LYS B CA 1
ATOM 5771 C C . LYS B 1 329 ? 16.328 -11.188 9.102 1 91.44 329 LYS B C 1
ATOM 5773 O O . LYS B 1 329 ? 15.461 -11.062 9.969 1 91.44 329 LYS B O 1
ATOM 5778 N N . LEU B 1 330 ? 16.453 -10.523 8.031 1 90.56 330 LEU B N 1
ATOM 5779 C CA . LEU B 1 330 ? 15.43 -9.523 7.738 1 90.56 330 LEU B CA 1
ATOM 5780 C C . LEU B 1 330 ? 14.055 -10.164 7.613 1 90.56 330 LEU B C 1
ATOM 5782 O O . LEU B 1 330 ? 13.07 -9.641 8.141 1 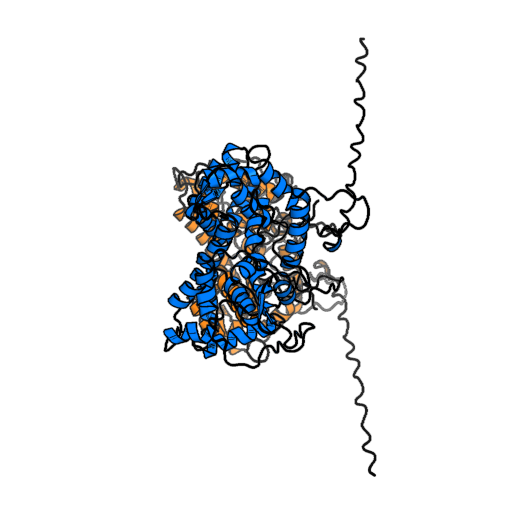90.56 330 LEU B O 1
ATOM 5786 N N . ILE B 1 331 ? 13.984 -11.281 6.902 1 93.88 331 ILE B N 1
ATOM 5787 C CA . ILE B 1 331 ? 12.734 -12.016 6.762 1 93.88 331 ILE B CA 1
ATOM 5788 C C . ILE B 1 331 ? 12.227 -12.445 8.133 1 93.88 331 ILE B C 1
ATOM 5790 O O . ILE B 1 331 ? 11.047 -12.258 8.453 1 93.88 331 ILE B O 1
ATOM 5794 N N . SER B 1 332 ? 13.07 -12.961 8.898 1 92.06 332 SER B N 1
ATOM 5795 C CA . SER B 1 332 ? 12.695 -13.445 10.227 1 92.06 332 SER B CA 1
ATOM 5796 C C . SER B 1 332 ? 12.188 -12.312 11.102 1 92.06 332 SER B C 1
ATOM 5798 O O . SER B 1 332 ? 11.172 -12.453 11.789 1 92.06 332 SER B O 1
ATOM 5800 N N . LYS B 1 333 ? 12.773 -11.18 11.07 1 87.81 333 LYS B N 1
ATOM 5801 C CA . LYS B 1 333 ? 12.422 -10.047 11.922 1 87.81 333 LYS B CA 1
ATOM 5802 C C . LYS B 1 333 ? 11.125 -9.398 11.453 1 87.81 333 LYS B C 1
ATOM 5804 O O . LYS B 1 333 ? 10.266 -9.047 12.273 1 87.81 333 LYS B O 1
ATOM 5809 N N . THR B 1 334 ? 11.047 -9.25 10.18 1 86.44 334 THR B N 1
ATOM 5810 C CA . THR B 1 334 ? 9.938 -8.477 9.641 1 86.44 334 THR B CA 1
ATOM 5811 C C . THR B 1 334 ? 8.688 -9.336 9.523 1 86.44 334 THR B C 1
ATOM 5813 O O . THR B 1 334 ? 7.574 -8.859 9.766 1 86.44 334 THR B O 1
ATOM 5816 N N . LEU B 1 335 ? 8.867 -10.578 9.148 1 89.44 335 LEU B N 1
ATOM 5817 C CA . LEU B 1 335 ? 7.711 -11.422 8.859 1 89.44 335 LEU B CA 1
ATOM 5818 C C . LEU B 1 335 ? 7.559 -12.516 9.906 1 89.44 335 LEU B C 1
ATOM 5820 O O . LEU B 1 335 ? 6.555 -13.234 9.922 1 89.44 335 LEU B O 1
ATOM 5824 N N . ARG B 1 336 ? 8.539 -12.695 10.781 1 89.69 336 ARG B N 1
ATOM 5825 C CA . ARG B 1 336 ? 8.555 -13.766 11.766 1 89.69 336 ARG B CA 1
ATOM 5826 C C . ARG B 1 336 ? 8.453 -15.133 11.094 1 89.69 336 ARG B C 1
ATOM 5828 O O . ARG B 1 336 ? 7.691 -15.992 11.539 1 89.69 336 ARG B O 1
ATOM 5835 N N . LEU B 1 337 ? 9.086 -15.211 9.977 1 92.88 337 LEU B N 1
ATOM 5836 C CA . LEU B 1 337 ? 9.141 -16.438 9.172 1 92.88 337 LEU B CA 1
ATOM 5837 C C . LEU B 1 337 ? 10.586 -16.891 8.977 1 92.88 337 LEU B C 1
ATOM 5839 O O . LEU B 1 337 ? 11.5 -16.062 8.922 1 92.88 337 LEU B O 1
ATOM 5843 N N . LYS B 1 338 ? 10.75 -18.188 9.039 1 93.25 338 LYS B N 1
ATOM 5844 C CA . LYS B 1 338 ? 12.055 -18.766 8.719 1 93.25 338 LYS B CA 1
ATOM 5845 C C . LYS B 1 338 ? 11.961 -19.656 7.48 1 93.25 338 LYS B C 1
ATOM 5847 O O . LYS B 1 338 ? 11.195 -20.625 7.461 1 93.25 338 LYS B O 1
ATOM 5852 N N . LEU B 1 339 ? 12.695 -19.281 6.492 1 95.31 339 LEU B N 1
ATOM 5853 C CA . LEU B 1 339 ? 12.719 -20.094 5.281 1 95.31 339 LEU B CA 1
ATOM 5854 C C . LEU B 1 339 ? 13.789 -21.172 5.379 1 95.31 339 LEU B C 1
ATOM 5856 O O . LEU B 1 339 ? 14.867 -20.938 5.926 1 95.31 339 LEU B O 1
ATOM 5860 N N . PRO B 1 340 ? 13.484 -22.312 4.875 1 94.69 340 PRO B N 1
ATOM 5861 C CA . PRO B 1 340 ? 14.516 -23.359 4.836 1 94.69 340 PRO B CA 1
ATOM 5862 C C . PRO B 1 340 ? 15.742 -22.938 4.027 1 94.69 340 PRO B C 1
ATOM 5864 O O . PRO B 1 340 ? 15.641 -22.109 3.125 1 94.69 340 PRO B O 1
ATOM 5867 N N . ALA B 1 341 ? 16.891 -23.609 4.34 1 94.81 341 ALA B N 1
ATOM 5868 C CA . ALA B 1 341 ? 18.172 -23.25 3.742 1 94.81 341 ALA B CA 1
ATOM 5869 C C . ALA B 1 341 ? 18.141 -23.406 2.225 1 94.81 341 ALA B C 1
ATOM 5871 O O . ALA B 1 341 ? 18.625 -22.547 1.49 1 94.81 341 ALA B O 1
ATOM 5872 N N . THR B 1 342 ? 17.547 -24.469 1.785 1 95.25 342 THR B N 1
ATOM 5873 C CA . THR B 1 342 ? 17.5 -24.75 0.354 1 95.25 342 THR B CA 1
ATOM 5874 C C . THR B 1 342 ? 16.703 -23.672 -0.377 1 95.25 342 THR B C 1
ATOM 5876 O O . THR B 1 342 ? 17.094 -23.219 -1.45 1 95.25 342 THR B O 1
ATOM 5879 N N . VAL B 1 343 ? 15.594 -23.297 0.206 1 96.44 343 VAL B N 1
ATOM 5880 C CA . VAL B 1 343 ? 14.742 -22.25 -0.366 1 96.44 343 VAL B CA 1
ATOM 5881 C C . VAL B 1 343 ? 15.516 -20.938 -0.443 1 96.44 343 VAL B C 1
ATOM 5883 O O . VAL B 1 343 ? 15.516 -20.266 -1.479 1 96.44 343 VAL B O 1
ATOM 5886 N N . MET B 1 344 ? 16.219 -20.641 0.614 1 96.44 344 MET B N 1
ATOM 5887 C CA . MET B 1 344 ? 17 -19.406 0.667 1 96.44 344 MET B CA 1
ATOM 5888 C C . MET B 1 344 ? 18.094 -19.422 -0.397 1 96.44 344 MET B C 1
ATOM 5890 O O . MET B 1 344 ? 18.328 -18.406 -1.068 1 96.44 344 MET B O 1
ATOM 5894 N N . ASP B 1 345 ? 18.703 -20.531 -0.534 1 96.5 345 ASP B N 1
ATOM 5895 C CA . ASP B 1 345 ? 19.797 -20.641 -1.49 1 96.5 345 ASP B CA 1
ATOM 5896 C C . ASP B 1 345 ? 19.297 -20.469 -2.922 1 96.5 345 ASP B C 1
ATOM 5898 O O . ASP B 1 345 ? 19.938 -19.797 -3.73 1 96.5 345 ASP B O 1
ATOM 5902 N N . VAL B 1 346 ? 18.172 -21.062 -3.232 1 96.69 346 VAL B N 1
ATOM 5903 C CA . VAL B 1 346 ? 17.594 -20.906 -4.562 1 96.69 346 VAL B CA 1
ATOM 5904 C C . VAL B 1 346 ? 17.219 -19.453 -4.789 1 96.69 346 VAL B C 1
ATOM 5906 O O . VAL B 1 346 ? 17.5 -18.875 -5.844 1 96.69 346 VAL B O 1
ATOM 5909 N N . LEU B 1 347 ? 16.625 -18.812 -3.789 1 96.19 347 LEU B N 1
ATOM 5910 C CA . LEU B 1 347 ? 16.234 -17.422 -3.869 1 96.19 347 LEU B CA 1
ATOM 5911 C C . LEU B 1 347 ? 17.438 -16.516 -4.141 1 96.19 347 LEU B C 1
ATOM 5913 O O . LEU B 1 347 ? 17.391 -15.664 -5.027 1 96.19 347 LEU B O 1
ATOM 5917 N N . MET B 1 348 ? 18.469 -16.797 -3.404 1 96.75 348 MET B N 1
ATOM 5918 C CA . MET B 1 348 ? 19.656 -15.945 -3.521 1 96.75 348 MET B CA 1
ATOM 5919 C C . MET B 1 348 ? 20.344 -16.156 -4.871 1 96.75 348 MET B C 1
ATOM 5921 O O . MET B 1 348 ? 20.938 -15.227 -5.418 1 96.75 348 MET B O 1
ATOM 5925 N N . HIS B 1 349 ? 20.203 -17.328 -5.371 1 96.44 349 HIS B N 1
ATOM 5926 C CA . HIS B 1 349 ? 20.797 -17.578 -6.68 1 96.44 349 HIS B CA 1
ATOM 5927 C C . HIS B 1 349 ? 20.031 -16.844 -7.781 1 96.44 349 HIS B C 1
ATOM 5929 O O . HIS B 1 349 ? 20.641 -16.188 -8.625 1 96.44 349 HIS B O 1
ATOM 5935 N N . VAL B 1 350 ? 18.734 -16.938 -7.746 1 96.19 350 VAL B N 1
ATOM 5936 C CA . VAL B 1 350 ? 17.922 -16.422 -8.836 1 96.19 350 VAL B CA 1
ATOM 5937 C C . VAL B 1 350 ? 17.812 -14.898 -8.734 1 96.19 350 VAL B C 1
ATOM 5939 O O . VAL B 1 350 ? 17.828 -14.203 -9.75 1 96.19 350 VAL B O 1
ATOM 5942 N N . PHE B 1 351 ? 17.797 -14.359 -7.504 1 96.19 351 PHE B N 1
ATOM 5943 C CA . PHE B 1 351 ? 17.578 -12.93 -7.344 1 96.19 351 PHE B CA 1
ATOM 5944 C C . PHE B 1 351 ? 18.859 -12.242 -6.859 1 96.19 351 PHE B C 1
ATOM 5946 O O . PHE B 1 351 ? 18.828 -11.07 -6.492 1 96.19 351 PHE B O 1
ATOM 5953 N N . GLY B 1 352 ? 19.875 -12.977 -6.801 1 94 352 GLY B N 1
ATOM 5954 C CA . GLY B 1 352 ? 21.141 -12.391 -6.355 1 94 352 GLY B CA 1
ATOM 5955 C C . GLY B 1 352 ? 21.953 -11.781 -7.484 1 94 352 GLY B C 1
ATOM 5956 O O . GLY B 1 352 ? 21.75 -12.133 -8.648 1 94 352 GLY B O 1
ATOM 5957 N N . ASP B 1 353 ? 22.75 -10.875 -7.109 1 89.94 353 ASP B N 1
ATOM 5958 C CA . ASP B 1 353 ? 23.688 -10.32 -8.078 1 89.94 353 ASP B CA 1
ATOM 5959 C C . ASP B 1 353 ? 24.984 -11.133 -8.117 1 89.94 353 ASP B C 1
ATOM 5961 O O . ASP B 1 353 ? 25.047 -12.227 -7.551 1 89.94 353 ASP B O 1
ATOM 5965 N N . GLU B 1 354 ? 25.922 -10.648 -8.867 1 87.69 354 GLU B N 1
ATOM 5966 C CA . GLU B 1 354 ? 27.156 -11.383 -9.086 1 87.69 354 GLU B CA 1
ATOM 5967 C C . GLU B 1 354 ? 27.969 -11.5 -7.793 1 87.69 354 GLU B C 1
ATOM 5969 O O . GLU B 1 354 ? 28.781 -12.414 -7.645 1 87.69 354 GLU B O 1
ATOM 5974 N N . GLN B 1 355 ? 27.688 -10.602 -6.859 1 91.25 355 GLN B N 1
ATOM 5975 C CA . GLN B 1 355 ? 28.438 -10.609 -5.602 1 91.25 355 GLN B CA 1
ATOM 5976 C C . GLN B 1 355 ? 27.688 -11.398 -4.527 1 91.25 355 GLN B C 1
ATOM 5978 O O . GLN B 1 355 ? 28.125 -11.445 -3.375 1 91.25 355 GLN B O 1
ATOM 5983 N N . GLY B 1 356 ? 26.625 -12.039 -4.918 1 90.38 356 GLY B N 1
ATOM 5984 C CA . GLY B 1 356 ? 25.859 -12.836 -3.975 1 90.38 356 GLY B CA 1
ATOM 5985 C C . GLY B 1 356 ? 24.922 -12.008 -3.107 1 90.38 356 GLY B C 1
ATOM 5986 O O . GLY B 1 356 ? 24.453 -12.477 -2.072 1 90.38 356 GLY B O 1
ATOM 5987 N N . ARG B 1 357 ? 24.766 -10.789 -3.533 1 94.5 357 ARG B N 1
ATOM 5988 C CA . ARG B 1 357 ? 23.859 -9.906 -2.811 1 94.5 357 ARG B CA 1
ATOM 5989 C C . ARG B 1 357 ? 22.469 -9.906 -3.447 1 94.5 357 ARG B C 1
ATOM 5991 O O . ARG B 1 357 ? 22.344 -10.078 -4.664 1 94.5 357 ARG B O 1
ATOM 5998 N N . LEU B 1 358 ? 21.5 -9.68 -2.572 1 96 358 LEU B N 1
ATOM 5999 C CA . LEU B 1 358 ? 20.125 -9.734 -3.043 1 96 358 LEU B CA 1
ATOM 6000 C C . LEU B 1 358 ? 19.781 -8.492 -3.859 1 96 358 LEU B C 1
ATOM 6002 O O . LEU B 1 358 ? 20.062 -7.367 -3.439 1 96 358 LEU B O 1
ATOM 6006 N N . ASP B 1 359 ? 19.219 -8.742 -4.988 1 93.38 359 ASP B N 1
ATOM 6007 C CA . ASP B 1 359 ? 18.531 -7.68 -5.703 1 93.38 359 ASP B CA 1
ATOM 6008 C C . ASP B 1 359 ? 17.094 -7.535 -5.203 1 93.38 359 ASP B C 1
ATOM 6010 O O . ASP B 1 359 ? 16.172 -8.133 -5.766 1 93.38 359 ASP B O 1
ATOM 6014 N N . GLY B 1 360 ? 16.953 -6.746 -4.211 1 90 360 GLY B N 1
ATOM 6015 C CA . GLY B 1 360 ? 15.68 -6.594 -3.535 1 90 360 GLY B CA 1
ATOM 6016 C C . GLY B 1 360 ? 14.586 -6.047 -4.438 1 90 360 GLY B C 1
ATOM 6017 O O . GLY B 1 360 ? 13.422 -6.438 -4.32 1 90 360 GLY B O 1
ATOM 6018 N N . THR B 1 361 ? 14.945 -5.242 -5.34 1 83.62 361 THR B N 1
ATOM 6019 C CA . THR B 1 361 ? 13.977 -4.609 -6.23 1 83.62 361 THR B CA 1
ATOM 6020 C C . THR B 1 361 ? 13.344 -5.641 -7.16 1 83.62 361 THR B C 1
ATOM 6022 O O . THR B 1 361 ? 12.117 -5.73 -7.25 1 83.62 361 THR B O 1
ATOM 6025 N N . THR B 1 362 ? 14.18 -6.391 -7.793 1 89.31 362 THR B N 1
ATOM 6026 C CA . THR B 1 362 ? 13.672 -7.43 -8.688 1 89.31 362 THR B CA 1
ATOM 6027 C C . THR B 1 362 ? 12.844 -8.445 -7.914 1 89.31 362 THR B C 1
ATOM 6029 O O . THR B 1 362 ? 11.773 -8.852 -8.367 1 89.31 362 THR B O 1
ATOM 6032 N N . PHE B 1 363 ? 13.391 -8.828 -6.793 1 94.12 363 PHE B N 1
ATOM 6033 C CA . PHE B 1 363 ? 12.695 -9.805 -5.961 1 94.12 363 PHE B CA 1
ATOM 6034 C C . PHE B 1 363 ? 11.289 -9.328 -5.625 1 94.12 363 PHE B C 1
ATOM 6036 O O . PHE B 1 363 ? 10.32 -10.055 -5.828 1 94.12 363 PHE B O 1
ATOM 6043 N N . VAL B 1 364 ? 11.125 -8.125 -5.188 1 87.81 364 VAL B N 1
ATOM 6044 C CA . VAL B 1 364 ? 9.844 -7.57 -4.766 1 87.81 364 VAL B CA 1
ATOM 6045 C C . VAL B 1 364 ? 8.906 -7.461 -5.969 1 87.81 364 VAL B C 1
ATOM 6047 O O . VAL B 1 364 ? 7.719 -7.777 -5.871 1 87.81 364 VAL B O 1
ATOM 6050 N N . GLN B 1 365 ? 9.414 -7.008 -7.027 1 84.44 365 GLN B N 1
ATOM 6051 C CA . GLN B 1 365 ? 8.602 -6.863 -8.234 1 84.44 365 GLN B CA 1
ATOM 6052 C C . GLN B 1 365 ? 8 -8.203 -8.648 1 84.44 365 GLN B C 1
ATOM 6054 O O . GLN B 1 365 ? 6.82 -8.273 -8.992 1 84.44 365 GLN B O 1
ATOM 6059 N N . VAL B 1 366 ? 8.828 -9.141 -8.617 1 90.94 366 VAL B N 1
ATOM 6060 C CA . VAL B 1 366 ? 8.375 -10.469 -9.031 1 90.94 366 VAL B CA 1
ATOM 6061 C C . VAL B 1 366 ? 7.328 -10.984 -8.047 1 90.94 366 VAL B C 1
ATOM 6063 O O . VAL B 1 366 ? 6.297 -11.523 -8.453 1 90.94 366 VAL B O 1
ATOM 6066 N N . MET B 1 367 ? 7.574 -10.828 -6.766 1 89.06 367 MET B N 1
ATOM 6067 C CA . MET B 1 367 ? 6.645 -11.312 -5.75 1 89.06 367 MET B CA 1
ATOM 6068 C C . MET B 1 367 ? 5.309 -10.578 -5.84 1 89.06 367 MET B C 1
ATOM 6070 O O . MET B 1 367 ? 4.25 -11.203 -5.75 1 89.06 367 MET B O 1
ATOM 6074 N N . LYS B 1 368 ? 5.355 -9.32 -6.027 1 81.5 368 LYS B N 1
ATOM 6075 C CA . LYS B 1 368 ? 4.129 -8.539 -6.137 1 81.5 368 LYS B CA 1
ATOM 6076 C C . LYS B 1 368 ? 3.352 -8.906 -7.398 1 81.5 368 LYS B C 1
ATOM 6078 O O . LYS B 1 368 ? 2.121 -8.953 -7.379 1 81.5 368 LYS B O 1
ATOM 6083 N N . HIS B 1 369 ? 4.098 -9.086 -8.422 1 81.56 369 HIS B N 1
ATOM 6084 C CA . HIS B 1 369 ? 3.449 -9.477 -9.672 1 81.56 369 HIS B CA 1
ATOM 6085 C C . HIS B 1 369 ? 2.727 -10.812 -9.516 1 81.56 369 HIS B C 1
ATOM 6087 O O . HIS B 1 369 ? 1.666 -11.016 -10.109 1 81.56 369 HIS B O 1
ATOM 6093 N N . ARG B 1 370 ? 3.34 -11.625 -8.773 1 84.44 370 ARG B N 1
ATOM 6094 C CA . ARG B 1 370 ? 2.746 -12.938 -8.531 1 84.44 370 ARG B CA 1
ATOM 6095 C C . ARG B 1 370 ? 1.404 -12.812 -7.82 1 84.44 370 ARG B C 1
ATOM 6097 O O . ARG B 1 370 ? 0.509 -13.641 -8.023 1 84.44 370 ARG B O 1
ATOM 6104 N N . ASN B 1 371 ? 1.254 -11.836 -7.086 1 74.69 371 ASN B N 1
ATOM 6105 C CA . ASN B 1 371 ? 0.035 -11.656 -6.305 1 74.69 371 ASN B CA 1
ATOM 6106 C C . ASN B 1 371 ? -1.088 -11.055 -7.145 1 74.69 371 ASN B C 1
ATOM 6108 O O . ASN B 1 371 ? -2.25 -11.07 -6.738 1 74.69 371 ASN B O 1
ATOM 6112 N N . LYS B 1 372 ? -0.719 -10.711 -8.289 1 73.06 372 LYS B N 1
ATOM 6113 C CA . LYS B 1 372 ? -1.738 -10.172 -9.188 1 73.06 372 LYS B CA 1
ATOM 6114 C C . LYS B 1 372 ? -2.562 -11.289 -9.82 1 73.06 372 LYS B C 1
ATOM 6116 O O . LYS B 1 372 ? -2.012 -12.297 -10.273 1 73.06 372 LYS B O 1
ATOM 6121 N N . VAL B 1 373 ? -3.814 -11.188 -9.664 1 68.81 373 VAL B N 1
ATOM 6122 C CA . VAL B 1 373 ? -4.68 -12.156 -10.336 1 68.81 373 VAL B CA 1
ATOM 6123 C C . VAL B 1 373 ? -4.957 -11.695 -11.766 1 68.81 373 VAL B C 1
ATOM 6125 O O . VAL B 1 373 ? -5.203 -10.508 -12 1 68.81 373 VAL B O 1
ATOM 6128 N N . PRO B 1 374 ? -4.641 -12.656 -12.742 1 66.25 374 PRO B N 1
ATOM 6129 C CA . PRO B 1 374 ? -4.805 -12.312 -14.156 1 66.25 374 PRO B CA 1
ATOM 6130 C C . PRO B 1 374 ? -6.199 -11.781 -14.477 1 66.25 374 PRO B C 1
ATOM 6132 O O . PRO B 1 374 ? -7.16 -12.086 -13.766 1 66.25 374 PRO B O 1
ATOM 6135 N N . GLY B 1 375 ? -6.281 -11.133 -15.859 1 55.5 375 GLY B N 1
ATOM 6136 C CA . GLY B 1 375 ? -7.535 -10.641 -16.406 1 55.5 375 GLY B CA 1
ATOM 6137 C C . GLY B 1 375 ? -7.738 -9.148 -16.203 1 55.5 375 GLY B C 1
ATOM 6138 O O . GLY B 1 375 ? -8.758 -8.594 -16.609 1 55.5 375 GLY B O 1
ATOM 6139 N N . TYR B 1 376 ? -6.879 -8.492 -15.461 1 48.12 376 TYR B N 1
ATOM 6140 C CA . TYR B 1 376 ? -7.219 -7.121 -15.109 1 48.12 376 TYR B CA 1
ATOM 6141 C C . TYR B 1 376 ? -6.457 -6.133 -15.984 1 48.12 376 TYR B C 1
ATOM 6143 O O . TYR B 1 376 ? -5.227 -6.094 -15.961 1 48.12 376 TYR B O 1
ATOM 6151 N N . LYS B 1 377 ? -6.84 -5.914 -17.266 1 43.81 377 LYS B N 1
ATOM 6152 C CA . LYS B 1 377 ? -6.164 -4.812 -17.953 1 43.81 377 LYS B CA 1
ATOM 6153 C C . LYS B 1 377 ? -6.23 -3.531 -17.125 1 43.81 377 LYS B C 1
ATOM 6155 O O . LYS B 1 377 ? -7.195 -3.309 -16.391 1 43.81 377 LYS B O 1
ATOM 6160 N N . ARG B 1 378 ? -5.145 -2.914 -17.016 1 40.22 378 ARG B N 1
ATOM 6161 C CA . ARG B 1 378 ? -5.047 -1.522 -16.594 1 40.22 378 ARG B CA 1
ATOM 6162 C C . ARG B 1 378 ? -6.082 -0.658 -17.297 1 40.22 378 ARG B C 1
ATOM 6164 O O . ARG B 1 378 ? -6.098 -0.589 -18.531 1 40.22 378 ARG B O 1
ATOM 6171 N N . GLY B 1 379 ? -7.32 -0.609 -17.109 1 31.98 379 GLY B N 1
ATOM 6172 C CA . GLY B 1 379 ? -7.906 0.542 -17.781 1 31.98 379 GLY B CA 1
ATOM 6173 C C . GLY B 1 379 ? -6.98 1.743 -17.828 1 31.98 379 GLY B C 1
ATOM 6174 O O . GLY B 1 379 ? -6.039 1.835 -17.031 1 31.98 379 GLY B O 1
ATOM 6175 N N . PRO B 1 380 ? -6.777 2.396 -19.062 1 29.08 380 PRO B N 1
ATOM 6176 C CA . PRO B 1 380 ? -6.035 3.656 -19.094 1 29.08 380 PRO B CA 1
ATOM 6177 C C . PRO B 1 380 ? -6.23 4.488 -17.828 1 29.08 380 PRO B C 1
ATOM 6179 O O . PRO B 1 380 ? -7.363 4.789 -17.453 1 29.08 380 PRO B O 1
ATOM 6182 N N . VAL B 1 381 ? -5.699 4.422 -16.781 1 30.34 381 VAL B N 1
ATOM 6183 C CA . VAL B 1 381 ? -5.617 5.738 -16.156 1 30.34 381 VAL B CA 1
ATOM 6184 C C . VAL B 1 381 ? -5.27 6.789 -17.203 1 30.34 381 VAL B C 1
ATOM 6186 O O . VAL B 1 381 ? -4.312 6.621 -17.969 1 30.34 381 VAL B O 1
ATOM 6189 N N . GLY B 1 382 ? -6.16 7.684 -17.625 1 27.75 382 GLY B N 1
ATOM 6190 C CA . GLY B 1 382 ? -5.977 8.773 -18.562 1 27.75 382 GLY B CA 1
ATOM 6191 C C . GLY B 1 382 ? -4.645 9.477 -18.406 1 27.75 382 GLY B C 1
ATOM 6192 O O . GLY B 1 382 ? -4.492 10.344 -17.547 1 27.75 382 GLY B O 1
ATOM 6193 N N . ILE B 1 383 ? -3.383 9.289 -18.203 1 26.48 383 ILE B N 1
ATOM 6194 C CA . ILE B 1 383 ? -2.68 10.266 -19.031 1 26.48 383 ILE B CA 1
ATOM 6195 C C . ILE B 1 383 ? -3.232 10.234 -20.453 1 26.48 383 ILE B C 1
ATOM 6197 O O . ILE B 1 383 ? -3.777 9.219 -20.891 1 26.48 383 ILE B O 1
ATOM 6201 N N . SER B 1 384 ? -2.967 11.219 -21.375 1 25.56 384 SER B N 1
ATOM 6202 C CA . SER B 1 384 ? -3.49 11.32 -22.734 1 25.56 384 SER B CA 1
ATOM 6203 C C . SER B 1 384 ? -3.602 9.953 -23.391 1 25.56 384 SER B C 1
ATOM 6205 O O . SER B 1 384 ? -4.664 9.586 -23.906 1 25.56 384 SER B O 1
ATOM 6207 N N . GLY B 1 385 ? -2.648 9.672 -24.359 1 25.28 385 GLY B N 1
ATOM 6208 C CA . GLY B 1 385 ? -2.896 9.312 -25.75 1 25.28 385 GLY B CA 1
ATOM 6209 C C . GLY B 1 385 ? -3.461 7.918 -25.922 1 25.28 385 GLY B C 1
ATOM 6210 O O . GLY B 1 385 ? -4.438 7.715 -26.641 1 25.28 385 GLY B O 1
ATOM 6211 N N . SER B 1 386 ? -2.529 6.855 -26.047 1 24.03 386 SER B N 1
ATOM 6212 C CA . SER B 1 386 ? -3.033 5.742 -26.844 1 24.03 386 SER B CA 1
ATOM 6213 C C . SER B 1 386 ? -4.109 4.965 -26.094 1 24.03 386 SER B C 1
ATOM 6215 O O . SER B 1 386 ? -3.99 4.738 -24.891 1 24.03 386 SER B O 1
ATOM 6217 N N . GLU B 1 387 ? -5.449 5.07 -26.438 1 28.7 387 GLU B N 1
ATOM 6218 C CA . GLU B 1 387 ? -6.672 4.281 -26.531 1 28.7 387 GLU B CA 1
ATOM 6219 C C . GLU B 1 387 ? -6.371 2.787 -26.422 1 28.7 387 GLU B C 1
ATOM 6221 O O . GLU B 1 387 ? -7.184 1.957 -26.828 1 28.7 387 GLU B O 1
ATOM 6226 N N . SER B 1 388 ? -5.184 2.363 -26.234 1 26.97 388 SER B N 1
ATOM 6227 C CA . SER B 1 388 ? -5.293 0.953 -26.594 1 26.97 388 SER B CA 1
ATOM 6228 C C . SER B 1 388 ? -6.375 0.256 -25.781 1 26.97 388 SER B C 1
ATOM 6230 O O . SER B 1 388 ? -6.734 0.712 -24.688 1 26.97 388 SER B O 1
ATOM 6232 N N . GLU B 1 389 ? -7.062 -0.77 -26.344 1 30.08 389 GLU B N 1
ATOM 6233 C CA . GLU B 1 389 ? -8.164 -1.728 -26.297 1 30.08 389 GLU B CA 1
ATOM 6234 C C . GLU B 1 389 ? -8.234 -2.416 -24.938 1 30.08 389 GLU B C 1
ATOM 6236 O O . GLU B 1 389 ? -9.133 -3.23 -24.688 1 30.08 389 GLU B O 1
ATOM 6241 N N . GLY B 1 390 ? -7.234 -2.438 -24.078 1 31.69 390 GLY B N 1
ATOM 6242 C CA . GLY B 1 390 ? -7.488 -3.521 -23.141 1 31.69 390 GLY B CA 1
ATOM 6243 C C . GLY B 1 390 ? -8.508 -3.166 -22.078 1 31.69 390 GLY B C 1
ATOM 6244 O O . GLY B 1 390 ? -8.148 -2.701 -21 1 31.69 390 GLY B O 1
ATOM 6245 N N . GLN B 1 391 ? -9.719 -2.684 -22.422 1 34.31 391 GLN B N 1
ATOM 6246 C CA . GLN B 1 391 ? -11.039 -2.455 -21.844 1 34.31 391 GLN B CA 1
ATOM 6247 C C . GLN B 1 391 ? -11.461 -3.633 -20.969 1 34.31 391 GLN B C 1
ATOM 6249 O O . GLN B 1 391 ? -12.531 -3.6 -20.359 1 34.31 391 GLN B O 1
ATOM 6254 N N . ASN B 1 392 ? -10.766 -4.758 -20.969 1 34.5 392 ASN B N 1
ATOM 6255 C CA . ASN B 1 392 ? -11.586 -5.934 -20.703 1 34.5 392 ASN B CA 1
ATOM 6256 C C . ASN B 1 392 ? -11.57 -6.301 -19.219 1 34.5 392 ASN B C 1
ATOM 6258 O O . ASN B 1 392 ? -12.234 -7.258 -18.812 1 34.5 392 ASN B O 1
ATOM 6262 N N . ALA B 1 393 ? -10.461 -6.098 -18.453 1 41.78 393 ALA B N 1
ATOM 6263 C CA . ALA B 1 393 ? -10.672 -6.668 -17.125 1 41.78 393 ALA B CA 1
ATOM 6264 C C . ALA B 1 393 ? -11.469 -5.715 -16.25 1 41.78 393 ALA B C 1
ATOM 6266 O O . ALA B 1 393 ? -11.398 -4.496 -16.406 1 41.78 393 ALA B O 1
ATOM 6267 N N . GLY B 1 394 ? -12.594 -6.195 -15.656 1 44.91 394 GLY B N 1
ATOM 6268 C CA . GLY B 1 394 ? -13.539 -5.418 -14.883 1 44.91 394 GLY B CA 1
ATOM 6269 C C . GLY B 1 394 ? -12.883 -4.574 -13.805 1 44.91 394 GLY B C 1
ATOM 6270 O O . GLY B 1 394 ? -11.758 -4.855 -13.391 1 44.91 394 GLY B O 1
ATOM 6271 N N . PRO B 1 395 ? -13.359 -3.506 -13.43 1 46.5 395 PRO B N 1
ATOM 6272 C CA . PRO B 1 395 ? -12.844 -2.461 -12.539 1 46.5 395 PRO B CA 1
ATOM 6273 C C . PRO B 1 395 ? -12.477 -2.994 -11.156 1 46.5 395 PRO B C 1
ATOM 6275 O O . PRO B 1 395 ? -11.523 -2.52 -10.539 1 46.5 395 PRO B O 1
ATOM 6278 N N . VAL B 1 396 ? -13.023 -4.18 -10.852 1 47.66 396 VAL B N 1
ATOM 6279 C CA . VAL B 1 396 ? -12.859 -4.602 -9.461 1 47.66 396 VAL B CA 1
ATOM 6280 C C . VAL B 1 396 ? -11.516 -5.305 -9.289 1 47.66 396 VAL B C 1
ATOM 6282 O O . VAL B 1 396 ? -10.773 -5.012 -8.352 1 47.66 396 VAL B O 1
ATOM 6285 N N . VAL B 1 397 ? -11.305 -6.219 -10.094 1 47.72 397 VAL B N 1
ATOM 6286 C CA . VAL B 1 397 ? -10.062 -6.973 -9.977 1 47.72 397 VAL B CA 1
ATOM 6287 C C . VAL B 1 397 ? -8.875 -6.039 -10.164 1 47.72 397 VAL B C 1
ATOM 6289 O O . VAL B 1 397 ? -7.871 -6.152 -9.453 1 47.72 397 VAL B O 1
ATOM 6292 N N . SER B 1 398 ? -9.102 -5.141 -11.023 1 49.62 398 SER B N 1
ATOM 6293 C CA . SER B 1 398 ? -8.055 -4.145 -11.234 1 49.62 398 SER B CA 1
ATOM 6294 C C . SER B 1 398 ? -7.785 -3.346 -9.961 1 49.62 398 SER B C 1
ATOM 6296 O O . SER B 1 398 ? -6.629 -3.09 -9.617 1 49.62 398 SER B O 1
ATOM 6298 N N . TRP B 1 399 ? -8.93 -3.127 -9.477 1 50.69 399 TRP B N 1
ATOM 6299 C CA . TRP B 1 399 ? -8.812 -2.352 -8.242 1 50.69 399 TRP B CA 1
ATOM 6300 C C . TRP B 1 399 ? -8.109 -3.156 -7.156 1 50.69 399 TRP B C 1
ATOM 6302 O O . TRP B 1 399 ? -7.207 -2.646 -6.484 1 50.69 399 TRP B O 1
ATOM 6312 N N . LEU B 1 400 ? -8.422 -4.375 -7.074 1 48.06 400 LEU B N 1
ATOM 6313 C CA . LEU B 1 400 ? -7.816 -5.219 -6.051 1 48.06 400 LEU B CA 1
ATOM 6314 C C . LEU B 1 400 ? -6.324 -5.406 -6.312 1 48.06 400 LEU B C 1
ATOM 6316 O O . LEU B 1 400 ? -5.52 -5.398 -5.375 1 48.06 400 LEU B O 1
ATOM 6320 N N . ASN B 1 401 ? -6.07 -5.551 -7.531 1 47.59 401 ASN B N 1
ATOM 6321 C CA . ASN B 1 401 ? -4.668 -5.691 -7.914 1 47.59 401 ASN B CA 1
ATOM 6322 C C . ASN B 1 401 ? -3.869 -4.434 -7.574 1 47.59 401 ASN B C 1
ATOM 6324 O O . ASN B 1 401 ? -2.703 -4.52 -7.184 1 47.59 401 ASN B O 1
ATOM 6328 N N . CYS B 1 402 ? -4.5 -3.295 -7.746 1 49.25 402 CYS B N 1
ATOM 6329 C CA . CYS B 1 402 ? -3.867 -2.035 -7.371 1 49.25 402 CYS B CA 1
ATOM 6330 C C . CYS B 1 402 ? -3.584 -1.989 -5.875 1 49.25 402 CYS B C 1
ATOM 6332 O O . CYS B 1 402 ? -2.535 -1.5 -5.449 1 49.25 402 CYS B O 1
ATOM 6334 N N . CYS B 1 403 ? -4.551 -2.551 -5.332 1 46.34 403 CYS B N 1
ATOM 6335 C CA . CYS B 1 403 ? -4.375 -2.545 -3.883 1 46.34 403 CYS B CA 1
ATOM 6336 C C . CYS B 1 403 ? -3.188 -3.406 -3.473 1 46.34 403 CYS B C 1
ATOM 6338 O O . CYS B 1 403 ? -2.52 -3.115 -2.48 1 46.34 403 CYS B O 1
ATOM 6340 N N . TRP B 1 404 ? -3.033 -4.434 -4.336 1 44.62 404 TRP B N 1
ATOM 6341 C CA . TRP B 1 404 ? -1.897 -5.312 -4.078 1 44.62 404 TRP B CA 1
ATOM 6342 C C . TRP B 1 404 ? -0.582 -4.609 -4.395 1 44.62 404 TRP B C 1
ATOM 6344 O O . TRP B 1 404 ? 0.447 -4.895 -3.779 1 44.62 404 TRP B O 1
ATOM 6354 N N . GLN B 1 405 ? -0.641 -3.795 -5.504 1 44.47 405 GLN B N 1
ATOM 6355 C CA . GLN B 1 405 ? 0.581 -3.193 -6.027 1 44.47 405 GLN B CA 1
ATOM 6356 C C . GLN B 1 405 ? 0.965 -1.948 -5.234 1 44.47 405 GLN B C 1
ATOM 6358 O O . GLN B 1 405 ? 2.104 -1.481 -5.312 1 44.47 405 GLN B O 1
ATOM 6363 N N . CYS B 1 406 ? 0.094 -1.349 -4.805 1 44.59 406 CYS B N 1
ATOM 6364 C CA . CYS B 1 406 ? 0.384 -0.045 -4.219 1 44.59 406 CYS B CA 1
ATOM 6365 C C . CYS B 1 406 ? 1.651 -0.098 -3.373 1 44.59 406 CYS B C 1
ATOM 6367 O O . CYS B 1 406 ? 1.947 0.84 -2.631 1 44.59 406 CYS B O 1
ATOM 6369 N N . THR B 1 407 ? 2.441 -1.087 -3.498 1 36.72 407 THR B N 1
ATOM 6370 C CA . THR B 1 407 ? 3.707 -0.614 -2.947 1 36.72 407 THR B CA 1
ATOM 6371 C C . THR B 1 407 ? 4.438 0.274 -3.951 1 36.72 407 THR B C 1
ATOM 6373 O O . THR B 1 407 ? 3.887 0.617 -5 1 36.72 407 THR B O 1
ATOM 6376 N N . VAL B 1 408 ? 5.941 0.049 -4.211 1 32.5 408 VAL B N 1
ATOM 6377 C CA . VAL B 1 408 ? 7.059 0.863 -4.676 1 32.5 408 VAL B CA 1
ATOM 6378 C C . VAL B 1 408 ? 6.988 1.024 -6.191 1 32.5 408 VAL B C 1
ATOM 6380 O O . VAL B 1 408 ? 7.012 0.036 -6.93 1 32.5 408 VAL B O 1
ATOM 6383 N N . ALA B 1 409 ? 6.273 1.799 -6.805 1 32.03 409 ALA B N 1
ATOM 6384 C CA . ALA B 1 409 ? 6.438 2.08 -8.227 1 32.03 409 ALA B CA 1
ATOM 6385 C C . ALA B 1 409 ? 7.914 2.158 -8.609 1 32.03 409 ALA B C 1
ATOM 6387 O O . ALA B 1 409 ? 8.617 3.092 -8.211 1 32.03 409 ALA B O 1
ATOM 6388 N N . ASP B 1 410 ? 8.703 1.068 -8.797 1 29.66 410 ASP B N 1
ATOM 6389 C CA . ASP B 1 410 ? 10.094 1.041 -9.234 1 29.66 410 ASP B CA 1
ATOM 6390 C C . ASP B 1 410 ? 10.266 1.776 -10.562 1 29.66 410 ASP B C 1
ATOM 6392 O O . ASP B 1 410 ? 9.297 2.02 -11.273 1 29.66 410 ASP B O 1
ATOM 6396 N N . LYS B 1 411 ? 11.562 1.408 -11.172 1 30.16 411 LYS B N 1
ATOM 6397 C CA . LYS B 1 411 ? 12.672 1.74 -12.055 1 30.16 411 LYS B CA 1
ATOM 6398 C C . LYS B 1 411 ? 12.32 1.462 -13.508 1 30.16 411 LYS B C 1
ATOM 6400 O O . LYS B 1 411 ? 13.188 1.521 -14.383 1 30.16 411 LYS B O 1
ATOM 6405 N N . GLU B 1 412 ? 11.305 0.937 -13.984 1 28.38 412 GLU B N 1
ATOM 6406 C CA . GLU B 1 412 ? 11.492 0.408 -15.328 1 28.38 412 GLU B CA 1
ATOM 6407 C C . GLU B 1 412 ? 11.828 1.521 -16.312 1 28.38 412 GLU B C 1
ATOM 6409 O O . GLU B 1 412 ? 12.078 1.258 -17.5 1 28.38 412 GLU B O 1
ATOM 6414 N N . SER B 1 413 ? 11.695 2.77 -16.156 1 26.73 413 SER B N 1
ATOM 6415 C CA . SER B 1 413 ? 11.891 3.531 -17.391 1 26.73 413 SER B CA 1
ATOM 6416 C C . SER B 1 413 ? 13.359 3.545 -17.797 1 26.73 413 SER B C 1
ATOM 6418 O O . SER B 1 413 ? 13.742 4.262 -18.734 1 26.73 413 SER B O 1
ATOM 6420 N N . ARG B 1 414 ? 14.461 3.045 -17.109 1 25.42 414 ARG B N 1
ATOM 6421 C CA . ARG B 1 414 ? 15.766 3.279 -17.703 1 25.42 414 ARG B CA 1
ATOM 6422 C C . ARG B 1 414 ? 16.047 2.281 -18.828 1 25.42 414 ARG B C 1
ATOM 6424 O O . ARG B 1 414 ? 17.109 2.316 -19.453 1 25.42 414 ARG B O 1
ATOM 6431 N N . ASN B 1 415 ? 15.641 1.035 -18.906 1 20.92 415 ASN B N 1
ATOM 6432 C CA . ASN B 1 415 ? 16.219 0.453 -20.109 1 20.92 415 ASN B CA 1
ATOM 6433 C C . ASN B 1 415 ? 15.453 0.873 -21.359 1 20.92 415 ASN B C 1
ATOM 6435 O O . ASN B 1 415 ? 14.219 0.833 -21.391 1 20.92 415 ASN B O 1
#

Organism: Tetradesmus obliquus (NCBI:txid3088)

Nearest PDB structures (foldseek):
  6wdn-assembly1_B  TM=7.516E-01  e=2.162E-11  Homo sapiens
  4nsc-assembly1_F  TM=7.537E-01  e=5.518E-11  Homo sapiens
  4nsc-assembly1_E  TM=7.466E-01  e=5.783E-11  Homo sapiens
  4nsc-assembly1_C  TM=7.369E-01  e=1.408E-10  Homo sapiens
  4nsc-assembly1_A  TM=7.707E-01  e=6.610E-10  Homo sapiens

=== Feature glossary ===
The record interleaves many kinds of information about one protein. Here is each kind framed as the question it answers.

Q: What does the local fold look like, residue by residue?
A: A 3Di character summarizes, for each residue, the relative orientation of the Cα frame of its nearest spatial neighbor. Because it encodes fold topology rather than chemistry, 3Di alignments detect remote structural similarity that sequence alignment misses.

Q: Which residues are in helices, strands, or loops?
A: Secondary structure is the local, repeating backbone conformation. DSSP classifies it into eight states by reading the hydrogen-bond network: three helix types (H, G, I), two β types (E, B), two non-regular types (T, S), and unstructured coil (-).

Q: How big and how compact is the whole molecule?
A: Three whole-structure scalars: the radius of gyration (RMS distance of Cα from centroid, in Å), the count of Cα–Cα contacts (pairs closer than 8 Å and separated by more than four residues in sequence — i.e. tertiary, not local, contacts), and the bounding-box dimensions. Together they distinguish compact globular folds from extended fibres or disordered chains.

Q: How confident is the AlphaFold model at each residue?
A: For AlphaFold models, the B-factor field carries pLDDT — the model's own estimate of local accuracy on a 0–100 scale. Regions with pLDDT<50 should be treated as essentially unmodeled; they often correspond to intrinsically disordered segments.

Q: What family and function is it annotated with?
A: Functional annotations link the protein to curated databases. InterPro entries identify conserved domains and families by matching the sequence against member-database signatures (Pfam, PROSITE, CDD, …). Gene Ontology (GO) terms describe molecular function, biological process, and cellular component in a controlled vocabulary. CATH places the structure in a hierarchical fold classification (Class/Architecture/Topology/Homologous-superfamily). The organism is the source species.

Q: What known structures does this most resemble?
A: Nearest PDB neighbors are the top structural matches found by Foldseek when searching this structure against the entire Protein Data Bank. Each hit reports a TM-score (0 to 1; >0.5 almost always implies the same fold) and an E-value. These are *structural* homologs — they may share no detectable sequence similarity.

Q: Which residues are buried vs exposed?
A: Solvent-accessible surface area (SASA) is the area in Å² traced out by the centre of a 1.4 Å probe sphere (a water molecule) rolled over the protein's van der Waals surface (Shrake–Rupley / Lee–Richards construction). Buried residues have near-zero SASA; fully exposed residues can exceed 200 Å². The total SASA scales roughly with the number of surface residues.

Q: What are the backbone torsion angles?
A: φ (phi) and ψ (psi) are the two rotatable backbone dihedrals per residue: φ is the C(i-1)–N–Cα–C torsion, ψ is the N–Cα–C–N(i+1) torsion, both in degrees on (−180°, 180°]. α-helical residues cluster near (−60°, −45°); β-strand residues near (−120°, +130°). A Ramachandran plot is simply a scatter of (φ, ψ) for every residue.

Q: Are the domains correctly placed relative to each other?
A: Predicted aligned error is AlphaFold's pairwise confidence. Unlike pLDDT (per-residue), PAE is per-residue-pair and captures whether two parts of the structure are correctly placed relative to each other. Units are ångströms of expected positional error.

Q: What if only a Cα trace is available?
A: P-SEA three-state annotation labels each residue as helix, strand, or coil based purely on the geometry of the Cα trace. It serves as a fallback when the full backbone (and thus DSSP) is unavailable.

Q: What is the amino-acid chain?
A: This is the polypeptide sequence — one letter per residue, N-terminus first. Length ranges from a few dozen residues for small domains to over a thousand for large multi-domain proteins.

Q: What do the rendered images show?
A: The six renders are orthographic views along the three Cartesian axes in both directions. Representation (cartoon, sticks, or surface) and color scheme (sequence-rainbow or by-chain) vary across proteins so the training set covers all the common visualization conventions.

Q: What do the diagnostic plots show?
A: Plot images: a contact map (which residues are close in 3D, as an N×N binary image), a Ramachandran scatter (backbone torsion angles, revealing secondary-structure composition at a glance), and — for AlphaFold structures — a PAE heatmap (pairwise prediction confidence).

Q: How mobile is each atom in the crystal?
A: B-factor (Debye–Waller factor) reflects atomic displacement in the crystal lattice. It is an experimental observable (units Å²), not a prediction; low values mean the atom is pinned down, high values mean it moves or is heterogeneous across the crystal.

Q: Where is each backbone atom in 3D?
A: The mmCIF table is the protein's shape written out atom by atom. For each backbone N, Cα, C, and carbonyl O, it records an (x, y, z) coordinate triple in Å plus the residue ty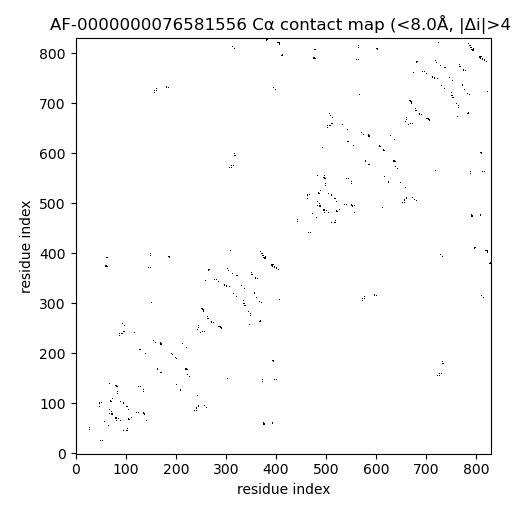pe, chain letter, and residue number.